Protein AF-A0A6N3T9E1-F1 (afdb_monomer_lite)

Structure (mmCIF, N/CA/C/O backbone):
data_AF-A0A6N3T9E1-F1
#
_entry.id   AF-A0A6N3T9E1-F1
#
loop_
_atom_site.group_PDB
_atom_site.id
_atom_site.type_symbol
_atom_site.label_atom_id
_atom_site.label_alt_id
_atom_site.label_comp_id
_atom_site.label_asym_id
_atom_site.label_entity_id
_atom_site.label_seq_id
_atom_site.pdbx_PDB_ins_code
_atom_site.Cartn_x
_atom_site.Cartn_y
_atom_site.Cartn_z
_atom_site.occupancy
_atom_site.B_iso_or_equiv
_atom_site.auth_seq_id
_atom_site.auth_comp_id
_atom_site.auth_asym_id
_atom_site.auth_atom_id
_atom_site.pdbx_PDB_model_num
ATOM 1 N N . MET A 1 1 ? 37.665 -4.414 -65.324 1.00 90.50 1 MET A N 1
ATOM 2 C CA . MET A 1 1 ? 37.406 -5.562 -64.437 1.00 90.50 1 MET A CA 1
ATOM 3 C C . MET A 1 1 ? 38.714 -6.316 -64.305 1.00 90.50 1 MET A C 1
ATOM 5 O O . MET A 1 1 ? 39.312 -6.601 -65.336 1.00 90.50 1 MET A O 1
ATOM 9 N N . THR A 1 2 ? 39.161 -6.590 -63.084 1.00 94.62 2 THR A N 1
ATOM 10 C CA . THR A 1 2 ? 40.425 -7.287 -62.794 1.00 94.62 2 THR A CA 1
ATOM 11 C C . THR A 1 2 ? 40.122 -8.499 -61.920 1.00 94.62 2 THR A C 1
ATOM 13 O O . THR A 1 2 ? 39.331 -8.387 -60.992 1.00 94.62 2 THR A O 1
ATOM 16 N N . THR A 1 3 ? 40.689 -9.667 -62.220 1.00 96.19 3 THR A N 1
ATOM 17 C CA . THR A 1 3 ? 40.465 -10.894 -61.433 1.00 96.19 3 THR A CA 1
ATOM 18 C C . THR A 1 3 ? 41.775 -11.370 -60.831 1.00 96.19 3 THR A C 1
ATOM 20 O O . THR A 1 3 ? 42.768 -11.478 -61.546 1.00 96.19 3 THR A O 1
ATOM 23 N N . TYR A 1 4 ? 41.746 -11.679 -59.538 1.00 96.88 4 TYR A N 1
ATOM 24 C CA . TYR A 1 4 ? 42.853 -12.250 -58.788 1.00 96.88 4 TYR A CA 1
ATOM 25 C C . TYR A 1 4 ? 42.524 -13.697 -58.416 1.00 96.88 4 TYR A C 1
ATOM 27 O O . TYR A 1 4 ? 41.406 -14.018 -57.994 1.00 96.88 4 TYR A O 1
ATOM 35 N N . THR A 1 5 ? 43.499 -14.578 -58.598 1.00 94.62 5 THR A N 1
ATOM 36 C CA . THR A 1 5 ? 43.406 -16.023 -58.359 1.00 94.62 5 THR A CA 1
ATOM 37 C C . THR A 1 5 ? 44.331 -16.467 -57.232 1.00 94.62 5 THR A C 1
ATOM 39 O O . THR A 1 5 ? 45.091 -15.669 -56.691 1.00 94.62 5 THR A O 1
ATOM 42 N N . SER A 1 6 ? 44.283 -17.756 -56.893 1.00 94.88 6 SER A N 1
ATOM 43 C CA . SER A 1 6 ? 45.102 -18.375 -55.847 1.00 94.88 6 SER A CA 1
ATOM 44 C C . SER A 1 6 ? 46.546 -17.857 -55.794 1.00 94.88 6 SER A C 1
ATOM 46 O O . SER A 1 6 ? 47.275 -17.928 -56.783 1.00 94.88 6 SER A O 1
ATOM 48 N N . GLY A 1 7 ? 46.960 -17.364 -54.623 1.00 91.94 7 GLY A N 1
ATOM 49 C CA . GLY A 1 7 ? 48.310 -16.853 -54.356 1.00 91.94 7 GLY A CA 1
ATOM 50 C C . GLY A 1 7 ? 48.563 -15.410 -54.805 1.00 91.94 7 GLY A C 1
ATOM 51 O O . GLY A 1 7 ? 49.646 -14.885 -54.550 1.00 91.94 7 GLY A O 1
ATOM 52 N N . GLN A 1 8 ? 47.597 -14.760 -55.458 1.00 96.69 8 GLN A N 1
ATOM 53 C CA . GLN A 1 8 ? 47.700 -13.351 -55.826 1.00 96.69 8 GLN A CA 1
ATOM 54 C C . GLN A 1 8 ? 47.146 -12.442 -54.730 1.00 96.69 8 GLN A C 1
ATOM 56 O O . GLN A 1 8 ? 46.159 -12.768 -54.064 1.00 96.69 8 GLN A O 1
ATOM 61 N N . THR A 1 9 ? 47.770 -11.269 -54.609 1.00 96.12 9 THR A N 1
ATOM 62 C CA . THR A 1 9 ? 47.374 -10.229 -53.662 1.00 96.12 9 THR A CA 1
ATOM 63 C C . THR A 1 9 ? 46.905 -8.981 -54.400 1.00 96.12 9 THR A C 1
ATOM 65 O O . THR A 1 9 ? 47.670 -8.412 -55.181 1.00 96.12 9 THR A O 1
ATOM 68 N N . ALA A 1 10 ? 45.682 -8.535 -54.124 1.00 94.31 10 ALA A N 1
ATOM 69 C CA . ALA A 1 10 ? 45.163 -7.243 -54.565 1.00 94.31 10 ALA A CA 1
ATOM 70 C C . ALA A 1 10 ? 45.410 -6.182 -53.480 1.00 94.31 10 ALA A C 1
ATOM 72 O O . ALA A 1 10 ? 45.291 -6.472 -52.289 1.00 94.31 10 ALA A O 1
ATOM 73 N N . SER A 1 11 ? 45.787 -4.960 -53.862 1.00 92.88 11 SER A N 1
ATOM 74 C CA . SER A 1 11 ? 45.938 -3.839 -52.923 1.00 92.88 11 SER A CA 1
ATOM 75 C C . SER A 1 11 ? 45.684 -2.494 -53.608 1.00 92.88 11 SER A C 1
ATOM 77 O O . SER A 1 11 ? 45.753 -2.391 -54.833 1.00 92.88 11 SER A O 1
ATOM 79 N N . GLY A 1 12 ? 45.399 -1.453 -52.822 1.00 89.31 12 GLY A N 1
ATOM 80 C CA . GLY A 1 12 ? 45.185 -0.090 -53.321 1.00 89.31 12 GLY A CA 1
ATOM 81 C C . GLY A 1 12 ? 43.715 0.283 -53.534 1.00 89.31 12 GLY A C 1
ATOM 82 O O . GLY A 1 12 ? 42.813 -0.318 -52.953 1.00 89.31 12 GLY A O 1
ATOM 83 N N . THR A 1 13 ? 43.474 1.329 -54.327 1.00 93.31 13 THR A N 1
ATOM 84 C CA . THR A 1 13 ? 42.143 1.939 -54.476 1.00 93.31 13 THR A CA 1
ATOM 85 C C . THR A 1 13 ? 41.408 1.442 -55.720 1.00 93.31 13 THR A C 1
ATOM 87 O O . THR A 1 13 ? 41.895 1.589 -56.841 1.00 93.31 13 THR A O 1
ATOM 90 N N . VAL A 1 14 ? 40.184 0.951 -55.534 1.00 94.44 14 VAL A N 1
ATOM 91 C CA . VAL A 1 14 ? 39.246 0.568 -56.593 1.00 94.44 14 VAL A CA 1
ATOM 92 C C . VAL A 1 14 ? 38.311 1.747 -56.887 1.00 94.44 14 VAL A C 1
ATOM 94 O O . VAL A 1 14 ? 37.379 2.027 -56.132 1.00 94.44 14 VAL A O 1
ATOM 97 N N . TYR A 1 15 ? 38.566 2.456 -57.991 1.00 94.88 15 TYR A N 1
ATOM 98 C CA . TYR A 1 15 ? 37.801 3.630 -58.436 1.00 94.88 15 TYR A CA 1
ATOM 99 C C . TYR A 1 15 ? 37.155 3.374 -59.800 1.00 94.88 15 TYR A C 1
ATOM 101 O O . TYR A 1 15 ? 37.859 3.117 -60.776 1.00 94.88 15 TYR A O 1
ATOM 109 N N . ASN A 1 16 ? 35.820 3.462 -59.872 1.00 93.88 16 ASN A N 1
ATOM 110 C CA . ASN A 1 16 ? 35.030 3.264 -61.102 1.00 93.88 16 ASN A CA 1
ATOM 111 C C . ASN A 1 16 ? 35.384 1.986 -61.886 1.00 93.88 16 ASN A C 1
ATOM 113 O O . ASN A 1 16 ? 35.276 1.921 -63.112 1.00 93.88 16 ASN A O 1
ATOM 117 N N . SER A 1 17 ? 35.833 0.961 -61.167 1.00 94.88 17 SER A N 1
ATOM 118 C CA . SER A 1 17 ? 36.281 -0.317 -61.702 1.00 94.88 17 SER A CA 1
ATOM 119 C C . SER A 1 17 ? 35.798 -1.455 -60.804 1.00 94.88 17 SER A C 1
ATOM 121 O O . SER A 1 17 ? 35.282 -1.226 -59.713 1.00 94.88 17 SER A O 1
ATOM 123 N N . GLN A 1 18 ? 35.925 -2.691 -61.278 1.00 96.88 18 GLN A N 1
ATOM 124 C CA . GLN A 1 18 ? 35.532 -3.875 -60.520 1.00 96.88 18 GLN A CA 1
ATOM 125 C C . GLN A 1 18 ? 36.720 -4.820 -60.375 1.00 96.88 18 GLN A C 1
ATOM 127 O O . GLN A 1 18 ? 37.381 -5.125 -61.373 1.00 96.88 18 GLN A O 1
ATOM 132 N N . GLU A 1 19 ? 36.936 -5.315 -59.163 1.00 97.19 19 GLU A N 1
ATOM 133 C CA . GLU A 1 19 ? 37.880 -6.380 -58.852 1.00 97.19 19 GLU A CA 1
ATOM 134 C C . GLU A 1 19 ? 37.158 -7.637 -58.361 1.00 97.19 19 GLU A C 1
ATOM 136 O O . GLU A 1 19 ? 36.131 -7.564 -57.687 1.00 97.19 19 GLU A O 1
ATOM 141 N N . ILE A 1 20 ? 37.691 -8.801 -58.724 1.00 97.56 20 ILE A N 1
ATOM 142 C CA . ILE A 1 20 ? 37.167 -10.113 -58.346 1.00 97.56 20 ILE A CA 1
ATOM 143 C C . ILE A 1 20 ? 38.274 -10.885 -57.635 1.00 97.56 20 ILE A C 1
ATOM 145 O O . ILE A 1 20 ? 39.304 -11.182 -58.238 1.00 97.56 20 ILE A O 1
ATOM 149 N N . LEU A 1 21 ? 38.045 -11.246 -56.377 1.00 97.50 21 LEU A N 1
ATOM 150 C CA . LEU A 1 21 ? 38.892 -12.150 -55.608 1.00 97.50 21 LEU A CA 1
ATOM 151 C C . LEU A 1 21 ? 38.279 -13.550 -55.668 1.00 97.50 21 LEU A C 1
ATOM 153 O O . LEU A 1 21 ? 37.199 -13.793 -55.125 1.00 97.50 21 LEU A O 1
ATOM 157 N N . SER A 1 22 ? 38.949 -14.460 -56.371 1.00 95.88 22 SER A N 1
ATOM 158 C CA . SER A 1 22 ? 38.555 -15.871 -56.464 1.00 95.88 22 SER A CA 1
ATOM 159 C C . SER A 1 22 ? 39.305 -16.732 -55.442 1.00 95.88 22 SER A C 1
ATOM 161 O O . SER A 1 22 ? 40.187 -16.240 -54.742 1.00 95.88 22 SER A O 1
ATOM 163 N N . SER A 1 23 ? 38.945 -18.014 -55.330 1.00 95.75 23 SER A N 1
ATOM 164 C CA . SER A 1 23 ? 39.493 -18.935 -54.323 1.00 95.75 23 SER A CA 1
ATOM 165 C C . SER A 1 23 ? 41.021 -18.844 -54.189 1.00 95.75 23 SER A C 1
ATOM 167 O O . SER A 1 23 ? 41.756 -19.003 -55.168 1.00 95.75 23 SER A O 1
ATOM 169 N N . GLY A 1 24 ? 41.494 -18.619 -52.960 1.00 91.94 24 GLY A N 1
ATOM 170 C CA . GLY A 1 24 ? 42.909 -18.493 -52.610 1.00 91.94 24 GLY A CA 1
ATOM 171 C C . GLY A 1 24 ? 43.543 -17.125 -52.899 1.00 91.94 24 GLY A C 1
ATOM 172 O O . GLY A 1 24 ? 44.747 -16.980 -52.685 1.00 91.94 24 GLY A O 1
ATOM 173 N N . ALA A 1 25 ? 42.790 -16.150 -53.417 1.00 96.69 25 ALA A N 1
ATOM 174 C CA . ALA A 1 25 ? 43.247 -14.769 -53.560 1.00 96.69 25 ALA A CA 1
ATOM 175 C C . ALA A 1 25 ? 43.039 -13.978 -52.260 1.00 96.69 25 ALA A C 1
ATOM 177 O O . ALA A 1 25 ? 42.069 -14.208 -51.527 1.00 96.69 25 ALA A O 1
ATOM 178 N N . THR A 1 26 ? 43.918 -13.003 -52.024 1.00 96.81 26 THR A N 1
ATOM 179 C CA . THR A 1 26 ? 43.855 -12.129 -50.846 1.00 96.81 26 THR A CA 1
ATOM 180 C C . THR A 1 26 ? 43.801 -10.664 -51.267 1.00 96.81 26 THR A C 1
ATOM 182 O O . THR A 1 26 ? 44.697 -10.180 -51.950 1.00 96.81 26 THR A O 1
ATOM 185 N N . GLY A 1 27 ? 42.787 -9.924 -50.840 1.00 95.12 27 GLY A N 1
ATOM 186 C CA . GLY A 1 27 ? 42.803 -8.463 -50.881 1.00 95.12 27 GLY A CA 1
ATOM 187 C C . GLY A 1 27 ? 43.386 -7.916 -49.581 1.00 95.12 27 GLY A C 1
ATOM 188 O O . GLY A 1 27 ? 43.037 -8.402 -48.506 1.00 95.12 27 GLY A O 1
ATOM 189 N N . LEU A 1 28 ? 44.296 -6.946 -49.663 1.00 93.94 28 LEU A N 1
ATOM 190 C CA . LEU A 1 28 ? 44.905 -6.295 -48.502 1.00 93.94 28 LEU A CA 1
ATOM 191 C C . LEU A 1 28 ? 44.727 -4.778 -48.579 1.00 93.94 28 LEU A C 1
ATOM 193 O O . LEU A 1 28 ? 45.266 -4.137 -49.487 1.00 93.94 28 LEU A O 1
ATOM 197 N N . TYR A 1 29 ? 44.072 -4.216 -47.561 1.00 92.31 29 TYR A N 1
ATOM 198 C CA . TYR A 1 29 ? 43.991 -2.771 -47.313 1.00 92.31 29 TYR A CA 1
ATOM 199 C C . TYR A 1 29 ? 43.438 -1.986 -48.514 1.00 92.31 29 TYR A C 1
ATOM 201 O O . TYR A 1 29 ? 44.020 -0.980 -48.941 1.00 92.31 29 TYR A O 1
ATOM 209 N N . GLN A 1 30 ? 42.365 -2.488 -49.121 1.00 91.62 30 GLN A N 1
ATOM 210 C CA . GLN A 1 30 ? 41.767 -1.907 -50.308 1.00 91.62 30 GLN A CA 1
ATOM 211 C C . GLN A 1 30 ? 40.738 -0.836 -49.947 1.00 91.62 30 GLN A C 1
ATOM 213 O O . GLN A 1 30 ? 39.880 -0.998 -49.086 1.00 91.62 30 GLN A O 1
ATOM 218 N N . SER A 1 31 ? 40.790 0.290 -50.655 1.00 90.06 31 SER A N 1
ATOM 219 C CA . SER A 1 31 ? 39.751 1.323 -50.558 1.00 90.06 31 SER A CA 1
ATOM 220 C C . SER A 1 31 ? 38.854 1.258 -51.782 1.00 90.06 31 SER A C 1
ATOM 222 O O . SER A 1 31 ? 39.354 1.191 -52.901 1.00 90.06 31 SER A O 1
ATOM 224 N N . VAL A 1 32 ? 37.538 1.308 -51.600 1.00 93.25 32 VAL A N 1
ATOM 225 C CA . VAL A 1 32 ? 36.581 1.291 -52.718 1.00 93.25 32 VAL A CA 1
ATOM 226 C C . VAL A 1 32 ? 35.842 2.616 -52.736 1.00 93.25 32 VAL A C 1
ATOM 228 O O . VAL A 1 32 ? 35.269 2.997 -51.727 1.00 93.25 32 VAL A O 1
ATOM 231 N N . ILE A 1 33 ? 35.858 3.332 -53.855 1.00 93.75 33 ILE A N 1
ATOM 232 C CA . ILE A 1 33 ? 35.274 4.679 -53.927 1.00 93.75 33 ILE A CA 1
ATOM 233 C C . ILE A 1 33 ? 34.430 4.877 -55.191 1.00 93.75 33 ILE A C 1
ATOM 235 O O . ILE A 1 33 ? 34.617 4.190 -56.203 1.00 93.75 33 ILE A O 1
ATOM 239 N N . SER A 1 34 ? 33.508 5.845 -55.158 1.00 93.56 34 SER A N 1
ATOM 240 C CA . SER A 1 34 ? 32.609 6.188 -56.271 1.00 93.56 34 SER A CA 1
ATOM 241 C C . SER A 1 34 ? 31.780 4.988 -56.762 1.00 93.56 34 SER A C 1
ATOM 243 O O . SER A 1 34 ? 30.967 4.465 -56.006 1.00 93.56 34 SER A O 1
ATOM 245 N N . THR A 1 35 ? 31.939 4.521 -58.005 1.00 93.06 35 THR A N 1
ATOM 246 C CA . THR A 1 35 ? 31.222 3.332 -58.518 1.00 93.06 35 THR A CA 1
ATOM 247 C C . THR A 1 35 ? 32.050 2.043 -58.465 1.00 93.06 35 THR A C 1
ATOM 249 O O . THR A 1 35 ? 31.663 1.036 -59.056 1.00 93.06 35 THR A O 1
ATOM 252 N N . GLY A 1 36 ? 33.186 2.063 -57.755 1.00 95.94 36 GLY A N 1
ATOM 253 C CA . GLY A 1 36 ? 34.081 0.917 -57.605 1.00 95.94 36 GLY A CA 1
ATOM 254 C C . GLY A 1 36 ? 33.424 -0.296 -56.936 1.00 95.94 36 GLY A C 1
ATOM 255 O O . GLY A 1 36 ? 32.500 -0.149 -56.133 1.00 95.94 36 GLY A O 1
ATOM 256 N N . GLN A 1 37 ? 33.892 -1.505 -57.256 1.00 96.75 37 GLN A N 1
ATOM 257 C CA . GLN A 1 37 ? 33.352 -2.747 -56.699 1.00 96.75 37 GLN A CA 1
ATOM 258 C C . GLN A 1 37 ? 34.424 -3.803 -56.417 1.00 96.75 37 GLN A C 1
ATOM 260 O O . GLN A 1 37 ? 35.285 -4.038 -57.258 1.00 96.75 37 GLN A O 1
ATOM 265 N N . ILE A 1 38 ? 34.314 -4.504 -55.288 1.00 97.00 38 ILE A N 1
ATOM 266 C CA . ILE A 1 38 ? 35.089 -5.721 -55.000 1.00 97.00 38 ILE A CA 1
ATOM 267 C C . ILE A 1 38 ? 34.120 -6.885 -54.795 1.00 97.00 38 ILE A C 1
ATOM 269 O O . ILE A 1 38 ? 33.187 -6.790 -53.999 1.00 97.00 38 ILE A O 1
ATOM 273 N N . LEU A 1 39 ? 34.331 -7.985 -55.515 1.00 97.25 39 LEU A N 1
ATOM 274 C CA . LEU A 1 39 ? 33.588 -9.233 -55.351 1.00 97.25 39 LEU A CA 1
ATOM 275 C C . LEU A 1 39 ? 34.504 -10.271 -54.702 1.00 97.25 39 LEU A C 1
ATOM 277 O O . LEU A 1 39 ? 35.533 -10.625 -55.273 1.00 97.25 39 LEU A O 1
ATOM 281 N N . VAL A 1 40 ? 34.116 -10.778 -53.535 1.00 96.56 40 VAL A N 1
ATOM 282 C CA . VAL A 1 40 ? 34.870 -11.776 -52.767 1.00 96.56 40 VAL A CA 1
ATOM 283 C C . VAL A 1 40 ? 34.139 -13.112 -52.854 1.00 96.56 40 VAL A C 1
ATOM 285 O O . VAL A 1 40 ? 33.039 -13.254 -52.320 1.00 96.56 40 VAL A O 1
ATOM 288 N N . TYR A 1 41 ? 34.716 -14.082 -53.562 1.00 96.12 41 TYR A N 1
ATOM 289 C CA . TYR A 1 41 ? 34.124 -15.410 -53.745 1.00 96.12 41 TYR A CA 1
ATOM 290 C C . TYR A 1 41 ? 34.610 -16.422 -52.703 1.00 96.12 41 TYR A C 1
ATOM 292 O O . TYR A 1 41 ? 35.498 -16.148 -51.898 1.00 96.12 41 TYR A O 1
ATOM 300 N N . SER A 1 42 ? 34.010 -17.614 -52.740 1.00 95.38 42 SER A N 1
ATOM 301 C CA . SER A 1 42 ? 34.351 -18.736 -51.868 1.00 95.38 42 SER A CA 1
ATOM 302 C C . SER A 1 42 ? 35.859 -19.000 -51.817 1.00 95.38 42 SER A C 1
ATOM 304 O O . SER A 1 42 ? 36.511 -19.105 -52.859 1.00 95.38 42 SER A O 1
ATOM 306 N N . GLY A 1 43 ? 36.411 -19.085 -50.604 1.00 92.38 43 GLY A N 1
ATOM 307 C CA . GLY A 1 43 ? 37.834 -19.335 -50.367 1.00 92.38 43 GLY A CA 1
ATOM 308 C C . GLY A 1 43 ? 38.756 -18.130 -50.593 1.00 92.38 43 GLY A C 1
ATOM 309 O O . GLY A 1 43 ? 39.971 -18.290 -50.491 1.00 92.38 43 GLY A O 1
ATOM 310 N N . ALA A 1 44 ? 38.221 -16.949 -50.915 1.00 96.62 44 ALA A N 1
ATOM 311 C CA . ALA A 1 44 ? 38.970 -15.694 -50.966 1.00 96.62 44 ALA A CA 1
ATOM 312 C C . ALA A 1 44 ? 38.838 -14.912 -49.650 1.00 96.62 44 ALA A C 1
ATOM 314 O O . ALA A 1 44 ? 37.827 -15.025 -48.947 1.00 96.62 44 ALA A O 1
ATOM 315 N N . ALA A 1 45 ? 39.839 -14.088 -49.339 1.00 95.06 45 ALA A N 1
ATOM 316 C CA . ALA A 1 45 ? 39.843 -13.246 -48.146 1.00 95.06 45 ALA A CA 1
ATOM 317 C C . ALA A 1 45 ? 40.135 -11.783 -48.488 1.00 95.06 45 ALA A C 1
ATOM 319 O O . ALA A 1 45 ? 41.068 -11.487 -49.230 1.00 95.06 45 ALA A O 1
ATOM 320 N N . LEU A 1 46 ? 39.372 -10.867 -47.903 1.00 94.62 46 LEU A N 1
ATOM 321 C CA . LEU A 1 46 ? 39.620 -9.431 -47.946 1.00 94.62 46 LEU A CA 1
ATOM 322 C C . LEU A 1 46 ? 39.985 -8.951 -46.537 1.00 94.62 46 LEU A C 1
ATOM 324 O O . LEU A 1 46 ? 39.166 -9.026 -45.626 1.00 94.62 46 LEU A O 1
ATOM 328 N N . ILE A 1 47 ? 41.221 -8.504 -46.330 1.00 93.06 47 ILE A N 1
ATOM 329 C CA . ILE A 1 47 ? 41.729 -8.094 -45.016 1.00 93.06 47 ILE A CA 1
ATOM 330 C C . ILE A 1 47 ? 41.867 -6.571 -45.005 1.00 93.06 47 ILE A C 1
ATOM 332 O O . ILE A 1 47 ? 42.847 -6.010 -45.498 1.00 93.06 47 ILE A O 1
ATOM 336 N N . GLU A 1 48 ? 40.887 -5.909 -44.399 1.00 90.12 48 GLU A N 1
ATOM 337 C CA . GLU A 1 48 ? 40.755 -4.450 -44.339 1.00 90.12 48 GLU A CA 1
ATOM 338 C C . GLU A 1 48 ? 41.154 -3.867 -42.983 1.00 90.12 48 GLU A C 1
ATOM 340 O O . GLU A 1 48 ? 40.696 -2.800 -42.571 1.00 90.12 48 GLU A O 1
ATOM 345 N N . GLN A 1 49 ? 42.046 -4.559 -42.279 1.00 85.69 49 GLN A N 1
ATOM 346 C CA . GLN A 1 49 ? 42.542 -4.145 -40.976 1.00 85.69 49 GLN A CA 1
ATOM 347 C C . GLN A 1 49 ? 44.065 -4.189 -40.924 1.00 85.69 49 GLN A C 1
ATOM 349 O O . GLN A 1 49 ? 44.674 -5.255 -41.002 1.00 85.69 49 GLN A O 1
ATOM 354 N N . LYS A 1 50 ? 44.687 -3.031 -40.683 1.00 86.00 50 LYS A N 1
ATOM 355 C CA . LYS A 1 50 ? 46.122 -2.908 -40.399 1.00 86.00 50 LYS A CA 1
ATOM 356 C C . LYS A 1 50 ? 46.330 -2.335 -39.001 1.00 86.00 50 LYS A C 1
ATOM 358 O O . LYS A 1 50 ? 46.311 -1.120 -38.793 1.00 86.00 50 LYS A O 1
ATOM 363 N N . GLY A 1 51 ? 46.534 -3.207 -38.016 1.00 83.31 51 GLY A N 1
ATOM 364 C CA . GLY A 1 51 ? 46.584 -2.793 -36.612 1.00 83.31 51 GLY A CA 1
ATOM 365 C C . GLY A 1 51 ? 45.239 -2.202 -36.173 1.00 83.31 51 GLY A C 1
ATOM 366 O O . GLY A 1 51 ? 44.240 -2.916 -36.147 1.00 83.31 51 GLY A O 1
ATOM 367 N N . LYS A 1 52 ? 45.217 -0.902 -35.843 1.00 79.19 52 LYS A N 1
ATOM 368 C CA . LYS A 1 52 ? 43.991 -0.151 -35.498 1.00 79.19 52 LYS A CA 1
ATOM 369 C C . LYS A 1 52 ? 43.348 0.578 -36.686 1.00 79.19 52 LYS A C 1
ATOM 371 O O . LYS A 1 52 ? 42.289 1.170 -36.521 1.00 79.19 52 LYS A O 1
ATOM 376 N N . VAL A 1 53 ? 43.996 0.588 -37.852 1.00 84.12 53 VAL A N 1
ATOM 377 C CA . VAL A 1 53 ? 43.487 1.275 -39.045 1.00 84.12 53 VAL A CA 1
ATOM 378 C C . VAL A 1 53 ? 42.571 0.331 -39.810 1.00 84.12 53 VAL A C 1
ATOM 380 O O . VAL A 1 53 ? 42.964 -0.800 -40.104 1.00 84.12 53 VAL A O 1
ATOM 383 N N . LEU A 1 54 ? 41.376 0.819 -40.133 1.00 86.44 54 LEU A N 1
ATOM 384 C CA . LEU A 1 54 ? 40.391 0.128 -40.952 1.00 86.44 54 LEU A CA 1
ATOM 385 C C . LEU A 1 54 ? 40.317 0.790 -42.327 1.00 86.44 54 LEU A C 1
ATOM 387 O O . LEU A 1 54 ? 40.415 2.011 -42.433 1.00 86.44 54 LEU A O 1
ATOM 391 N N . TYR A 1 55 ? 40.136 -0.032 -43.348 1.00 87.50 55 TYR A N 1
ATOM 392 C CA . TYR A 1 55 ? 39.980 0.346 -44.749 1.00 87.50 55 TYR A CA 1
ATOM 393 C C . TYR A 1 55 ? 38.605 -0.125 -45.238 1.00 87.50 55 TYR A C 1
ATOM 395 O O . TYR A 1 55 ? 37.938 -0.887 -44.544 1.00 87.50 55 TYR A O 1
ATOM 403 N N . GLY A 1 56 ? 38.129 0.313 -46.397 1.00 79.25 56 GLY A N 1
ATOM 404 C CA . GLY A 1 56 ? 36.869 -0.204 -46.934 1.00 79.25 56 GLY A CA 1
ATOM 405 C C . GLY A 1 56 ? 36.218 0.711 -47.963 1.00 79.25 56 GLY A C 1
ATOM 406 O O . GLY A 1 56 ? 36.914 1.516 -48.595 1.00 79.25 56 GLY A O 1
ATOM 407 N N . PRO A 1 57 ? 34.904 0.560 -48.215 1.00 81.94 57 PRO A N 1
ATOM 408 C CA . PRO A 1 57 ? 34.209 1.437 -49.135 1.00 81.94 57 PRO A CA 1
ATOM 409 C C . PRO A 1 57 ? 33.941 2.807 -48.495 1.00 81.94 57 PRO A C 1
ATOM 411 O O . PRO A 1 57 ? 33.344 2.903 -47.422 1.00 81.94 57 PRO A O 1
ATOM 414 N N . TYR A 1 58 ? 34.339 3.872 -49.186 1.00 79.06 58 TYR A N 1
ATOM 415 C CA . TYR A 1 58 ? 34.116 5.266 -48.804 1.00 79.06 58 TYR A CA 1
ATOM 416 C C . TYR A 1 58 ? 33.534 6.047 -49.985 1.00 79.06 58 TYR A C 1
ATOM 418 O O . TYR A 1 58 ? 33.836 5.742 -51.135 1.00 79.06 58 TYR A O 1
ATOM 426 N N . ASP A 1 59 ? 32.751 7.092 -49.716 1.00 83.25 59 ASP A N 1
ATOM 427 C CA . ASP A 1 59 ? 32.228 8.024 -50.730 1.00 83.25 59 ASP A CA 1
ATOM 428 C C . ASP A 1 59 ? 31.666 7.307 -51.982 1.00 83.25 59 ASP A C 1
ATOM 430 O O . ASP A 1 59 ? 32.023 7.593 -53.132 1.00 83.25 59 ASP A O 1
ATOM 434 N N . GLY A 1 60 ? 30.818 6.305 -51.734 1.00 87.38 60 GLY A N 1
ATOM 435 C CA . GLY A 1 60 ? 30.357 5.307 -52.695 1.00 87.38 60 GLY A CA 1
ATOM 436 C C . GLY A 1 60 ? 31.047 3.948 -52.524 1.00 87.38 60 GLY A C 1
ATOM 437 O O . GLY A 1 60 ? 31.556 3.603 -51.462 1.00 87.38 60 GLY A O 1
ATOM 438 N N . GLY A 1 61 ? 31.066 3.158 -53.593 1.00 93.00 61 GLY A N 1
ATOM 439 C CA . GLY A 1 61 ? 31.728 1.858 -53.644 1.00 93.00 61 GLY A CA 1
ATOM 440 C C . GLY A 1 61 ? 30.906 0.710 -53.051 1.00 93.00 61 GLY A C 1
ATOM 441 O O . GLY A 1 61 ? 30.097 0.893 -52.139 1.00 93.00 61 GLY A O 1
ATOM 442 N N . LYS A 1 62 ? 31.099 -0.506 -53.580 1.00 96.06 62 LYS A N 1
ATOM 443 C CA . LYS A 1 62 ? 30.424 -1.714 -53.076 1.00 96.06 62 LYS A CA 1
ATOM 444 C C . LYS A 1 62 ? 31.383 -2.877 -52.867 1.00 96.06 62 LYS A C 1
ATOM 446 O O . LYS A 1 62 ? 32.182 -3.185 -53.745 1.00 96.06 62 LYS A O 1
ATOM 451 N N . ILE A 1 63 ? 31.236 -3.585 -51.755 1.00 95.12 63 ILE A N 1
ATOM 452 C CA . ILE A 1 63 ? 31.863 -4.893 -51.548 1.00 95.12 63 ILE A CA 1
ATOM 453 C C . ILE A 1 63 ? 30.758 -5.942 -51.488 1.00 95.12 63 ILE A C 1
ATOM 455 O O . ILE A 1 63 ? 29.818 -5.818 -50.705 1.00 95.12 63 ILE A O 1
ATOM 459 N N . LEU A 1 64 ? 30.859 -6.962 -52.336 1.00 94.81 64 LEU A N 1
ATOM 460 C CA . LEU A 1 64 ? 29.942 -8.095 -52.366 1.00 94.81 64 LEU A CA 1
ATOM 461 C C . LEU A 1 64 ? 30.701 -9.347 -51.937 1.00 94.81 64 LEU A C 1
ATOM 463 O O . LEU A 1 64 ? 31.614 -9.787 -52.635 1.00 94.81 64 LEU A O 1
ATOM 467 N N . VAL A 1 65 ? 30.316 -9.927 -50.805 1.00 94.31 65 VAL A N 1
ATOM 468 C CA . VAL A 1 65 ? 30.919 -11.153 -50.274 1.00 94.31 65 VAL A CA 1
ATOM 469 C C . VAL A 1 65 ? 29.960 -12.309 -50.520 1.00 94.31 65 VAL A C 1
ATOM 471 O O . VAL A 1 65 ? 28.874 -12.367 -49.948 1.00 94.31 65 VAL A O 1
ATOM 474 N N . TYR A 1 66 ? 30.342 -13.224 -51.402 1.00 94.12 66 TYR A N 1
ATOM 475 C CA . TYR A 1 66 ? 29.554 -14.411 -51.716 1.00 94.12 66 TYR A CA 1
ATOM 476 C C . TYR A 1 66 ? 29.784 -15.518 -50.678 1.00 94.12 66 TYR A C 1
ATOM 478 O O . TYR A 1 66 ? 30.677 -15.437 -49.835 1.00 94.12 66 TYR A O 1
ATOM 486 N N . SER A 1 67 ? 28.966 -16.571 -50.746 1.00 93.00 67 SER A N 1
ATOM 487 C CA . SER A 1 67 ? 29.046 -17.728 -49.848 1.00 93.00 67 SER A CA 1
ATOM 488 C C . SER A 1 67 ? 30.468 -18.305 -49.786 1.00 93.00 67 SER A C 1
ATOM 490 O O . SER A 1 67 ? 31.108 -18.544 -50.814 1.00 93.00 67 SER A O 1
ATOM 492 N N . GLY A 1 68 ? 30.971 -18.491 -48.561 1.00 89.38 68 GLY A N 1
ATOM 493 C CA . GLY A 1 68 ? 32.331 -18.958 -48.275 1.00 89.38 68 GLY A CA 1
ATOM 494 C C . GLY A 1 68 ? 33.449 -17.930 -48.498 1.00 89.38 68 GLY A C 1
ATOM 495 O O . GLY A 1 68 ? 34.618 -18.292 -48.378 1.00 89.38 68 GLY A O 1
ATOM 496 N N . GLY A 1 69 ? 33.125 -16.689 -48.871 1.00 92.69 69 GLY A N 1
ATOM 497 C CA . GLY A 1 69 ? 34.070 -15.573 -48.892 1.00 92.69 69 GLY A CA 1
ATOM 498 C C . GLY A 1 69 ? 34.234 -14.953 -47.502 1.00 92.69 69 GLY A C 1
ATOM 499 O O . GLY A 1 69 ? 33.299 -14.963 -46.694 1.00 92.69 69 GLY A O 1
ATOM 500 N N . THR A 1 70 ? 35.412 -14.391 -47.234 1.00 92.12 70 THR A N 1
ATOM 501 C CA . THR A 1 70 ? 35.750 -13.815 -45.925 1.00 92.12 70 THR A CA 1
ATOM 502 C C . THR A 1 70 ? 36.174 -12.362 -46.052 1.00 92.12 70 THR A C 1
ATOM 504 O O . THR A 1 70 ? 36.973 -12.011 -46.917 1.00 92.12 70 THR A O 1
ATOM 507 N N . ILE A 1 71 ? 35.693 -11.527 -45.138 1.00 91.50 71 ILE A N 1
ATOM 508 C CA . ILE A 1 71 ? 36.197 -10.179 -44.902 1.00 91.50 71 ILE A CA 1
ATOM 509 C C . ILE A 1 71 ? 36.605 -10.033 -43.427 1.00 91.50 71 ILE A C 1
ATOM 511 O O . ILE A 1 71 ? 35.910 -10.507 -42.521 1.00 91.50 71 ILE A O 1
ATOM 515 N N . VAL A 1 72 ? 37.770 -9.425 -43.199 1.00 89.69 72 VAL A N 1
ATOM 516 C CA . VAL A 1 72 ? 38.340 -9.176 -41.871 1.00 89.69 72 VAL A CA 1
ATOM 517 C C . VAL A 1 72 ? 38.536 -7.677 -41.661 1.00 89.69 72 VAL A C 1
ATOM 519 O O . VAL A 1 72 ? 39.347 -7.060 -42.350 1.00 89.69 72 VAL A O 1
ATOM 522 N N . GLY A 1 73 ? 37.823 -7.105 -40.693 1.00 85.06 73 GLY A N 1
ATOM 523 C CA . GLY A 1 73 ? 37.735 -5.669 -40.461 1.00 85.06 73 GLY A CA 1
ATOM 524 C C . GLY A 1 73 ? 36.966 -4.943 -41.563 1.00 85.06 73 GLY A C 1
ATOM 525 O O . GLY A 1 73 ? 36.397 -5.550 -42.469 1.00 85.06 73 GLY A O 1
ATOM 526 N N . GLY A 1 74 ? 36.936 -3.619 -41.480 1.00 87.19 74 GLY A N 1
ATOM 527 C CA . GLY A 1 74 ? 36.349 -2.794 -42.526 1.00 87.19 74 GLY A CA 1
ATOM 528 C C . GLY A 1 74 ? 35.807 -1.469 -42.011 1.00 87.19 74 GLY A C 1
ATOM 529 O O . GLY A 1 74 ? 35.350 -1.366 -40.874 1.00 87.19 74 GLY A O 1
ATOM 530 N N . SER A 1 75 ? 35.821 -0.450 -42.859 1.00 91.06 75 SER A N 1
ATOM 531 C CA . SER A 1 75 ? 35.156 0.824 -42.626 1.00 91.06 75 SER A CA 1
ATOM 532 C C . SER A 1 75 ? 34.236 1.149 -43.795 1.00 91.06 75 SER A C 1
ATOM 534 O O . SER A 1 75 ? 34.659 1.104 -44.945 1.00 91.06 75 SER A O 1
ATOM 536 N N . ILE A 1 76 ? 32.977 1.460 -43.497 1.00 93.75 76 ILE A N 1
ATOM 537 C CA . ILE A 1 76 ? 31.957 1.818 -44.483 1.00 93.75 76 ILE A CA 1
ATOM 538 C C . ILE A 1 76 ? 31.607 3.287 -44.262 1.00 93.75 76 ILE A C 1
ATOM 540 O O . ILE A 1 76 ? 31.013 3.633 -43.241 1.00 93.75 76 ILE A O 1
ATOM 544 N N . GLY A 1 77 ? 32.018 4.144 -45.193 1.00 91.81 77 GLY A N 1
ATOM 545 C CA . GLY A 1 77 ? 31.750 5.580 -45.167 1.00 91.81 77 GLY A CA 1
ATOM 546 C C . GLY A 1 77 ? 30.518 5.989 -45.978 1.00 91.81 77 GLY A C 1
ATOM 547 O O . GLY A 1 77 ? 29.679 5.164 -46.340 1.00 91.81 77 GLY A O 1
ATOM 548 N N . SER A 1 78 ? 30.442 7.281 -46.307 1.00 93.06 78 SER A N 1
ATOM 549 C CA . SER A 1 78 ? 29.325 7.881 -47.050 1.00 93.06 78 SER A CA 1
ATOM 550 C C . SER A 1 78 ? 29.022 7.146 -48.350 1.00 93.06 78 SER A C 1
ATOM 552 O O . SER A 1 78 ? 29.912 6.933 -49.162 1.00 93.06 78 SER A O 1
ATOM 554 N N . GLY A 1 79 ? 27.777 6.708 -48.550 1.00 89.12 79 GLY A N 1
ATOM 555 C CA . GLY A 1 79 ? 27.350 5.990 -49.759 1.00 89.12 79 GLY A CA 1
ATOM 556 C C . GLY A 1 79 ? 27.995 4.613 -49.986 1.00 89.12 79 GLY A C 1
ATOM 557 O O . GLY A 1 79 ? 27.676 3.962 -50.982 1.00 89.12 79 GLY A O 1
ATOM 558 N N . GLY A 1 80 ? 28.880 4.161 -49.092 1.00 95.06 80 GLY A N 1
ATOM 559 C CA . GLY A 1 80 ? 29.519 2.852 -49.162 1.00 95.06 80 GLY A CA 1
ATOM 560 C C . GLY A 1 80 ? 28.568 1.732 -48.768 1.00 95.06 80 GLY A C 1
ATOM 561 O O . GLY A 1 80 ? 27.703 1.897 -47.905 1.00 95.06 80 GLY A O 1
ATOM 562 N N . THR A 1 81 ? 28.708 0.573 -49.412 1.00 95.31 81 THR A N 1
ATOM 563 C CA . THR A 1 81 ? 27.870 -0.595 -49.110 1.00 95.31 81 THR A CA 1
ATOM 564 C C . THR A 1 81 ? 28.678 -1.883 -49.035 1.00 95.31 81 THR A C 1
ATOM 566 O O . THR A 1 81 ? 29.445 -2.194 -49.947 1.00 95.31 81 THR A O 1
ATOM 569 N N . ILE A 1 82 ? 28.433 -2.679 -47.995 1.00 93.75 82 ILE A N 1
ATOM 570 C CA . ILE A 1 82 ? 28.839 -4.086 -47.941 1.00 93.75 82 ILE A CA 1
ATOM 571 C C . ILE A 1 82 ? 27.589 -4.969 -47.961 1.00 93.75 82 ILE A C 1
ATOM 573 O O . ILE A 1 82 ? 26.655 -4.761 -47.187 1.00 93.75 82 ILE A O 1
ATOM 577 N N . LEU A 1 83 ? 27.576 -5.949 -48.864 1.00 94.12 83 LEU A N 1
ATOM 578 C CA . LEU A 1 83 ? 26.523 -6.954 -48.994 1.00 94.12 83 LEU A CA 1
ATOM 579 C C . LEU A 1 83 ? 27.135 -8.341 -48.836 1.00 94.12 83 LEU A C 1
ATOM 581 O O . LEU A 1 83 ? 28.087 -8.666 -49.548 1.00 94.12 83 LEU A O 1
ATOM 585 N N . THR A 1 84 ? 26.583 -9.169 -47.954 1.00 92.94 84 THR A N 1
ATOM 586 C CA . THR A 1 84 ? 27.086 -10.533 -47.749 1.00 92.94 84 THR A CA 1
ATOM 587 C C . THR A 1 84 ? 26.000 -11.582 -47.969 1.00 92.94 84 THR A C 1
ATOM 589 O O . THR A 1 84 ? 24.871 -11.458 -47.495 1.00 92.94 84 THR A O 1
ATOM 592 N N . ALA A 1 85 ? 26.344 -12.630 -48.711 1.00 91.19 85 ALA A N 1
ATOM 593 C CA . ALA A 1 85 ? 25.491 -13.789 -48.937 1.00 91.19 85 ALA A CA 1
ATOM 594 C C . ALA A 1 85 ? 25.532 -14.761 -47.735 1.00 91.19 85 ALA A C 1
ATOM 596 O O . ALA A 1 85 ? 26.457 -14.683 -46.919 1.00 91.19 85 ALA A O 1
ATOM 597 N N . PRO A 1 86 ? 24.600 -15.734 -47.658 1.00 90.12 86 PRO A N 1
ATOM 598 C CA . PRO A 1 86 ? 24.633 -16.787 -46.643 1.00 90.12 86 PRO A CA 1
ATOM 599 C C . PRO A 1 86 ? 26.001 -17.451 -46.544 1.00 90.12 86 PRO A C 1
ATOM 601 O O . PRO A 1 86 ? 26.619 -17.719 -47.574 1.00 90.12 86 PRO A O 1
ATOM 604 N N . THR A 1 87 ? 26.461 -17.749 -45.322 1.00 85.81 87 THR A N 1
ATOM 605 C CA . THR A 1 87 ? 27.766 -18.377 -45.001 1.00 85.81 87 THR A CA 1
ATOM 606 C C . THR A 1 87 ? 29.020 -17.559 -45.343 1.00 85.81 87 THR A C 1
ATOM 608 O O . THR A 1 87 ? 30.134 -18.060 -45.191 1.00 85.81 87 THR A O 1
ATOM 611 N N . ALA A 1 88 ? 28.883 -16.311 -45.799 1.00 88.06 88 ALA A N 1
ATOM 612 C CA . ALA A 1 88 ? 30.008 -15.379 -45.807 1.00 88.06 88 ALA A CA 1
ATOM 613 C C . ALA A 1 88 ? 30.473 -15.098 -44.366 1.00 88.06 88 ALA A C 1
ATOM 615 O O . ALA A 1 88 ? 29.678 -15.160 -43.428 1.00 88.06 88 ALA A O 1
ATOM 616 N N . THR A 1 89 ? 31.750 -14.771 -44.181 1.00 84.19 89 THR A N 1
ATOM 617 C CA . THR A 1 89 ? 32.296 -14.439 -42.856 1.00 84.19 89 THR A CA 1
ATOM 618 C C . THR A 1 89 ? 32.687 -12.968 -42.802 1.00 84.19 89 THR A C 1
ATOM 620 O O . THR A 1 89 ? 33.542 -12.544 -43.576 1.00 84.19 89 THR A O 1
ATOM 623 N N . LEU A 1 90 ? 32.092 -12.206 -41.878 1.00 85.81 90 LEU A N 1
ATOM 624 C CA . LEU A 1 90 ? 32.548 -10.869 -41.498 1.00 85.81 90 LEU A CA 1
ATOM 625 C C . LEU A 1 90 ? 33.068 -10.934 -40.061 1.00 85.81 90 LEU A C 1
ATOM 627 O O . LEU A 1 90 ? 32.316 -11.144 -39.114 1.00 85.81 90 LEU A O 1
ATOM 631 N N . SER A 1 91 ? 34.378 -10.788 -39.912 1.00 78.44 91 SER A N 1
ATOM 632 C CA . SER A 1 91 ? 35.073 -10.907 -38.626 1.00 78.44 91 SER A CA 1
ATOM 633 C C . SER A 1 91 ? 36.050 -9.754 -38.447 1.00 78.44 91 SER A C 1
ATOM 635 O O . SER A 1 91 ? 36.340 -9.052 -39.405 1.00 78.44 91 SER A O 1
ATOM 637 N N . GLY A 1 92 ? 36.568 -9.542 -37.239 1.00 72.56 92 GLY A N 1
ATOM 638 C CA . GLY A 1 92 ? 37.375 -8.354 -36.946 1.00 72.56 92 GLY A CA 1
ATOM 639 C C . GLY A 1 92 ? 36.505 -7.096 -36.887 1.00 72.56 92 GLY A C 1
ATOM 640 O O . GLY A 1 92 ? 35.551 -6.942 -37.646 1.00 72.56 92 GLY A O 1
ATOM 641 N N . GLY A 1 93 ? 36.787 -6.211 -35.933 1.00 75.38 93 GLY A N 1
ATOM 642 C CA . GLY A 1 93 ? 35.908 -5.073 -35.688 1.00 75.38 93 GLY A CA 1
ATOM 643 C C . GLY A 1 93 ? 35.757 -4.176 -36.915 1.00 75.38 93 GLY A C 1
ATOM 644 O O . GLY A 1 93 ? 36.725 -3.911 -37.632 1.00 75.38 93 GLY A O 1
ATOM 645 N N . PHE A 1 94 ? 34.534 -3.717 -37.154 1.00 87.75 94 PHE A N 1
ATOM 646 C CA . PHE A 1 94 ? 34.193 -2.864 -38.286 1.00 87.75 94 PHE A CA 1
ATOM 647 C C . PHE A 1 94 ? 33.598 -1.536 -37.812 1.00 87.75 94 PHE A C 1
ATOM 649 O O . PHE A 1 94 ? 33.048 -1.434 -36.715 1.00 87.75 94 PHE A O 1
ATOM 656 N N . VAL A 1 95 ? 33.690 -0.507 -38.649 1.00 92.25 95 VAL A N 1
ATOM 657 C CA . VAL A 1 95 ? 33.066 0.798 -38.399 1.00 92.25 95 VAL A CA 1
ATOM 658 C C . VAL A 1 95 ? 32.145 1.144 -39.558 1.00 92.25 95 VAL A C 1
ATOM 660 O O . VAL A 1 95 ? 32.592 1.218 -40.698 1.00 92.25 95 VAL A O 1
ATOM 663 N N . VAL A 1 96 ? 30.872 1.404 -39.277 1.00 93.94 96 VAL A N 1
ATOM 664 C CA . VAL A 1 96 ? 29.924 1.944 -40.261 1.00 93.94 96 VAL A CA 1
ATOM 665 C C . VAL A 1 96 ? 29.613 3.376 -39.852 1.00 93.94 96 VAL A C 1
ATOM 667 O O . VAL A 1 96 ? 29.185 3.621 -38.728 1.00 93.94 96 VAL A O 1
ATOM 670 N N . ALA A 1 97 ? 29.851 4.339 -40.733 1.00 95.12 97 ALA A N 1
ATOM 671 C CA . ALA A 1 97 ? 29.679 5.748 -40.411 1.00 95.12 97 ALA A CA 1
ATOM 672 C C . ALA A 1 97 ? 29.147 6.550 -41.601 1.00 95.12 97 ALA A C 1
ATOM 674 O O . ALA A 1 97 ? 29.238 6.132 -42.754 1.00 95.12 97 ALA A O 1
ATOM 675 N N . ASN A 1 98 ? 28.645 7.750 -41.314 1.00 94.00 98 ASN A N 1
ATOM 676 C CA . ASN A 1 98 ? 28.325 8.787 -42.301 1.00 94.00 98 ASN A CA 1
ATOM 677 C C . ASN A 1 98 ? 27.342 8.319 -43.393 1.00 94.00 98 ASN A C 1
ATOM 679 O O . ASN A 1 98 ? 27.500 8.679 -44.553 1.00 94.00 98 ASN A O 1
ATOM 683 N N . GLY A 1 99 ? 26.345 7.500 -43.039 1.00 92.19 99 GLY A N 1
ATOM 684 C CA . GLY A 1 99 ? 25.366 6.951 -43.987 1.00 92.19 99 GLY A CA 1
ATOM 685 C C . GLY A 1 99 ? 25.784 5.651 -44.685 1.00 92.19 99 GLY A C 1
ATOM 686 O O . GLY A 1 99 ? 25.099 5.214 -45.607 1.00 92.19 99 GLY A O 1
ATOM 687 N N . GLY A 1 100 ? 26.896 5.032 -44.276 1.00 95.31 100 GLY A N 1
ATOM 688 C CA . GLY A 1 100 ? 27.305 3.716 -44.765 1.00 95.31 100 GLY A CA 1
ATOM 689 C C . GLY A 1 100 ? 26.292 2.611 -44.444 1.00 95.31 100 GLY A C 1
ATOM 690 O O . GLY A 1 100 ? 25.571 2.680 -43.443 1.00 95.31 100 GLY A O 1
ATOM 691 N N . VAL A 1 101 ? 26.251 1.574 -45.286 1.00 95.75 101 VAL A N 1
ATOM 692 C CA . VAL A 1 101 ? 25.305 0.454 -45.152 1.00 95.75 101 VAL A CA 1
ATOM 693 C C . VAL A 1 101 ? 26.012 -0.899 -45.156 1.00 95.75 101 VAL A C 1
ATOM 695 O O . VAL A 1 101 ? 26.795 -1.206 -46.055 1.00 95.75 101 VAL A O 1
ATOM 698 N N . LEU A 1 102 ? 25.662 -1.753 -44.197 1.00 94.38 102 LEU A N 1
ATOM 699 C CA . LEU A 1 102 ? 25.971 -3.184 -44.216 1.00 94.38 102 LEU A CA 1
ATOM 700 C C . LEU A 1 102 ? 24.657 -3.971 -44.236 1.00 94.38 102 LEU A C 1
ATOM 702 O O . LEU A 1 102 ? 23.820 -3.792 -43.360 1.00 94.38 102 LEU A O 1
ATOM 706 N N . SER A 1 103 ? 24.458 -4.855 -45.211 1.00 94.94 103 SER A N 1
ATOM 707 C CA . SER A 1 103 ? 23.310 -5.769 -45.226 1.00 94.94 103 SER A CA 1
ATOM 708 C C . SER A 1 103 ? 23.772 -7.203 -45.423 1.00 94.94 103 SER A C 1
ATOM 710 O O . SER A 1 103 ? 24.550 -7.487 -46.335 1.00 94.94 103 SER A O 1
ATOM 712 N N . HIS A 1 104 ? 23.306 -8.102 -44.558 1.00 91.06 104 HIS A N 1
ATOM 713 C CA . HIS A 1 104 ? 23.817 -9.464 -44.510 1.00 91.06 104 HIS A CA 1
ATOM 714 C C . HIS A 1 104 ? 22.719 -10.514 -44.305 1.00 91.06 104 HIS A C 1
ATOM 716 O O . HIS A 1 104 ? 21.832 -10.340 -43.470 1.00 91.06 104 HIS A O 1
ATOM 722 N N . TRP A 1 105 ? 22.811 -11.617 -45.057 1.00 91.31 105 TRP A N 1
ATOM 723 C CA . TRP A 1 105 ? 21.920 -12.785 -44.998 1.00 91.31 105 TRP A CA 1
ATOM 724 C C . TRP A 1 105 ? 22.712 -14.001 -44.550 1.00 91.31 105 TRP A C 1
ATOM 726 O O . TRP A 1 105 ? 23.779 -14.243 -45.100 1.00 91.31 105 TRP A O 1
ATOM 736 N N . GLY A 1 106 ? 22.201 -14.799 -43.611 1.00 83.44 106 GLY A N 1
ATOM 737 C CA . GLY A 1 106 ? 22.819 -16.089 -43.259 1.00 83.44 106 GLY A CA 1
ATOM 738 C C . GLY A 1 106 ? 24.273 -16.024 -42.759 1.00 83.44 106 GLY A C 1
ATOM 739 O O . GLY A 1 106 ? 24.944 -17.055 -42.731 1.00 83.44 106 GLY A O 1
ATOM 740 N N . SER A 1 107 ? 24.796 -14.832 -42.464 1.00 85.50 107 SER A N 1
ATOM 741 C CA . SER A 1 107 ? 26.182 -14.582 -42.062 1.00 85.50 107 SER A CA 1
ATOM 742 C C . SER A 1 107 ? 26.243 -13.775 -40.771 1.00 85.50 107 SER A C 1
ATOM 744 O O . SER A 1 107 ? 25.299 -13.051 -40.432 1.00 85.50 107 SER A O 1
ATOM 746 N N . VAL A 1 108 ? 27.377 -13.881 -40.080 1.00 86.56 108 VAL A N 1
ATOM 747 C CA . VAL A 1 108 ? 27.629 -13.231 -38.789 1.00 86.56 108 VAL A CA 1
ATOM 748 C C . VAL A 1 108 ? 28.451 -11.960 -38.992 1.00 86.56 108 VAL A C 1
ATOM 750 O O . VAL A 1 108 ? 29.455 -11.992 -39.701 1.00 86.56 108 VAL A O 1
ATOM 753 N N . ALA A 1 109 ? 28.023 -10.868 -38.363 1.00 86.94 109 ALA A N 1
ATOM 754 C CA . ALA A 1 109 ? 28.771 -9.629 -38.202 1.00 86.94 109 ALA A CA 1
ATOM 755 C C . ALA A 1 109 ? 29.068 -9.429 -36.707 1.00 86.94 109 ALA A C 1
ATOM 757 O O . ALA A 1 109 ? 28.138 -9.326 -35.911 1.00 86.94 109 ALA A O 1
ATOM 758 N N . SER A 1 110 ? 30.343 -9.383 -36.314 1.00 87.69 110 SER A N 1
ATOM 759 C CA . SER A 1 110 ? 30.737 -9.325 -34.895 1.00 87.69 110 SER A CA 1
ATOM 760 C C . SER A 1 110 ? 31.614 -8.116 -34.560 1.00 87.69 110 SER A C 1
ATOM 762 O O . SER A 1 110 ? 32.594 -7.866 -35.265 1.00 87.69 110 SER A O 1
ATOM 764 N N . GLY A 1 111 ? 31.335 -7.438 -33.442 1.00 79.12 111 GLY A N 1
ATOM 765 C CA . GLY A 1 111 ? 32.263 -6.509 -32.783 1.00 79.12 111 GLY A CA 1
ATOM 766 C C . GLY A 1 111 ? 32.516 -5.173 -33.494 1.00 79.12 111 GLY A C 1
ATOM 767 O O . GLY A 1 111 ? 33.670 -4.772 -33.634 1.00 79.12 111 GLY A O 1
ATOM 768 N N . GLY A 1 112 ? 31.469 -4.478 -33.946 1.00 88.00 112 GLY A N 1
ATOM 769 C CA . GLY A 1 112 ? 31.578 -3.215 -34.691 1.00 88.00 112 GLY A CA 1
ATOM 770 C C . GLY A 1 112 ? 30.876 -2.013 -34.052 1.00 88.00 112 GLY A C 1
ATOM 771 O O . GLY A 1 112 ? 30.080 -2.158 -33.127 1.00 88.00 112 GLY A O 1
ATOM 772 N N . THR A 1 113 ? 31.148 -0.820 -34.588 1.00 93.25 113 THR A N 1
ATOM 773 C CA . THR A 1 113 ? 30.554 0.454 -34.143 1.00 93.25 113 THR A CA 1
ATOM 774 C C . THR A 1 113 ? 29.834 1.156 -35.292 1.00 93.25 113 THR A C 1
ATOM 776 O O . THR A 1 113 ? 30.385 1.265 -36.390 1.00 93.25 113 THR A O 1
ATOM 779 N N . LEU A 1 114 ? 28.628 1.674 -35.041 1.00 95.50 114 LEU A N 1
ATOM 780 C CA . LEU A 1 114 ? 27.848 2.452 -36.007 1.00 95.50 114 LEU A CA 1
ATOM 781 C C . LEU A 1 114 ? 27.648 3.891 -35.521 1.00 95.50 114 LEU A C 1
ATOM 783 O O . LEU A 1 114 ? 27.298 4.098 -34.361 1.00 95.50 114 LEU A O 1
ATOM 787 N N . THR A 1 115 ? 27.797 4.881 -36.403 1.00 95.38 115 THR A N 1
ATOM 788 C CA . THR A 1 115 ? 27.536 6.303 -36.094 1.00 95.38 115 THR A CA 1
ATOM 789 C C . THR A 1 115 ? 27.037 7.093 -37.312 1.00 95.38 115 THR A C 1
ATOM 791 O O . THR A 1 115 ? 27.121 6.637 -38.450 1.00 95.38 115 THR A O 1
ATOM 794 N N . ASN A 1 116 ? 26.540 8.315 -37.097 1.00 93.56 116 ASN A N 1
ATOM 795 C CA . ASN A 1 116 ? 26.315 9.330 -38.135 1.00 93.56 116 ASN A CA 1
ATOM 796 C C . ASN A 1 116 ? 25.472 8.835 -39.333 1.00 93.56 116 ASN A C 1
ATOM 798 O O . ASN A 1 116 ? 25.915 8.911 -40.477 1.00 93.56 116 ASN A O 1
ATOM 802 N N . GLY A 1 117 ? 24.273 8.292 -39.107 1.00 91.75 117 GLY A N 1
ATOM 803 C CA . GLY A 1 117 ? 23.386 7.838 -40.193 1.00 91.75 117 GLY A CA 1
ATOM 804 C C . GLY A 1 117 ? 23.663 6.422 -40.707 1.00 91.75 117 GLY A C 1
ATOM 805 O O . GLY A 1 117 ? 22.992 5.965 -41.630 1.00 91.75 117 GLY A O 1
ATOM 806 N N . ALA A 1 118 ? 24.656 5.726 -40.152 1.00 96.00 118 ALA A N 1
ATOM 807 C CA . ALA A 1 118 ? 24.979 4.353 -40.524 1.00 96.00 118 ALA A CA 1
ATOM 808 C C . ALA A 1 118 ? 23.816 3.382 -40.283 1.00 96.00 118 ALA A C 1
ATOM 810 O O . ALA A 1 118 ? 23.096 3.505 -39.292 1.00 96.00 118 ALA A O 1
ATOM 811 N N . THR A 1 119 ? 23.667 2.380 -41.155 1.00 96.75 119 THR A N 1
ATOM 812 C CA . THR A 1 119 ? 22.640 1.339 -40.992 1.00 96.75 119 THR A CA 1
ATOM 813 C C . THR A 1 119 ? 23.191 -0.068 -41.208 1.00 96.75 119 THR A C 1
ATOM 815 O O . THR A 1 119 ? 23.847 -0.337 -42.217 1.00 96.75 119 THR A O 1
ATOM 818 N N . ILE A 1 120 ? 22.870 -0.987 -40.293 1.00 95.94 120 ILE A N 1
ATOM 819 C CA . ILE A 1 120 ? 22.987 -2.432 -40.526 1.00 95.94 120 ILE A CA 1
ATOM 820 C C . ILE A 1 120 ? 21.604 -3.030 -40.757 1.00 95.94 120 ILE A C 1
ATOM 822 O O . ILE A 1 120 ? 20.709 -2.846 -39.939 1.00 95.94 120 ILE A O 1
ATOM 826 N N . TYR A 1 121 ? 21.458 -3.812 -41.822 1.00 96.81 121 TYR A N 1
ATOM 827 C CA . TYR A 1 121 ? 20.295 -4.661 -42.058 1.00 96.81 121 TYR A CA 1
ATOM 828 C C . TYR A 1 121 ? 20.640 -6.125 -41.778 1.00 96.81 121 TYR A C 1
ATOM 830 O O . TYR A 1 121 ? 21.343 -6.763 -42.572 1.00 96.81 121 TYR A O 1
ATOM 838 N N . VAL A 1 122 ? 20.105 -6.657 -40.679 1.00 96.50 122 VAL A N 1
ATOM 839 C CA . VAL A 1 122 ? 20.205 -8.074 -40.309 1.00 96.50 122 VAL A CA 1
ATOM 840 C C . VAL A 1 122 ? 19.037 -8.812 -40.950 1.00 96.50 122 VAL A C 1
ATOM 842 O O . VAL A 1 122 ? 17.897 -8.755 -40.484 1.00 96.50 122 VAL A O 1
ATOM 845 N N . GLN A 1 123 ? 19.309 -9.466 -42.070 1.00 95.44 123 GLN A N 1
ATOM 846 C CA . GLN A 1 123 ? 18.285 -10.156 -42.844 1.00 95.44 123 GLN A CA 1
ATOM 847 C C . GLN A 1 123 ? 18.054 -11.567 -42.292 1.00 95.44 123 GLN A C 1
ATOM 849 O O . GLN A 1 123 ? 18.716 -11.999 -41.348 1.00 95.44 123 GLN A O 1
ATOM 854 N N . SER A 1 124 ? 17.118 -12.308 -42.887 1.00 94.44 124 SER A N 1
ATOM 855 C CA . SER A 1 124 ? 16.808 -13.678 -42.462 1.00 94.44 124 SER A CA 1
ATOM 856 C C . SER A 1 124 ? 18.064 -14.566 -42.403 1.00 94.44 124 SER A C 1
ATOM 858 O O . SER A 1 124 ? 18.870 -14.602 -43.341 1.00 94.44 124 SER A O 1
ATOM 860 N N . GLY A 1 125 ? 18.257 -15.245 -41.268 1.00 91.44 125 GLY A N 1
ATOM 861 C CA . GLY A 1 125 ? 19.424 -16.076 -40.963 1.00 91.44 125 GLY A CA 1
ATOM 862 C C . GLY A 1 125 ? 20.710 -15.304 -40.644 1.00 91.44 125 GLY A C 1
ATOM 863 O O . GLY A 1 125 ? 21.715 -15.924 -40.305 1.00 91.44 125 GLY A O 1
ATOM 864 N N . GLY A 1 126 ? 20.726 -13.975 -40.783 1.00 93.00 126 GLY A N 1
ATOM 865 C CA . GLY A 1 126 ? 21.860 -13.138 -40.398 1.00 93.00 126 GLY A CA 1
ATOM 866 C C . GLY A 1 126 ? 21.956 -12.973 -38.880 1.00 93.00 126 GLY A C 1
ATOM 867 O O . GLY A 1 126 ? 20.940 -13.001 -38.188 1.00 93.00 126 GLY A O 1
ATOM 868 N N . SER A 1 127 ? 23.172 -12.764 -38.369 1.00 93.38 127 SER A N 1
ATOM 869 C CA . SER A 1 127 ? 23.423 -12.492 -36.947 1.00 93.38 127 SER A CA 1
ATOM 870 C C . SER A 1 127 ? 24.339 -11.287 -36.758 1.00 93.38 127 SER A C 1
ATOM 872 O O . SER A 1 127 ? 25.386 -11.220 -37.400 1.00 93.38 127 SER A O 1
ATOM 874 N N . ALA A 1 128 ? 23.980 -10.360 -35.876 1.00 93.00 128 ALA A N 1
ATOM 875 C CA . ALA A 1 128 ? 24.834 -9.256 -35.445 1.00 93.00 128 ALA A CA 1
ATOM 876 C C . ALA A 1 128 ? 25.147 -9.401 -33.950 1.00 93.00 128 ALA A C 1
ATOM 878 O O . ALA A 1 128 ? 24.228 -9.472 -33.139 1.00 93.00 128 ALA A O 1
ATOM 879 N N . ASP A 1 129 ? 26.425 -9.475 -33.584 1.00 92.38 129 ASP A N 1
ATOM 880 C CA . ASP A 1 129 ? 26.855 -9.778 -32.213 1.00 92.38 129 ASP A CA 1
ATOM 881 C C . ASP A 1 129 ? 27.846 -8.738 -31.678 1.00 92.38 129 ASP A C 1
ATOM 883 O O . ASP A 1 129 ? 28.819 -8.381 -32.350 1.00 92.38 129 ASP A O 1
ATOM 887 N N . GLY A 1 130 ? 27.599 -8.236 -30.467 1.00 91.75 130 GLY A N 1
ATOM 888 C CA . GLY A 1 130 ? 28.492 -7.288 -29.794 1.00 91.75 130 GLY A CA 1
ATOM 889 C C . GLY A 1 130 ? 28.629 -5.947 -30.520 1.00 91.75 130 GLY A C 1
ATOM 890 O O . GLY A 1 130 ? 29.731 -5.406 -30.610 1.00 91.75 130 GLY A O 1
ATOM 891 N N . ILE A 1 131 ? 27.544 -5.448 -31.117 1.00 93.69 131 ILE A N 1
ATOM 892 C CA . ILE A 1 131 ? 27.555 -4.204 -31.892 1.00 93.69 131 ILE A CA 1
ATOM 893 C C . ILE A 1 131 ? 27.231 -3.000 -31.003 1.00 93.69 131 ILE A C 1
ATOM 895 O O . ILE A 1 131 ? 26.279 -3.034 -30.228 1.00 93.69 131 ILE A O 1
ATOM 899 N N . THR A 1 132 ? 27.976 -1.907 -31.166 1.00 96.31 132 THR A N 1
ATOM 900 C CA . THR A 1 132 ? 27.681 -0.618 -30.523 1.00 96.31 132 THR A CA 1
ATOM 901 C C . THR A 1 132 ? 27.018 0.330 -31.518 1.00 96.31 132 THR A C 1
ATOM 903 O O . THR A 1 132 ? 27.613 0.700 -32.533 1.00 96.31 132 THR A O 1
ATOM 906 N N . VAL A 1 133 ? 25.797 0.766 -31.218 1.00 97.88 133 VAL A N 1
ATOM 907 C CA . VAL A 1 133 ? 25.006 1.689 -32.042 1.00 97.88 133 VAL A CA 1
ATOM 908 C C . VAL A 1 133 ? 25.022 3.074 -31.403 1.00 97.88 133 VAL A C 1
ATOM 910 O O . VAL A 1 133 ? 24.425 3.293 -30.352 1.00 97.88 133 VAL A O 1
ATOM 913 N N . GLY A 1 134 ? 25.743 4.006 -32.020 1.00 96.38 134 GLY A N 1
ATOM 914 C CA . GLY A 1 134 ? 25.861 5.391 -31.574 1.00 96.38 134 GLY A CA 1
ATOM 915 C C . GLY A 1 134 ? 24.885 6.344 -32.265 1.00 96.38 134 GLY A C 1
ATOM 916 O O . GLY A 1 134 ? 23.984 5.939 -32.997 1.00 96.38 134 GLY A O 1
ATOM 917 N N . SER A 1 135 ? 25.103 7.641 -32.047 1.00 95.44 135 SER A N 1
ATOM 918 C CA . SER A 1 135 ? 24.207 8.709 -32.502 1.00 95.44 135 SER A CA 1
ATOM 919 C C . SER A 1 135 ? 23.903 8.660 -34.003 1.00 95.44 135 SER A C 1
ATOM 921 O O . SER A 1 135 ? 24.808 8.596 -34.843 1.00 95.44 135 SER A O 1
ATOM 923 N N . GLY A 1 136 ? 22.609 8.699 -34.328 1.00 93.38 136 GLY A N 1
ATOM 924 C CA . GLY A 1 136 ? 22.063 8.712 -35.680 1.00 93.38 136 GLY A CA 1
ATOM 925 C C . GLY A 1 136 ? 22.169 7.383 -36.425 1.00 93.38 136 GLY A C 1
ATOM 926 O O . GLY A 1 136 ? 21.831 7.349 -37.603 1.00 93.38 136 GLY A O 1
ATOM 927 N N . ALA A 1 137 ? 22.672 6.317 -35.800 1.00 97.81 137 ALA A N 1
ATOM 928 C CA . ALA A 1 137 ? 22.827 5.018 -36.440 1.00 97.81 137 ALA A CA 1
ATOM 929 C C . ALA A 1 137 ? 21.717 4.033 -36.067 1.00 97.81 137 ALA A C 1
ATOM 931 O O . ALA A 1 137 ? 21.114 4.144 -35.002 1.00 97.81 137 ALA A O 1
ATOM 932 N N . ASN A 1 138 ? 21.491 3.042 -36.933 1.00 97.75 138 ASN A N 1
ATOM 933 C CA . ASN A 1 138 ? 20.431 2.056 -36.757 1.00 97.75 138 ASN A CA 1
ATOM 934 C C . ASN A 1 138 ? 20.888 0.627 -37.061 1.00 97.75 138 ASN A C 1
ATOM 936 O O . ASN A 1 138 ? 21.608 0.375 -38.030 1.00 97.75 138 ASN A O 1
ATOM 940 N N . ILE A 1 139 ? 20.388 -0.328 -36.284 1.00 98.00 139 ILE A N 1
ATOM 941 C CA . ILE A 1 139 ? 20.278 -1.725 -36.711 1.00 98.00 139 ILE A CA 1
ATOM 942 C C . ILE A 1 139 ? 18.808 -1.990 -37.024 1.00 98.00 139 ILE A C 1
ATOM 944 O O . ILE A 1 139 ? 17.936 -1.666 -36.224 1.00 98.00 139 ILE A O 1
ATOM 948 N N . VAL A 1 140 ? 18.528 -2.596 -38.173 1.00 97.81 140 VAL A N 1
ATOM 949 C CA . VAL A 1 140 ? 17.186 -3.019 -38.574 1.00 97.81 140 VAL A CA 1
ATOM 950 C C . VAL A 1 140 ? 17.218 -4.512 -38.852 1.00 97.81 140 VAL A C 1
ATOM 952 O O . VAL A 1 140 ? 17.980 -4.987 -39.695 1.00 97.81 140 VAL A O 1
ATOM 955 N N . THR A 1 141 ? 16.389 -5.267 -38.144 1.00 97.38 141 THR A N 1
ATOM 956 C CA . THR A 1 141 ? 16.287 -6.719 -38.313 1.00 97.38 141 THR A CA 1
ATOM 957 C C . THR A 1 141 ? 15.014 -7.079 -39.069 1.00 97.38 141 THR A C 1
ATOM 959 O O . THR A 1 141 ? 13.958 -6.487 -38.853 1.00 97.38 141 THR A O 1
ATOM 962 N N . SER A 1 142 ? 15.109 -8.068 -39.951 1.00 95.62 142 SER A N 1
ATOM 963 C CA . SER A 1 142 ? 13.944 -8.727 -40.550 1.00 95.62 142 SER A CA 1
ATOM 964 C C . SER A 1 142 ? 13.586 -9.999 -39.782 1.00 95.62 142 SER A C 1
ATOM 966 O O . SER A 1 142 ? 14.368 -10.481 -38.961 1.00 95.62 142 SER A O 1
ATOM 968 N N . SER A 1 143 ? 12.431 -10.591 -40.096 1.00 95.44 143 SER A N 1
ATOM 969 C CA . SER A 1 143 ? 12.054 -11.900 -39.554 1.00 95.44 143 SER A CA 1
ATOM 970 C C . SER A 1 143 ? 13.152 -12.948 -39.802 1.00 95.44 143 SER A C 1
ATOM 972 O O . SER A 1 143 ? 13.664 -13.103 -40.917 1.00 95.44 143 SER A O 1
ATOM 974 N N . GLY A 1 144 ? 13.544 -13.648 -38.734 1.00 93.06 144 GLY A N 1
ATOM 975 C CA . GLY A 1 144 ? 14.645 -14.615 -38.732 1.00 93.06 144 GLY A CA 1
ATOM 976 C C . GLY A 1 144 ? 16.053 -14.012 -38.627 1.00 93.06 144 GLY A C 1
ATOM 977 O O . GLY A 1 144 ? 17.017 -14.771 -38.689 1.00 93.06 144 GLY A O 1
ATOM 978 N N . GLY A 1 145 ? 16.197 -12.690 -38.497 1.00 96.62 145 GLY A N 1
ATOM 979 C CA . GLY A 1 145 ? 17.459 -12.048 -38.118 1.00 96.62 145 GLY A CA 1
ATOM 980 C C . GLY A 1 145 ? 17.702 -12.122 -36.606 1.00 96.62 145 GLY A C 1
ATOM 981 O O . GLY A 1 145 ? 16.747 -12.070 -35.828 1.00 96.62 145 GLY A O 1
ATOM 982 N N . LEU A 1 146 ? 18.968 -12.234 -36.195 1.00 96.81 146 LEU A N 1
ATOM 983 C CA . LEU A 1 146 ? 19.386 -12.321 -34.792 1.00 96.81 146 LEU A CA 1
ATOM 984 C C . LEU A 1 146 ? 20.322 -11.170 -34.411 1.00 96.81 146 LEU A C 1
ATOM 986 O O . LEU A 1 146 ? 21.270 -10.857 -35.129 1.00 96.81 146 LEU A O 1
ATOM 990 N N . VAL A 1 147 ? 20.088 -10.572 -33.249 1.00 96.75 147 VAL A N 1
ATOM 991 C CA . VAL A 1 147 ? 20.974 -9.580 -32.635 1.00 96.75 147 VAL A CA 1
ATOM 992 C C . VAL A 1 147 ? 21.330 -10.036 -31.225 1.00 96.75 147 VAL A C 1
ATOM 994 O O . VAL A 1 147 ? 20.459 -10.468 -30.476 1.00 96.75 147 VAL A O 1
ATOM 997 N N . SER A 1 148 ? 22.599 -9.942 -30.844 1.00 96.50 148 SER A N 1
ATOM 998 C CA . SER A 1 148 ? 23.087 -10.351 -29.525 1.00 96.50 148 SER A CA 1
ATOM 999 C C . SER A 1 148 ? 24.091 -9.344 -28.966 1.00 96.50 148 SER A C 1
ATOM 1001 O O . SER A 1 148 ? 24.826 -8.707 -29.724 1.00 96.50 148 SER A O 1
ATOM 1003 N N . GLY A 1 149 ? 24.090 -9.149 -27.643 1.00 94.75 149 GLY A N 1
ATOM 1004 C CA . GLY A 1 149 ? 25.114 -8.370 -26.931 1.00 94.75 149 GLY A CA 1
ATOM 1005 C C . GLY A 1 149 ? 25.252 -6.922 -27.411 1.00 94.75 149 GLY A C 1
ATOM 1006 O O . GLY A 1 149 ? 26.328 -6.337 -27.328 1.00 94.75 149 GLY A O 1
ATOM 1007 N N . THR A 1 150 ? 24.197 -6.371 -28.010 1.00 96.50 150 THR A N 1
ATOM 1008 C CA . THR A 1 150 ? 24.236 -5.060 -28.663 1.00 96.50 150 THR A CA 1
ATOM 1009 C C . THR A 1 150 ? 24.015 -3.951 -27.648 1.00 96.50 150 THR A C 1
ATOM 1011 O O . THR A 1 150 ? 23.112 -4.042 -26.817 1.00 96.50 150 THR A O 1
ATOM 1014 N N . ILE A 1 151 ? 24.812 -2.889 -27.752 1.00 98.06 151 ILE A N 1
ATOM 1015 C CA . ILE A 1 151 ? 24.696 -1.682 -26.933 1.00 98.06 151 ILE A CA 1
ATOM 1016 C C . ILE A 1 151 ? 24.131 -0.565 -27.806 1.00 98.06 151 ILE A C 1
ATOM 1018 O O . ILE A 1 151 ? 24.767 -0.142 -28.772 1.00 98.06 151 ILE A O 1
ATOM 1022 N N . VAL A 1 152 ? 22.953 -0.056 -27.460 1.00 98.38 152 VAL A N 1
ATOM 1023 C CA . VAL A 1 152 ? 22.323 1.085 -28.130 1.00 98.38 152 VAL A CA 1
ATOM 1024 C C . VAL A 1 152 ? 22.515 2.319 -27.256 1.00 98.38 152 VAL A C 1
ATOM 1026 O O . VAL A 1 152 ? 21.936 2.434 -26.180 1.00 98.38 152 VAL A O 1
ATOM 1029 N N . SER A 1 153 ? 23.381 3.223 -27.703 1.00 97.25 153 SER A N 1
ATOM 1030 C CA . SER A 1 153 ? 23.743 4.455 -26.998 1.00 97.25 153 SER A CA 1
ATOM 1031 C C . SER A 1 153 ? 22.866 5.637 -27.421 1.00 97.25 153 SER A C 1
ATOM 1033 O O . SER A 1 153 ? 22.006 5.515 -28.291 1.00 97.25 153 SER A O 1
ATOM 1035 N N . SER A 1 154 ? 23.110 6.806 -26.823 1.00 96.56 154 SER A N 1
ATOM 1036 C CA . SER A 1 154 ? 22.375 8.042 -27.109 1.00 96.56 154 SER A CA 1
ATOM 1037 C C . SER A 1 154 ? 22.250 8.342 -28.610 1.00 96.56 154 SER A C 1
ATOM 1039 O O . SER A 1 154 ? 23.252 8.463 -29.322 1.00 96.56 154 SER A O 1
ATOM 1041 N N . GLY A 1 155 ? 21.005 8.458 -29.083 1.00 93.25 155 GLY A N 1
ATOM 1042 C CA . GLY A 1 155 ? 20.660 8.729 -30.478 1.00 93.25 155 GLY A CA 1
ATOM 1043 C C . GLY A 1 155 ? 20.765 7.525 -31.421 1.00 93.25 155 GLY A C 1
ATOM 1044 O O . GLY A 1 155 ? 20.560 7.707 -32.619 1.00 93.25 155 GLY A O 1
ATOM 1045 N N . GLY A 1 156 ? 21.112 6.336 -30.920 1.00 97.81 156 GLY A N 1
ATOM 1046 C CA . GLY A 1 156 ? 21.103 5.085 -31.677 1.00 97.81 156 GLY A CA 1
ATOM 1047 C C . GLY A 1 156 ? 19.741 4.384 -31.635 1.00 97.81 156 GLY A C 1
ATOM 1048 O O . GLY A 1 156 ? 18.995 4.522 -30.661 1.00 97.81 156 GLY A O 1
ATOM 1049 N N . GLY A 1 157 ? 19.435 3.614 -32.681 1.00 98.12 157 GLY A N 1
ATOM 1050 C CA . GLY A 1 157 ? 18.185 2.863 -32.820 1.00 98.12 157 GLY A CA 1
ATOM 1051 C C . GLY A 1 157 ? 18.376 1.373 -33.126 1.00 98.12 157 GLY A C 1
ATOM 1052 O O . GLY A 1 157 ? 19.293 0.976 -33.851 1.00 98.12 157 GLY A O 1
ATOM 1053 N N . LEU A 1 158 ? 17.473 0.542 -32.606 1.00 98.31 158 LEU A N 1
ATOM 1054 C CA . LEU A 1 158 ? 17.331 -0.872 -32.961 1.00 98.31 158 LEU A CA 1
ATOM 1055 C C . LEU A 1 158 ? 15.875 -1.174 -33.346 1.00 98.31 158 LEU A C 1
ATOM 1057 O O . LEU A 1 158 ? 15.013 -1.260 -32.478 1.00 98.31 158 LEU A O 1
ATOM 1061 N N . GLY A 1 159 ? 15.614 -1.360 -34.641 1.00 97.94 159 GLY A N 1
ATOM 1062 C CA . GLY A 1 159 ? 14.323 -1.811 -35.169 1.00 97.94 159 GLY A CA 1
ATOM 1063 C C . GLY A 1 159 ? 14.264 -3.338 -35.257 1.00 97.94 159 GLY A C 1
ATOM 1064 O O . GLY A 1 159 ? 15.065 -3.966 -35.963 1.00 97.94 159 GLY A O 1
ATOM 1065 N N . LEU A 1 160 ? 13.324 -3.952 -34.541 1.00 97.50 160 LEU A N 1
ATOM 1066 C CA . LEU A 1 160 ? 13.299 -5.388 -34.287 1.00 97.50 160 LEU A CA 1
ATOM 1067 C C . LEU A 1 160 ? 12.045 -6.077 -34.847 1.00 97.50 160 LEU A C 1
ATOM 1069 O O . LEU A 1 160 ? 10.997 -6.044 -34.216 1.00 97.50 160 LEU A O 1
ATOM 1073 N N . ALA A 1 161 ? 12.175 -6.771 -35.983 1.00 97.31 161 ALA A N 1
ATOM 1074 C CA . ALA A 1 161 ? 11.200 -7.767 -36.460 1.00 97.31 161 ALA A CA 1
ATOM 1075 C C . ALA A 1 161 ? 11.734 -9.216 -36.374 1.00 97.31 161 ALA A C 1
ATOM 1077 O O . ALA A 1 161 ? 11.035 -10.167 -36.726 1.00 97.31 161 ALA A O 1
ATOM 1078 N N . GLY A 1 162 ? 12.993 -9.384 -35.952 1.00 96.88 162 GLY A N 1
ATOM 1079 C CA . GLY A 1 162 ? 13.627 -10.663 -35.628 1.00 96.88 162 GLY A CA 1
ATOM 1080 C C . GLY A 1 162 ? 13.757 -10.882 -34.117 1.00 96.88 162 GLY A C 1
ATOM 1081 O O . GLY A 1 162 ? 12.887 -10.488 -33.343 1.00 96.88 162 GLY A O 1
ATOM 1082 N N . VAL A 1 163 ? 14.861 -11.492 -33.685 1.00 98.19 163 VAL A N 1
ATOM 1083 C CA . VAL A 1 163 ? 15.147 -11.745 -32.263 1.00 98.19 163 VAL A CA 1
ATOM 1084 C C . VAL A 1 163 ? 16.349 -10.927 -31.809 1.00 98.19 163 VAL A C 1
ATOM 1086 O O . VAL A 1 163 ? 17.379 -10.909 -32.480 1.00 98.19 163 VAL A O 1
ATOM 1089 N N . ALA A 1 164 ? 16.232 -10.274 -30.656 1.00 98.12 164 ALA A N 1
ATOM 1090 C CA . ALA A 1 164 ? 17.338 -9.614 -29.977 1.00 98.12 164 ALA A CA 1
ATOM 1091 C C . ALA A 1 164 ? 17.542 -10.243 -28.597 1.00 98.12 164 ALA A C 1
ATOM 1093 O O . ALA A 1 164 ? 16.573 -10.471 -27.876 1.00 98.12 164 ALA A O 1
ATOM 1094 N N . SER A 1 165 ? 18.786 -10.513 -28.212 1.00 98.06 165 SER A N 1
ATOM 1095 C CA . SER A 1 165 ? 19.120 -11.069 -26.900 1.00 98.06 165 SER A CA 1
ATOM 1096 C C . SER A 1 165 ? 20.208 -10.273 -26.194 1.00 98.06 165 SER A C 1
ATOM 1098 O O . SER A 1 165 ? 21.203 -9.904 -26.819 1.00 98.06 165 SER A O 1
ATOM 1100 N N . ASN A 1 166 ? 20.064 -10.079 -24.882 1.00 97.12 166 ASN A N 1
ATOM 1101 C CA . ASN A 1 166 ? 21.077 -9.447 -24.029 1.00 97.12 166 ASN A CA 1
ATOM 1102 C C . ASN A 1 166 ? 21.507 -8.065 -24.552 1.00 97.12 166 ASN A C 1
ATOM 1104 O O . ASN A 1 166 ? 22.696 -7.775 -24.681 1.00 97.12 166 ASN A O 1
ATOM 1108 N N . THR A 1 167 ? 20.536 -7.238 -24.948 1.00 97.81 167 THR A N 1
ATOM 1109 C CA . THR A 1 167 ? 20.801 -5.889 -25.461 1.00 97.81 167 THR A CA 1
ATOM 1110 C C . THR A 1 167 ? 20.754 -4.861 -24.340 1.00 97.81 167 THR A C 1
ATOM 1112 O O . THR A 1 167 ? 19.771 -4.817 -23.602 1.00 97.81 167 THR A O 1
ATOM 1115 N N . THR A 1 168 ? 21.739 -3.973 -24.272 1.00 98.56 168 THR A N 1
ATOM 1116 C CA . THR A 1 168 ? 21.728 -2.829 -23.354 1.00 98.56 168 THR A CA 1
ATOM 1117 C C . THR A 1 168 ? 21.298 -1.581 -24.110 1.00 98.56 168 THR A C 1
ATOM 1119 O O . THR A 1 168 ? 21.943 -1.183 -25.078 1.00 98.56 168 THR A O 1
ATOM 1122 N N . ILE A 1 169 ? 20.209 -0.954 -23.679 1.00 98.69 169 ILE A N 1
ATOM 1123 C CA . ILE A 1 169 ? 19.716 0.309 -24.225 1.00 98.69 169 ILE A CA 1
ATOM 1124 C C . ILE A 1 169 ? 20.037 1.393 -23.201 1.00 98.69 169 ILE A C 1
ATOM 1126 O O . ILE A 1 169 ? 19.341 1.534 -22.198 1.00 98.69 169 ILE A O 1
ATOM 1130 N N . SER A 1 170 ? 21.123 2.123 -23.438 1.00 98.38 170 SER A N 1
ATOM 1131 C CA . SER A 1 170 ? 21.591 3.189 -22.552 1.00 98.38 170 SER A CA 1
ATOM 1132 C C . SER A 1 170 ? 20.789 4.478 -22.751 1.00 98.38 170 SER A C 1
ATOM 1134 O O . SER A 1 170 ? 20.034 4.619 -23.717 1.00 98.38 170 SER A O 1
ATOM 1136 N N . SER A 1 171 ? 20.996 5.460 -21.872 1.00 97.75 171 SER A N 1
ATOM 1137 C CA . SER A 1 171 ? 20.317 6.757 -21.930 1.00 97.75 171 SER A CA 1
ATOM 1138 C C . SER A 1 171 ? 20.322 7.400 -23.325 1.00 97.75 171 SER A C 1
ATOM 1140 O O . SER A 1 171 ? 21.367 7.625 -23.945 1.00 97.75 171 SER A O 1
ATOM 1142 N N . GLY A 1 172 ? 19.118 7.690 -23.827 1.00 95.19 172 GLY A N 1
ATOM 1143 C CA . GLY A 1 172 ? 18.874 8.252 -25.159 1.00 95.19 172 GLY A CA 1
ATOM 1144 C C . GLY A 1 172 ? 18.913 7.249 -26.321 1.00 95.19 172 GLY A C 1
ATOM 1145 O O . GLY A 1 172 ? 18.691 7.665 -27.457 1.00 95.19 172 GLY A O 1
ATOM 1146 N N . GLY A 1 173 ? 19.207 5.973 -26.070 1.00 98.44 173 GLY A N 1
ATOM 1147 C CA . GLY A 1 173 ? 19.048 4.884 -27.033 1.00 98.44 173 GLY A CA 1
ATOM 1148 C C . GLY A 1 173 ? 17.604 4.381 -27.096 1.00 98.44 173 GLY A C 1
ATOM 1149 O O . GLY A 1 173 ? 16.843 4.524 -26.131 1.00 98.44 173 GLY A O 1
ATOM 1150 N N . VAL A 1 174 ? 17.222 3.794 -28.234 1.00 98.62 174 VAL A N 1
ATOM 1151 C CA . VAL A 1 174 ? 15.857 3.297 -28.471 1.00 98.62 174 VAL A CA 1
ATOM 1152 C C . VAL A 1 174 ? 15.864 1.907 -29.107 1.00 98.62 174 VAL A C 1
ATOM 1154 O O . VAL A 1 174 ? 16.588 1.661 -30.072 1.00 98.62 174 VAL A O 1
ATOM 1157 N N . ILE A 1 175 ? 15.005 1.020 -28.605 1.00 98.56 175 ILE A N 1
ATOM 1158 C CA . ILE A 1 175 ? 14.592 -0.215 -29.281 1.00 98.56 175 ILE A CA 1
ATOM 1159 C C . ILE A 1 175 ? 13.101 -0.145 -29.637 1.00 98.56 175 ILE A C 1
ATOM 1161 O O . ILE A 1 175 ? 12.272 0.233 -28.810 1.00 98.56 175 ILE A O 1
ATOM 1165 N N . GLU A 1 176 ? 12.761 -0.515 -30.867 1.00 98.62 176 GLU A N 1
ATOM 1166 C CA . GLU A 1 176 ? 11.389 -0.651 -31.364 1.00 98.62 176 GLU A CA 1
ATOM 1167 C C . GLU A 1 176 ? 11.154 -2.124 -31.706 1.00 98.62 176 GLU A C 1
ATOM 1169 O O . GLU A 1 176 ? 11.785 -2.673 -32.611 1.00 98.62 176 GLU A O 1
ATOM 1174 N N . VAL A 1 177 ? 10.290 -2.789 -30.943 1.00 98.62 177 VAL A N 1
ATOM 1175 C CA . VAL A 1 177 ? 9.941 -4.199 -31.121 1.00 98.62 177 VAL A CA 1
ATOM 1176 C C . VAL A 1 177 ? 8.654 -4.276 -31.924 1.00 98.62 177 VAL A C 1
ATOM 1178 O O . VAL A 1 177 ? 7.553 -4.175 -31.384 1.00 98.62 177 VAL A O 1
ATOM 1181 N N . ALA A 1 178 ? 8.826 -4.443 -33.230 1.00 97.56 178 ALA A N 1
ATOM 1182 C CA . ALA A 1 178 ? 7.751 -4.502 -34.201 1.00 97.56 178 ALA A CA 1
ATOM 1183 C C . ALA A 1 178 ? 7.044 -5.869 -34.188 1.00 97.56 178 ALA A C 1
ATOM 1185 O O . ALA A 1 178 ? 7.418 -6.802 -33.473 1.00 97.56 178 ALA A O 1
ATOM 1186 N N . SER A 1 179 ? 6.022 -6.004 -35.032 1.00 96.69 179 SER A N 1
ATOM 1187 C CA . SER A 1 179 ? 5.244 -7.237 -35.168 1.00 96.69 179 SER A CA 1
ATOM 1188 C C . SER A 1 179 ? 6.120 -8.457 -35.483 1.00 96.69 179 SER A C 1
ATOM 1190 O O . SER A 1 179 ? 6.896 -8.446 -36.441 1.00 96.69 179 SER A O 1
ATOM 1192 N N . GLY A 1 180 ? 5.995 -9.516 -34.674 1.00 93.88 180 GLY A N 1
ATOM 1193 C CA . GLY A 1 180 ? 6.803 -10.735 -34.782 1.00 93.88 180 GLY A CA 1
ATOM 1194 C C . GLY A 1 180 ? 8.221 -10.612 -34.211 1.00 93.88 180 GLY A C 1
ATOM 1195 O O . GLY A 1 180 ? 8.938 -11.611 -34.166 1.00 93.88 180 GLY A O 1
ATOM 1196 N N . GLY A 1 181 ? 8.617 -9.419 -33.759 1.00 98.25 181 GLY A N 1
ATOM 1197 C CA . GLY A 1 181 ? 9.877 -9.175 -33.073 1.00 98.25 181 GLY A CA 1
ATOM 1198 C C . GLY A 1 181 ? 9.862 -9.684 -31.633 1.00 98.25 181 GLY A C 1
ATOM 1199 O O . GLY A 1 181 ? 8.833 -9.670 -30.955 1.00 98.25 181 GLY A O 1
ATOM 1200 N N . THR A 1 182 ? 11.014 -10.137 -31.136 1.00 98.56 182 THR A N 1
ATOM 1201 C CA . THR A 1 182 ? 11.162 -10.567 -29.738 1.00 98.56 182 THR A CA 1
ATOM 1202 C C . THR A 1 182 ? 12.489 -10.111 -29.147 1.00 98.56 182 THR A C 1
ATOM 1204 O O . THR A 1 182 ? 13.547 -10.530 -29.615 1.00 98.56 182 THR A O 1
ATOM 1207 N N . ALA A 1 183 ? 12.446 -9.296 -28.093 1.00 98.56 183 ALA A N 1
ATOM 1208 C CA . ALA A 1 183 ? 13.630 -8.932 -27.314 1.00 98.56 183 ALA A CA 1
ATOM 1209 C C . ALA A 1 183 ? 13.674 -9.729 -26.002 1.00 98.56 183 ALA A C 1
ATOM 1211 O O . ALA A 1 183 ? 12.687 -9.777 -25.268 1.00 98.56 183 ALA A O 1
ATOM 1212 N N . ILE A 1 184 ? 14.803 -10.372 -25.700 1.00 98.50 184 ILE A N 1
ATOM 1213 C CA . ILE A 1 184 ? 14.960 -11.268 -24.547 1.00 98.50 184 ILE A CA 1
ATOM 1214 C C . ILE A 1 184 ? 16.168 -10.840 -23.717 1.00 98.50 184 ILE A C 1
ATOM 1216 O O . ILE A 1 184 ? 17.278 -10.748 -24.238 1.00 98.50 184 ILE A O 1
ATOM 1220 N N . GLY A 1 185 ? 15.988 -10.631 -22.413 1.00 98.00 185 GLY A N 1
ATOM 1221 C CA . GLY A 1 185 ? 17.107 -10.291 -21.526 1.00 98.00 185 GLY A CA 1
ATOM 1222 C C . GLY A 1 185 ? 17.677 -8.895 -21.781 1.00 98.00 185 GLY A C 1
ATOM 1223 O O . GLY A 1 185 ? 18.865 -8.672 -21.578 1.00 98.00 185 GLY A O 1
ATOM 1224 N N . SER A 1 186 ? 16.873 -7.978 -22.321 1.00 98.19 186 SER A N 1
ATOM 1225 C CA . SER A 1 186 ? 17.307 -6.600 -22.563 1.00 98.19 186 SER A CA 1
ATOM 1226 C C . SER A 1 186 ? 17.362 -5.801 -21.259 1.00 98.19 186 SER A C 1
ATOM 1228 O O . SER A 1 186 ? 16.475 -5.936 -20.422 1.00 98.19 186 SER A O 1
ATOM 1230 N N . THR A 1 187 ? 18.336 -4.906 -21.131 1.00 98.75 187 THR A N 1
ATOM 1231 C CA . THR A 1 187 ? 18.426 -3.932 -20.033 1.00 98.75 187 THR A CA 1
ATOM 1232 C C . THR A 1 187 ? 18.187 -2.532 -20.587 1.00 98.75 187 THR A C 1
ATOM 1234 O O . THR A 1 187 ? 18.895 -2.106 -21.499 1.00 98.75 187 THR A O 1
ATOM 1237 N N . LEU A 1 188 ? 17.193 -1.816 -20.063 1.00 98.75 188 LEU A N 1
ATOM 1238 C CA . LEU A 1 188 ? 16.918 -0.414 -20.376 1.00 98.75 188 LEU A CA 1
ATOM 1239 C C . LEU A 1 188 ? 17.523 0.460 -19.273 1.00 98.75 188 LEU A C 1
ATOM 1241 O O . LEU A 1 188 ? 16.856 0.746 -18.286 1.00 98.75 188 LEU A O 1
ATOM 1245 N N . ASP A 1 189 ? 18.776 0.866 -19.457 1.00 98.25 189 ASP A N 1
ATOM 1246 C CA . ASP A 1 189 ? 19.559 1.693 -18.530 1.00 98.25 189 ASP A CA 1
ATOM 1247 C C . ASP A 1 189 ? 19.419 3.175 -18.924 1.00 98.25 189 ASP A C 1
ATOM 1249 O O . ASP A 1 189 ? 20.236 3.747 -19.653 1.00 98.25 189 ASP A O 1
ATOM 1253 N N . GLY A 1 190 ? 18.274 3.770 -18.579 1.00 97.50 190 GLY A N 1
ATOM 1254 C CA . GLY A 1 190 ? 17.875 5.110 -19.040 1.00 97.50 190 GLY A CA 1
ATOM 1255 C C . GLY A 1 190 ? 17.410 5.190 -20.501 1.00 97.50 190 GLY A C 1
ATOM 1256 O O . GLY A 1 190 ? 17.021 6.263 -20.974 1.00 97.50 190 GLY A O 1
ATOM 1257 N N . GLY A 1 191 ? 17.477 4.080 -21.239 1.00 98.31 191 GLY A N 1
ATOM 1258 C CA . GLY A 1 191 ? 16.999 3.948 -22.614 1.00 98.31 191 GLY A CA 1
ATOM 1259 C C . GLY A 1 191 ? 15.498 3.672 -22.725 1.00 98.31 191 GLY A C 1
ATOM 1260 O O . GLY A 1 191 ? 14.798 3.505 -21.725 1.00 98.31 191 GLY A O 1
ATOM 1261 N N . LYS A 1 192 ? 14.985 3.613 -23.960 1.00 98.75 192 LYS A N 1
ATOM 1262 C CA . LYS A 1 192 ? 13.555 3.381 -24.223 1.00 98.75 192 LYS A CA 1
ATOM 1263 C C . LYS A 1 192 ? 13.297 2.128 -25.047 1.00 98.75 192 LYS A C 1
ATOM 1265 O O . LYS A 1 192 ? 14.011 1.873 -26.014 1.00 98.75 192 LYS A O 1
ATOM 1270 N N . ALA A 1 193 ? 12.227 1.415 -24.712 1.00 98.75 193 ALA A N 1
ATOM 1271 C CA . ALA A 1 193 ? 11.641 0.363 -25.529 1.00 98.75 193 ALA A CA 1
ATOM 1272 C C . ALA A 1 193 ? 10.197 0.708 -25.909 1.00 98.75 193 ALA A C 1
ATOM 1274 O O . ALA A 1 193 ? 9.375 0.994 -25.036 1.00 98.75 193 ALA A O 1
ATOM 1275 N N . TYR A 1 194 ? 9.888 0.623 -27.199 1.00 98.75 194 TYR A N 1
ATOM 1276 C CA . TYR A 1 194 ? 8.527 0.665 -27.730 1.00 98.75 194 TYR A CA 1
ATOM 1277 C C . TYR A 1 194 ? 8.167 -0.728 -28.237 1.00 98.75 194 TYR A C 1
ATOM 1279 O O . TYR A 1 194 ? 8.880 -1.274 -29.075 1.00 98.75 194 TYR A O 1
ATOM 1287 N N . VAL A 1 195 ? 7.111 -1.330 -27.692 1.00 98.81 195 VAL A N 1
ATOM 1288 C CA . VAL A 1 195 ? 6.640 -2.661 -28.092 1.00 98.81 195 VAL A CA 1
ATOM 1289 C C . VAL A 1 195 ? 5.312 -2.498 -28.813 1.00 98.81 195 VAL A C 1
ATOM 1291 O O . VAL A 1 195 ? 4.310 -2.123 -28.199 1.00 98.81 195 VAL A O 1
ATOM 1294 N N . ASP A 1 196 ? 5.317 -2.767 -30.113 1.00 98.38 196 ASP A N 1
ATOM 1295 C CA . ASP A 1 196 ? 4.161 -2.586 -30.984 1.00 98.38 196 ASP A CA 1
ATOM 1296 C C . ASP A 1 196 ? 3.318 -3.858 -31.093 1.00 98.38 196 ASP A C 1
ATOM 1298 O O . ASP A 1 196 ? 3.661 -4.916 -30.565 1.00 98.38 196 ASP A O 1
ATOM 1302 N N . ALA A 1 197 ? 2.188 -3.764 -31.794 1.00 98.38 197 ALA A N 1
ATOM 1303 C CA . ALA A 1 197 ? 1.253 -4.871 -31.963 1.00 98.38 197 ALA A CA 1
ATOM 1304 C C . ALA A 1 197 ? 1.942 -6.147 -32.496 1.00 98.38 197 ALA A C 1
ATOM 1306 O O . ALA A 1 197 ? 2.506 -6.174 -33.595 1.00 98.38 197 ALA A O 1
ATOM 1307 N N . GLY A 1 198 ? 1.856 -7.233 -31.723 1.00 97.62 198 GLY A N 1
ATOM 1308 C CA . GLY A 1 198 ? 2.508 -8.512 -32.014 1.00 97.62 198 GLY A CA 1
ATOM 1309 C C . GLY A 1 198 ? 4.006 -8.573 -31.686 1.00 97.62 198 GLY A C 1
ATOM 1310 O O . GLY A 1 198 ? 4.630 -9.593 -31.976 1.00 97.62 198 GLY A O 1
ATOM 1311 N N . GLY A 1 199 ? 4.587 -7.513 -31.124 1.00 98.62 199 GLY A N 1
ATOM 1312 C CA . GLY A 1 199 ? 5.931 -7.502 -30.554 1.00 98.62 199 GLY A CA 1
ATOM 1313 C C . GLY A 1 199 ? 5.943 -8.031 -29.118 1.00 98.62 199 GLY A C 1
ATOM 1314 O O . GLY A 1 199 ? 4.956 -7.911 -28.383 1.00 98.62 199 GLY A O 1
ATOM 1315 N N . VAL A 1 200 ? 7.071 -8.625 -28.714 1.00 98.81 200 VAL A N 1
ATOM 1316 C CA . VAL A 1 200 ? 7.244 -9.206 -27.375 1.00 98.81 200 VAL A CA 1
ATOM 1317 C C . VAL A 1 200 ? 8.570 -8.786 -26.750 1.00 98.81 200 VAL A C 1
ATOM 1319 O O . VAL A 1 200 ? 9.629 -8.933 -27.360 1.00 98.81 200 VAL A O 1
ATOM 1322 N N . ILE A 1 201 ? 8.533 -8.340 -25.497 1.00 98.81 201 ILE A N 1
ATOM 1323 C CA . ILE A 1 201 ? 9.732 -8.266 -24.652 1.00 98.81 201 ILE A CA 1
ATOM 1324 C C . ILE A 1 201 ? 9.646 -9.305 -23.535 1.00 98.81 201 ILE A C 1
ATOM 1326 O O . ILE A 1 201 ? 8.572 -9.572 -23.000 1.00 98.81 201 ILE A O 1
ATOM 1330 N N . SER A 1 202 ? 10.763 -9.934 -23.189 1.00 98.56 202 SER A N 1
ATOM 1331 C CA . SER A 1 202 ? 10.806 -10.952 -22.142 1.00 98.56 202 SER A CA 1
ATOM 1332 C C . SER A 1 202 ? 12.060 -10.815 -21.295 1.00 98.56 202 SER A C 1
ATOM 1334 O O . SER A 1 202 ? 13.154 -10.654 -21.834 1.00 98.56 202 SER A O 1
ATOM 1336 N N . LYS A 1 203 ? 11.930 -10.992 -19.974 1.00 98.50 203 LYS A N 1
ATOM 1337 C CA . LYS A 1 203 ? 13.056 -10.897 -19.028 1.00 98.50 203 LYS A CA 1
ATOM 1338 C C . LYS A 1 203 ? 13.799 -9.565 -19.159 1.00 98.50 203 LYS A C 1
ATOM 1340 O O . LYS A 1 203 ? 15.024 -9.528 -19.126 1.00 98.50 203 LYS A O 1
ATOM 1345 N N . THR A 1 204 ? 13.055 -8.497 -19.423 1.00 98.75 204 THR A N 1
ATOM 1346 C CA . THR A 1 204 ? 13.616 -7.157 -19.581 1.00 98.75 204 THR A CA 1
ATOM 1347 C C . THR A 1 204 ? 13.804 -6.525 -18.210 1.00 98.75 204 THR A C 1
ATOM 1349 O O . THR A 1 204 ? 12.877 -6.562 -17.407 1.00 98.75 204 THR A O 1
ATOM 1352 N N . THR A 1 205 ? 14.958 -5.912 -17.969 1.00 98.81 205 THR A N 1
ATOM 1353 C CA . THR A 1 205 ? 15.196 -5.058 -16.799 1.00 98.81 205 THR A CA 1
ATOM 1354 C C . THR A 1 205 ? 15.031 -3.600 -17.207 1.00 98.81 205 THR A C 1
ATOM 1356 O O . THR A 1 205 ? 15.601 -3.177 -18.213 1.00 98.81 205 THR A O 1
ATOM 1359 N N . VAL A 1 206 ? 14.251 -2.828 -16.454 1.00 98.88 206 VAL A N 1
ATOM 1360 C CA . VAL A 1 206 ? 14.033 -1.393 -16.676 1.00 98.88 206 VAL A CA 1
ATOM 1361 C C . VAL A 1 206 ? 14.571 -0.627 -15.474 1.00 98.88 206 VAL A C 1
ATOM 1363 O O . VAL A 1 206 ? 14.056 -0.798 -14.375 1.00 98.88 206 VAL A O 1
ATOM 1366 N N . GLU A 1 207 ? 15.592 0.206 -15.666 1.00 98.25 207 GLU A N 1
ATOM 1367 C CA . GLU A 1 207 ? 16.325 0.858 -14.572 1.00 98.25 207 GLU A CA 1
ATOM 1368 C C . GLU A 1 207 ? 16.833 2.253 -14.966 1.00 98.25 207 GLU A C 1
ATOM 1370 O O . GLU A 1 207 ? 16.825 2.628 -16.139 1.00 98.25 207 GLU A O 1
ATOM 1375 N N . ASN A 1 208 ? 17.277 3.050 -13.991 1.00 95.69 208 ASN A N 1
ATOM 1376 C CA . ASN A 1 208 ? 17.979 4.320 -14.228 1.00 95.69 208 ASN A CA 1
ATOM 1377 C C . ASN A 1 208 ? 17.235 5.286 -15.176 1.00 95.69 208 ASN A C 1
ATOM 1379 O O . ASN A 1 208 ? 17.831 5.881 -16.072 1.00 95.69 208 ASN A O 1
ATOM 1383 N N . SER A 1 209 ? 15.929 5.490 -14.961 1.00 96.06 209 SER A N 1
ATOM 1384 C CA . SER A 1 209 ? 15.031 6.275 -15.842 1.00 96.06 209 SER A CA 1
ATOM 1385 C C . SER A 1 209 ? 14.690 5.614 -17.181 1.00 96.06 209 SER A C 1
ATOM 1387 O O . SER A 1 209 ? 14.194 6.278 -18.094 1.00 96.06 209 SER A O 1
ATOM 1389 N N . GLY A 1 210 ? 14.953 4.314 -17.317 1.00 98.38 210 GLY A N 1
ATOM 1390 C CA . GLY A 1 210 ? 14.534 3.515 -18.456 1.00 98.38 210 GLY A CA 1
ATOM 1391 C C . GLY A 1 210 ? 13.013 3.449 -18.564 1.00 98.38 210 GLY A C 1
ATOM 1392 O O . GLY A 1 210 ? 12.299 3.494 -17.559 1.00 98.38 210 GLY A O 1
ATOM 1393 N N . ILE A 1 211 ? 12.509 3.351 -19.795 1.00 98.75 211 ILE A N 1
ATOM 1394 C CA . ILE A 1 211 ? 11.067 3.289 -20.060 1.00 98.75 211 ILE A CA 1
ATOM 1395 C C . ILE A 1 211 ? 10.766 2.170 -21.049 1.00 98.75 211 ILE A C 1
ATOM 1397 O O . ILE A 1 211 ? 11.262 2.190 -22.174 1.00 98.75 211 ILE A O 1
ATOM 1401 N N . ALA A 1 212 ? 9.884 1.250 -20.673 1.00 98.81 212 ALA A N 1
ATOM 1402 C CA . ALA A 1 212 ? 9.265 0.301 -21.593 1.00 98.81 212 ALA A CA 1
ATOM 1403 C C . ALA A 1 212 ? 7.790 0.666 -21.796 1.00 98.81 212 ALA A C 1
ATOM 1405 O O . ALA A 1 212 ? 7.052 0.808 -20.826 1.00 98.81 212 ALA A O 1
ATOM 1406 N N . THR A 1 213 ? 7.348 0.825 -23.044 1.00 98.88 213 THR A N 1
ATOM 1407 C CA . THR A 1 213 ? 5.940 1.072 -23.395 1.00 98.88 213 THR A CA 1
ATOM 1408 C C . THR A 1 213 ? 5.379 -0.118 -24.165 1.00 98.88 213 THR A C 1
ATOM 1410 O O . THR A 1 213 ? 5.898 -0.465 -25.224 1.00 98.88 213 THR A O 1
ATOM 1413 N N . VAL A 1 214 ? 4.315 -0.727 -23.642 1.00 98.88 214 VAL A N 1
ATOM 1414 C CA . VAL A 1 214 ? 3.621 -1.878 -24.235 1.00 98.88 214 VAL A CA 1
ATOM 1415 C C . VAL A 1 214 ? 2.311 -1.395 -24.855 1.00 98.88 214 VAL A C 1
ATOM 1417 O O . VAL A 1 214 ? 1.374 -1.033 -24.140 1.00 98.88 214 VAL A O 1
ATOM 1420 N N . SER A 1 215 ? 2.262 -1.357 -26.186 1.00 98.69 215 SER A N 1
ATOM 1421 C CA . SER A 1 215 ? 1.115 -0.870 -26.960 1.00 98.69 215 SER A CA 1
ATOM 1422 C C . SER A 1 215 ? 0.000 -1.915 -27.097 1.00 98.69 215 SER A C 1
ATOM 1424 O O . SER A 1 215 ? 0.136 -3.072 -26.698 1.00 98.69 215 SER A O 1
ATOM 1426 N N . ALA A 1 216 ? -1.121 -1.517 -27.702 1.00 98.50 216 ALA A N 1
ATOM 1427 C CA . ALA A 1 216 ? -2.234 -2.417 -27.988 1.00 98.50 216 ALA A CA 1
ATOM 1428 C C . ALA A 1 216 ? -1.792 -3.653 -28.797 1.00 98.50 216 ALA A C 1
ATOM 1430 O O . ALA A 1 216 ? -1.178 -3.525 -29.857 1.00 98.50 216 ALA A O 1
ATOM 1431 N N . GLY A 1 217 ? -2.123 -4.853 -28.311 1.00 98.12 217 GLY A N 1
ATOM 1432 C CA . GLY A 1 217 ? -1.751 -6.125 -28.939 1.00 98.12 217 GLY A CA 1
ATOM 1433 C C . GLY A 1 217 ? -0.286 -6.537 -28.751 1.00 98.12 217 GLY A C 1
ATOM 1434 O O . GLY A 1 217 ? 0.137 -7.524 -29.352 1.00 98.12 217 GLY A O 1
ATOM 1435 N N . ALA A 1 218 ? 0.492 -5.795 -27.960 1.00 98.81 218 ALA A N 1
ATOM 1436 C CA . ALA A 1 218 ? 1.858 -6.139 -27.580 1.00 98.81 218 ALA A CA 1
ATOM 1437 C C . ALA A 1 218 ? 1.898 -6.922 -26.258 1.00 98.81 218 ALA A C 1
ATOM 1439 O O . ALA A 1 218 ? 0.924 -6.944 -25.496 1.00 98.81 218 ALA A O 1
ATOM 1440 N N . SER A 1 219 ? 3.033 -7.559 -25.961 1.00 98.75 219 SER A N 1
ATOM 1441 C CA . SER A 1 219 ? 3.216 -8.286 -24.700 1.00 98.75 219 SER A CA 1
ATOM 1442 C C . SER A 1 219 ? 4.589 -8.080 -24.071 1.00 98.75 219 SER A C 1
ATOM 1444 O O . SER A 1 219 ? 5.607 -7.987 -24.755 1.00 98.75 219 SER A O 1
ATOM 1446 N N . ALA A 1 220 ? 4.616 -8.073 -22.743 1.00 98.81 220 ALA A N 1
ATOM 1447 C CA . ALA A 1 220 ? 5.839 -8.081 -21.954 1.00 98.81 220 ALA A CA 1
ATOM 1448 C C . ALA A 1 220 ? 5.763 -9.158 -20.863 1.00 98.81 220 ALA A C 1
ATOM 1450 O O . ALA A 1 220 ? 4.749 -9.295 -20.179 1.00 98.81 220 ALA A O 1
ATOM 1451 N N . LEU A 1 221 ? 6.820 -9.958 -20.731 1.00 98.75 221 LEU A N 1
ATOM 1452 C CA . LEU A 1 221 ? 6.834 -11.150 -19.881 1.00 98.75 221 LEU A CA 1
ATOM 1453 C C . LEU A 1 221 ? 8.024 -11.131 -18.927 1.00 98.75 221 LEU A C 1
ATOM 1455 O O . LEU A 1 221 ? 9.167 -10.991 -19.363 1.00 98.75 221 LEU A O 1
ATOM 1459 N N . ASN A 1 222 ? 7.784 -11.385 -17.643 1.00 98.56 222 ASN A N 1
ATOM 1460 C CA . ASN A 1 222 ? 8.828 -11.468 -16.619 1.00 98.56 222 ASN A CA 1
ATOM 1461 C C . ASN A 1 222 ? 9.727 -10.221 -16.596 1.00 98.56 222 ASN A C 1
ATOM 1463 O O . ASN A 1 222 ? 10.952 -10.335 -16.594 1.00 98.56 222 ASN A O 1
ATOM 1467 N N . THR A 1 223 ? 9.128 -9.036 -16.706 1.00 98.81 223 THR A N 1
ATOM 1468 C CA . THR A 1 223 ? 9.863 -7.768 -16.672 1.00 98.81 223 THR A CA 1
ATOM 1469 C C . THR A 1 223 ? 10.189 -7.404 -15.228 1.00 98.81 223 THR A C 1
ATOM 1471 O O . THR A 1 223 ? 9.314 -7.467 -14.369 1.00 98.81 223 THR A O 1
ATOM 1474 N N . THR A 1 224 ? 11.421 -6.975 -14.973 1.00 98.81 224 THR A N 1
ATOM 1475 C CA . THR A 1 224 ? 11.834 -6.412 -13.685 1.00 98.81 224 THR A CA 1
ATOM 1476 C C . THR A 1 224 ? 11.956 -4.900 -13.824 1.00 98.81 224 THR A C 1
ATOM 1478 O O . THR A 1 224 ? 12.675 -4.414 -14.698 1.00 98.81 224 THR A O 1
ATOM 1481 N N . VAL A 1 225 ? 11.243 -4.150 -12.989 1.00 98.81 225 VAL A N 1
ATOM 1482 C CA . VAL A 1 225 ? 11.293 -2.687 -12.946 1.00 98.81 225 VAL A CA 1
ATOM 1483 C C . VAL A 1 225 ? 12.008 -2.270 -11.669 1.00 98.81 225 VAL A C 1
ATOM 1485 O O . VAL A 1 225 ? 11.477 -2.432 -10.575 1.00 98.81 225 VAL A O 1
ATOM 1488 N N . GLU A 1 226 ? 13.221 -1.758 -11.825 1.00 98.06 226 GLU A N 1
ATOM 1489 C CA . GLU A 1 226 ? 14.108 -1.341 -10.740 1.00 98.06 226 GLU A CA 1
ATOM 1490 C C . GLU A 1 226 ? 14.009 0.170 -10.491 1.00 98.06 226 GLU A C 1
ATOM 1492 O O . GLU A 1 226 ? 13.223 0.878 -11.125 1.00 98.06 226 GLU A O 1
ATOM 1497 N N . THR A 1 227 ? 14.829 0.681 -9.573 1.00 95.50 227 THR A N 1
ATOM 1498 C CA . THR A 1 227 ? 14.883 2.091 -9.173 1.00 95.50 227 THR A CA 1
ATOM 1499 C C . THR A 1 227 ? 14.833 3.060 -10.363 1.00 95.50 227 THR A C 1
ATOM 1501 O O . THR A 1 227 ? 15.686 3.035 -11.257 1.00 95.50 227 THR A O 1
ATOM 1504 N N . ASN A 1 228 ? 13.853 3.968 -10.340 1.00 94.12 228 ASN A N 1
ATOM 1505 C CA . ASN A 1 228 ? 13.551 4.963 -11.376 1.00 94.12 228 ASN A CA 1
ATOM 1506 C C . ASN A 1 228 ? 13.164 4.387 -12.751 1.00 94.12 228 ASN A C 1
ATOM 1508 O O . ASN A 1 228 ? 12.985 5.154 -13.696 1.00 94.12 228 ASN A O 1
ATOM 1512 N N . GLY A 1 229 ? 13.055 3.069 -12.908 1.00 98.25 229 GLY A N 1
ATOM 1513 C CA . GLY A 1 229 ? 12.526 2.440 -14.111 1.00 98.25 229 GLY A CA 1
ATOM 1514 C C . GLY A 1 229 ? 11.006 2.567 -14.186 1.00 98.25 229 GLY A C 1
ATOM 1515 O O . GLY A 1 229 ? 10.325 2.565 -13.162 1.00 98.25 229 GLY A O 1
ATOM 1516 N N . ASN A 1 230 ? 10.465 2.655 -15.404 1.00 98.56 230 ASN A N 1
ATOM 1517 C CA . ASN A 1 230 ? 9.021 2.700 -15.629 1.00 98.56 230 ASN A CA 1
ATOM 1518 C C . ASN A 1 230 ? 8.577 1.728 -16.726 1.00 98.56 230 ASN A C 1
ATOM 1520 O O . ASN A 1 230 ? 9.048 1.788 -17.866 1.00 98.56 230 ASN A O 1
ATOM 1524 N N . LEU A 1 231 ? 7.608 0.875 -16.404 1.00 98.88 231 LEU A N 1
ATOM 1525 C CA . LEU A 1 231 ? 6.874 0.068 -17.375 1.00 98.88 231 LEU A CA 1
ATOM 1526 C C . LEU A 1 231 ? 5.472 0.659 -17.557 1.00 98.88 231 LEU A C 1
ATOM 1528 O O . LEU A 1 231 ? 4.723 0.806 -16.597 1.00 98.88 231 LEU A O 1
ATOM 1532 N N . VAL A 1 232 ? 5.115 1.002 -18.792 1.00 98.81 232 VAL A N 1
ATOM 1533 C CA . VAL A 1 232 ? 3.827 1.610 -19.146 1.00 98.81 232 VAL A CA 1
ATOM 1534 C C . VAL A 1 232 ? 3.052 0.656 -20.043 1.00 98.81 232 VAL A C 1
ATOM 1536 O O . VAL A 1 232 ? 3.486 0.340 -21.151 1.00 98.81 232 VAL A O 1
ATOM 1539 N N . VAL A 1 233 ? 1.886 0.217 -19.581 1.00 98.81 233 VAL A N 1
ATOM 1540 C CA . VAL A 1 233 ? 0.983 -0.678 -20.311 1.00 98.81 233 VAL A CA 1
ATOM 1541 C C . VAL A 1 233 ? -0.195 0.130 -20.819 1.00 98.81 233 VAL A C 1
ATOM 1543 O O . VAL A 1 233 ? -1.064 0.533 -20.048 1.00 98.81 233 VAL A O 1
ATOM 1546 N N . LEU A 1 234 ? -0.227 0.383 -22.123 1.00 98.62 234 LEU A N 1
ATOM 1547 C CA . LEU A 1 234 ? -1.318 1.121 -22.750 1.00 98.62 234 LEU A CA 1
ATOM 1548 C C . LEU A 1 234 ? -2.562 0.238 -22.897 1.00 98.62 234 LEU A C 1
ATOM 1550 O O . LEU A 1 234 ? -2.495 -0.987 -22.789 1.00 98.62 234 LEU A O 1
ATOM 1554 N N . SER A 1 235 ? -3.705 0.863 -23.184 1.00 98.44 235 SER A N 1
ATOM 1555 C CA . SER A 1 235 ? -4.952 0.139 -23.448 1.00 98.44 235 SER A CA 1
ATOM 1556 C C . SER A 1 235 ? -4.759 -0.919 -24.544 1.00 98.44 235 SER A C 1
ATOM 1558 O O . SER A 1 235 ? -4.217 -0.635 -25.613 1.00 98.44 235 SER A O 1
ATOM 1560 N N . GLY A 1 236 ? -5.171 -2.156 -24.254 1.00 97.69 236 GLY A N 1
ATOM 1561 C CA . GLY A 1 236 ? -4.984 -3.323 -25.121 1.00 97.69 236 GLY A CA 1
ATOM 1562 C C . GLY A 1 236 ? -3.593 -3.973 -25.071 1.00 97.69 236 GLY A C 1
ATOM 1563 O O . GLY A 1 236 ? -3.400 -4.994 -25.729 1.00 97.69 236 GLY A O 1
ATOM 1564 N N . GLY A 1 237 ? -2.627 -3.401 -24.348 1.00 98.75 237 GLY A N 1
ATOM 1565 C CA . GLY A 1 237 ? -1.342 -4.036 -24.045 1.00 98.75 237 GLY A CA 1
ATOM 1566 C C . GLY A 1 237 ? -1.447 -4.989 -22.852 1.00 98.75 237 GLY A C 1
ATOM 1567 O O . GLY A 1 237 ? -2.345 -4.846 -22.016 1.00 98.75 237 GLY A O 1
ATOM 1568 N N . ALA A 1 238 ? -0.533 -5.960 -22.765 1.00 98.81 238 ALA A N 1
ATOM 1569 C CA . ALA A 1 238 ? -0.530 -6.959 -21.696 1.00 98.81 238 ALA A CA 1
ATOM 1570 C C . ALA A 1 238 ? 0.865 -7.192 -21.093 1.00 98.81 238 ALA A C 1
ATOM 1572 O O . ALA A 1 238 ? 1.846 -7.369 -21.818 1.00 98.81 238 ALA A O 1
ATOM 1573 N N . VAL A 1 239 ? 0.938 -7.259 -19.761 1.00 98.88 239 VAL A N 1
ATOM 1574 C CA . VAL A 1 239 ? 2.126 -7.702 -19.014 1.00 98.88 239 VAL A CA 1
ATOM 1575 C C . VAL A 1 239 ? 1.811 -8.914 -18.137 1.00 98.88 239 VAL A C 1
ATOM 1577 O O . VAL A 1 239 ? 0.695 -9.053 -17.623 1.00 98.88 239 VAL A O 1
ATOM 1580 N N . SER A 1 240 ? 2.795 -9.793 -17.939 1.00 98.75 240 SER A N 1
ATOM 1581 C CA . SER A 1 240 ? 2.668 -10.930 -17.022 1.00 98.75 240 SER A CA 1
ATOM 1582 C C . SER A 1 240 ? 3.967 -11.252 -16.290 1.00 98.75 240 SER A C 1
ATOM 1584 O O . SER A 1 240 ? 5.035 -11.255 -16.907 1.00 98.75 240 SER A O 1
ATOM 1586 N N . GLY A 1 241 ? 3.867 -11.561 -14.995 1.00 98.56 241 GLY A N 1
ATOM 1587 C CA . GLY A 1 241 ? 5.014 -11.937 -14.162 1.00 98.56 241 GLY A CA 1
ATOM 1588 C C . GLY A 1 241 ? 5.950 -10.765 -13.871 1.00 98.56 241 GLY A C 1
ATOM 1589 O O . GLY A 1 241 ? 7.159 -10.955 -13.782 1.00 98.56 241 GLY A O 1
ATOM 1590 N N . THR A 1 242 ? 5.421 -9.541 -13.824 1.00 98.88 242 THR A N 1
ATOM 1591 C CA . THR A 1 242 ? 6.233 -8.343 -13.592 1.00 98.88 242 THR A CA 1
ATOM 1592 C C . THR A 1 242 ? 6.657 -8.261 -12.126 1.00 98.88 242 THR A C 1
ATOM 1594 O O . THR A 1 242 ? 5.815 -8.372 -11.240 1.00 98.88 242 THR A O 1
ATOM 1597 N N . THR A 1 243 ? 7.934 -7.982 -11.870 1.00 98.88 243 THR A N 1
ATOM 1598 C CA . THR A 1 243 ? 8.433 -7.596 -10.543 1.00 98.88 243 THR A CA 1
ATOM 1599 C C . THR A 1 243 ? 8.696 -6.096 -10.531 1.00 98.88 243 THR A C 1
ATOM 1601 O O . THR A 1 243 ? 9.445 -5.598 -11.370 1.00 98.88 243 THR A O 1
ATOM 1604 N N . VAL A 1 244 ? 8.092 -5.372 -9.592 1.00 98.81 244 VAL A N 1
ATOM 1605 C CA . VAL A 1 244 ? 8.329 -3.942 -9.367 1.00 98.81 244 VAL A CA 1
ATOM 1606 C C . VAL A 1 244 ? 9.087 -3.786 -8.052 1.00 98.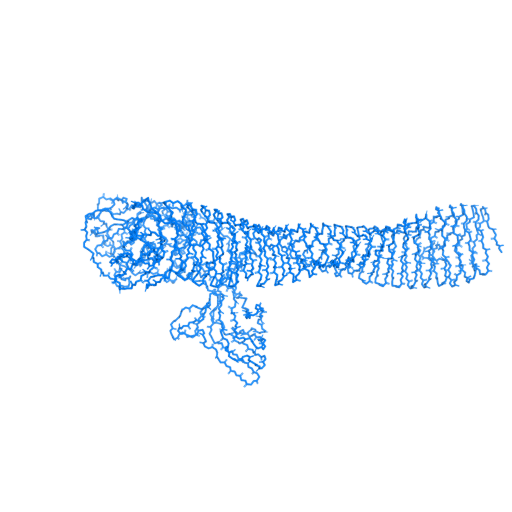81 244 VAL A C 1
ATOM 1608 O O . VAL A 1 244 ? 8.519 -3.969 -6.976 1.00 98.81 244 VAL A O 1
ATOM 1611 N N . SER A 1 245 ? 10.376 -3.483 -8.155 1.00 98.12 245 SER A N 1
ATOM 1612 C CA . SER A 1 245 ? 11.289 -3.305 -7.027 1.00 98.12 245 SER A CA 1
ATOM 1613 C C . SER A 1 245 ? 11.201 -1.884 -6.452 1.00 98.12 245 SER A C 1
ATOM 1615 O O . SER A 1 245 ? 10.476 -1.024 -6.958 1.00 98.12 245 SER A O 1
ATOM 1617 N N . SER A 1 246 ? 11.966 -1.618 -5.390 1.00 95.44 246 SER A N 1
ATOM 1618 C CA . SER A 1 246 ? 12.009 -0.309 -4.730 1.00 95.44 246 SER A CA 1
ATOM 1619 C C . SER A 1 246 ? 12.313 0.832 -5.708 1.00 95.44 246 SER A C 1
ATOM 1621 O O . SER A 1 246 ? 13.301 0.793 -6.438 1.00 95.44 246 SER A O 1
ATOM 1623 N N . GLY A 1 247 ? 11.454 1.854 -5.739 1.00 89.62 247 GLY A N 1
ATOM 1624 C CA . GLY A 1 247 ? 11.588 2.999 -6.640 1.00 89.62 247 GLY A CA 1
ATOM 1625 C C . GLY A 1 247 ? 11.229 2.721 -8.105 1.00 89.62 247 GLY A C 1
ATOM 1626 O O . GLY A 1 247 ? 11.371 3.629 -8.925 1.00 89.62 247 GLY A O 1
ATOM 1627 N N . GLY A 1 248 ? 10.788 1.507 -8.446 1.00 97.31 248 GLY A N 1
ATOM 1628 C CA . GLY A 1 248 ? 10.245 1.162 -9.758 1.00 97.31 248 GLY A CA 1
ATOM 1629 C C . GLY A 1 248 ? 8.754 1.496 -9.880 1.00 97.31 248 GLY A C 1
ATOM 1630 O O . GLY A 1 248 ? 8.011 1.449 -8.895 1.00 97.31 248 GLY A O 1
ATOM 1631 N N . GLY A 1 249 ? 8.314 1.819 -11.100 1.00 98.38 249 GLY A N 1
ATOM 1632 C CA . GLY A 1 249 ? 6.925 2.167 -11.411 1.00 98.38 249 GLY A CA 1
ATOM 1633 C C . GLY A 1 249 ? 6.296 1.308 -12.512 1.00 98.38 249 GLY A C 1
ATOM 1634 O O . GLY A 1 249 ? 6.890 1.086 -13.571 1.00 98.38 249 GLY A O 1
ATOM 1635 N N . LEU A 1 250 ? 5.057 0.865 -12.294 1.00 98.81 250 LEU A N 1
ATOM 1636 C CA . LEU A 1 250 ? 4.221 0.200 -13.296 1.00 98.81 250 LEU A CA 1
ATOM 1637 C C . LEU A 1 250 ? 2.902 0.960 -13.490 1.00 98.81 250 LEU A C 1
ATOM 1639 O O . LEU A 1 250 ? 2.045 0.931 -12.616 1.00 98.81 250 LEU A O 1
ATOM 1643 N N . GLY A 1 251 ? 2.714 1.587 -14.652 1.00 98.62 251 GLY A N 1
ATOM 1644 C CA . GLY A 1 251 ? 1.446 2.217 -15.038 1.00 98.62 251 GLY A CA 1
ATOM 1645 C C . GLY A 1 251 ? 0.606 1.293 -15.921 1.00 98.62 251 GLY A C 1
ATOM 1646 O O . GLY A 1 251 ? 1.091 0.821 -16.952 1.00 98.62 251 GLY A O 1
ATOM 1647 N N . VAL A 1 252 ? -0.652 1.039 -15.552 1.00 98.75 252 VAL A N 1
ATOM 1648 C CA . VAL A 1 252 ? -1.529 0.053 -16.204 1.00 98.75 252 VAL A CA 1
ATOM 1649 C C . VAL A 1 252 ? -2.831 0.691 -16.684 1.00 98.75 252 VAL A C 1
ATOM 1651 O O . VAL A 1 252 ? -3.749 0.905 -15.904 1.00 98.75 252 VAL A O 1
ATOM 1654 N N . ALA A 1 253 ? -2.940 0.922 -17.992 1.00 98.50 253 ALA A N 1
ATOM 1655 C CA . ALA A 1 253 ? -4.199 1.200 -18.698 1.00 98.50 253 ALA A CA 1
ATOM 1656 C C . ALA A 1 253 ? -4.675 0.005 -19.556 1.00 98.50 253 ALA A C 1
ATOM 1658 O O . ALA A 1 253 ? -5.768 0.033 -20.121 1.00 98.50 253 ALA A O 1
ATOM 1659 N N . GLY A 1 254 ? -3.835 -1.027 -19.698 1.00 98.62 254 GLY A N 1
ATOM 1660 C CA . GLY A 1 254 ? -4.159 -2.323 -20.300 1.00 98.62 254 GLY A CA 1
ATOM 1661 C C . GLY A 1 254 ? -4.367 -3.403 -19.237 1.00 98.62 254 GLY A C 1
ATOM 1662 O O . GLY A 1 254 ? -5.106 -3.200 -18.277 1.00 98.62 254 GLY A O 1
ATOM 1663 N N . VAL A 1 255 ? -3.701 -4.550 -19.393 1.00 98.81 255 VAL A N 1
ATOM 1664 C CA . VAL A 1 255 ? -3.797 -5.673 -18.445 1.00 98.81 255 VAL A CA 1
ATOM 1665 C C . VAL A 1 255 ? -2.439 -5.992 -17.829 1.00 98.81 255 VAL A C 1
ATOM 1667 O O . VAL A 1 255 ? -1.451 -6.158 -18.544 1.00 98.81 255 VAL A O 1
ATOM 1670 N N . ALA A 1 256 ? -2.406 -6.144 -16.507 1.00 98.88 256 ALA A N 1
ATOM 1671 C CA . ALA A 1 256 ? -1.278 -6.691 -15.766 1.00 98.88 256 ALA A CA 1
ATOM 1672 C C . ALA A 1 256 ? -1.697 -7.947 -14.997 1.00 98.88 256 ALA A C 1
ATOM 1674 O O . ALA A 1 256 ? -2.743 -7.969 -14.356 1.00 98.88 256 ALA A O 1
ATOM 1675 N N . SER A 1 257 ? -0.885 -9.001 -15.058 1.00 98.75 257 SER A N 1
ATOM 1676 C CA . SER A 1 257 ? -1.171 -10.266 -14.375 1.00 98.75 257 SER A CA 1
ATOM 1677 C C . SER A 1 257 ? 0.033 -10.769 -13.591 1.00 98.75 257 SER A C 1
ATOM 1679 O O . SER A 1 257 ? 1.161 -10.695 -14.079 1.00 98.75 257 SER A O 1
ATOM 1681 N N . ASN A 1 258 ? -0.216 -11.334 -12.408 1.00 98.50 258 ASN A N 1
ATOM 1682 C CA . ASN A 1 258 ? 0.816 -11.933 -11.556 1.00 98.50 258 ASN A CA 1
ATOM 1683 C C . ASN A 1 258 ? 1.968 -10.953 -11.276 1.00 98.50 258 ASN A C 1
ATOM 1685 O O . ASN A 1 258 ? 3.136 -11.272 -11.500 1.00 98.50 258 ASN A O 1
ATOM 1689 N N . THR A 1 259 ? 1.624 -9.725 -10.883 1.00 98.75 259 THR A N 1
ATOM 1690 C CA . THR A 1 259 ? 2.611 -8.688 -10.568 1.00 98.75 259 THR A CA 1
ATOM 1691 C C . THR A 1 259 ? 3.028 -8.801 -9.107 1.00 98.75 259 THR A C 1
ATOM 1693 O O . THR A 1 259 ? 2.178 -8.733 -8.226 1.00 98.75 259 THR A O 1
ATOM 1696 N N . THR A 1 260 ? 4.325 -8.879 -8.834 1.00 98.81 260 THR A N 1
ATOM 1697 C CA . THR A 1 260 ? 4.869 -8.717 -7.480 1.00 98.81 260 THR A CA 1
ATOM 1698 C C . THR A 1 260 ? 5.372 -7.290 -7.316 1.00 98.81 260 THR A C 1
ATOM 1700 O O . THR A 1 260 ? 6.219 -6.842 -8.087 1.00 98.81 260 THR A O 1
ATOM 1703 N N . VAL A 1 261 ? 4.859 -6.570 -6.322 1.00 98.75 261 VAL A N 1
ATOM 1704 C CA . VAL A 1 261 ? 5.285 -5.209 -5.985 1.00 98.75 261 VAL A CA 1
ATOM 1705 C C . VAL A 1 261 ? 5.975 -5.261 -4.630 1.00 98.75 261 VAL A C 1
ATOM 1707 O O . VAL A 1 261 ? 5.316 -5.417 -3.607 1.00 98.75 261 VAL A O 1
ATOM 1710 N N . SER A 1 262 ? 7.300 -5.166 -4.638 1.00 97.56 262 SER A N 1
ATOM 1711 C CA . SER A 1 262 ? 8.128 -5.217 -3.433 1.00 97.56 262 SER A CA 1
ATOM 1712 C C . SER A 1 262 ? 8.165 -3.866 -2.712 1.00 97.56 262 SER A C 1
ATOM 1714 O O . SER A 1 262 ? 7.728 -2.847 -3.253 1.00 97.56 262 SER A O 1
ATOM 1716 N N . ASN A 1 263 ? 8.737 -3.837 -1.506 1.00 92.69 263 ASN A N 1
ATOM 1717 C CA . ASN A 1 263 ? 8.847 -2.628 -0.690 1.00 92.69 263 ASN A CA 1
ATOM 1718 C C . ASN A 1 263 ? 9.415 -1.417 -1.459 1.00 92.69 263 ASN A C 1
ATOM 1720 O O . ASN A 1 263 ? 10.526 -1.444 -1.997 1.00 92.69 263 ASN A O 1
ATOM 1724 N N . GLY A 1 264 ? 8.636 -0.334 -1.497 1.00 84.81 264 GLY A N 1
ATOM 1725 C CA . GLY A 1 264 ? 8.948 0.902 -2.222 1.00 84.81 264 GLY A CA 1
ATOM 1726 C C . GLY A 1 264 ? 8.640 0.883 -3.725 1.00 84.81 264 GLY A C 1
ATOM 1727 O O . GLY A 1 264 ? 8.811 1.914 -4.376 1.00 84.81 264 GLY A O 1
ATOM 1728 N N . GLY A 1 265 ? 8.203 -0.247 -4.284 1.00 96.44 265 GLY A N 1
ATOM 1729 C CA . GLY A 1 265 ? 7.673 -0.341 -5.643 1.00 96.44 265 GLY A CA 1
ATOM 1730 C C . GLY A 1 265 ? 6.233 0.163 -5.730 1.00 96.44 265 GLY A C 1
ATOM 1731 O O . GLY A 1 265 ? 5.488 0.135 -4.743 1.00 96.44 265 GLY A O 1
ATOM 1732 N N . VAL A 1 266 ? 5.831 0.634 -6.914 1.00 98.31 266 VAL A N 1
ATOM 1733 C CA . VAL A 1 266 ? 4.497 1.212 -7.134 1.00 98.31 266 VAL A CA 1
ATOM 1734 C C . VAL A 1 266 ? 3.847 0.672 -8.405 1.00 98.31 266 VAL A C 1
ATOM 1736 O O . VAL A 1 266 ? 4.443 0.695 -9.482 1.00 98.31 266 VAL A O 1
ATOM 1739 N N . ILE A 1 267 ? 2.585 0.259 -8.288 1.00 98.50 267 ILE A N 1
ATOM 1740 C CA . ILE A 1 267 ? 1.674 0.050 -9.416 1.00 98.50 267 ILE A CA 1
ATOM 1741 C C . ILE A 1 267 ? 0.556 1.104 -9.397 1.00 98.50 267 ILE A C 1
ATOM 1743 O O . ILE A 1 267 ? -0.074 1.344 -8.370 1.00 98.50 267 ILE A O 1
ATOM 1747 N N . GLU A 1 268 ? 0.296 1.722 -10.543 1.00 98.69 268 GLU A N 1
ATOM 1748 C CA . GLU A 1 268 ? -0.830 2.627 -10.786 1.00 98.69 268 GLU A CA 1
ATOM 1749 C C . GLU A 1 268 ? -1.760 1.969 -11.810 1.00 98.69 268 GLU A C 1
ATOM 1751 O O . GLU A 1 268 ? -1.370 1.708 -12.950 1.00 98.69 268 GLU A O 1
ATOM 1756 N N . VAL A 1 269 ? -2.987 1.655 -11.401 1.00 98.62 269 VAL A N 1
ATOM 1757 C CA . VAL A 1 269 ? -4.017 1.076 -12.265 1.00 98.62 269 VAL A CA 1
ATOM 1758 C C . VAL A 1 269 ? -4.956 2.192 -12.694 1.00 98.62 269 VAL A C 1
ATOM 1760 O O . VAL A 1 269 ? -5.873 2.579 -11.968 1.00 98.62 269 VAL A O 1
ATOM 1763 N N . ALA A 1 270 ? -4.689 2.709 -13.888 1.00 97.00 270 ALA A N 1
ATOM 1764 C CA . ALA A 1 270 ? -5.402 3.820 -14.488 1.00 97.00 270 ALA A CA 1
ATOM 1765 C C . ALA A 1 270 ? -6.776 3.391 -15.036 1.00 97.00 270 ALA A C 1
ATOM 1767 O O . ALA A 1 270 ? -7.151 2.216 -15.044 1.00 97.00 270 ALA A O 1
ATOM 1768 N N . SER A 1 271 ? -7.529 4.363 -15.552 1.00 96.94 271 SER A N 1
ATOM 1769 C CA . SER A 1 271 ? -8.860 4.135 -16.123 1.00 96.94 271 SER A CA 1
ATOM 1770 C C . SER A 1 271 ? -8.861 3.081 -17.239 1.00 96.94 271 SER A C 1
ATOM 1772 O O . SER A 1 271 ? -8.097 3.182 -18.201 1.00 96.94 271 SER A O 1
ATOM 1774 N N . GLY A 1 272 ? -9.730 2.072 -17.117 1.00 94.44 272 GLY A N 1
ATOM 1775 C CA . GLY A 1 272 ? -9.813 0.938 -18.044 1.00 94.44 272 GLY A CA 1
ATOM 1776 C C . GLY A 1 272 ? -8.717 -0.117 -17.856 1.00 94.44 272 GLY A C 1
ATOM 1777 O O . GLY A 1 272 ? -8.773 -1.162 -18.504 1.00 94.44 272 GLY A O 1
ATOM 1778 N N . GLY A 1 273 ? -7.750 0.136 -16.971 1.00 98.56 273 GLY A N 1
ATOM 1779 C CA . GLY A 1 273 ? -6.712 -0.809 -16.596 1.00 98.56 273 GLY A CA 1
ATOM 1780 C C . GLY A 1 273 ? -7.231 -1.905 -15.670 1.00 98.56 273 GLY A C 1
ATOM 1781 O O . GLY A 1 273 ? -8.141 -1.698 -14.865 1.00 98.56 273 GLY A O 1
ATOM 1782 N N . THR A 1 274 ? -6.641 -3.093 -15.770 1.00 98.81 274 THR A N 1
ATOM 1783 C CA . THR A 1 274 ? -6.932 -4.212 -14.867 1.00 98.81 274 THR A CA 1
ATOM 1784 C C . THR A 1 274 ? -5.643 -4.876 -14.406 1.00 98.81 274 THR A C 1
ATOM 1786 O O . THR A 1 274 ? -4.838 -5.298 -15.237 1.00 98.81 274 THR A O 1
ATOM 1789 N N . ALA A 1 275 ? -5.462 -5.009 -13.092 1.00 98.75 275 ALA A N 1
ATOM 1790 C CA . ALA A 1 275 ? -4.402 -5.823 -12.506 1.00 98.75 275 ALA A CA 1
ATOM 1791 C C . ALA A 1 275 ? -4.999 -7.036 -11.776 1.00 98.75 275 ALA A C 1
ATOM 1793 O O . ALA A 1 275 ? -5.884 -6.888 -10.935 1.00 98.75 275 ALA A O 1
ATOM 1794 N N . THR A 1 276 ? -4.538 -8.241 -12.108 1.00 98.69 276 THR A N 1
ATOM 1795 C CA . THR A 1 276 ? -5.082 -9.496 -11.564 1.00 98.69 276 THR A CA 1
ATOM 1796 C C . THR A 1 276 ? -3.990 -10.341 -10.920 1.00 98.69 276 THR A C 1
ATOM 1798 O O . THR A 1 276 ? -2.944 -10.556 -11.539 1.00 98.69 276 THR A O 1
ATOM 1801 N N . GLY A 1 277 ? -4.243 -10.886 -9.732 1.00 98.38 277 GLY A N 1
ATOM 1802 C CA . GLY A 1 277 ? -3.280 -11.767 -9.059 1.00 98.38 277 GLY A CA 1
ATOM 1803 C C . GLY A 1 277 ? -2.017 -11.031 -8.618 1.00 98.38 277 GLY A C 1
ATOM 1804 O O . GLY A 1 277 ? -0.929 -11.598 -8.668 1.00 98.38 277 GLY A O 1
ATOM 1805 N N . SER A 1 278 ? -2.137 -9.743 -8.291 1.00 98.50 278 SER A N 1
ATOM 1806 C CA . SER A 1 278 ? -1.004 -8.962 -7.801 1.00 98.50 278 SER A CA 1
ATOM 1807 C C . SER A 1 278 ? -0.702 -9.304 -6.343 1.00 98.50 278 SER A C 1
ATOM 1809 O O . SER A 1 278 ? -1.620 -9.463 -5.544 1.00 98.50 278 SER A O 1
ATOM 1811 N N . THR A 1 279 ? 0.575 -9.323 -5.980 1.00 98.81 279 THR A N 1
ATOM 1812 C CA . THR A 1 279 ? 1.047 -9.415 -4.595 1.00 98.81 279 THR A CA 1
ATOM 1813 C C . THR A 1 279 ? 1.757 -8.115 -4.238 1.00 98.81 279 THR A C 1
ATOM 1815 O O . THR A 1 279 ? 2.750 -7.763 -4.877 1.00 98.81 279 THR A O 1
ATOM 1818 N N . LEU A 1 280 ? 1.243 -7.384 -3.250 1.00 98.31 280 LEU A N 1
ATOM 1819 C CA . LEU A 1 280 ? 1.858 -6.173 -2.709 1.00 98.31 280 LEU A CA 1
ATOM 1820 C C . LEU A 1 280 ? 2.622 -6.543 -1.435 1.00 98.31 280 LEU A C 1
ATOM 1822 O O . LEU A 1 280 ? 2.033 -6.572 -0.361 1.00 98.31 280 LEU A O 1
ATOM 1826 N N . ASP A 1 281 ? 3.912 -6.832 -1.577 1.00 96.88 281 ASP A N 1
ATOM 1827 C CA . ASP A 1 281 ? 4.836 -7.254 -0.518 1.00 96.88 281 ASP A CA 1
ATOM 1828 C C . ASP A 1 281 ? 5.645 -6.035 -0.040 1.00 96.88 281 ASP A C 1
ATOM 1830 O O . ASP A 1 281 ? 6.746 -5.751 -0.522 1.00 96.88 281 ASP A O 1
ATOM 1834 N N . GLY A 1 282 ? 5.016 -5.193 0.785 1.00 85.38 282 GLY A N 1
ATOM 1835 C CA . GLY A 1 282 ? 5.520 -3.854 1.144 1.00 85.38 282 GLY A CA 1
ATOM 1836 C C . GLY A 1 282 ? 5.363 -2.789 0.050 1.00 85.38 282 GLY A C 1
ATOM 1837 O O . GLY A 1 282 ? 5.642 -1.607 0.269 1.00 85.38 282 GLY A O 1
ATOM 1838 N N . GLY A 1 283 ? 4.933 -3.188 -1.148 1.00 89.12 283 GLY A N 1
ATOM 1839 C CA . GLY A 1 283 ? 4.678 -2.303 -2.282 1.00 89.12 283 GLY A CA 1
ATOM 1840 C C . GLY A 1 283 ? 3.340 -1.564 -2.212 1.00 89.12 283 GLY A C 1
ATOM 1841 O O . GLY A 1 283 ? 2.479 -1.856 -1.381 1.00 89.12 283 GLY A O 1
ATOM 1842 N N . LYS A 1 284 ? 3.137 -0.604 -3.121 1.00 95.25 284 LYS A N 1
ATOM 1843 C CA . LYS A 1 284 ? 1.900 0.194 -3.187 1.00 95.25 284 LYS A CA 1
ATOM 1844 C C . LYS A 1 284 ? 1.137 -0.014 -4.485 1.00 95.25 284 LYS A C 1
ATOM 1846 O O . LYS A 1 284 ? 1.740 -0.031 -5.556 1.00 95.25 284 LYS A O 1
ATOM 1851 N N . ALA A 1 285 ? -0.187 -0.077 -4.387 1.00 97.88 285 ALA A N 1
ATOM 1852 C CA . ALA A 1 285 ? -1.103 0.012 -5.513 1.00 97.88 285 ALA A CA 1
ATOM 1853 C C . ALA A 1 285 ? -2.017 1.233 -5.379 1.00 97.88 285 ALA A C 1
ATOM 1855 O O . ALA A 1 285 ? -2.702 1.390 -4.370 1.00 97.88 285 ALA A O 1
ATOM 1856 N N . TYR A 1 286 ? -2.069 2.058 -6.420 1.00 97.00 286 TYR A N 1
ATOM 1857 C CA . TYR A 1 286 ? -3.053 3.127 -6.575 1.00 97.00 286 TYR A CA 1
ATOM 1858 C C . TYR A 1 286 ? -4.039 2.725 -7.666 1.00 97.00 286 TYR A C 1
ATOM 1860 O O . TYR A 1 286 ? -3.632 2.450 -8.793 1.00 97.00 286 TYR A O 1
ATOM 1868 N N . VAL A 1 287 ? -5.326 2.640 -7.330 1.00 98.38 287 VAL A N 1
ATOM 1869 C CA . VAL A 1 287 ? -6.386 2.295 -8.283 1.00 98.38 287 VAL A CA 1
ATOM 1870 C C . VAL A 1 287 ? -7.230 3.535 -8.534 1.00 98.38 287 VAL A C 1
ATOM 1872 O O . VAL A 1 287 ? -7.927 4.014 -7.635 1.00 98.38 287 VAL A O 1
ATOM 1875 N N . ASP A 1 288 ? -7.153 4.054 -9.754 1.00 96.12 288 ASP A N 1
ATOM 1876 C CA . ASP A 1 288 ? -7.837 5.278 -10.160 1.00 96.12 288 ASP A CA 1
ATOM 1877 C C . ASP A 1 288 ? -9.247 5.004 -10.685 1.00 96.12 288 ASP A C 1
ATOM 1879 O O . ASP A 1 288 ? -9.670 3.863 -10.868 1.00 96.12 288 ASP A O 1
ATOM 1883 N N . ALA A 1 289 ? -9.993 6.074 -10.962 1.00 97.75 289 ALA A N 1
ATOM 1884 C CA . ALA A 1 289 ? -11.352 5.992 -11.484 1.00 97.75 289 ALA A CA 1
ATOM 1885 C C . ALA A 1 289 ? -11.442 5.114 -12.752 1.00 97.75 289 ALA A C 1
ATOM 1887 O O . ALA A 1 289 ? -10.850 5.411 -13.795 1.00 97.75 289 ALA A O 1
ATOM 1888 N N . GLY A 1 290 ? -12.235 4.042 -12.679 1.00 96.69 290 GLY A N 1
ATOM 1889 C CA . GLY A 1 290 ? -12.390 3.048 -13.743 1.00 96.69 290 GLY A CA 1
ATOM 1890 C C . GLY A 1 290 ? -11.268 2.005 -13.829 1.00 96.69 290 GLY A C 1
ATOM 1891 O O . GLY A 1 290 ? -11.315 1.171 -14.731 1.00 96.69 290 GLY A O 1
ATOM 1892 N N . GLY A 1 291 ? -10.272 2.051 -12.944 1.00 98.69 291 GLY A N 1
ATOM 1893 C CA . GLY A 1 291 ? -9.280 0.997 -12.756 1.00 98.69 291 GLY A CA 1
ATOM 1894 C C . GLY A 1 291 ? -9.814 -0.129 -11.866 1.00 98.69 291 GLY A C 1
ATOM 1895 O O . GLY A 1 291 ? -10.665 0.095 -10.996 1.00 98.69 291 GLY A O 1
ATOM 1896 N N . VAL A 1 292 ? -9.318 -1.348 -12.090 1.00 98.88 292 VAL A N 1
ATOM 1897 C CA . VAL A 1 292 ? -9.734 -2.543 -11.341 1.00 98.88 292 VAL A CA 1
ATOM 1898 C C . VAL A 1 292 ? -8.529 -3.352 -10.877 1.00 98.88 292 VAL A C 1
ATOM 1900 O O . VAL A 1 292 ? -7.669 -3.714 -11.681 1.00 98.88 292 VAL A O 1
ATOM 1903 N N . ILE A 1 293 ? -8.504 -3.707 -9.595 1.00 98.81 293 ILE A N 1
ATOM 1904 C CA . ILE A 1 293 ? -7.645 -4.783 -9.089 1.00 98.81 293 ILE A CA 1
ATOM 1905 C C . ILE A 1 293 ? -8.496 -5.997 -8.720 1.00 98.81 293 ILE A C 1
ATOM 1907 O O . ILE A 1 293 ? -9.618 -5.845 -8.239 1.00 98.81 293 ILE A O 1
ATOM 1911 N N . SER A 1 294 ? -7.991 -7.204 -8.957 1.00 98.44 294 SER A N 1
ATOM 1912 C CA . SER A 1 294 ? -8.694 -8.430 -8.573 1.00 98.44 294 SER A CA 1
ATOM 1913 C C . SER A 1 294 ? -7.747 -9.516 -8.093 1.00 98.44 294 SER A C 1
ATOM 1915 O O . SER A 1 294 ? -6.612 -9.597 -8.571 1.00 98.44 294 SER A O 1
ATOM 1917 N N . THR A 1 295 ? -8.224 -10.331 -7.147 1.00 98.38 295 THR A N 1
ATOM 1918 C CA . THR A 1 295 ? -7.457 -11.411 -6.508 1.00 98.38 295 THR A CA 1
ATOM 1919 C C . THR A 1 295 ? -6.089 -10.924 -6.024 1.00 98.38 295 THR A C 1
ATOM 1921 O O . THR A 1 295 ? -5.071 -11.579 -6.251 1.00 98.38 295 THR A O 1
ATOM 1924 N N . THR A 1 296 ? -6.053 -9.711 -5.468 1.00 98.69 296 THR A N 1
ATOM 1925 C CA . THR A 1 296 ? -4.824 -9.068 -4.995 1.00 98.69 296 THR A CA 1
ATOM 1926 C C . THR A 1 296 ? -4.545 -9.501 -3.563 1.00 98.69 296 THR A C 1
ATOM 1928 O O . THR A 1 296 ? -5.440 -9.428 -2.725 1.00 98.69 296 THR A O 1
ATOM 1931 N N . THR A 1 297 ? -3.304 -9.870 -3.267 1.00 98.75 297 THR A N 1
ATOM 1932 C CA . THR A 1 297 ? -2.822 -10.071 -1.896 1.00 98.75 297 THR A CA 1
ATOM 1933 C C . THR A 1 297 ? -2.052 -8.837 -1.443 1.00 98.75 297 THR A C 1
ATOM 1935 O O . THR A 1 297 ? -1.181 -8.353 -2.167 1.00 98.75 297 THR A O 1
ATOM 1938 N N . VAL A 1 298 ? -2.363 -8.322 -0.256 1.00 97.25 298 VAL A N 1
ATOM 1939 C CA . VAL A 1 298 ? -1.673 -7.185 0.367 1.00 97.25 298 VAL A CA 1
ATOM 1940 C C . VAL A 1 298 ? -1.017 -7.660 1.659 1.00 97.25 298 VAL A C 1
ATOM 1942 O O . VAL A 1 298 ? -1.724 -8.095 2.561 1.00 97.25 298 VAL A O 1
ATOM 1945 N N . GLU A 1 299 ? 0.311 -7.591 1.755 1.00 91.69 299 GLU A N 1
ATOM 1946 C CA . GLU A 1 299 ? 1.084 -8.158 2.869 1.00 91.69 299 GLU A CA 1
ATOM 1947 C C . GLU A 1 299 ? 2.347 -7.339 3.183 1.00 91.69 299 GLU A C 1
ATOM 1949 O O . GLU A 1 299 ? 2.754 -6.478 2.403 1.00 91.69 299 GLU A O 1
ATOM 1954 N N . ASN A 1 300 ? 2.974 -7.592 4.337 1.00 85.38 300 ASN A N 1
ATOM 1955 C CA . ASN A 1 300 ? 4.287 -7.044 4.710 1.00 85.38 300 ASN A CA 1
ATOM 1956 C C . ASN A 1 300 ? 4.390 -5.514 4.551 1.00 85.38 300 ASN A C 1
ATOM 1958 O O . ASN A 1 300 ? 5.327 -5.006 3.937 1.00 85.38 300 ASN A O 1
ATOM 1962 N N . SER A 1 301 ? 3.416 -4.773 5.091 1.00 81.69 301 SER A N 1
ATOM 1963 C CA . SER A 1 301 ? 3.301 -3.305 4.961 1.00 81.69 301 SER A CA 1
ATOM 1964 C C . SER A 1 301 ? 2.890 -2.809 3.571 1.00 81.69 301 SER A C 1
ATOM 1966 O O . SER A 1 301 ? 2.977 -1.614 3.280 1.00 81.69 301 SER A O 1
ATOM 1968 N N . GLY A 1 302 ? 2.417 -3.708 2.705 1.00 84.94 302 GLY A N 1
ATOM 1969 C CA . GLY A 1 302 ? 1.823 -3.365 1.423 1.00 84.94 302 GLY A CA 1
ATOM 1970 C C . GLY A 1 302 ? 0.554 -2.531 1.591 1.00 84.94 302 GLY A C 1
ATOM 1971 O O . GLY A 1 302 ? -0.185 -2.675 2.569 1.00 84.94 302 GLY A O 1
ATOM 1972 N N . ILE A 1 303 ? 0.288 -1.647 0.628 1.00 89.38 303 ILE A N 1
ATOM 1973 C CA . ILE A 1 303 ? -0.885 -0.763 0.659 1.00 89.38 303 ILE A CA 1
ATOM 1974 C C . ILE A 1 303 ? -1.586 -0.773 -0.693 1.00 89.38 303 ILE A C 1
ATOM 1976 O O . ILE A 1 303 ? -0.981 -0.437 -1.709 1.00 89.38 303 ILE A O 1
ATOM 1980 N N . ALA A 1 304 ? -2.881 -1.075 -0.700 1.00 95.94 304 ALA A N 1
ATOM 1981 C CA . ALA A 1 304 ? -3.749 -0.852 -1.850 1.00 95.94 304 ALA A CA 1
ATOM 1982 C C . ALA A 1 304 ? -4.721 0.297 -1.558 1.00 95.94 304 ALA A C 1
ATOM 1984 O O . ALA A 1 304 ? -5.491 0.221 -0.605 1.00 95.94 304 ALA A O 1
ATOM 1985 N N . THR A 1 305 ? -4.721 1.336 -2.391 1.00 96.00 305 THR A N 1
ATOM 1986 C CA . THR A 1 305 ? -5.646 2.472 -2.287 1.00 96.00 305 THR A CA 1
ATOM 1987 C C . THR A 1 305 ? -6.646 2.444 -3.436 1.00 96.00 305 THR A C 1
ATOM 1989 O O . THR A 1 305 ? -6.262 2.537 -4.601 1.00 96.00 305 THR A O 1
ATOM 1992 N N . VAL A 1 306 ? -7.935 2.354 -3.109 1.00 96.88 306 VAL A N 1
ATOM 1993 C CA . VAL A 1 306 ? -9.047 2.340 -4.069 1.00 96.88 306 VAL A CA 1
ATOM 1994 C C . VAL A 1 306 ? -9.723 3.709 -4.071 1.00 96.88 306 VAL A C 1
ATOM 1996 O O . VAL A 1 306 ? -10.408 4.074 -3.112 1.00 96.88 306 VAL A O 1
ATOM 1999 N N . SER A 1 307 ? -9.511 4.479 -5.138 1.00 95.50 307 SER A N 1
ATOM 2000 C CA . SER A 1 307 ? -10.032 5.842 -5.286 1.00 95.50 307 SER A CA 1
ATOM 2001 C C . SER A 1 307 ? -11.502 5.878 -5.722 1.00 95.50 307 SER A C 1
ATOM 2003 O O . SER A 1 307 ? -12.118 4.860 -6.040 1.00 95.50 307 SER A O 1
ATOM 2005 N N . ALA A 1 308 ? -12.080 7.080 -5.778 1.00 96.12 308 ALA A N 1
ATOM 2006 C CA . ALA A 1 308 ? -13.442 7.287 -6.259 1.00 96.12 308 ALA A CA 1
ATOM 2007 C C . ALA A 1 308 ? -13.655 6.707 -7.673 1.00 96.12 308 ALA A C 1
ATOM 2009 O O . ALA A 1 308 ? -12.925 7.041 -8.605 1.00 96.12 308 ALA A O 1
ATOM 2010 N N . GLY A 1 309 ? -14.673 5.858 -7.843 1.00 95.81 309 GLY A N 1
ATOM 2011 C CA . GLY A 1 309 ? -14.986 5.199 -9.115 1.00 95.81 309 GLY A CA 1
ATOM 2012 C C . GLY A 1 309 ? -14.062 4.032 -9.486 1.00 95.81 309 GLY A C 1
ATOM 2013 O O . GLY A 1 309 ? -14.205 3.487 -10.580 1.00 95.81 309 GLY A O 1
ATOM 2014 N N . ALA A 1 310 ? -13.120 3.661 -8.619 1.00 98.44 310 ALA A N 1
ATOM 2015 C CA . ALA A 1 310 ? -12.276 2.479 -8.765 1.00 98.44 310 ALA A CA 1
ATOM 2016 C C . ALA A 1 310 ? -12.926 1.241 -8.128 1.00 98.44 310 ALA A C 1
ATOM 2018 O O . ALA A 1 310 ? -13.877 1.351 -7.344 1.00 98.44 310 ALA A O 1
ATOM 2019 N N . SER A 1 311 ? -12.414 0.049 -8.445 1.00 98.62 311 SER A N 1
ATOM 2020 C CA . SER A 1 311 ? -12.891 -1.197 -7.834 1.00 98.62 311 SER A CA 1
ATOM 2021 C C . SER A 1 311 ? -11.771 -2.157 -7.440 1.00 98.62 311 SER A C 1
ATOM 2023 O O . SER A 1 311 ? -10.798 -2.324 -8.175 1.00 98.62 311 SER A O 1
ATOM 2025 N N . ALA A 1 312 ? -11.944 -2.836 -6.304 1.00 98.62 312 ALA A N 1
ATOM 2026 C CA . ALA A 1 312 ? -11.151 -4.007 -5.934 1.00 98.62 312 ALA A CA 1
ATOM 2027 C C . ALA A 1 312 ? -12.050 -5.226 -5.693 1.00 98.62 312 ALA A C 1
ATOM 2029 O O . ALA A 1 312 ? -13.097 -5.111 -5.054 1.00 98.62 312 ALA A O 1
ATOM 2030 N N . LEU A 1 313 ? -11.649 -6.386 -6.207 1.00 98.75 313 LEU A N 1
ATOM 2031 C CA . LEU A 1 313 ? -12.421 -7.628 -6.135 1.00 98.75 313 LEU A CA 1
ATOM 2032 C C . LEU A 1 313 ? -11.577 -8.748 -5.528 1.00 98.75 313 LEU A C 1
ATOM 2034 O O . LEU A 1 313 ? -10.435 -8.945 -5.936 1.00 98.75 313 LEU A O 1
ATOM 2038 N N . ASP A 1 314 ? -12.148 -9.501 -4.594 1.00 98.56 314 ASP A N 1
ATOM 2039 C CA . ASP A 1 314 ? -11.527 -10.687 -3.994 1.00 98.56 314 ASP A CA 1
ATOM 2040 C C . ASP A 1 314 ? -10.119 -10.402 -3.436 1.00 98.56 314 ASP A C 1
ATOM 2042 O O . ASP A 1 314 ? -9.180 -11.176 -3.626 1.00 98.56 314 ASP A O 1
ATOM 2046 N N . THR A 1 315 ? -9.947 -9.239 -2.802 1.00 98.62 315 THR A N 1
ATOM 2047 C CA . THR A 1 315 ? -8.673 -8.842 -2.192 1.00 98.62 315 THR A CA 1
ATOM 2048 C C . THR A 1 315 ? -8.476 -9.569 -0.866 1.00 98.62 315 THR A C 1
ATOM 2050 O O . THR A 1 315 ? -9.357 -9.548 -0.005 1.00 98.62 315 THR A O 1
ATOM 2053 N N . THR A 1 316 ? -7.291 -10.135 -0.664 1.00 98.69 316 THR A N 1
ATOM 2054 C CA . THR A 1 316 ? -6.863 -10.690 0.620 1.00 98.69 316 THR A CA 1
ATOM 2055 C C . THR A 1 316 ? -5.865 -9.743 1.274 1.00 98.69 316 THR A C 1
ATOM 2057 O O . THR A 1 316 ? -4.852 -9.387 0.675 1.00 98.69 316 THR A O 1
ATOM 2060 N N . VAL A 1 317 ? -6.154 -9.319 2.500 1.00 96.12 317 VAL A N 1
ATOM 2061 C CA . VAL A 1 317 ? -5.283 -8.455 3.298 1.00 96.12 317 VAL A CA 1
ATOM 2062 C C . VAL A 1 317 ? -4.685 -9.289 4.423 1.00 96.12 317 VAL A C 1
ATOM 2064 O O . VAL A 1 317 ? -5.401 -9.716 5.325 1.00 96.12 317 VAL A O 1
ATOM 2067 N N . GLU A 1 318 ? -3.388 -9.549 4.335 1.00 91.56 318 GLU A N 1
ATOM 2068 C CA . GLU A 1 318 ? -2.616 -10.369 5.270 1.00 91.56 318 GLU A CA 1
ATOM 2069 C C . GLU A 1 318 ? -1.860 -9.497 6.284 1.00 91.56 318 GLU A C 1
ATOM 2071 O O . GLU A 1 318 ? -2.034 -8.278 6.329 1.00 91.56 318 GLU A O 1
ATOM 2076 N N . THR A 1 319 ? -1.021 -10.122 7.111 1.00 80.88 319 THR A N 1
ATOM 2077 C CA . THR A 1 319 ? -0.237 -9.475 8.172 1.00 80.88 319 THR A CA 1
ATOM 2078 C C . THR A 1 319 ? 0.434 -8.179 7.708 1.00 80.88 319 THR A C 1
ATOM 2080 O O . THR A 1 319 ? 1.206 -8.169 6.745 1.00 80.88 319 THR A O 1
ATOM 2083 N N . ASN A 1 320 ? 0.162 -7.088 8.429 1.00 78.31 320 ASN A N 1
ATOM 2084 C CA . ASN A 1 320 ? 0.640 -5.725 8.182 1.00 78.31 320 ASN A CA 1
ATOM 2085 C C . ASN A 1 320 ? 0.215 -5.123 6.829 1.00 78.31 320 ASN A C 1
ATOM 2087 O O . ASN A 1 320 ? 0.627 -4.013 6.499 1.00 78.31 320 ASN A O 1
ATOM 2091 N N . GLY A 1 321 ? -0.589 -5.820 6.028 1.00 78.50 321 GLY A N 1
ATOM 2092 C CA . GLY A 1 321 ? -1.165 -5.287 4.802 1.00 78.50 321 GLY A CA 1
ATOM 2093 C C . GLY A 1 321 ? -2.324 -4.339 5.096 1.00 78.50 321 GLY A C 1
ATOM 2094 O O . GLY A 1 321 ? -3.067 -4.528 6.059 1.00 78.50 321 GLY A O 1
ATOM 2095 N N . ASN A 1 322 ? -2.511 -3.332 4.240 1.00 84.31 322 ASN A N 1
ATOM 2096 C CA . ASN A 1 322 ? -3.617 -2.385 4.360 1.00 84.31 322 ASN A CA 1
ATOM 2097 C C . ASN A 1 322 ? -4.348 -2.177 3.032 1.00 84.31 322 ASN A C 1
ATOM 2099 O O . ASN A 1 322 ? -3.756 -1.786 2.023 1.00 84.31 322 ASN A O 1
ATOM 2103 N N . LEU A 1 323 ? -5.665 -2.367 3.049 1.00 96.06 323 LEU A N 1
ATOM 2104 C CA . LEU A 1 323 ? -6.558 -1.937 1.978 1.00 96.06 323 LEU A CA 1
ATOM 2105 C C . LEU A 1 323 ? -7.288 -0.667 2.423 1.00 96.06 323 LEU A C 1
ATOM 2107 O O . LEU A 1 323 ? -8.040 -0.681 3.393 1.00 96.06 323 LEU A O 1
ATOM 2111 N N . VAL A 1 324 ? -7.081 0.430 1.700 1.00 90.88 324 VAL A N 1
ATOM 2112 C CA . VAL A 1 324 ? -7.697 1.733 1.969 1.00 90.88 324 VAL A CA 1
ATOM 2113 C C . VAL A 1 324 ? -8.688 2.054 0.863 1.00 90.88 324 VAL A C 1
ATOM 2115 O O . VAL A 1 324 ? -8.324 2.191 -0.305 1.00 90.88 324 VAL A O 1
ATOM 2118 N N . VAL A 1 325 ? -9.956 2.206 1.223 1.00 93.94 325 VAL A N 1
ATOM 2119 C CA . VAL A 1 325 ? -11.040 2.491 0.281 1.00 93.94 325 VAL A CA 1
ATOM 2120 C C . VAL A 1 325 ? -11.531 3.906 0.522 1.00 93.94 325 VAL A C 1
ATOM 2122 O O . VAL A 1 325 ? -12.194 4.188 1.520 1.00 93.94 325 VAL A O 1
ATOM 2125 N N . LEU A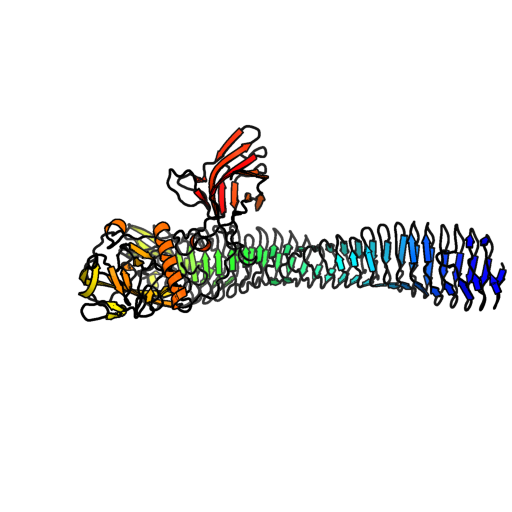 1 326 ? -11.205 4.811 -0.396 1.00 89.81 326 LEU A N 1
ATOM 2126 C CA . LEU A 1 326 ? -11.591 6.215 -0.299 1.00 89.81 326 LEU A CA 1
ATOM 2127 C C . LEU A 1 326 ? -13.073 6.406 -0.638 1.00 89.81 326 LEU A C 1
ATOM 2129 O O . LEU A 1 326 ? -13.721 5.532 -1.218 1.00 89.81 326 LEU A O 1
ATOM 2133 N N . SER A 1 327 ? -13.610 7.582 -0.312 1.00 93.75 327 SER A N 1
ATOM 2134 C CA . SER A 1 327 ? -14.991 7.933 -0.652 1.00 93.75 327 SER A CA 1
ATOM 2135 C C . SER A 1 327 ? -15.259 7.763 -2.153 1.00 93.75 327 SER A C 1
ATOM 2137 O O . SER A 1 327 ? -14.501 8.241 -2.997 1.00 93.75 327 SER A O 1
ATOM 2139 N N . GLY A 1 328 ? -16.333 7.043 -2.485 1.00 93.06 328 GLY A N 1
ATOM 2140 C CA . GLY A 1 328 ? -16.700 6.680 -3.857 1.00 93.06 328 GLY A CA 1
ATOM 2141 C C . GLY A 1 328 ? -15.947 5.479 -4.448 1.00 93.06 328 GLY A C 1
ATOM 2142 O O . GLY A 1 328 ? -16.276 5.075 -5.563 1.00 93.06 328 GLY A O 1
ATOM 2143 N N . GLY A 1 329 ? -14.949 4.922 -3.756 1.00 97.12 329 GLY A N 1
ATOM 2144 C CA . GLY A 1 329 ? -14.322 3.646 -4.107 1.00 97.12 329 GLY A CA 1
ATOM 2145 C C . GLY A 1 329 ? -15.185 2.460 -3.676 1.00 97.12 329 GLY A C 1
ATOM 2146 O O . GLY A 1 329 ? -15.981 2.575 -2.738 1.00 97.12 329 GLY A O 1
ATOM 2147 N N . ALA A 1 330 ? -15.045 1.323 -4.361 1.00 98.50 330 ALA A N 1
ATOM 2148 C CA . ALA A 1 330 ? -15.832 0.123 -4.084 1.00 98.50 330 ALA A CA 1
ATOM 2149 C C . ALA A 1 330 ? -14.962 -1.133 -3.968 1.00 98.50 330 ALA A C 1
ATOM 2151 O O . ALA A 1 330 ? -14.092 -1.374 -4.804 1.00 98.50 330 ALA A O 1
ATOM 2152 N N . VAL A 1 331 ? -15.234 -1.968 -2.965 1.00 98.69 331 VAL A N 1
ATOM 2153 C CA . VAL A 1 331 ? -14.595 -3.280 -2.809 1.00 98.69 331 VAL A CA 1
ATOM 2154 C C . VAL A 1 331 ? -15.621 -4.388 -2.588 1.00 98.69 331 VAL A C 1
ATOM 2156 O O . VAL A 1 331 ? -16.686 -4.166 -1.997 1.00 98.69 331 VAL A O 1
ATOM 2159 N N . SER A 1 332 ? -15.329 -5.589 -3.085 1.00 98.69 332 SER A N 1
ATOM 2160 C CA . SER A 1 332 ? -16.187 -6.762 -2.900 1.00 98.69 332 SER A CA 1
ATOM 2161 C C . SER A 1 332 ? -15.380 -8.033 -2.682 1.00 98.69 332 SER A C 1
ATOM 2163 O O . SER A 1 332 ? -14.359 -8.222 -3.337 1.00 98.69 332 SER A O 1
ATOM 2165 N N . GLY A 1 333 ? -15.848 -8.905 -1.786 1.00 98.50 333 GLY A N 1
ATOM 2166 C CA . GLY A 1 333 ? -15.203 -10.195 -1.517 1.00 98.50 333 GLY A CA 1
ATOM 2167 C C . GLY A 1 333 ? -13.897 -10.075 -0.730 1.00 98.50 333 GLY A C 1
ATOM 2168 O O . GLY A 1 333 ? -13.046 -10.957 -0.806 1.00 98.50 333 GLY A O 1
ATOM 2169 N N . THR A 1 334 ? -13.706 -8.975 0.004 1.00 98.69 334 THR A N 1
ATOM 2170 C CA . THR A 1 334 ? -12.473 -8.753 0.762 1.00 98.69 334 THR A CA 1
ATOM 2171 C C . THR A 1 334 ? -12.362 -9.735 1.927 1.00 98.69 334 THR A C 1
ATOM 2173 O O . THR A 1 334 ? -13.286 -9.859 2.732 1.00 98.69 334 THR A O 1
ATOM 2176 N N . THR A 1 335 ? -11.203 -10.377 2.059 1.00 98.75 335 THR A N 1
ATOM 2177 C CA . THR A 1 335 ? -10.828 -11.162 3.242 1.00 98.75 335 THR A CA 1
ATOM 2178 C C . THR A 1 335 ? -9.740 -10.427 4.011 1.00 98.75 335 THR A C 1
ATOM 2180 O O . THR A 1 335 ? -8.687 -10.137 3.453 1.00 98.75 335 THR A O 1
ATOM 2183 N N . VAL A 1 336 ? -9.987 -10.129 5.284 1.00 95.38 336 VAL A N 1
ATOM 2184 C CA . VAL A 1 336 ? -9.024 -9.492 6.188 1.00 95.38 336 VAL A CA 1
ATOM 2185 C C . VAL A 1 336 ? -8.532 -10.543 7.182 1.00 95.38 336 VAL A C 1
ATOM 2187 O O . VAL A 1 336 ? -9.300 -11.034 8.010 1.00 95.38 336 VAL A O 1
ATOM 2190 N N . SER A 1 337 ? -7.270 -10.934 7.048 1.00 92.81 337 SER A N 1
ATOM 2191 C CA . SER A 1 337 ? -6.588 -11.947 7.857 1.00 92.81 337 SER A CA 1
ATOM 2192 C C . SER A 1 337 ? -5.885 -11.318 9.073 1.00 92.81 337 SER A C 1
ATOM 2194 O O . SER A 1 337 ? -5.959 -10.110 9.297 1.00 92.81 337 SER A O 1
ATOM 2196 N N . SER A 1 338 ? -5.216 -12.141 9.885 1.00 81.56 338 SER A N 1
ATOM 2197 C CA . SER A 1 338 ? -4.523 -11.705 11.107 1.00 81.56 338 SER A CA 1
ATOM 2198 C C . SER A 1 338 ? -3.505 -10.601 10.834 1.00 81.56 338 SER A C 1
ATOM 2200 O O . SER A 1 338 ? -2.605 -10.783 10.023 1.00 81.56 338 SER A O 1
ATOM 2202 N N . GLY A 1 339 ? -3.617 -9.479 11.547 1.00 70.06 339 GLY A N 1
ATOM 2203 C CA . GLY A 1 339 ? -2.745 -8.315 11.386 1.00 70.06 339 GLY A CA 1
ATOM 2204 C C . GLY A 1 339 ? -3.000 -7.502 10.113 1.00 70.06 339 GLY A C 1
ATOM 2205 O O . GLY A 1 339 ? -2.251 -6.564 9.857 1.00 70.06 339 GLY A O 1
ATOM 2206 N N . GLY A 1 340 ? -4.006 -7.857 9.309 1.00 73.19 340 GLY A N 1
ATOM 2207 C CA . GLY A 1 340 ? -4.431 -7.092 8.139 1.00 73.19 340 GLY A CA 1
ATOM 2208 C C . GLY A 1 340 ? -5.476 -6.031 8.489 1.00 73.19 340 GLY A C 1
ATOM 2209 O O . GLY A 1 340 ? -6.308 -6.235 9.378 1.00 73.19 340 GLY A O 1
ATOM 2210 N N . GLY A 1 341 ? -5.455 -4.911 7.764 1.00 80.12 341 GLY A N 1
ATOM 2211 C CA . GLY A 1 341 ? -6.373 -3.785 7.961 1.00 80.12 341 GLY A CA 1
ATOM 2212 C C . GLY A 1 341 ? -7.191 -3.422 6.718 1.00 80.12 341 GLY A C 1
ATOM 2213 O O . GLY A 1 341 ? -6.664 -3.318 5.607 1.00 80.12 341 GLY A O 1
ATOM 2214 N N . LEU A 1 342 ? -8.487 -3.169 6.906 1.00 93.44 342 LEU A N 1
ATOM 2215 C CA . LEU A 1 342 ? -9.361 -2.543 5.912 1.00 93.44 342 LEU A CA 1
ATOM 2216 C C . LEU A 1 342 ? -9.894 -1.210 6.448 1.00 93.44 342 LEU A C 1
ATOM 2218 O O . LEU A 1 342 ? -10.790 -1.207 7.285 1.00 93.44 342 LEU A O 1
ATOM 2222 N N . GLY A 1 343 ? -9.382 -0.095 5.924 1.00 81.19 343 GLY A N 1
ATOM 2223 C CA . GLY A 1 343 ? -9.893 1.252 6.199 1.00 81.19 343 GLY A CA 1
ATOM 2224 C C . GLY A 1 343 ? -10.899 1.692 5.135 1.00 81.19 343 GLY A C 1
ATOM 2225 O O . GLY A 1 343 ? -10.593 1.674 3.939 1.00 81.19 343 GLY A O 1
ATOM 2226 N N . LEU A 1 344 ? -12.104 2.086 5.545 1.00 88.62 344 LEU A N 1
ATOM 2227 C CA . LEU A 1 344 ? -13.251 2.229 4.650 1.00 88.62 344 LEU A CA 1
ATOM 2228 C C . LEU A 1 344 ? -13.967 3.579 4.798 1.00 88.62 344 LEU A C 1
ATOM 2230 O O . LEU A 1 344 ? -14.790 3.761 5.684 1.00 88.62 344 LEU A O 1
ATOM 2234 N N . ALA A 1 345 ? -13.742 4.481 3.842 1.00 87.88 345 ALA A N 1
ATOM 2235 C CA . ALA A 1 345 ? -14.558 5.680 3.602 1.00 87.88 345 ALA A CA 1
ATOM 2236 C C . ALA A 1 345 ? -15.468 5.547 2.358 1.00 87.88 345 ALA A C 1
ATOM 2238 O O . ALA A 1 345 ? -16.324 6.397 2.107 1.00 87.88 345 ALA A O 1
ATOM 2239 N N . GLY A 1 346 ? -15.260 4.504 1.545 1.00 92.69 346 GLY A N 1
ATOM 2240 C CA . GLY A 1 346 ? -16.100 4.128 0.403 1.00 92.69 346 GLY A CA 1
ATOM 2241 C C . GLY A 1 346 ? -17.103 3.021 0.736 1.00 92.69 346 GLY A C 1
ATOM 2242 O O . GLY A 1 346 ? -17.682 2.993 1.820 1.00 92.69 346 GLY A O 1
ATOM 2243 N N . VAL A 1 347 ? -17.318 2.095 -0.202 1.00 98.25 347 VAL A N 1
ATOM 2244 C CA . VAL A 1 347 ? -18.261 0.976 -0.037 1.00 98.25 347 VAL A CA 1
ATOM 2245 C C . VAL A 1 347 ? -17.529 -0.362 -0.048 1.00 98.25 347 VAL A C 1
ATOM 2247 O O . VAL A 1 347 ? -16.765 -0.646 -0.966 1.00 98.25 347 VAL A O 1
ATOM 2250 N N . ALA A 1 348 ? -17.817 -1.212 0.934 1.00 98.50 348 ALA A N 1
ATOM 2251 C CA . ALA A 1 348 ? -17.394 -2.605 0.974 1.00 98.50 348 ALA A CA 1
ATOM 2252 C C . ALA A 1 348 ? -18.610 -3.537 0.974 1.00 98.50 348 ALA A C 1
ATOM 2254 O O . ALA A 1 348 ? -19.655 -3.236 1.560 1.00 98.50 348 ALA A O 1
ATOM 2255 N N . SER A 1 349 ? -18.476 -4.681 0.309 1.00 98.44 349 SER A N 1
ATOM 2256 C CA . SER A 1 349 ? -19.490 -5.734 0.286 1.00 98.44 349 SER A CA 1
ATOM 2257 C C . SER A 1 349 ? -18.862 -7.114 0.443 1.00 98.44 349 SER A C 1
ATOM 2259 O O . SER A 1 349 ? -17.789 -7.371 -0.100 1.00 98.44 349 SER A O 1
ATOM 2261 N N . ASN A 1 350 ? -19.554 -8.023 1.130 1.00 98.44 350 ASN A N 1
ATOM 2262 C CA . ASN A 1 350 ? -19.100 -9.405 1.324 1.00 98.44 350 ASN A CA 1
ATOM 2263 C C . ASN A 1 350 ? -17.724 -9.482 2.012 1.00 98.44 350 ASN A C 1
ATOM 2265 O O . ASN A 1 350 ? -16.858 -10.251 1.597 1.00 98.44 350 ASN A O 1
ATOM 2269 N N . THR A 1 351 ? -17.514 -8.650 3.035 1.00 98.62 351 THR A N 1
ATOM 2270 C CA . THR A 1 351 ? -16.256 -8.604 3.787 1.00 98.62 351 THR A CA 1
ATOM 2271 C C . THR A 1 351 ? -16.212 -9.724 4.822 1.00 98.62 351 THR A C 1
ATOM 2273 O O . THR A 1 351 ? -17.119 -9.846 5.644 1.00 98.62 351 THR A O 1
ATOM 2276 N N . THR A 1 352 ? -15.140 -10.512 4.825 1.00 98.75 352 THR A N 1
ATOM 2277 C CA . THR A 1 352 ? -14.847 -11.488 5.884 1.00 98.75 352 THR A CA 1
ATOM 2278 C C . THR A 1 352 ? -13.671 -10.992 6.710 1.00 98.75 352 THR A C 1
ATOM 2280 O O . THR A 1 352 ? -12.600 -10.757 6.156 1.00 98.75 352 THR A O 1
ATOM 2283 N N . VAL A 1 353 ? -13.853 -10.845 8.020 1.00 96.81 353 VAL A N 1
ATOM 2284 C CA . VAL A 1 353 ? -12.791 -10.440 8.950 1.00 96.81 353 VAL A CA 1
ATOM 2285 C C . VAL A 1 353 ? -12.468 -11.628 9.850 1.00 96.81 353 VAL A C 1
ATOM 2287 O O . VAL A 1 353 ? -13.352 -12.176 10.511 1.00 96.81 353 VAL A O 1
ATOM 2290 N N . ASN A 1 354 ? -11.212 -12.063 9.826 1.00 92.88 354 ASN A N 1
ATOM 2291 C CA . ASN A 1 354 ? -10.706 -13.215 10.566 1.00 92.88 354 ASN A CA 1
ATOM 2292 C C . ASN A 1 354 ? -9.971 -12.786 11.844 1.00 92.88 354 ASN A C 1
ATOM 2294 O O . ASN A 1 354 ? -9.805 -11.600 12.107 1.00 92.88 354 ASN A O 1
ATOM 2298 N N . ASN A 1 355 ? -9.529 -13.765 12.636 1.00 87.38 355 ASN A N 1
ATOM 2299 C CA . ASN A 1 355 ? -8.798 -13.543 13.884 1.00 87.38 355 ASN A CA 1
ATOM 2300 C C . ASN A 1 355 ? -7.628 -12.566 13.706 1.00 87.38 355 ASN A C 1
ATOM 2302 O O . ASN A 1 355 ? -6.766 -12.820 12.869 1.00 87.38 355 ASN A O 1
ATOM 2306 N N . GLY A 1 356 ? -7.601 -11.489 14.493 1.00 72.44 356 GLY A N 1
ATOM 2307 C CA . GLY A 1 356 ? -6.593 -10.431 14.444 1.00 72.44 356 GLY A CA 1
ATOM 2308 C C . GLY A 1 356 ? -6.717 -9.475 13.254 1.00 72.44 356 GLY A C 1
ATOM 2309 O O . GLY A 1 356 ? -5.871 -8.598 13.108 1.00 72.44 356 GLY A O 1
ATOM 2310 N N . GLY A 1 357 ? -7.706 -9.662 12.378 1.00 76.75 357 GLY A N 1
ATOM 2311 C CA . GLY A 1 357 ? -8.016 -8.742 11.289 1.00 76.75 357 GLY A CA 1
ATOM 2312 C C . GLY A 1 357 ? -8.902 -7.595 11.765 1.00 76.75 357 GLY A C 1
ATOM 2313 O O . GLY A 1 357 ? -9.752 -7.782 12.641 1.00 76.75 357 GLY A O 1
ATOM 2314 N N . VAL A 1 358 ? -8.720 -6.421 11.159 1.00 83.06 358 VAL A N 1
ATOM 2315 C CA . VAL A 1 358 ? -9.435 -5.197 11.540 1.00 83.06 358 VAL A CA 1
ATOM 2316 C C . VAL A 1 358 ? -10.182 -4.605 10.350 1.00 83.06 358 VAL A C 1
ATOM 2318 O O . VAL A 1 358 ? -9.605 -4.361 9.288 1.00 83.06 358 VAL A O 1
ATOM 2321 N N . LEU A 1 359 ? -11.473 -4.335 10.541 1.00 91.69 359 LEU A N 1
ATOM 2322 C CA . LEU A 1 359 ? -12.278 -3.504 9.646 1.00 91.69 359 LEU A CA 1
ATOM 2323 C C . LEU A 1 359 ? -12.599 -2.181 10.343 1.00 91.69 359 LEU A C 1
ATOM 2325 O O . LEU A 1 359 ? -13.309 -2.167 11.343 1.00 91.69 359 LEU A O 1
ATOM 2329 N N . ASP A 1 360 ? -12.137 -1.078 9.774 1.00 84.25 360 ASP A N 1
ATOM 2330 C CA . ASP A 1 360 ? -12.426 0.271 10.244 1.00 84.25 360 ASP A CA 1
ATOM 2331 C C . ASP A 1 360 ? -13.331 1.000 9.242 1.00 84.25 360 ASP A C 1
ATOM 2333 O O . ASP A 1 360 ? -12.941 1.300 8.109 1.00 84.25 360 ASP A O 1
ATOM 2337 N N . ILE A 1 361 ? -14.581 1.234 9.640 1.00 88.94 361 ILE A N 1
ATOM 2338 C CA . ILE A 1 361 ? -15.586 1.943 8.849 1.00 88.94 361 ILE A CA 1
ATOM 2339 C C . ILE A 1 361 ? -15.572 3.409 9.264 1.00 88.94 361 ILE A C 1
ATOM 2341 O O . ILE A 1 361 ? -16.277 3.818 10.192 1.00 88.94 361 ILE A O 1
ATOM 2345 N N . GLY A 1 362 ? -14.801 4.194 8.519 1.00 78.19 362 GLY A N 1
ATOM 2346 C CA . GLY A 1 362 ? -14.678 5.627 8.714 1.00 78.19 362 GLY A CA 1
ATOM 2347 C C . GLY A 1 362 ? -15.939 6.406 8.330 1.00 78.19 362 GLY A C 1
ATOM 2348 O O . GLY A 1 362 ? -16.898 5.879 7.750 1.00 78.19 362 GLY A O 1
ATOM 2349 N N . SER A 1 363 ? -15.937 7.705 8.627 1.00 84.31 363 SER A N 1
ATOM 2350 C CA . SER A 1 363 ? -17.076 8.588 8.337 1.00 84.31 363 SER A CA 1
ATOM 2351 C C . SER A 1 363 ? -17.513 8.554 6.861 1.00 84.31 363 SER A C 1
ATOM 2353 O O . SER A 1 363 ? -16.714 8.760 5.946 1.00 84.31 363 SER A O 1
ATOM 2355 N N . GLY A 1 364 ? -18.803 8.298 6.613 1.00 86.19 364 GLY A N 1
ATOM 2356 C CA . GLY A 1 364 ? -19.379 8.165 5.268 1.00 86.19 364 GLY A CA 1
ATOM 2357 C C . GLY A 1 364 ? -19.122 6.815 4.586 1.00 86.19 364 GLY A C 1
ATOM 2358 O O . GLY A 1 364 ? -19.736 6.536 3.553 1.00 86.19 364 GLY A O 1
ATOM 2359 N N . GLY A 1 365 ? -18.273 5.964 5.169 1.00 92.25 365 GLY A N 1
ATOM 2360 C CA . GLY A 1 365 ? -18.035 4.601 4.712 1.00 92.25 365 GLY A CA 1
ATOM 2361 C C . GLY A 1 365 ? -19.250 3.700 4.916 1.00 92.25 365 GLY A C 1
ATOM 2362 O O . GLY A 1 365 ? -20.092 3.938 5.781 1.00 92.25 365 GLY A O 1
ATOM 2363 N N . THR A 1 366 ? -19.373 2.654 4.100 1.00 98.31 366 THR A N 1
ATOM 2364 C CA . THR A 1 366 ? -20.459 1.670 4.208 1.00 98.31 366 THR A CA 1
ATOM 2365 C C . THR A 1 366 ? -19.944 0.252 3.996 1.00 98.31 366 THR A C 1
ATOM 2367 O O . THR A 1 366 ? -19.497 -0.067 2.897 1.00 98.31 366 THR A O 1
ATOM 2370 N N . ALA A 1 367 ? -20.085 -0.631 4.988 1.00 98.12 367 ALA A N 1
ATOM 2371 C CA . ALA A 1 367 ? -19.770 -2.057 4.845 1.00 98.12 367 ALA A CA 1
ATOM 2372 C C . ALA A 1 367 ? -21.037 -2.917 4.917 1.00 98.12 367 ALA A C 1
ATOM 2374 O O . ALA A 1 367 ? -21.736 -2.906 5.930 1.00 98.12 367 ALA A O 1
ATOM 2375 N N . ASN A 1 368 ? -21.325 -3.694 3.873 1.00 97.88 368 ASN A N 1
ATOM 2376 C CA . ASN A 1 368 ? -22.506 -4.557 3.790 1.00 97.88 368 ASN A CA 1
ATOM 2377 C C . ASN A 1 368 ? -22.142 -6.041 3.668 1.00 97.88 368 ASN A C 1
ATOM 2379 O O . ASN A 1 368 ? -21.175 -6.406 3.005 1.00 97.88 368 ASN A O 1
ATOM 2383 N N . SER A 1 369 ? -23.002 -6.907 4.206 1.00 98.00 369 SER A N 1
ATOM 2384 C CA . SER A 1 369 ? -22.850 -8.368 4.154 1.00 98.00 369 SER A CA 1
ATOM 2385 C C . SER A 1 369 ? -21.532 -8.836 4.776 1.00 98.00 369 SER A C 1
ATOM 2387 O O . SER A 1 369 ? -20.754 -9.544 4.142 1.00 98.00 369 SER A O 1
ATOM 2389 N N . ASN A 1 370 ? -21.266 -8.406 6.009 1.00 98.44 370 ASN A N 1
ATOM 2390 C CA . ASN A 1 370 ? -20.007 -8.696 6.691 1.00 98.44 370 ASN A CA 1
ATOM 2391 C C . ASN A 1 370 ? -20.090 -9.996 7.509 1.00 98.44 370 ASN A C 1
ATOM 2393 O O . ASN A 1 370 ? -21.127 -10.291 8.109 1.00 98.44 370 ASN A O 1
ATOM 2397 N N . THR A 1 371 ? -18.987 -10.739 7.578 1.00 98.56 371 THR A N 1
ATOM 2398 C CA . THR A 1 371 ? -18.802 -11.899 8.465 1.00 98.56 371 THR A CA 1
ATOM 2399 C C . THR A 1 371 ? -17.624 -11.635 9.392 1.00 98.56 371 THR A C 1
ATOM 2401 O O . THR A 1 371 ? -16.498 -11.490 8.920 1.00 98.56 371 THR A O 1
ATOM 2404 N N . ILE A 1 372 ? -17.883 -11.551 10.696 1.00 97.81 372 ILE A N 1
ATOM 2405 C CA . ILE A 1 372 ? -16.899 -11.193 11.723 1.00 97.81 372 ILE A CA 1
ATOM 2406 C C . ILE A 1 372 ? -16.608 -12.438 12.560 1.00 97.81 372 ILE A C 1
ATOM 2408 O O . ILE A 1 372 ? -17.463 -12.885 13.326 1.00 97.81 372 ILE A O 1
ATOM 2412 N N . ASN A 1 373 ? -15.435 -13.039 12.362 1.00 93.38 373 ASN A N 1
ATOM 2413 C CA . ASN A 1 373 ? -15.046 -14.296 13.002 1.00 93.38 373 ASN A CA 1
ATOM 2414 C C . ASN A 1 373 ? -14.377 -14.074 14.371 1.00 93.38 373 ASN A C 1
ATOM 2416 O O . ASN A 1 373 ? -14.116 -12.948 14.780 1.00 93.38 373 ASN A O 1
ATOM 2420 N N . SER A 1 374 ? -14.080 -15.164 15.084 1.00 86.94 374 SER A N 1
ATOM 2421 C CA . SER A 1 374 ? -13.408 -15.119 16.390 1.00 86.94 374 SER A CA 1
ATOM 2422 C C . SER A 1 374 ? -12.117 -14.300 16.351 1.00 86.94 374 SER A C 1
ATOM 2424 O O . SER A 1 374 ? -11.248 -14.584 15.529 1.00 86.94 374 SER A O 1
ATOM 2426 N N . GLY A 1 375 ? -11.975 -13.346 17.273 1.00 75.00 375 GLY A N 1
ATOM 2427 C CA . GLY A 1 375 ? -10.816 -12.462 17.403 1.00 75.00 375 GLY A CA 1
ATOM 2428 C C . GLY A 1 375 ? -10.720 -11.371 16.333 1.00 75.00 375 GLY A C 1
ATOM 2429 O O . GLY A 1 375 ? -9.702 -10.691 16.268 1.00 75.00 375 GLY A O 1
ATOM 2430 N N . ALA A 1 376 ? -11.732 -11.228 15.474 1.00 74.25 376 ALA A N 1
ATOM 2431 C CA . ALA A 1 376 ? -11.841 -10.114 14.540 1.00 74.25 376 ALA A CA 1
ATOM 2432 C C . ALA A 1 376 ? -12.405 -8.870 15.233 1.00 74.25 376 ALA A C 1
ATOM 2434 O O . ALA A 1 376 ? -13.311 -8.976 16.068 1.00 74.25 376 ALA A O 1
ATOM 2435 N N . GLU A 1 377 ? -11.933 -7.699 14.814 1.00 76.75 377 GLU A N 1
ATOM 2436 C CA . GLU A 1 377 ? -12.395 -6.414 15.331 1.00 76.75 377 GLU A CA 1
ATOM 2437 C C . GLU A 1 377 ? -12.994 -5.552 14.219 1.00 76.75 377 GLU A C 1
ATOM 2439 O O . GLU A 1 377 ? -12.438 -5.418 13.125 1.00 76.75 377 GLU A O 1
ATOM 2444 N N . VAL A 1 378 ? -14.148 -4.954 14.511 1.00 84.50 378 VAL A N 1
ATOM 2445 C CA . VAL A 1 378 ? -14.786 -3.963 13.645 1.00 84.50 378 VAL A CA 1
ATOM 2446 C C . VAL A 1 378 ? -14.994 -2.675 14.414 1.00 84.50 378 VAL A C 1
ATOM 2448 O O . VAL A 1 378 ? -15.653 -2.677 15.453 1.00 84.50 378 VAL A O 1
ATOM 2451 N N . TYR A 1 379 ? -14.528 -1.571 13.849 1.00 78.56 379 TYR A N 1
ATOM 2452 C CA . TYR A 1 379 ? -14.771 -0.226 14.349 1.00 78.56 379 TYR A CA 1
ATOM 2453 C C . TYR A 1 379 ? -15.698 0.514 13.386 1.00 78.56 379 TYR A C 1
ATOM 2455 O O . TYR A 1 379 ? -15.567 0.408 12.167 1.00 78.56 379 TYR A O 1
ATOM 2463 N N . VAL A 1 380 ? -16.686 1.224 13.930 1.00 87.06 380 VAL A N 1
ATOM 2464 C CA . VAL A 1 380 ? -17.588 2.075 13.143 1.00 87.06 380 VAL A CA 1
ATOM 2465 C C . VAL A 1 380 ? -17.552 3.482 13.717 1.00 87.06 380 VAL A C 1
ATOM 2467 O O . VAL A 1 380 ? -18.016 3.725 14.836 1.00 87.06 380 VAL A O 1
ATOM 2470 N N . GLU A 1 381 ? -16.989 4.408 12.951 1.00 80.19 381 GLU A N 1
ATOM 2471 C CA . GLU A 1 381 ? -16.879 5.819 13.306 1.00 80.19 381 GLU A CA 1
ATOM 2472 C C . GLU A 1 381 ? -18.229 6.558 13.203 1.00 80.19 381 GLU A C 1
ATOM 2474 O O . GLU A 1 381 ? -19.186 6.066 12.588 1.00 80.19 381 GLU A O 1
ATOM 2479 N N . PRO A 1 382 ? -18.341 7.782 13.758 1.00 87.56 382 PRO A N 1
ATOM 2480 C CA . PRO A 1 382 ? -19.509 8.629 13.545 1.00 87.56 382 PRO A CA 1
ATOM 2481 C C . PRO A 1 382 ? -19.810 8.852 12.051 1.00 87.56 382 PRO A C 1
ATOM 2483 O O . PRO A 1 382 ? -18.963 9.282 11.266 1.00 87.56 382 PRO A O 1
ATOM 2486 N N . SER A 1 383 ? -21.067 8.634 11.661 1.00 90.94 383 SER A N 1
ATOM 2487 C CA . SER A 1 383 ? -21.557 8.625 10.270 1.00 90.94 383 SER A CA 1
ATOM 2488 C C . SER A 1 383 ? -21.018 7.493 9.380 1.00 90.94 383 SER A C 1
ATOM 2490 O O . SER A 1 383 ? -21.315 7.481 8.184 1.00 90.94 383 SER A O 1
ATOM 2492 N N . GLY A 1 384 ? -20.262 6.536 9.923 1.00 91.75 384 GLY A N 1
ATOM 2493 C CA . GLY A 1 384 ? -19.981 5.259 9.267 1.00 91.75 384 GLY A CA 1
ATOM 2494 C C . GLY A 1 384 ? -21.221 4.362 9.279 1.00 91.75 384 GLY A C 1
ATOM 2495 O O . GLY A 1 384 ? -22.002 4.382 10.233 1.00 91.75 384 GLY A O 1
ATOM 2496 N N . THR A 1 385 ? -21.439 3.594 8.211 1.00 98.38 385 THR A N 1
ATOM 2497 C CA . THR A 1 385 ? -22.620 2.734 8.054 1.00 98.38 385 THR A CA 1
ATOM 2498 C C . THR A 1 385 ? -22.250 1.255 8.070 1.00 98.38 385 THR A C 1
ATOM 2500 O O . THR A 1 385 ? -21.611 0.740 7.152 1.00 98.38 385 THR A O 1
ATOM 2503 N N . LEU A 1 386 ? -22.739 0.540 9.078 1.00 98.19 386 LEU A N 1
ATOM 2504 C CA . LEU A 1 386 ? -22.707 -0.912 9.142 1.00 98.19 386 LEU A CA 1
ATOM 2505 C C . LEU A 1 386 ? -24.027 -1.480 8.600 1.00 98.19 386 LEU A C 1
ATOM 2507 O O . LEU A 1 386 ? -25.119 -1.200 9.102 1.00 98.19 386 LEU A O 1
ATOM 2511 N N . GLY A 1 387 ? -23.938 -2.255 7.528 1.00 98.00 387 GLY A N 1
ATOM 2512 C CA . GLY A 1 387 ? -25.056 -2.984 6.944 1.00 98.00 387 GLY A CA 1
ATOM 2513 C C . GLY A 1 387 ? -25.273 -4.346 7.595 1.00 98.00 387 GLY A C 1
ATOM 2514 O O . GLY A 1 387 ? -24.883 -4.591 8.737 1.00 98.00 387 GLY A O 1
ATOM 2515 N N . THR A 1 388 ? -25.883 -5.261 6.838 1.00 98.19 388 THR A N 1
ATOM 2516 C CA . THR A 1 388 ? -26.084 -6.649 7.278 1.00 98.19 388 THR A CA 1
ATOM 2517 C C . THR A 1 388 ? -24.761 -7.273 7.705 1.00 98.19 388 THR A C 1
ATOM 2519 O O . THR A 1 388 ? -23.812 -7.284 6.924 1.00 98.19 388 THR A O 1
ATOM 2522 N N . THR A 1 389 ? -24.700 -7.785 8.931 1.00 98.62 389 THR A N 1
ATOM 2523 C CA . THR A 1 389 ? -23.464 -8.301 9.530 1.00 98.62 389 THR A CA 1
ATOM 2524 C C . THR A 1 389 ? -23.763 -9.520 10.392 1.00 98.62 389 THR A C 1
ATOM 2526 O O . THR A 1 389 ? -24.736 -9.519 11.137 1.00 98.62 389 THR A O 1
ATOM 2529 N N . THR A 1 390 ? -22.933 -10.557 10.303 1.00 98.44 390 THR A N 1
ATOM 2530 C CA . THR A 1 390 ? -22.953 -11.706 11.220 1.00 98.44 390 THR A CA 1
ATOM 2531 C C . THR A 1 390 ? -21.713 -11.666 12.101 1.00 98.44 390 THR A C 1
ATOM 2533 O O . THR A 1 390 ? -20.600 -11.633 11.580 1.00 98.44 390 THR A O 1
ATOM 2536 N N . VAL A 1 391 ? -21.907 -11.687 13.417 1.00 97.81 391 VAL A N 1
ATOM 2537 C CA . VAL A 1 391 ? -20.843 -11.726 14.425 1.00 97.81 391 VAL A CA 1
ATOM 2538 C C . VAL A 1 391 ? -20.803 -13.123 15.024 1.00 97.81 391 VAL A C 1
ATOM 2540 O O . VAL A 1 391 ? -21.749 -13.541 15.691 1.00 97.81 391 VAL A O 1
ATOM 2543 N N . ALA A 1 392 ? -19.739 -13.864 14.732 1.00 94.56 392 ALA A N 1
ATOM 2544 C CA . ALA A 1 392 ? -19.516 -15.199 15.268 1.00 94.56 392 ALA A CA 1
ATOM 2545 C C . ALA A 1 392 ? -18.960 -15.143 16.700 1.00 94.56 392 ALA A C 1
ATOM 2547 O O . ALA A 1 392 ? -18.580 -14.082 17.195 1.00 94.56 392 ALA A O 1
ATOM 2548 N N . ASN A 1 393 ? -18.875 -16.306 17.351 1.00 89.50 393 ASN A N 1
ATOM 2549 C CA . ASN A 1 393 ? -18.263 -16.443 18.673 1.00 89.50 393 ASN A CA 1
ATOM 2550 C C . ASN A 1 393 ? -16.849 -15.830 18.700 1.00 89.50 393 ASN A C 1
ATOM 2552 O O . ASN A 1 393 ? -16.018 -16.175 17.860 1.00 89.50 393 ASN A O 1
ATOM 2556 N N . GLY A 1 394 ? -16.600 -14.925 19.648 1.00 79.81 394 GLY A N 1
ATOM 2557 C CA . GLY A 1 394 ? -15.340 -14.211 19.833 1.00 79.81 394 GLY A CA 1
ATOM 2558 C C . GLY A 1 394 ? -15.099 -13.056 18.859 1.00 79.81 394 GLY A C 1
ATOM 2559 O O . GLY A 1 394 ? -14.058 -12.414 18.958 1.00 79.81 394 GLY A O 1
ATOM 2560 N N . GLY A 1 395 ? -15.991 -12.810 17.895 1.00 80.06 395 GLY A N 1
ATOM 2561 C CA . GLY A 1 395 ? -15.933 -11.630 17.032 1.00 80.06 395 GLY A CA 1
ATOM 2562 C C . GLY A 1 395 ? -16.505 -10.405 17.741 1.00 80.06 395 GLY A C 1
ATOM 2563 O O . GLY A 1 395 ? -17.436 -10.542 18.535 1.00 80.06 395 GLY A O 1
ATOM 2564 N N . ASN A 1 396 ? -15.971 -9.219 17.446 1.00 83.44 396 ASN A N 1
ATOM 2565 C CA . ASN A 1 396 ? -16.340 -7.994 18.150 1.00 83.44 396 ASN A CA 1
ATOM 2566 C C . ASN A 1 396 ? -16.651 -6.823 17.206 1.00 83.44 396 ASN A C 1
ATOM 2568 O O . ASN A 1 396 ? -15.951 -6.593 16.220 1.00 83.44 396 ASN A O 1
ATOM 2572 N N . ILE A 1 397 ? -17.677 -6.042 17.554 1.00 88.62 397 ILE A N 1
ATOM 2573 C CA . ILE A 1 397 ? -18.019 -4.768 16.911 1.00 88.62 397 ILE A CA 1
ATOM 2574 C C . ILE A 1 397 ? -18.017 -3.647 17.951 1.00 88.62 397 ILE A C 1
ATOM 2576 O O . ILE A 1 397 ? -18.661 -3.758 18.990 1.00 88.62 397 ILE A O 1
ATOM 2580 N N . ALA A 1 398 ? -17.386 -2.521 17.634 1.00 83.56 398 ALA A N 1
ATOM 2581 C CA . ALA A 1 398 ? -17.454 -1.281 18.393 1.00 83.56 398 ALA A CA 1
ATOM 2582 C C . ALA A 1 398 ? -17.982 -0.145 17.502 1.00 83.56 398 ALA A C 1
ATOM 2584 O O . ALA A 1 398 ? -17.257 0.433 16.692 1.00 83.56 398 ALA A O 1
ATOM 2585 N N . ALA A 1 399 ? -19.267 0.183 17.648 1.00 85.88 399 ALA A N 1
ATOM 2586 C CA . ALA A 1 399 ? -19.915 1.277 16.936 1.00 85.88 399 ALA A CA 1
ATOM 2587 C C . ALA A 1 399 ? -20.019 2.526 17.823 1.00 85.88 399 ALA A C 1
ATOM 2589 O O . ALA A 1 399 ? -20.684 2.531 18.865 1.00 85.88 399 ALA A O 1
ATOM 2590 N N . SER A 1 400 ? -19.364 3.600 17.386 1.00 79.62 400 SER A N 1
ATOM 2591 C CA . SER A 1 400 ? -19.285 4.874 18.103 1.00 79.62 400 SER A CA 1
ATOM 2592 C C . SER A 1 400 ? -20.612 5.640 18.106 1.00 79.62 400 SER A C 1
ATOM 2594 O O . SER A 1 400 ? -21.553 5.332 17.371 1.00 79.62 400 SER A O 1
ATOM 2596 N N . SER A 1 401 ? -20.688 6.698 18.918 1.00 88.06 401 SER A N 1
ATOM 2597 C CA . SER A 1 401 ? -21.831 7.618 18.898 1.00 88.06 401 SER A CA 1
ATOM 2598 C C . SER A 1 401 ? -22.022 8.220 17.508 1.00 88.06 401 SER A C 1
ATOM 2600 O O . SER A 1 401 ? -21.101 8.808 16.947 1.00 88.06 401 SER A O 1
ATOM 2602 N N . GLY A 1 402 ? -23.224 8.091 16.946 1.00 87.88 402 GLY A N 1
ATOM 2603 C CA . GLY A 1 402 ? -23.522 8.574 15.596 1.00 87.88 402 GLY A CA 1
ATOM 2604 C C . GLY A 1 402 ? -23.105 7.635 14.460 1.00 87.88 402 GLY A C 1
ATOM 2605 O O . GLY A 1 402 ? -23.307 8.000 13.303 1.00 87.88 402 GLY A O 1
ATOM 2606 N N . ALA A 1 403 ? -22.563 6.447 14.748 1.00 90.06 403 ALA A N 1
ATOM 2607 C CA . ALA A 1 403 ? -22.503 5.363 13.768 1.00 90.06 403 ALA A CA 1
ATOM 2608 C C . ALA A 1 403 ? -23.923 4.949 13.341 1.00 90.06 403 ALA A C 1
ATOM 2610 O O . ALA A 1 403 ? -24.883 5.149 14.084 1.00 90.06 403 ALA A O 1
ATOM 2611 N N . ILE A 1 404 ? -24.068 4.375 12.149 1.00 97.81 404 ILE A N 1
ATOM 2612 C CA . ILE A 1 404 ? -25.363 4.009 11.569 1.00 97.81 404 ILE A CA 1
ATOM 2613 C C . ILE A 1 404 ? -25.401 2.502 11.340 1.00 97.81 404 ILE A C 1
ATOM 2615 O O . ILE A 1 404 ? -24.612 1.963 10.571 1.00 97.81 404 ILE A O 1
ATOM 2619 N N . ILE A 1 405 ? -26.372 1.820 11.936 1.00 97.94 405 ILE A N 1
ATOM 2620 C CA . ILE A 1 405 ? -26.733 0.456 11.554 1.00 97.94 405 ILE A CA 1
ATOM 2621 C C . ILE A 1 405 ? -27.901 0.560 10.576 1.00 97.94 405 ILE A C 1
ATOM 2623 O O . ILE A 1 405 ? -28.996 0.997 10.929 1.00 97.94 405 ILE A O 1
ATOM 2627 N N . SER A 1 406 ? -27.666 0.183 9.321 1.00 96.69 406 SER A N 1
ATOM 2628 C CA . SER A 1 406 ? -28.674 0.274 8.251 1.00 96.69 406 SER A CA 1
ATOM 2629 C C . SER A 1 406 ? -29.437 -1.034 8.017 1.00 96.69 406 SER A C 1
ATOM 2631 O O . SER A 1 406 ? -30.510 -1.017 7.414 1.00 96.69 406 SER A O 1
ATOM 2633 N N . GLY A 1 407 ? -28.899 -2.159 8.501 1.00 93.69 407 GLY A N 1
ATOM 2634 C CA . GLY A 1 407 ? -29.451 -3.501 8.314 1.00 93.69 407 GLY A CA 1
ATOM 2635 C C . GLY A 1 407 ? -29.619 -4.277 9.621 1.00 93.69 407 GLY A C 1
ATOM 2636 O O . GLY A 1 407 ? -29.894 -3.701 10.675 1.00 93.69 407 GLY A O 1
ATOM 2637 N N . VAL A 1 408 ? -29.468 -5.600 9.524 1.00 98.00 408 VAL A N 1
ATOM 2638 C CA . VAL A 1 408 ? -29.522 -6.523 10.666 1.00 98.00 408 VAL A CA 1
ATOM 2639 C C . VAL A 1 408 ? -28.107 -6.949 11.047 1.00 98.00 408 VAL A C 1
ATOM 2641 O O . VAL A 1 408 ? -27.387 -7.508 10.218 1.00 98.00 408 VAL A O 1
ATOM 2644 N N . VAL A 1 409 ? -27.725 -6.728 12.303 1.00 98.50 409 VAL A N 1
ATOM 2645 C CA . VAL A 1 409 ? -26.520 -7.313 12.901 1.00 98.50 409 VAL A CA 1
ATOM 2646 C C . VAL A 1 409 ? -26.945 -8.532 13.709 1.00 98.50 409 VAL A C 1
ATOM 2648 O O . VAL A 1 409 ? -27.636 -8.402 14.713 1.00 98.50 409 VAL A O 1
ATOM 2651 N N . THR A 1 410 ? -26.563 -9.718 13.250 1.00 98.25 410 THR A N 1
ATOM 2652 C CA . THR A 1 410 ? -26.832 -10.988 13.932 1.00 98.25 410 THR A CA 1
ATOM 2653 C C . THR A 1 410 ? -25.668 -11.319 14.855 1.00 98.25 410 THR A C 1
ATOM 2655 O O . THR A 1 410 ? -24.553 -11.511 14.370 1.00 98.25 410 THR A O 1
ATOM 2658 N N . ILE A 1 411 ? -25.912 -11.402 16.160 1.00 96.38 411 ILE A N 1
ATOM 2659 C CA . ILE A 1 411 ? -24.903 -11.760 17.162 1.00 96.38 411 ILE A CA 1
ATOM 2660 C C . ILE A 1 411 ? -25.115 -13.225 17.539 1.00 96.38 411 ILE A C 1
ATOM 2662 O O . ILE A 1 411 ? -26.130 -13.572 18.139 1.00 96.38 411 ILE A O 1
ATOM 2666 N N . GLN A 1 412 ? -24.178 -14.094 17.165 1.00 93.31 412 GLN A N 1
ATOM 2667 C CA . GLN A 1 412 ? -24.165 -15.493 17.601 1.00 93.31 412 GLN A CA 1
ATOM 2668 C C . GLN A 1 412 ? -23.706 -15.596 19.060 1.00 93.31 412 GLN A C 1
ATOM 2670 O O . GLN A 1 412 ? -23.054 -14.683 19.565 1.00 93.31 412 GLN A O 1
ATOM 2675 N N . ASN A 1 413 ? -24.008 -16.711 19.734 1.00 85.38 413 ASN A N 1
ATOM 2676 C CA . ASN A 1 413 ? -23.560 -16.917 21.112 1.00 85.38 413 ASN A CA 1
ATOM 2677 C C . ASN A 1 413 ? -22.025 -16.782 21.221 1.00 85.38 413 ASN A C 1
ATOM 2679 O O . ASN A 1 413 ? -21.280 -17.412 20.463 1.00 85.38 413 ASN A O 1
ATOM 2683 N N . GLY A 1 414 ? -21.571 -15.933 22.144 1.00 80.56 414 GLY A N 1
ATOM 2684 C CA . GLY A 1 414 ? -20.167 -15.568 22.353 1.00 80.56 414 GLY A CA 1
ATOM 2685 C C . GLY A 1 414 ? -19.617 -14.464 21.439 1.00 80.56 414 GLY A C 1
ATOM 2686 O O . GLY A 1 414 ? -18.475 -14.055 21.629 1.00 80.56 414 GLY A O 1
ATOM 2687 N N . GLY A 1 415 ? -20.371 -13.981 20.447 1.00 88.06 415 GLY A N 1
ATOM 2688 C CA . GLY A 1 415 ? -20.024 -12.763 19.703 1.00 88.06 415 GLY A CA 1
ATOM 2689 C C . GLY A 1 415 ? -20.411 -11.511 20.489 1.00 88.06 415 GLY A C 1
ATOM 2690 O O . GLY A 1 415 ? -21.299 -11.581 21.335 1.00 88.06 415 GLY A O 1
ATOM 2691 N N . SER A 1 416 ? -19.784 -10.367 20.209 1.00 88.44 416 SER A N 1
ATOM 2692 C CA . SER A 1 416 ? -20.054 -9.115 20.924 1.00 88.44 416 SER A CA 1
ATOM 2693 C C . SER A 1 416 ? -20.249 -7.905 20.012 1.00 88.44 416 SER A C 1
ATOM 2695 O O . SER A 1 416 ? -19.660 -7.794 18.936 1.00 88.44 416 SER A O 1
ATOM 2697 N N . ALA A 1 417 ? -21.082 -6.965 20.458 1.00 91.00 417 ALA A N 1
ATOM 2698 C CA . ALA A 1 417 ? -21.254 -5.666 19.827 1.00 91.00 417 ALA A CA 1
ATOM 2699 C C . ALA A 1 417 ? -21.510 -4.577 20.876 1.00 91.00 417 ALA A C 1
ATOM 2701 O O . ALA A 1 417 ? -22.431 -4.680 21.683 1.00 91.00 417 ALA A O 1
ATOM 2702 N N . THR A 1 418 ? -20.743 -3.493 20.812 1.00 87.44 418 THR A N 1
ATOM 2703 C CA . THR A 1 418 ? -21.029 -2.242 21.516 1.00 87.44 418 THR A CA 1
ATOM 2704 C C . THR A 1 418 ? -21.649 -1.252 20.543 1.00 87.44 418 THR A C 1
ATOM 2706 O O . THR A 1 418 ? -21.064 -0.957 19.503 1.00 87.44 418 THR A O 1
ATOM 2709 N N . ILE A 1 419 ? -22.820 -0.717 20.882 1.00 92.25 419 ILE A N 1
ATOM 2710 C CA . ILE A 1 419 ? -23.524 0.288 20.077 1.00 92.25 419 ILE A CA 1
ATOM 2711 C C . ILE A 1 419 ? -23.914 1.493 20.925 1.00 92.25 419 ILE A C 1
ATOM 2713 O O . ILE A 1 419 ? -24.045 1.406 22.146 1.00 92.25 419 ILE A O 1
ATOM 2717 N N . TRP A 1 420 ? -24.165 2.623 20.274 1.00 90.94 420 TRP A N 1
ATOM 2718 C CA . TRP A 1 420 ? -24.761 3.788 20.919 1.00 90.94 420 TRP A CA 1
ATOM 2719 C C . TRP A 1 420 ? -26.273 3.855 20.725 1.00 90.94 420 TRP A C 1
ATOM 2721 O O . TRP A 1 420 ? -26.834 3.328 19.764 1.00 90.94 420 TRP A O 1
ATOM 2731 N N . ASN A 1 421 ? -26.937 4.564 21.636 1.00 90.56 421 ASN A N 1
ATOM 2732 C CA . ASN A 1 421 ? -28.387 4.740 21.646 1.00 90.56 421 ASN A CA 1
ATOM 2733 C C . ASN A 1 421 ? -28.986 5.292 20.340 1.00 90.56 421 ASN A C 1
ATOM 2735 O O . ASN A 1 421 ? -30.180 5.128 20.113 1.00 90.56 421 ASN A O 1
ATOM 2739 N N . ASN A 1 422 ? -28.193 5.946 19.495 1.00 92.19 422 ASN A N 1
ATOM 2740 C CA . ASN A 1 422 ? -28.628 6.561 18.246 1.00 92.19 422 ASN A CA 1
ATOM 2741 C C . ASN A 1 422 ? -28.269 5.762 16.979 1.00 92.19 422 ASN A C 1
ATOM 2743 O O . ASN A 1 422 ? -28.505 6.277 15.888 1.00 92.19 422 ASN A O 1
ATOM 2747 N N . ALA A 1 423 ? -27.773 4.524 17.095 1.00 91.81 423 ALA A N 1
ATOM 2748 C CA . ALA A 1 423 ? -27.262 3.761 15.953 1.00 91.81 423 ALA A CA 1
ATOM 2749 C C . ALA A 1 423 ? -28.321 3.360 14.901 1.00 91.81 423 ALA A C 1
ATOM 2751 O O . ALA A 1 423 ? -28.014 3.261 13.715 1.00 91.81 423 ALA A O 1
ATOM 2752 N N . GLY A 1 424 ? -29.581 3.155 15.300 1.00 94.94 424 GLY A N 1
ATOM 2753 C CA . GLY A 1 424 ? -30.653 2.702 14.403 1.00 94.94 424 GLY A CA 1
ATOM 2754 C C . GLY A 1 424 ? -30.565 1.210 14.053 1.00 94.94 424 GLY A C 1
ATOM 2755 O O . GLY A 1 424 ? -29.913 0.442 14.758 1.00 94.94 424 GLY A O 1
ATOM 2756 N N . GLY A 1 425 ? -31.264 0.780 12.999 1.00 96.81 425 GLY A N 1
ATOM 2757 C CA . GLY A 1 425 ? -31.209 -0.600 12.498 1.00 96.81 425 GLY A CA 1
ATOM 2758 C C . GLY A 1 425 ? -31.770 -1.661 13.450 1.00 96.81 425 GLY A C 1
ATOM 2759 O O . GLY A 1 425 ? -32.647 -1.389 14.277 1.00 96.81 425 GLY A O 1
ATOM 2760 N N . THR A 1 426 ? -31.297 -2.899 13.302 1.00 98.31 426 THR A N 1
ATOM 2761 C CA . THR A 1 426 ? -31.723 -4.042 14.122 1.00 98.31 426 THR A CA 1
ATOM 2762 C C . THR A 1 426 ? -30.524 -4.856 14.602 1.00 98.31 426 THR A C 1
ATOM 2764 O O . THR A 1 426 ? -29.668 -5.215 13.796 1.00 98.31 426 THR A O 1
ATOM 2767 N N . ILE A 1 427 ? -30.494 -5.187 15.894 1.00 98.06 427 ILE A N 1
ATOM 2768 C CA . ILE A 1 427 ? -29.659 -6.266 16.436 1.00 98.06 427 ILE A CA 1
ATOM 2769 C C . ILE A 1 427 ? -30.539 -7.503 16.589 1.00 98.06 427 ILE A C 1
ATOM 2771 O O . ILE A 1 427 ? -31.633 -7.411 17.141 1.00 98.06 427 ILE A O 1
ATOM 2775 N N . ASP A 1 428 ? -30.067 -8.645 16.112 1.00 97.06 428 ASP A N 1
ATOM 2776 C CA . ASP A 1 428 ? -30.702 -9.944 16.300 1.00 97.06 428 ASP A CA 1
ATOM 2777 C C . ASP A 1 428 ? -29.805 -10.823 17.174 1.00 97.06 428 ASP A C 1
ATOM 2779 O O . ASP A 1 428 ? -28.712 -11.215 16.755 1.00 97.06 428 ASP A O 1
ATOM 2783 N N . LEU A 1 429 ? -30.242 -11.080 18.405 1.00 93.62 429 LEU A N 1
ATOM 2784 C CA . LEU A 1 429 ? -29.545 -11.956 19.342 1.00 93.62 429 LEU A CA 1
ATOM 2785 C C . LEU A 1 429 ? -29.917 -13.405 19.029 1.00 93.62 429 LEU A C 1
ATOM 2787 O O . LEU A 1 429 ? -31.091 -13.759 18.976 1.00 93.62 429 LEU A O 1
ATOM 2791 N N . GLN A 1 430 ? -28.918 -14.243 18.780 1.00 89.81 430 GLN A N 1
ATOM 2792 C CA . GLN A 1 430 ? -29.114 -15.675 18.573 1.00 89.81 430 GLN A CA 1
ATOM 2793 C C . GLN A 1 430 ? -28.728 -16.426 19.849 1.00 89.81 430 GLN A C 1
ATOM 2795 O O . GLN A 1 430 ? -27.709 -16.075 20.439 1.00 89.81 430 GLN A O 1
ATOM 2800 N N . SER A 1 431 ? -29.474 -17.501 20.149 1.00 81.00 431 SER A N 1
ATOM 2801 C CA . SER A 1 431 ? -29.531 -18.258 21.422 1.00 81.00 431 SER A CA 1
ATOM 2802 C C . SER A 1 431 ? -30.385 -17.600 22.514 1.00 81.00 431 SER A C 1
ATOM 2804 O O . SER A 1 431 ? -30.987 -16.564 22.266 1.00 81.00 431 SER A O 1
ATOM 2806 N N . ASP A 1 432 ? -30.551 -18.290 23.647 1.00 77.75 432 ASP A N 1
ATOM 2807 C CA . ASP A 1 432 ? -31.343 -17.868 24.813 1.00 77.75 432 ASP A CA 1
ATOM 2808 C C . ASP A 1 432 ? -30.483 -17.454 26.023 1.00 77.75 432 ASP A C 1
ATOM 2810 O O . ASP A 1 432 ? -30.977 -17.315 27.145 1.00 77.75 432 ASP A O 1
ATOM 2814 N N . ASP A 1 433 ? -29.183 -17.277 25.788 1.00 78.94 433 ASP A N 1
ATOM 2815 C CA . ASP A 1 433 ? -28.131 -16.964 26.757 1.00 78.94 433 ASP A CA 1
ATOM 2816 C C . ASP A 1 433 ? -27.105 -15.943 26.218 1.00 78.94 433 ASP A C 1
ATOM 2818 O O . ASP A 1 433 ? -25.984 -15.842 26.720 1.00 78.94 433 ASP A O 1
ATOM 2822 N N . ASN A 1 434 ? -27.464 -15.177 25.187 1.00 83.88 434 ASN A N 1
ATOM 2823 C CA . ASN A 1 434 ? -26.578 -14.228 24.533 1.00 83.88 434 ASN A CA 1
ATOM 2824 C C . ASN A 1 434 ? -26.306 -13.005 25.418 1.00 83.88 434 ASN A C 1
ATOM 2826 O O . ASN A 1 434 ? -27.200 -12.210 25.711 1.00 83.88 434 ASN A O 1
ATOM 2830 N N . ALA A 1 435 ? -25.042 -12.822 25.796 1.00 83.88 435 ALA A N 1
ATOM 2831 C CA . ALA A 1 435 ? -24.585 -11.713 26.632 1.00 83.88 435 ALA A CA 1
ATOM 2832 C C . ALA A 1 435 ? -23.720 -10.683 25.884 1.00 83.88 435 ALA A C 1
ATOM 2834 O O . ALA A 1 435 ? -23.019 -9.889 26.505 1.00 83.88 435 ALA A O 1
ATOM 2835 N N . GLY A 1 436 ? -23.725 -10.714 24.550 1.00 83.75 436 GLY A N 1
ATOM 2836 C CA . GLY A 1 436 ? -22.761 -9.991 23.723 1.00 83.75 436 GLY A CA 1
ATOM 2837 C C . GLY A 1 436 ? -23.066 -8.519 23.455 1.00 83.75 436 GLY A C 1
ATOM 2838 O O . GLY A 1 436 ? -22.219 -7.822 22.899 1.00 83.75 436 GLY A O 1
ATOM 2839 N N . LEU A 1 437 ? -24.269 -8.037 23.774 1.00 92.06 437 LEU A N 1
ATOM 2840 C CA . LEU A 1 437 ? -24.701 -6.688 23.404 1.00 92.06 437 LEU A CA 1
ATOM 2841 C C . LEU A 1 437 ? -24.496 -5.687 24.545 1.00 92.06 437 LEU A C 1
ATOM 2843 O O . LEU A 1 437 ? -25.172 -5.769 25.569 1.00 92.06 437 LEU A O 1
ATOM 2847 N N . THR A 1 438 ? -23.675 -4.668 24.293 1.00 88.06 438 THR A N 1
ATOM 2848 C CA . THR A 1 438 ? -23.524 -3.486 25.151 1.00 88.06 438 THR A CA 1
ATOM 2849 C C . THR A 1 438 ? -24.113 -2.250 24.467 1.00 88.06 438 THR A C 1
ATOM 2851 O O . THR A 1 438 ? -23.834 -1.958 23.303 1.00 88.06 438 THR A O 1
ATOM 2854 N N . VAL A 1 439 ? -24.909 -1.473 25.201 1.00 90.75 439 VAL A N 1
ATOM 2855 C CA . VAL A 1 439 ? -25.531 -0.229 24.733 1.00 90.75 439 VAL A CA 1
ATOM 2856 C C . VAL A 1 439 ? -25.036 0.957 25.555 1.00 90.75 439 VAL A C 1
ATOM 2858 O O . VAL A 1 439 ? -25.283 1.060 26.754 1.00 90.75 439 VAL A O 1
ATOM 2861 N N . SER A 1 440 ? -24.388 1.901 24.881 1.00 87.44 440 SER A N 1
ATOM 2862 C CA . SER A 1 440 ? -23.871 3.149 25.445 1.00 87.44 440 SER A CA 1
ATOM 2863 C C . SER A 1 440 ? -24.793 4.349 25.187 1.00 87.44 440 SER A C 1
ATOM 2865 O O . SER A 1 440 ? -25.706 4.313 24.359 1.00 87.44 440 SER A O 1
ATOM 2867 N N . GLY A 1 441 ? -24.547 5.456 25.898 1.00 83.88 441 GLY A N 1
ATOM 2868 C CA . GLY A 1 441 ? -25.246 6.732 25.680 1.00 83.88 441 GLY A CA 1
ATOM 2869 C C . GLY A 1 441 ? -26.595 6.873 26.394 1.00 83.88 441 GLY A C 1
ATOM 2870 O O . GLY A 1 441 ? -27.355 7.788 26.085 1.00 83.88 441 GLY A O 1
ATOM 2871 N N . LEU A 1 442 ? -26.906 5.985 27.346 1.00 87.81 442 LEU A N 1
ATOM 2872 C CA . LEU A 1 442 ? -28.188 5.965 28.068 1.00 87.81 442 LEU A CA 1
ATOM 2873 C C . LEU A 1 442 ? -28.096 6.381 29.546 1.00 87.81 442 LEU A C 1
ATOM 2875 O O . LEU A 1 442 ? -29.130 6.508 30.198 1.00 87.81 442 LEU A O 1
ATOM 2879 N N . ALA A 1 443 ? -26.897 6.661 30.073 1.00 83.81 443 ALA A N 1
ATOM 2880 C CA . ALA A 1 443 ? -26.669 7.004 31.485 1.00 83.81 443 ALA A CA 1
ATOM 2881 C C . ALA A 1 443 ? -27.511 8.196 31.997 1.00 83.81 443 ALA A C 1
ATOM 2883 O O . ALA A 1 443 ? -27.874 8.252 33.170 1.00 83.81 443 ALA A O 1
ATOM 2884 N N . SER A 1 444 ? -27.861 9.142 31.116 1.00 84.12 444 SER A N 1
ATOM 2885 C CA . SER A 1 444 ? -28.709 10.307 31.436 1.00 84.12 444 SER A CA 1
ATOM 2886 C C . SER A 1 444 ? -30.173 10.153 30.990 1.00 84.12 444 SER A C 1
ATOM 2888 O O . SER A 1 444 ? -30.923 11.129 30.974 1.00 84.12 444 SER A O 1
ATOM 2890 N N . GLY A 1 445 ? -30.604 8.941 30.627 1.00 86.56 445 GLY A N 1
ATOM 2891 C CA . GLY A 1 445 ? -31.871 8.696 29.935 1.00 86.56 445 GLY A CA 1
ATOM 2892 C C . GLY A 1 445 ? -31.740 8.769 28.410 1.00 86.56 445 GLY A C 1
ATOM 2893 O O . GLY A 1 445 ? -30.687 9.100 27.872 1.00 86.56 445 GLY A O 1
ATOM 2894 N N . GLY A 1 446 ? -32.820 8.447 27.698 1.00 93.56 446 GLY A N 1
ATOM 2895 C CA . GLY A 1 446 ? -32.862 8.464 26.236 1.00 93.56 446 GLY A CA 1
ATOM 2896 C C . GLY A 1 446 ? -33.729 7.359 25.644 1.00 93.56 446 GLY A C 1
ATOM 2897 O O . GLY A 1 446 ? -34.448 6.652 26.345 1.00 93.56 446 GLY A O 1
ATOM 2898 N N . THR A 1 447 ? -33.683 7.215 24.325 1.00 94.94 447 THR A N 1
ATOM 2899 C CA . THR A 1 447 ? -34.312 6.101 23.605 1.00 94.94 447 THR A CA 1
ATOM 2900 C C . THR A 1 447 ? -33.252 5.437 22.750 1.00 94.94 447 THR A C 1
ATOM 2902 O O . THR A 1 447 ? -32.569 6.132 22.004 1.00 94.94 447 THR A O 1
ATOM 2905 N N . LEU A 1 448 ? -33.122 4.117 22.862 1.00 96.44 448 LEU A N 1
ATOM 2906 C CA . LEU A 1 448 ? -32.345 3.322 21.922 1.00 96.44 448 LEU A CA 1
ATOM 2907 C C . LEU A 1 448 ? -33.117 3.249 20.604 1.00 96.44 448 LEU A C 1
ATOM 2909 O O . LEU A 1 448 ? -34.202 2.679 20.568 1.00 96.44 448 LEU A O 1
ATOM 2913 N N . THR A 1 449 ? -32.601 3.832 19.527 1.00 96.56 449 THR A N 1
ATOM 2914 C CA . THR A 1 449 ? -33.259 3.816 18.209 1.00 96.56 449 THR A CA 1
ATOM 2915 C C . THR A 1 449 ? -33.167 2.456 17.521 1.00 96.56 449 THR A C 1
ATOM 2917 O O . THR A 1 449 ? -34.005 2.143 16.678 1.00 96.56 449 THR A O 1
ATOM 2920 N N . THR A 1 450 ? -32.183 1.643 17.895 1.00 97.38 450 THR A N 1
ATOM 2921 C CA . THR A 1 450 ? -32.003 0.269 17.426 1.00 97.38 450 THR A CA 1
ATOM 2922 C C . THR A 1 450 ? -33.089 -0.655 17.972 1.00 97.38 450 THR A C 1
ATOM 2924 O O . THR A 1 450 ? -33.441 -0.588 19.150 1.00 97.38 450 THR A O 1
ATOM 2927 N N . VAL A 1 451 ? -33.616 -1.529 17.115 1.00 98.00 451 VAL A N 1
ATOM 2928 C CA . VAL A 1 451 ? -34.554 -2.588 17.512 1.00 98.00 451 VAL A CA 1
ATOM 2929 C C . VAL A 1 451 ? -33.769 -3.840 17.881 1.00 98.00 451 VAL A C 1
ATOM 2931 O O . VAL A 1 451 ? -32.931 -4.289 17.106 1.00 98.00 451 VAL A O 1
ATOM 2934 N N . ILE A 1 452 ? -34.048 -4.415 19.044 1.00 96.81 452 ILE A N 1
ATOM 2935 C CA . ILE A 1 452 ? -33.457 -5.674 19.494 1.00 96.81 452 ILE A CA 1
ATOM 2936 C C . ILE A 1 452 ? -34.470 -6.797 19.257 1.00 96.81 452 ILE A C 1
ATOM 2938 O O . ILE A 1 452 ? -35.598 -6.754 19.756 1.00 96.81 452 ILE A O 1
ATOM 2942 N N . ASN A 1 453 ? -34.055 -7.795 18.488 1.00 95.06 453 ASN A N 1
ATOM 2943 C CA . ASN A 1 453 ? -34.772 -9.033 18.211 1.00 95.06 453 ASN A CA 1
ATOM 2944 C C . ASN A 1 453 ? -34.044 -10.219 18.849 1.00 95.06 453 ASN A C 1
ATOM 2946 O O . ASN A 1 453 ? -32.897 -10.100 19.278 1.00 95.06 453 ASN A O 1
ATOM 2950 N N . GLY A 1 454 ? -34.742 -11.349 18.946 1.00 88.75 454 GLY A N 1
ATOM 2951 C CA . GLY A 1 454 ? -34.183 -12.589 19.484 1.00 88.75 454 GLY A CA 1
ATOM 2952 C C . GLY A 1 454 ? -34.090 -12.645 21.010 1.00 88.75 454 GLY A C 1
ATOM 2953 O O . GLY A 1 454 ? -34.050 -13.742 21.546 1.00 88.75 454 GLY A O 1
ATOM 2954 N N . PHE A 1 455 ? -34.188 -11.499 21.699 1.00 87.94 455 PHE A N 1
ATOM 2955 C CA . PHE A 1 455 ? -34.144 -11.425 23.161 1.00 87.94 455 PHE A CA 1
ATOM 2956 C C . PHE A 1 455 ? -35.169 -12.355 23.824 1.00 87.94 455 PHE A C 1
ATOM 2958 O O . PHE A 1 455 ? -36.385 -12.211 23.660 1.00 87.94 455 PHE A O 1
ATOM 2965 N N . SER A 1 456 ? -34.662 -13.273 24.626 1.00 77.69 456 SER A N 1
ATOM 2966 C CA . SER A 1 456 ? -35.386 -14.311 25.324 1.00 77.69 456 SER A CA 1
ATOM 2967 C C . SER A 1 456 ? -34.777 -14.501 26.712 1.00 77.69 456 SER A C 1
ATOM 2969 O O . SER A 1 456 ? -33.567 -14.472 26.912 1.00 77.69 456 SER A O 1
ATOM 2971 N N . GLY A 1 457 ? -35.643 -14.628 27.714 1.00 59.72 457 GLY A N 1
ATOM 2972 C CA . GLY A 1 457 ? -35.208 -14.726 29.097 1.00 59.72 457 GLY A CA 1
ATOM 2973 C C . GLY A 1 457 ? -36.194 -15.502 29.935 1.00 59.72 457 GLY A C 1
ATOM 2974 O O . GLY A 1 457 ? -37.376 -15.172 29.973 1.00 59.72 457 GLY A O 1
ATOM 2975 N N . THR A 1 458 ? -35.712 -16.550 30.602 1.00 50.41 458 THR A N 1
ATOM 2976 C CA . THR A 1 458 ? -36.534 -17.375 31.506 1.00 50.41 458 THR A CA 1
ATOM 2977 C C . THR A 1 458 ? -36.171 -17.189 32.984 1.00 50.41 458 THR A C 1
ATOM 2979 O O . THR A 1 458 ? -36.897 -17.662 33.860 1.00 50.41 458 THR A O 1
ATOM 2982 N N . GLY A 1 459 ? -35.095 -16.447 33.280 1.00 49.50 459 GLY A N 1
ATOM 2983 C CA . GLY A 1 459 ? -34.657 -16.076 34.627 1.00 49.50 459 GLY A CA 1
ATOM 2984 C C . GLY A 1 459 ? -33.168 -15.691 34.691 1.00 49.50 459 GLY A C 1
ATOM 2985 O O . GLY A 1 459 ? -32.457 -15.826 33.695 1.00 49.50 459 GLY A O 1
ATOM 2986 N N . PRO A 1 460 ? -32.671 -15.218 35.852 1.00 47.44 460 PRO A N 1
ATOM 2987 C CA . PRO A 1 460 ? -31.257 -14.887 36.041 1.00 47.44 460 PRO A CA 1
ATOM 2988 C C . PRO A 1 460 ? -30.350 -16.098 35.757 1.00 47.44 460 PRO A C 1
ATOM 2990 O O . PRO A 1 460 ? -30.545 -17.158 36.349 1.00 47.44 460 PRO A O 1
ATOM 2993 N N . GLY A 1 461 ? -29.364 -15.935 34.870 1.00 50.53 461 GLY A N 1
ATOM 2994 C CA . GLY A 1 461 ? -28.360 -16.955 34.533 1.00 50.53 461 GLY A CA 1
ATOM 2995 C C . GLY A 1 461 ? -28.671 -17.850 33.324 1.00 50.53 461 GLY A C 1
ATOM 2996 O O . GLY A 1 461 ? -27.750 -18.505 32.860 1.00 50.53 461 GLY A O 1
ATOM 2997 N N . ASN A 1 462 ? -29.908 -17.845 32.803 1.00 57.69 462 ASN A N 1
ATOM 2998 C CA . ASN A 1 462 ? -30.337 -18.541 31.571 1.00 57.69 462 ASN A CA 1
ATOM 2999 C C . ASN A 1 462 ? -31.258 -17.607 30.755 1.00 57.69 462 ASN A C 1
ATOM 3001 O O . ASN A 1 462 ? -32.470 -17.830 30.626 1.00 57.69 462 ASN A O 1
ATOM 3005 N N . SER A 1 463 ? -30.702 -16.470 30.356 1.00 68.25 463 SER A N 1
ATOM 3006 C CA . SER A 1 463 ? -31.390 -15.414 29.621 1.00 68.25 463 SER A CA 1
ATOM 3007 C C . SER A 1 463 ? -30.364 -14.645 28.818 1.00 68.25 463 SER A C 1
ATOM 3009 O O . SER A 1 463 ? -29.249 -14.437 29.301 1.00 68.25 463 SER A O 1
ATOM 3011 N N . ASP A 1 464 ? -30.786 -14.121 27.675 1.00 82.50 464 ASP A N 1
ATOM 3012 C CA . ASP A 1 464 ? -30.061 -13.055 27.007 1.00 82.50 464 ASP A CA 1
ATOM 3013 C C . ASP A 1 464 ? -29.875 -11.879 27.974 1.00 82.50 464 ASP A C 1
ATOM 3015 O O . ASP A 1 464 ? -30.755 -11.572 28.794 1.00 82.50 464 ASP A O 1
ATOM 3019 N N . SER A 1 465 ? -28.733 -11.208 27.879 1.00 85.06 465 SER A N 1
ATOM 3020 C CA . SER A 1 465 ? -28.426 -10.016 28.659 1.00 85.06 465 SER A CA 1
ATOM 3021 C C . SER A 1 465 ? -27.973 -8.883 27.753 1.00 85.06 465 SER A C 1
ATOM 3023 O O . SER A 1 465 ? -27.156 -9.068 26.855 1.00 85.06 465 SER A O 1
ATOM 3025 N N . ILE A 1 466 ? -28.495 -7.694 28.035 1.00 88.31 466 ILE A N 1
ATOM 3026 C CA . ILE A 1 466 ? -28.100 -6.453 27.378 1.00 88.31 466 ILE A CA 1
ATOM 3027 C C . ILE A 1 466 ? -27.419 -5.606 28.441 1.00 88.31 466 ILE A C 1
ATOM 3029 O O . ILE A 1 466 ? -28.060 -5.208 29.417 1.00 88.31 466 ILE A O 1
ATOM 3033 N N . ASP A 1 467 ? -26.138 -5.338 28.246 1.00 86.06 467 ASP A N 1
ATOM 3034 C CA . ASP A 1 467 ? -25.376 -4.439 29.097 1.00 86.06 467 ASP A CA 1
ATOM 3035 C C . ASP A 1 467 ? -25.715 -2.978 28.747 1.00 86.06 467 ASP A C 1
ATOM 3037 O O . ASP A 1 467 ? -25.769 -2.591 27.578 1.00 86.06 467 ASP A O 1
ATOM 3041 N N . LEU A 1 468 ? -25.993 -2.157 29.761 1.00 86.06 468 LEU A N 1
ATOM 3042 C CA . LEU A 1 468 ? -26.336 -0.743 29.614 1.00 86.06 468 LEU A CA 1
ATOM 3043 C C . LEU A 1 468 ? -25.224 0.107 30.230 1.00 86.06 468 LEU A C 1
ATOM 3045 O O . LEU A 1 468 ? -25.312 0.539 31.382 1.00 86.06 468 LEU A O 1
ATOM 3049 N N . ALA A 1 469 ? -24.197 0.397 29.436 1.00 78.75 469 ALA A N 1
ATOM 3050 C CA . ALA A 1 469 ? -22.991 1.063 29.906 1.00 78.75 469 ALA A CA 1
ATOM 3051 C C . ALA A 1 469 ? -23.295 2.393 30.627 1.00 78.75 469 ALA A C 1
ATOM 3053 O O . ALA A 1 469 ? -23.904 3.322 30.078 1.00 78.75 469 ALA A O 1
ATOM 3054 N N . GLY A 1 470 ? -22.842 2.487 31.881 1.00 75.50 470 GLY A N 1
ATOM 3055 C CA . GLY A 1 470 ? -23.002 3.668 32.734 1.00 75.50 470 GLY A CA 1
ATOM 3056 C C . GLY A 1 470 ? -24.398 3.846 33.346 1.00 75.50 470 GLY A C 1
ATOM 3057 O O . GLY A 1 470 ? -24.666 4.893 33.940 1.00 75.50 470 GLY A O 1
ATOM 3058 N N . VAL A 1 471 ? -25.295 2.865 33.219 1.00 78.06 471 VAL A N 1
ATOM 3059 C CA . VAL A 1 471 ? -26.640 2.897 33.808 1.00 78.06 471 VAL A CA 1
ATOM 3060 C C . VAL A 1 471 ? -26.663 2.094 35.108 1.00 78.06 471 VAL A C 1
ATOM 3062 O O . VAL A 1 471 ? -26.468 0.888 35.108 1.00 78.06 471 VAL A O 1
ATOM 3065 N N . SER A 1 472 ? -26.973 2.747 36.232 1.00 79.62 472 SER A N 1
ATOM 3066 C CA . SER A 1 472 ? -27.142 2.046 37.511 1.00 79.62 472 SER A CA 1
ATOM 3067 C C . SER A 1 472 ? -28.557 1.484 37.672 1.00 79.62 472 SER A C 1
ATOM 3069 O O . SER A 1 472 ? -29.547 2.200 37.491 1.00 79.62 472 SER A O 1
ATOM 3071 N N . ALA A 1 473 ? -28.652 0.226 38.106 1.00 77.88 473 ALA A N 1
ATOM 3072 C CA . ALA A 1 473 ? -29.911 -0.406 38.501 1.00 77.88 473 ALA A CA 1
ATOM 3073 C C . ALA A 1 473 ? -30.444 0.097 39.862 1.00 77.88 473 ALA A C 1
ATOM 3075 O O . ALA A 1 473 ? -31.620 -0.093 40.187 1.00 77.88 473 ALA A O 1
ATOM 3076 N N . ALA A 1 474 ? -29.607 0.752 40.675 1.00 79.12 474 ALA A N 1
ATOM 3077 C CA . ALA A 1 474 ? -29.958 1.155 42.032 1.00 79.12 474 ALA A CA 1
ATOM 3078 C C . ALA A 1 474 ? -31.093 2.193 42.050 1.00 79.12 474 ALA A C 1
ATOM 3080 O O . ALA A 1 474 ? -30.959 3.311 41.553 1.00 79.12 474 ALA A O 1
ATOM 3081 N N . GLY A 1 475 ? -32.227 1.826 42.656 1.00 76.81 475 GLY A N 1
ATOM 3082 C CA . GLY A 1 475 ? -33.413 2.686 42.744 1.00 76.81 475 GLY A CA 1
ATOM 3083 C C . GLY A 1 475 ? -34.145 2.892 41.413 1.00 76.81 475 GLY A C 1
ATOM 3084 O O . GLY A 1 475 ? -35.065 3.708 41.354 1.00 76.81 475 GLY A O 1
ATOM 3085 N N . ALA A 1 476 ? -33.759 2.167 40.360 1.00 85.25 476 ALA A N 1
ATOM 3086 C CA . ALA A 1 476 ? -34.462 2.174 39.090 1.00 85.25 476 ALA A CA 1
ATOM 3087 C C . ALA A 1 476 ? -35.700 1.259 39.133 1.00 85.25 476 ALA A C 1
ATOM 3089 O O . ALA A 1 476 ? -35.761 0.268 39.860 1.00 85.25 476 ALA A O 1
ATOM 3090 N N . SER A 1 477 ? -36.707 1.596 38.332 1.00 87.69 477 SER A N 1
ATOM 3091 C CA . SER A 1 477 ? -37.909 0.783 38.104 1.00 87.69 477 SER A CA 1
ATOM 3092 C C . SER A 1 477 ? -38.148 0.635 36.606 1.00 87.69 477 SER A C 1
ATOM 3094 O O . SER A 1 477 ? -37.625 1.431 35.830 1.00 87.69 477 SER A O 1
ATOM 3096 N N . TYR A 1 478 ? -38.931 -0.350 36.169 1.00 91.50 478 TYR A N 1
ATOM 3097 C CA . TYR A 1 478 ? -39.259 -0.507 34.750 1.00 91.50 478 TYR A CA 1
ATOM 3098 C C . TYR A 1 478 ? -40.740 -0.823 34.522 1.00 91.50 478 TYR A C 1
ATOM 3100 O O . TYR A 1 478 ? -41.426 -1.355 35.394 1.00 91.50 478 TYR A O 1
ATOM 3108 N N . ALA A 1 479 ? -41.238 -0.466 33.338 1.00 93.06 479 ALA A N 1
ATOM 3109 C CA . ALA A 1 479 ? -42.600 -0.741 32.888 1.00 93.06 479 ALA A CA 1
ATOM 3110 C C . ALA A 1 479 ? -42.639 -1.001 31.375 1.00 93.06 479 ALA A C 1
ATOM 3112 O O . ALA A 1 479 ? -41.760 -0.555 30.639 1.00 93.06 479 ALA A O 1
ATOM 3113 N N . TYR A 1 480 ? -43.692 -1.671 30.908 1.00 94.75 480 TYR A N 1
ATOM 3114 C CA . TYR A 1 480 ? -43.905 -1.975 29.491 1.00 94.75 480 TYR A CA 1
ATOM 3115 C C . TYR A 1 480 ? -44.942 -1.015 28.891 1.00 94.75 480 TYR A C 1
ATOM 3117 O O . TYR A 1 480 ? -46.142 -1.227 29.093 1.00 94.75 480 TYR A O 1
ATOM 3125 N N . PRO A 1 481 ? -44.541 0.055 28.176 1.00 93.94 481 PRO A N 1
ATOM 3126 C CA . PRO A 1 481 ? -45.501 0.945 27.519 1.00 93.94 481 PRO A CA 1
ATOM 3127 C C . PRO A 1 481 ? -46.190 0.292 26.307 1.00 93.94 481 PRO A C 1
ATOM 3129 O O . PRO A 1 481 ? -47.252 0.747 25.890 1.00 93.94 481 PRO A O 1
ATOM 3132 N N . SER A 1 482 ? -45.602 -0.765 25.740 1.00 96.00 482 SER A N 1
ATOM 3133 C CA . SER A 1 482 ? -46.163 -1.580 24.659 1.00 96.00 482 SER A CA 1
ATOM 3134 C C . SER A 1 482 ? -45.628 -3.014 24.753 1.00 96.00 482 SER A C 1
ATOM 3136 O O . SER A 1 482 ? -44.823 -3.318 25.632 1.00 96.00 482 SER A O 1
ATOM 3138 N N . ASP A 1 483 ? -46.057 -3.900 23.853 1.00 94.38 483 ASP A N 1
ATOM 3139 C CA . ASP A 1 483 ? -45.574 -5.287 23.829 1.00 94.38 483 ASP A CA 1
ATOM 3140 C C . ASP A 1 483 ? -44.094 -5.401 23.386 1.00 94.38 483 ASP A C 1
ATOM 3142 O O . ASP A 1 483 ? -43.455 -6.410 23.677 1.00 94.38 483 ASP A O 1
ATOM 3146 N N . ASN A 1 484 ? -43.542 -4.360 22.742 1.00 95.31 484 ASN A N 1
ATOM 3147 C CA . ASN A 1 484 ? -42.200 -4.342 22.132 1.00 95.31 484 ASN A CA 1
ATOM 3148 C C . ASN A 1 484 ? -41.238 -3.325 22.772 1.00 95.31 484 ASN A C 1
ATOM 3150 O O . ASN A 1 484 ? -40.242 -2.927 22.165 1.00 95.31 484 ASN A O 1
ATOM 3154 N N . GLN A 1 485 ? -41.567 -2.814 23.956 1.00 94.88 485 GLN A N 1
ATOM 3155 C CA . GLN A 1 485 ? -40.756 -1.798 24.617 1.00 94.88 485 GLN A CA 1
ATOM 3156 C C . GLN A 1 485 ? -40.712 -2.014 26.118 1.00 94.88 485 GLN A C 1
ATOM 3158 O O . GLN A 1 485 ? -41.712 -2.376 26.740 1.00 94.88 485 GLN A O 1
ATOM 3163 N N . VAL A 1 486 ? -39.566 -1.677 26.698 1.00 93.38 486 VAL A N 1
ATOM 3164 C CA . VAL A 1 486 ? -39.398 -1.497 28.137 1.00 93.38 486 VAL A CA 1
ATOM 3165 C C . VAL A 1 486 ? -38.887 -0.085 28.402 1.00 93.38 486 VAL A C 1
ATOM 3167 O O . VAL A 1 486 ? -38.002 0.418 27.708 1.00 93.38 486 VAL A O 1
ATOM 3170 N N . VAL A 1 487 ? -39.482 0.581 29.390 1.00 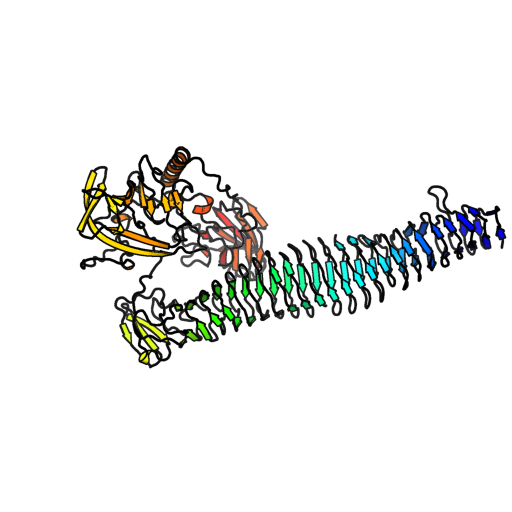96.50 487 VAL A N 1
ATOM 3171 C CA . VAL A 1 487 ? -39.055 1.898 29.868 1.00 96.50 487 VAL A CA 1
ATOM 3172 C C . VAL A 1 487 ? -38.514 1.749 31.274 1.00 96.50 487 VAL A C 1
ATOM 3174 O O . VAL A 1 487 ? -39.268 1.424 32.189 1.00 96.50 487 VAL A O 1
ATOM 3177 N N . ILE A 1 488 ? -37.226 2.027 31.443 1.00 93.38 488 ILE A N 1
ATOM 3178 C CA . ILE A 1 488 ? -36.541 2.066 32.731 1.00 93.38 488 ILE A CA 1
ATOM 3179 C C . ILE A 1 488 ? -36.579 3.511 33.235 1.00 93.38 488 ILE A C 1
ATOM 3181 O O . ILE A 1 488 ? -36.134 4.430 32.554 1.00 93.38 488 ILE A O 1
ATOM 3185 N N . THR A 1 489 ? -37.126 3.729 34.424 1.00 93.00 489 THR A N 1
ATOM 3186 C CA . THR A 1 489 ? -37.080 5.008 35.138 1.00 93.00 489 THR A CA 1
ATOM 3187 C C . THR A 1 489 ? -35.978 4.924 36.185 1.00 93.00 489 THR A C 1
ATOM 3189 O O . THR A 1 489 ? -36.101 4.159 37.139 1.00 93.00 489 THR A O 1
ATOM 3192 N N . LEU A 1 490 ? -34.904 5.688 35.990 1.00 88.50 490 LEU A N 1
ATOM 3193 C CA . LEU A 1 490 ? -33.755 5.751 36.894 1.00 88.50 490 LEU A CA 1
ATOM 3194 C C . LEU A 1 490 ? -34.123 6.442 38.213 1.00 88.50 490 LEU A C 1
ATOM 3196 O O . LEU A 1 490 ? -35.104 7.184 38.280 1.00 88.50 490 LEU A O 1
ATOM 3200 N N . ALA A 1 491 ? -33.284 6.288 39.241 1.00 85.06 491 ALA A N 1
ATOM 3201 C CA . ALA A 1 491 ? -33.447 6.996 40.516 1.00 85.06 491 ALA A CA 1
ATOM 3202 C C . ALA A 1 491 ? -33.466 8.532 40.363 1.00 85.06 491 ALA A C 1
ATOM 3204 O O . ALA A 1 491 ? -34.103 9.229 41.150 1.00 85.06 491 ALA A O 1
ATOM 3205 N N . SER A 1 492 ? -32.815 9.066 39.322 1.00 85.75 492 SER A N 1
ATOM 3206 C CA . SER A 1 492 ? -32.853 10.490 38.959 1.00 85.75 492 SER A CA 1
ATOM 3207 C C . SER A 1 492 ? -34.199 10.949 38.377 1.00 85.75 492 SER A C 1
ATOM 3209 O O . SER A 1 492 ? -34.411 12.144 38.185 1.00 85.75 492 SER A O 1
ATOM 3211 N N . GLY A 1 493 ? -35.101 10.018 38.052 1.00 88.50 493 GLY A N 1
ATOM 3212 C CA . GLY A 1 493 ? -36.338 10.260 37.308 1.00 88.50 493 GLY A CA 1
ATOM 3213 C C . GLY A 1 493 ? -36.163 10.276 35.785 1.00 88.50 493 GLY A C 1
ATOM 3214 O O . GLY A 1 493 ? -37.163 10.316 35.062 1.00 88.50 493 GLY A O 1
ATOM 3215 N N . ALA A 1 494 ? -34.925 10.216 35.281 1.00 91.00 494 ALA A N 1
ATOM 3216 C CA . ALA A 1 494 ? -34.654 10.084 33.853 1.00 91.00 494 ALA A CA 1
ATOM 3217 C C . ALA A 1 494 ? -35.186 8.745 33.316 1.00 91.00 494 ALA A C 1
ATOM 3219 O O . ALA A 1 494 ? -35.184 7.733 34.019 1.00 91.00 494 ALA A O 1
ATOM 3220 N N . LYS A 1 495 ? -35.653 8.739 32.064 1.00 94.50 495 LYS A N 1
ATOM 3221 C CA . LYS A 1 495 ? -36.256 7.562 31.427 1.00 94.50 495 LYS A CA 1
ATOM 3222 C C . LYS A 1 495 ? -35.383 7.052 30.292 1.00 94.50 495 LYS A C 1
ATOM 3224 O O . LYS A 1 495 ? -35.015 7.830 29.415 1.00 94.50 495 LYS A O 1
ATOM 3229 N N . ILE A 1 496 ? -35.109 5.755 30.295 1.00 96.62 496 ILE A N 1
ATOM 3230 C CA . ILE A 1 496 ? -34.481 5.010 29.205 1.00 96.62 496 ILE A CA 1
ATOM 3231 C C . ILE A 1 496 ? -35.565 4.176 28.531 1.00 96.62 496 ILE A C 1
ATOM 3233 O O . ILE A 1 496 ? -36.276 3.445 29.212 1.00 96.62 496 ILE A O 1
ATOM 3237 N N . THR A 1 497 ? -35.689 4.264 27.211 1.00 96.38 497 THR A N 1
ATOM 3238 C CA . THR A 1 497 ? -36.587 3.412 26.419 1.00 96.38 497 THR A CA 1
ATOM 3239 C C . THR A 1 497 ? -35.758 2.458 25.573 1.00 96.38 497 THR A C 1
ATOM 3241 O O . THR A 1 497 ? -34.956 2.914 24.757 1.00 96.38 497 THR A O 1
ATOM 3244 N N . LEU A 1 498 ? -35.964 1.154 25.749 1.00 96.06 498 LEU A N 1
ATOM 3245 C CA . LEU A 1 498 ? -35.376 0.114 24.905 1.00 96.06 498 LEU A CA 1
ATOM 3246 C C . LEU A 1 498 ? -36.457 -0.466 23.990 1.00 96.06 498 LEU A C 1
ATOM 3248 O O . LEU A 1 498 ? -37.557 -0.790 24.450 1.00 96.06 498 LEU A O 1
ATOM 3252 N N . ASN A 1 499 ? -36.139 -0.603 22.704 1.00 96.12 499 ASN A N 1
ATOM 3253 C CA . ASN A 1 499 ? -36.995 -1.256 21.718 1.00 96.12 499 ASN A CA 1
ATOM 3254 C C . ASN A 1 499 ? -36.597 -2.731 21.624 1.00 96.12 499 ASN A C 1
ATOM 3256 O O . ASN A 1 499 ? -35.648 -3.064 20.923 1.00 96.12 499 ASN A O 1
ATOM 3260 N N . ILE A 1 500 ? -37.303 -3.600 22.346 1.00 94.94 500 ILE A N 1
ATOM 3261 C CA . ILE A 1 500 ? -37.039 -5.042 22.389 1.00 94.94 500 ILE A CA 1
ATOM 3262 C C . ILE A 1 500 ? -38.320 -5.760 21.967 1.00 94.94 500 ILE A C 1
ATOM 3264 O O . ILE A 1 500 ? -39.343 -5.688 22.654 1.00 94.94 500 ILE A O 1
ATOM 3268 N N . THR A 1 501 ? -38.286 -6.436 20.823 1.00 94.12 501 THR A N 1
ATOM 3269 C CA . THR A 1 501 ? -39.465 -7.085 20.242 1.00 94.12 501 THR A CA 1
ATOM 3270 C C . THR A 1 501 ? -39.997 -8.184 21.165 1.00 94.12 501 THR A C 1
ATOM 3272 O O . THR A 1 501 ? -39.265 -9.083 21.559 1.00 94.12 501 THR A O 1
ATOM 3275 N N . GLY A 1 502 ? -41.287 -8.127 21.513 1.00 91.31 502 GLY A N 1
ATOM 3276 C CA . GLY A 1 502 ? -41.952 -9.131 22.350 1.00 91.31 502 GLY A CA 1
ATOM 3277 C C . GLY A 1 502 ? -41.606 -9.099 23.845 1.00 91.31 502 GLY A C 1
ATOM 3278 O O . GLY A 1 502 ? -42.074 -9.975 24.576 1.00 91.31 502 GLY A O 1
ATOM 3279 N N . VAL A 1 503 ? -40.858 -8.093 24.319 1.00 89.69 503 VAL A N 1
ATOM 3280 C CA . VAL A 1 503 ? -40.283 -8.051 25.678 1.00 89.69 503 VAL A CA 1
ATOM 3281 C C . VAL A 1 503 ? -41.299 -8.192 26.815 1.00 89.69 503 VAL A C 1
ATOM 3283 O O . VAL A 1 503 ? -40.986 -8.715 27.879 1.00 89.69 503 VAL A O 1
ATOM 3286 N N . LYS A 1 504 ? -42.549 -7.765 26.614 1.00 88.19 504 LYS A N 1
ATOM 3287 C CA . LYS A 1 504 ? -43.600 -7.910 27.635 1.00 88.19 504 LYS A CA 1
ATOM 3288 C C . LYS A 1 504 ? -44.001 -9.371 27.868 1.00 88.19 504 LYS A C 1
ATOM 3290 O O . LYS A 1 504 ? -44.425 -9.711 28.970 1.00 88.19 504 LYS A O 1
ATOM 3295 N N . ASN A 1 505 ? -43.899 -10.210 26.836 1.00 87.12 505 ASN A N 1
ATOM 3296 C CA . ASN A 1 505 ? -44.229 -11.632 26.918 1.00 87.12 505 ASN A CA 1
ATOM 3297 C C . ASN A 1 505 ? -43.056 -12.454 27.462 1.00 87.12 505 ASN A C 1
ATOM 3299 O O . ASN A 1 505 ? -43.288 -13.411 28.194 1.00 87.12 505 ASN A O 1
ATOM 3303 N N . THR A 1 506 ? -41.820 -12.087 27.115 1.00 82.75 506 THR A N 1
ATOM 3304 C CA . THR A 1 506 ? -40.606 -12.743 27.627 1.00 82.75 506 THR A CA 1
ATOM 3305 C C . THR A 1 506 ? -40.282 -12.314 29.055 1.00 82.75 506 THR A C 1
ATOM 3307 O O . THR A 1 506 ? -39.834 -13.122 29.857 1.00 82.75 506 THR A O 1
ATOM 3310 N N . GLY A 1 507 ? -40.567 -11.060 29.403 1.00 79.94 507 GLY A N 1
ATOM 3311 C CA . GLY A 1 507 ? -40.154 -10.450 30.658 1.00 79.94 507 GLY A CA 1
ATOM 3312 C C . GLY A 1 507 ? -38.797 -9.751 30.544 1.00 79.94 507 GLY A C 1
ATOM 3313 O O . GLY A 1 507 ? -38.039 -9.941 29.596 1.00 79.94 507 GLY A O 1
ATOM 3314 N N . PHE A 1 508 ? -38.519 -8.902 31.528 1.00 82.75 508 PHE A N 1
ATOM 3315 C CA . PHE A 1 508 ? -37.316 -8.091 31.649 1.00 82.75 508 PHE A CA 1
ATOM 3316 C C . PHE A 1 508 ? -36.969 -7.984 33.130 1.00 82.75 508 PHE A C 1
ATOM 3318 O O . PHE A 1 508 ? -37.857 -7.771 33.957 1.00 82.75 508 PHE A O 1
ATOM 3325 N N . VAL A 1 509 ? -35.692 -8.118 33.472 1.00 80.06 509 VAL A N 1
ATOM 3326 C CA . VAL A 1 509 ? -35.185 -7.895 34.828 1.00 80.06 509 VAL A CA 1
ATOM 3327 C C . VAL A 1 509 ? -33.982 -6.976 34.716 1.00 80.06 509 VAL A C 1
ATOM 3329 O O . VAL A 1 509 ? -33.063 -7.252 33.955 1.00 80.06 509 VAL A O 1
ATOM 3332 N N . LEU A 1 510 ? -33.992 -5.886 35.480 1.00 78.12 510 LEU A N 1
ATOM 3333 C CA . LEU A 1 510 ? -32.842 -5.000 35.596 1.00 78.12 510 LEU A CA 1
ATOM 3334 C C . LEU A 1 510 ? -31.974 -5.469 36.767 1.00 78.12 510 LEU A C 1
ATOM 3336 O O . LEU A 1 510 ? -32.461 -5.544 37.897 1.00 78.12 510 LEU A O 1
ATOM 3340 N N . VAL A 1 511 ? -30.713 -5.786 36.487 1.00 73.06 511 VAL A N 1
ATOM 3341 C CA . VAL A 1 511 ? -29.723 -6.257 37.465 1.00 73.06 511 VAL A CA 1
ATOM 3342 C C . VAL A 1 511 ? -28.529 -5.302 37.436 1.00 73.06 511 VAL A C 1
ATOM 3344 O O . VAL A 1 511 ? -28.234 -4.729 36.393 1.00 73.06 511 VAL A O 1
ATOM 3347 N N . ASP A 1 512 ? -27.890 -5.084 38.585 1.00 66.06 512 ASP A N 1
ATOM 3348 C CA . ASP A 1 512 ? -26.635 -4.328 38.668 1.00 66.06 512 ASP A CA 1
ATOM 3349 C C . ASP A 1 512 ? -25.494 -5.187 38.102 1.00 66.06 512 ASP A C 1
ATOM 3351 O O . ASP A 1 512 ? -25.338 -6.342 38.506 1.00 66.06 512 ASP A O 1
ATOM 3355 N N . ASP A 1 513 ? -24.737 -4.645 37.151 1.00 54.72 513 ASP A N 1
ATOM 3356 C CA . ASP A 1 513 ? -23.625 -5.332 36.494 1.00 54.72 513 ASP A CA 1
ATOM 3357 C C . ASP A 1 513 ? -22.314 -5.224 37.291 1.00 54.72 513 ASP A C 1
ATOM 3359 O O . ASP A 1 513 ? -21.383 -5.982 37.028 1.00 54.72 513 ASP A O 1
ATOM 3363 N N . GLY A 1 514 ? -22.223 -4.311 38.267 1.00 45.81 514 GLY A N 1
ATOM 3364 C CA . GLY A 1 514 ? -21.002 -4.027 39.021 1.00 45.81 514 GLY A CA 1
ATOM 3365 C C . GLY A 1 514 ? -19.891 -3.298 38.242 1.00 45.81 514 GLY A C 1
ATOM 3366 O O . GLY A 1 514 ? -18.768 -3.244 38.751 1.00 45.81 514 GLY A O 1
ATOM 3367 N N . HIS A 1 515 ? -20.158 -2.731 37.052 1.00 41.44 515 HIS A N 1
ATOM 3368 C CA . HIS A 1 515 ? -19.137 -2.207 36.116 1.00 41.44 515 HIS A CA 1
ATOM 3369 C C . HIS A 1 515 ? -19.162 -0.682 35.865 1.00 41.44 515 HIS A C 1
ATOM 3371 O O . HIS A 1 515 ? -18.447 -0.174 35.000 1.00 41.44 515 HIS A O 1
ATOM 3377 N N . GLY A 1 516 ? -19.915 0.100 36.641 1.00 32.47 516 GLY A N 1
ATOM 3378 C CA . GLY A 1 516 ? -19.938 1.565 36.522 1.00 32.47 516 GLY A CA 1
ATOM 3379 C C . GLY A 1 516 ? -18.635 2.278 36.940 1.00 32.47 516 GLY A C 1
ATOM 3380 O O . GLY A 1 516 ? -18.581 2.834 38.034 1.00 32.47 516 GLY A O 1
ATOM 3381 N N . GLY A 1 517 ? -17.630 2.340 36.054 1.00 29.55 517 GLY A N 1
ATOM 3382 C CA . GLY A 1 517 ? -16.480 3.261 36.125 1.00 29.55 517 GLY A CA 1
ATOM 3383 C C . GLY A 1 517 ? -15.099 2.599 36.245 1.00 29.55 517 GLY A C 1
ATOM 3384 O O . GLY A 1 517 ? -14.919 1.640 36.989 1.00 29.55 517 GLY A O 1
ATOM 3385 N N . ALA A 1 518 ? -14.113 3.137 35.511 1.00 25.41 518 ALA A N 1
ATOM 3386 C CA . ALA A 1 518 ? -12.719 2.696 35.536 1.00 25.41 518 ALA A CA 1
ATOM 3387 C C . ALA A 1 518 ? -12.157 2.724 36.961 1.00 25.41 518 ALA A C 1
ATOM 3389 O O . ALA A 1 518 ? -12.138 3.758 37.629 1.00 25.41 518 ALA A O 1
ATOM 3390 N N . SER A 1 519 ? -11.696 1.569 37.410 1.00 33.53 519 SER A N 1
ATOM 3391 C CA . SER A 1 519 ? -11.259 1.343 38.770 1.00 33.53 519 SER A CA 1
ATOM 3392 C C . SER A 1 519 ? -9.732 1.246 38.794 1.00 33.53 519 SER A C 1
ATOM 3394 O O . SER A 1 519 ? -9.145 0.289 38.289 1.00 33.53 519 SER A O 1
ATOM 3396 N N . ALA A 1 520 ? -9.080 2.252 39.380 1.00 36.91 520 ALA A N 1
ATOM 3397 C CA . ALA A 1 520 ? -7.771 2.062 39.989 1.00 36.91 520 ALA A CA 1
ATOM 3398 C C . ALA A 1 520 ? -7.990 1.120 41.182 1.00 36.91 520 ALA A C 1
ATOM 3400 O O . ALA A 1 520 ? -8.462 1.535 42.239 1.00 36.91 520 ALA A O 1
ATOM 3401 N N . GLU A 1 521 ? -7.810 -0.180 40.963 1.00 53.41 521 GLU A N 1
ATOM 3402 C CA . GLU A 1 521 ? -8.089 -1.199 41.975 1.00 53.41 521 GLU A CA 1
ATOM 3403 C C . GLU A 1 521 ? -6.806 -1.501 42.734 1.00 53.41 521 GLU A C 1
ATOM 3405 O O . GLU A 1 521 ? -5.801 -1.896 42.149 1.00 53.41 521 GLU A O 1
ATOM 3410 N N . VAL A 1 522 ? -6.846 -1.293 44.045 1.00 57.22 522 VAL A N 1
ATOM 3411 C CA . VAL A 1 522 ? -5.705 -1.295 44.969 1.00 57.22 522 VAL A CA 1
ATOM 3412 C C . VAL A 1 522 ? -5.747 -2.558 45.835 1.00 57.22 522 VAL A C 1
ATOM 3414 O O . VAL A 1 522 ? -6.241 -2.526 46.953 1.00 57.22 522 VAL A O 1
ATOM 3417 N N . CYS A 1 523 ? -5.272 -3.710 45.362 1.00 79.81 523 CYS A N 1
ATOM 3418 C CA . CYS A 1 523 ? -5.694 -4.996 45.936 1.00 79.81 523 CYS A CA 1
ATOM 3419 C C . CYS A 1 523 ? -4.557 -5.999 46.148 1.00 79.81 523 CYS A C 1
ATOM 3421 O O . CYS A 1 523 ? -3.559 -5.984 45.426 1.00 79.81 523 CYS A O 1
ATOM 3423 N N . PHE A 1 524 ? -4.756 -6.906 47.106 1.00 85.88 524 PHE A N 1
ATOM 3424 C CA . PHE A 1 524 ? -3.894 -8.068 47.334 1.00 85.88 524 PHE A CA 1
ATOM 3425 C C . PHE A 1 524 ? -4.346 -9.243 46.481 1.00 85.88 524 PHE A C 1
ATOM 3427 O O . PHE A 1 524 ? -5.544 -9.490 46.397 1.00 85.88 524 PHE A O 1
ATOM 3434 N N . LEU A 1 525 ? -3.427 -10.009 45.897 1.00 90.81 525 LEU A N 1
ATOM 3435 C CA . LEU A 1 525 ? -3.800 -11.290 45.291 1.00 90.81 525 LEU A CA 1
ATOM 3436 C C . LEU A 1 525 ? -3.973 -12.366 46.376 1.00 90.81 525 LEU A C 1
ATOM 3438 O O . LEU A 1 525 ? -3.546 -12.195 47.523 1.00 90.81 525 LEU A O 1
ATOM 3442 N N . ALA A 1 526 ? -4.618 -13.477 46.011 1.00 87.12 526 ALA A N 1
ATOM 3443 C CA . ALA A 1 526 ? -4.731 -14.646 46.883 1.00 87.12 526 ALA A CA 1
ATOM 3444 C C . ALA A 1 526 ? -3.364 -15.051 47.470 1.00 87.12 526 ALA A C 1
ATOM 3446 O O . ALA A 1 526 ? -2.325 -14.937 46.818 1.00 87.12 526 ALA A O 1
ATOM 3447 N N . ASP A 1 527 ? -3.384 -15.552 48.706 1.00 91.12 527 ASP A N 1
ATOM 3448 C CA . ASP A 1 527 ? -2.222 -16.010 49.479 1.00 91.12 527 ASP A CA 1
ATOM 3449 C C . ASP A 1 527 ? -1.272 -14.914 49.991 1.00 91.12 527 ASP A C 1
ATOM 3451 O O . ASP A 1 527 ? -0.219 -15.241 50.560 1.00 91.12 527 ASP A O 1
ATOM 3455 N N . SER A 1 528 ? -1.614 -13.631 49.847 1.00 92.44 528 SER A N 1
ATOM 3456 C CA . SER A 1 528 ? -0.939 -12.561 50.592 1.00 92.44 528 SER A CA 1
ATOM 3457 C C . SER A 1 528 ? -1.210 -12.695 52.089 1.00 92.44 528 SER A C 1
ATOM 3459 O O . SER A 1 528 ? -2.353 -12.837 52.516 1.00 92.44 528 SER A O 1
ATOM 3461 N N . LEU A 1 529 ? -0.157 -12.672 52.904 1.00 95.62 529 LEU A N 1
ATOM 3462 C CA . LEU A 1 529 ? -0.231 -12.960 54.335 1.00 95.62 529 LEU A CA 1
ATOM 3463 C C . LEU A 1 529 ? -0.292 -11.672 55.166 1.00 95.62 529 LEU A C 1
ATOM 3465 O O . LEU A 1 529 ? 0.724 -11.003 55.356 1.00 95.62 529 LEU A O 1
ATOM 3469 N N . ILE A 1 530 ? -1.469 -11.355 55.707 1.00 95.38 530 ILE A N 1
ATOM 3470 C CA . ILE A 1 530 ? -1.725 -10.183 56.552 1.00 95.38 530 ILE A CA 1
ATOM 3471 C C . ILE A 1 530 ? -1.302 -10.460 57.998 1.00 95.38 530 ILE A C 1
ATOM 3473 O O . ILE A 1 530 ? -1.597 -11.514 58.566 1.00 95.38 530 ILE A O 1
ATOM 3477 N N . SER A 1 531 ? -0.613 -9.503 58.616 1.00 95.00 531 SER A N 1
ATOM 3478 C CA . SER A 1 531 ? -0.148 -9.612 60.003 1.00 95.00 531 SER A CA 1
ATOM 3479 C C . SER A 1 531 ? -1.284 -9.420 61.012 1.00 95.00 531 SER A C 1
ATOM 3481 O O . SER A 1 531 ? -1.990 -8.412 61.004 1.00 95.00 531 SER A O 1
ATOM 3483 N N . THR A 1 532 ? -1.402 -10.361 61.945 1.00 94.75 532 THR A N 1
ATOM 3484 C CA . THR A 1 532 ? -2.371 -10.378 63.052 1.00 94.75 532 THR A CA 1
ATOM 3485 C C . THR A 1 532 ? -1.639 -10.549 64.393 1.00 94.75 532 THR A C 1
ATOM 3487 O O . THR A 1 532 ? -0.481 -10.976 64.415 1.00 94.75 532 THR A O 1
ATOM 3490 N N . PRO A 1 533 ? -2.286 -10.290 65.546 1.00 92.69 533 PRO A N 1
ATOM 3491 C CA . PRO A 1 533 ? -1.678 -10.533 66.858 1.00 92.69 533 PRO A CA 1
ATOM 3492 C C . PRO A 1 533 ? -1.239 -11.988 67.108 1.00 92.69 533 PRO A C 1
ATOM 3494 O O . PRO A 1 533 ? -0.406 -12.229 67.979 1.00 92.69 533 PRO A O 1
ATOM 3497 N N . SER A 1 534 ? -1.794 -12.957 66.367 1.00 90.75 534 SER A N 1
ATOM 3498 C CA . SER A 1 534 ? -1.520 -14.394 66.542 1.00 90.75 534 SER A CA 1
ATOM 3499 C C . SER A 1 534 ? -0.584 -14.983 65.476 1.00 90.75 534 SER A C 1
ATOM 3501 O O . SER A 1 534 ? -0.374 -16.194 65.458 1.00 90.75 534 SER A O 1
ATOM 3503 N N . GLY A 1 535 ? -0.020 -14.153 64.593 1.00 92.50 535 GLY A N 1
ATOM 3504 C CA . GLY A 1 535 ? 0.780 -14.587 63.444 1.00 92.50 535 GLY A CA 1
ATOM 3505 C C . GLY A 1 535 ? 0.257 -13.985 62.144 1.00 92.50 535 GLY A C 1
ATOM 3506 O O . GLY A 1 535 ? -0.350 -12.919 62.156 1.00 92.50 535 GLY A O 1
ATOM 3507 N N . THR A 1 536 ? 0.473 -14.649 61.016 1.00 95.19 536 THR A N 1
ATOM 3508 C CA . THR A 1 536 ? -0.050 -14.200 59.722 1.00 95.19 536 THR A CA 1
ATOM 3509 C C . THR A 1 536 ? -1.253 -15.027 59.280 1.00 95.19 536 THR A C 1
ATOM 3511 O O . THR A 1 536 ? -1.331 -16.220 59.568 1.00 95.19 536 THR A O 1
ATOM 3514 N N . VAL A 1 537 ? -2.187 -14.391 58.574 1.00 95.38 537 VAL A N 1
ATOM 3515 C CA . VAL A 1 537 ? -3.390 -15.020 58.007 1.00 95.38 537 VAL A CA 1
ATOM 3516 C C . VAL A 1 537 ? -3.482 -14.644 56.530 1.00 95.38 537 VAL A C 1
ATOM 3518 O O . VAL A 1 537 ? -3.157 -13.514 56.166 1.00 95.38 537 VAL A O 1
ATOM 3521 N N . ALA A 1 538 ? -3.865 -15.588 55.671 1.00 94.25 538 ALA A N 1
ATOM 3522 C CA . ALA A 1 538 ? -4.028 -15.313 54.248 1.00 94.25 538 ALA A CA 1
ATOM 3523 C C . ALA A 1 538 ? -5.178 -14.325 54.023 1.00 94.25 538 ALA A C 1
ATOM 3525 O O . ALA A 1 538 ? -6.202 -14.397 54.696 1.00 94.25 538 ALA A O 1
ATOM 3526 N N . VAL A 1 539 ? -5.008 -13.387 53.093 1.00 92.50 539 VAL A N 1
ATOM 3527 C CA . VAL A 1 539 ? -5.944 -12.276 52.891 1.00 92.50 539 VAL A CA 1
ATOM 3528 C C . VAL A 1 539 ? -7.357 -12.760 52.558 1.00 92.50 539 VAL A C 1
ATOM 3530 O O . VAL A 1 539 ? -8.325 -12.158 53.014 1.00 92.50 539 VAL A O 1
ATOM 3533 N N . GLN A 1 540 ? -7.479 -13.886 51.849 1.00 90.69 540 GLN A N 1
ATOM 3534 C CA . GLN A 1 540 ? -8.762 -14.514 51.536 1.00 90.69 540 GLN A CA 1
ATOM 3535 C C . GLN A 1 540 ? -9.496 -15.092 52.757 1.00 90.69 540 GLN A C 1
ATOM 3537 O O . GLN A 1 540 ? -10.705 -15.292 52.691 1.00 90.69 540 GLN A O 1
ATOM 3542 N N . ASP A 1 541 ? -8.779 -15.347 53.856 1.00 91.19 541 ASP A N 1
ATOM 3543 C CA . ASP A 1 541 ? -9.316 -15.938 55.085 1.00 91.19 541 ASP A CA 1
ATOM 3544 C C . ASP A 1 541 ? -9.614 -14.883 56.165 1.00 91.19 541 ASP A C 1
ATOM 3546 O O . ASP A 1 541 ? -10.180 -15.217 57.205 1.00 91.19 541 ASP A O 1
ATOM 3550 N N . ILE A 1 542 ? -9.240 -13.615 55.945 1.00 88.06 542 ILE A N 1
ATOM 3551 C CA . ILE A 1 542 ? -9.547 -12.511 56.864 1.00 88.06 542 ILE A CA 1
ATOM 3552 C C . ILE A 1 542 ? -11.052 -12.225 56.833 1.00 88.06 542 ILE A C 1
ATOM 3554 O O . ILE A 1 542 ? -11.640 -11.992 55.775 1.00 88.06 542 ILE A O 1
ATOM 3558 N N . GLN A 1 543 ? -11.674 -12.178 58.007 1.00 84.50 543 GLN A N 1
ATOM 3559 C CA . GLN A 1 543 ? -13.099 -11.911 58.171 1.00 84.50 543 GLN A CA 1
ATOM 3560 C C . GLN A 1 543 ? -13.363 -10.600 58.915 1.00 84.50 543 GLN A C 1
ATOM 3562 O O . GLN A 1 543 ? -12.538 -10.071 59.661 1.00 84.50 543 GLN A O 1
ATOM 3567 N N . ILE A 1 544 ? -14.570 -10.063 58.731 1.00 83.06 544 ILE A N 1
ATOM 3568 C CA . ILE A 1 544 ? -15.041 -8.904 59.495 1.00 83.06 544 ILE A CA 1
ATOM 3569 C C . ILE A 1 544 ? -15.053 -9.250 60.987 1.00 83.06 544 ILE A C 1
ATOM 3571 O O . ILE A 1 544 ? -15.627 -10.255 61.402 1.00 83.06 544 ILE A O 1
ATOM 3575 N N . GLY A 1 545 ? -14.466 -8.373 61.799 1.00 84.25 545 GLY A N 1
ATOM 3576 C CA . GLY A 1 545 ? -14.283 -8.570 63.234 1.00 84.25 545 GLY A CA 1
ATOM 3577 C C . GLY A 1 545 ? -12.909 -9.120 63.617 1.00 84.25 545 GLY A C 1
ATOM 3578 O O . GLY A 1 545 ? -12.544 -9.018 64.792 1.00 84.25 545 GLY A O 1
ATOM 3579 N N . ASP A 1 546 ? -12.127 -9.626 62.659 1.00 88.88 546 ASP A N 1
ATOM 3580 C CA . ASP A 1 546 ? -10.751 -10.041 62.916 1.00 88.88 546 ASP A CA 1
ATOM 3581 C C . ASP A 1 546 ? -9.877 -8.853 63.314 1.00 88.88 546 ASP A C 1
ATOM 3583 O O . ASP A 1 546 ? -10.133 -7.694 62.972 1.00 88.88 546 ASP A O 1
ATOM 3587 N N . LYS A 1 547 ? -8.818 -9.150 64.068 1.00 93.12 547 LYS A N 1
ATOM 3588 C CA . LYS A 1 547 ? -7.827 -8.161 64.485 1.00 93.12 547 LYS A CA 1
ATOM 3589 C C . LYS A 1 547 ? -6.584 -8.271 63.620 1.00 93.12 547 LYS A C 1
ATOM 3591 O O . LYS A 1 547 ? -5.920 -9.306 63.629 1.00 93.12 547 LYS A O 1
ATOM 3596 N N . ILE A 1 548 ? -6.224 -7.177 62.963 1.00 94.06 548 ILE A N 1
ATOM 3597 C CA . ILE A 1 548 ? -4.964 -7.041 62.227 1.00 94.06 548 ILE A CA 1
ATOM 3598 C C . ILE A 1 548 ? -4.040 -6.047 62.929 1.00 94.06 548 ILE A C 1
ATOM 3600 O O . ILE A 1 548 ? -4.477 -5.233 63.747 1.00 94.06 548 ILE A O 1
ATOM 3604 N N . LEU A 1 549 ? -2.745 -6.125 62.635 1.00 93.12 549 LEU A N 1
ATOM 3605 C CA . LEU A 1 549 ? -1.757 -5.183 63.151 1.00 93.12 549 LEU A CA 1
ATOM 3606 C C . LEU A 1 549 ? -1.648 -3.972 62.223 1.00 93.12 549 LEU A C 1
ATOM 3608 O O . LEU A 1 549 ? -1.423 -4.124 61.023 1.00 93.12 549 LEU A O 1
ATOM 3612 N N . SER A 1 550 ? -1.756 -2.776 62.797 1.00 91.94 550 SER A N 1
ATOM 3613 C CA . SER A 1 550 ? -1.438 -1.520 62.127 1.00 91.94 550 SER A CA 1
ATOM 3614 C C . SER A 1 550 ? -0.190 -0.872 62.711 1.00 91.94 550 SER A C 1
ATOM 3616 O O . SER A 1 550 ? 0.148 -1.060 63.882 1.00 91.94 550 SER A O 1
ATOM 3618 N N . TYR A 1 551 ? 0.472 -0.067 61.889 1.00 90.62 551 TYR A N 1
ATOM 3619 C CA . TYR A 1 551 ? 1.744 0.571 62.190 1.00 90.62 551 TYR A CA 1
ATOM 3620 C C . TYR A 1 551 ? 1.582 2.083 62.057 1.00 90.62 551 TYR A C 1
ATOM 3622 O O . TYR A 1 551 ? 1.155 2.598 61.030 1.00 90.62 551 TYR A O 1
ATOM 3630 N N . THR A 1 552 ? 1.900 2.841 63.097 1.00 84.19 552 THR A N 1
ATOM 3631 C CA . THR A 1 552 ? 1.840 4.308 63.032 1.00 84.19 552 THR A CA 1
ATOM 3632 C C . THR A 1 552 ? 3.000 4.878 63.823 1.00 84.19 552 THR A C 1
ATOM 3634 O O . THR A 1 552 ? 3.119 4.626 65.018 1.00 84.19 552 THR A O 1
ATOM 3637 N N . ASN A 1 553 ? 3.892 5.618 63.157 1.00 78.38 553 ASN A N 1
ATOM 3638 C CA . ASN A 1 553 ? 5.097 6.198 63.768 1.00 78.38 553 ASN A CA 1
ATOM 3639 C C . ASN A 1 553 ? 5.937 5.182 64.575 1.00 78.38 553 ASN A C 1
ATOM 3641 O O . ASN A 1 553 ? 6.440 5.494 65.652 1.00 78.38 553 ASN A O 1
ATOM 3645 N N . GLY A 1 554 ? 6.057 3.947 64.075 1.00 74.81 554 GLY A N 1
ATOM 3646 C CA . GLY A 1 554 ? 6.806 2.866 64.730 1.00 74.81 554 GLY A CA 1
ATOM 3647 C C . GLY A 1 554 ? 6.086 2.186 65.903 1.00 74.81 554 GLY A C 1
ATOM 3648 O O . GLY A 1 554 ? 6.641 1.265 66.497 1.00 74.81 554 GLY A O 1
ATOM 3649 N N . VAL A 1 555 ? 4.858 2.598 66.230 1.00 85.31 555 VAL A N 1
ATOM 3650 C CA . VAL A 1 555 ? 4.008 1.939 67.229 1.00 85.31 555 VAL A CA 1
ATOM 3651 C C . VAL A 1 555 ? 3.102 0.927 66.534 1.00 85.31 555 VAL A C 1
ATOM 3653 O O . VAL A 1 555 ? 2.449 1.255 65.543 1.00 85.31 555 VAL A O 1
ATOM 3656 N N . VAL A 1 556 ? 3.060 -0.295 67.069 1.00 91.50 556 VAL A N 1
ATOM 3657 C CA . VAL A 1 556 ? 2.164 -1.362 66.608 1.00 91.50 556 VAL A CA 1
ATOM 3658 C C . VAL A 1 556 ? 0.881 -1.329 67.433 1.00 91.50 556 VAL A C 1
ATOM 3660 O O . VAL A 1 556 ? 0.936 -1.381 68.663 1.00 91.50 556 VAL A O 1
ATOM 3663 N N . THR A 1 557 ? -0.268 -1.253 66.767 1.00 91.94 557 THR A N 1
ATOM 3664 C CA . THR A 1 557 ? -1.595 -1.270 67.400 1.00 91.94 557 THR A CA 1
ATOM 3665 C C . THR A 1 557 ? -2.511 -2.288 66.735 1.00 91.94 557 THR A C 1
ATOM 3667 O O . THR A 1 557 ? -2.356 -2.586 65.556 1.00 91.94 557 THR A O 1
ATOM 3670 N N . GLU A 1 558 ? -3.484 -2.816 67.476 1.00 92.56 558 GLU A N 1
ATOM 3671 C CA . GLU A 1 558 ? -4.518 -3.689 66.910 1.00 92.56 558 GLU A CA 1
ATOM 3672 C C . GLU A 1 558 ? -5.626 -2.847 66.265 1.00 92.56 558 GLU A C 1
ATOM 3674 O O . GLU A 1 558 ? -6.139 -1.915 66.888 1.00 92.56 558 GLU A O 1
ATOM 3679 N N . GLN A 1 559 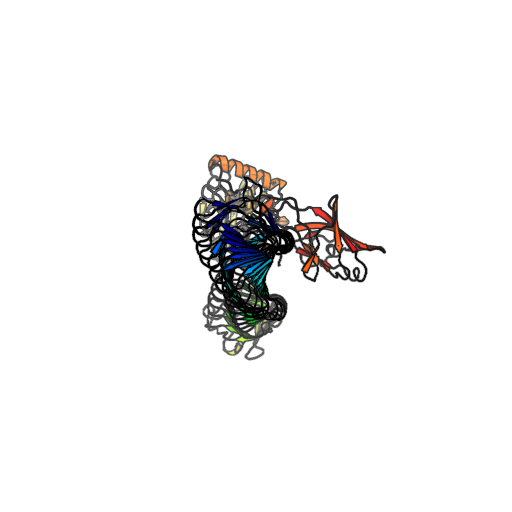? -6.026 -3.203 65.046 1.00 89.25 559 GLN A N 1
ATOM 3680 C CA . GLN A 1 559 ? -7.194 -2.651 64.360 1.00 89.25 559 GLN A CA 1
ATOM 3681 C C . GLN A 1 559 ? -8.200 -3.759 64.082 1.00 89.25 559 GLN A C 1
ATOM 3683 O O . GLN A 1 559 ? -7.822 -4.884 63.757 1.00 89.25 559 GLN A O 1
ATOM 3688 N N . ILE A 1 560 ? -9.485 -3.433 64.209 1.00 89.94 560 ILE A N 1
ATOM 3689 C CA . ILE A 1 560 ? -10.572 -4.347 63.858 1.00 89.94 560 ILE A CA 1
ATOM 3690 C C . ILE A 1 560 ? -10.872 -4.179 62.372 1.00 89.94 560 ILE A C 1
ATOM 3692 O O . ILE A 1 560 ? -11.072 -3.054 61.902 1.00 89.94 560 ILE A O 1
ATOM 3696 N N . VAL A 1 561 ? -10.919 -5.299 61.657 1.00 87.19 561 VAL A N 1
ATOM 3697 C CA . VAL A 1 561 ? -11.375 -5.362 60.272 1.00 87.19 561 VAL A CA 1
ATOM 3698 C C . VAL A 1 561 ? -12.874 -5.095 60.244 1.00 87.19 561 VAL A C 1
ATOM 3700 O O . VAL A 1 561 ? -13.659 -5.809 60.867 1.00 87.19 561 VAL A O 1
ATOM 3703 N N . VAL A 1 562 ? -13.277 -4.046 59.535 1.00 80.69 562 VAL A N 1
ATOM 3704 C CA . VAL A 1 562 ? -14.682 -3.627 59.422 1.00 80.69 562 VAL A CA 1
ATOM 3705 C C . VAL A 1 562 ? -15.311 -4.053 58.107 1.00 80.69 562 VAL A C 1
ATOM 3707 O O . VAL A 1 562 ? -16.536 -4.131 58.021 1.00 80.69 562 VAL A O 1
ATOM 3710 N N . TRP A 1 563 ? -14.484 -4.336 57.100 1.00 76.56 563 TRP A N 1
ATOM 3711 C CA . TRP A 1 563 ? -14.929 -4.789 55.794 1.00 76.56 563 TRP A CA 1
ATOM 3712 C C . TRP A 1 563 ? -13.829 -5.582 55.083 1.00 76.56 563 TRP A C 1
ATOM 3714 O O . TRP A 1 563 ? -12.641 -5.293 55.229 1.00 76.56 563 TRP A O 1
ATOM 3724 N N . THR A 1 564 ? -14.247 -6.584 54.315 1.00 77.88 564 THR A N 1
ATOM 3725 C CA . THR A 1 564 ? -13.409 -7.313 53.364 1.00 77.88 564 THR A CA 1
ATOM 3726 C C . THR A 1 564 ? -14.156 -7.447 52.042 1.00 77.88 564 THR A C 1
ATOM 3728 O O . THR A 1 564 ? -15.387 -7.547 52.027 1.00 77.88 564 THR A O 1
ATOM 3731 N N . GLY A 1 565 ? -13.425 -7.428 50.929 1.00 68.81 565 GLY A N 1
ATOM 3732 C CA . GLY A 1 565 ? -14.003 -7.535 49.589 1.00 68.81 565 GLY A CA 1
ATOM 3733 C C . GLY A 1 565 ? -13.155 -8.401 48.676 1.00 68.81 565 GLY A C 1
ATOM 3734 O O . GLY A 1 565 ? -11.935 -8.386 48.796 1.00 68.81 565 GLY A O 1
ATOM 3735 N N . CYS A 1 566 ? -13.799 -9.139 47.773 1.00 74.00 566 CYS A N 1
ATOM 3736 C CA . CYS A 1 566 ? -13.149 -9.968 46.758 1.00 74.00 566 CYS A CA 1
ATOM 3737 C C . CYS A 1 566 ? -13.723 -9.675 45.364 1.00 74.00 566 CYS A C 1
ATOM 3739 O O . CYS A 1 566 ? -14.939 -9.486 45.216 1.00 74.00 566 CYS A O 1
ATOM 3741 N N . LYS A 1 567 ? -12.862 -9.641 44.343 1.00 67.75 567 LYS A N 1
ATOM 3742 C CA . LYS A 1 567 ? -13.252 -9.508 42.935 1.00 67.75 567 LYS A CA 1
ATOM 3743 C C . LYS A 1 567 ? -12.274 -10.262 42.022 1.00 67.75 567 LYS A C 1
ATOM 3745 O O . LYS A 1 567 ? -11.117 -10.471 42.373 1.00 67.75 567 LYS A O 1
ATOM 3750 N N . HIS A 1 568 ? -12.775 -10.693 40.865 1.00 76.50 568 HIS A N 1
ATOM 3751 C CA . HIS A 1 568 ? -12.012 -11.375 39.820 1.00 76.50 568 HIS A CA 1
ATOM 3752 C C . HIS A 1 568 ? -11.688 -10.401 38.683 1.00 76.50 568 HIS A C 1
ATOM 3754 O O . HIS A 1 568 ? -12.555 -9.617 38.290 1.00 76.50 568 HIS A O 1
ATOM 3760 N N . THR A 1 569 ? -10.479 -10.469 38.122 1.00 70.94 569 THR A N 1
ATOM 3761 C CA . THR A 1 569 ? -10.087 -9.678 36.942 1.00 70.94 569 THR A CA 1
ATOM 3762 C C . THR A 1 569 ? -9.345 -10.515 35.905 1.00 70.94 569 THR A C 1
ATOM 3764 O O . THR A 1 569 ? -8.728 -11.533 36.219 1.00 70.94 569 THR A O 1
ATOM 3767 N N . THR A 1 570 ? -9.410 -10.073 34.649 1.00 74.75 570 THR A N 1
ATOM 3768 C CA . THR A 1 570 ? -8.698 -10.643 33.500 1.00 74.75 570 THR A CA 1
ATOM 3769 C C . THR A 1 570 ? -7.905 -9.540 32.804 1.00 74.75 570 THR A C 1
ATOM 3771 O O . THR A 1 570 ? -8.391 -8.424 32.622 1.00 74.75 570 THR A O 1
ATOM 3774 N N . VAL A 1 571 ? -6.670 -9.855 32.424 1.00 73.94 571 VAL A N 1
ATOM 3775 C CA . VAL A 1 571 ? -5.746 -8.929 31.765 1.00 73.94 571 VAL A CA 1
ATOM 3776 C C . VAL A 1 571 ? -6.250 -8.563 30.365 1.00 73.94 571 VAL A C 1
ATOM 3778 O O . VAL A 1 571 ? -6.608 -9.431 29.571 1.00 73.94 571 VAL A O 1
ATOM 3781 N N . ARG A 1 572 ? -6.192 -7.272 30.032 1.00 70.38 572 ARG A N 1
ATOM 3782 C CA . ARG A 1 572 ? -6.479 -6.707 28.709 1.00 70.38 572 ARG A CA 1
ATOM 3783 C C . ARG A 1 572 ? -5.237 -6.774 27.824 1.00 70.38 572 ARG A C 1
ATOM 3785 O O . ARG A 1 572 ? -4.332 -5.950 27.940 1.00 70.38 572 ARG A O 1
ATOM 3792 N N . LEU A 1 573 ? -5.188 -7.779 26.953 1.00 67.56 573 LEU A N 1
ATOM 3793 C CA . LEU A 1 573 ? -4.119 -7.928 25.963 1.00 67.56 573 LEU A CA 1
ATOM 3794 C C . LEU A 1 573 ? -4.140 -6.746 24.975 1.00 67.56 573 LEU A C 1
ATOM 3796 O O . LEU A 1 573 ? -5.210 -6.283 24.598 1.00 67.56 573 LEU A O 1
ATOM 3800 N N . GLY A 1 574 ? -2.964 -6.252 24.581 1.00 64.19 574 GLY A N 1
ATOM 3801 C CA . GLY A 1 574 ? -2.820 -5.118 23.656 1.00 64.19 574 GLY A CA 1
ATOM 3802 C C . GLY A 1 574 ? -2.789 -3.733 24.315 1.00 64.19 574 GLY A C 1
ATOM 3803 O O . GLY A 1 574 ? -2.434 -2.763 23.656 1.00 64.19 574 GLY A O 1
ATOM 3804 N N . MET A 1 575 ? -3.093 -3.626 25.614 1.00 73.06 575 MET A N 1
ATOM 3805 C CA . MET A 1 575 ? -2.836 -2.404 26.383 1.00 73.06 575 MET A CA 1
ATOM 3806 C C . MET A 1 575 ? -1.406 -2.386 26.939 1.00 73.06 575 MET A C 1
ATOM 3808 O O . MET A 1 575 ? -0.837 -3.455 27.177 1.00 73.06 575 MET A O 1
ATOM 3812 N N . PRO A 1 576 ? -0.838 -1.199 27.215 1.00 80.31 576 PRO A N 1
ATOM 3813 C CA . PRO A 1 576 ? 0.426 -1.110 27.931 1.00 80.31 576 PRO A CA 1
ATOM 3814 C C . PRO A 1 576 ? 0.358 -1.770 29.312 1.00 80.31 576 PRO A C 1
ATOM 3816 O O . PRO A 1 576 ? -0.698 -1.758 29.943 1.00 80.31 576 PRO A O 1
ATOM 3819 N N . ASP A 1 577 ? 1.469 -2.330 29.798 1.00 84.69 577 ASP A N 1
ATOM 3820 C CA . ASP A 1 577 ? 1.484 -3.199 30.987 1.00 84.69 577 ASP A CA 1
ATOM 3821 C C . ASP A 1 577 ? 0.852 -2.564 32.238 1.00 84.69 577 ASP A C 1
ATOM 3823 O O . ASP A 1 577 ? 0.106 -3.227 32.963 1.00 84.69 577 ASP A O 1
ATOM 3827 N N . ASP A 1 578 ? 1.089 -1.267 32.450 1.00 79.69 578 ASP A N 1
ATOM 3828 C CA . ASP A 1 578 ? 0.556 -0.479 33.566 1.00 79.69 578 ASP A CA 1
ATOM 3829 C C . ASP A 1 578 ? -0.966 -0.248 33.489 1.00 79.69 578 ASP A C 1
ATOM 3831 O O . ASP A 1 578 ? -1.598 0.126 34.478 1.00 79.69 578 ASP A O 1
ATOM 3835 N N . MET A 1 579 ? -1.565 -0.505 32.324 1.00 76.38 579 MET A N 1
ATOM 3836 C CA . MET A 1 579 ? -2.995 -0.368 32.029 1.00 76.38 579 MET A CA 1
ATOM 3837 C C . MET A 1 579 ? -3.663 -1.701 31.654 1.00 76.38 579 MET A C 1
ATOM 3839 O O . MET A 1 579 ? -4.893 -1.801 31.662 1.00 76.38 579 MET A O 1
ATOM 3843 N N . ALA A 1 580 ? -2.882 -2.738 31.352 1.00 74.75 580 ALA A N 1
ATOM 3844 C CA . ALA A 1 580 ? -3.359 -4.052 30.932 1.00 74.75 580 ALA A CA 1
ATOM 3845 C C . ALA A 1 580 ? -3.962 -4.868 32.083 1.00 74.75 580 ALA A C 1
ATOM 3847 O O . ALA A 1 580 ? -4.688 -5.825 31.840 1.00 74.75 580 ALA A O 1
ATOM 3848 N N . GLY A 1 581 ? -3.701 -4.497 33.339 1.00 74.75 581 GLY A N 1
ATOM 3849 C CA . GLY A 1 581 ? -4.218 -5.211 34.511 1.00 74.75 581 GLY A CA 1
ATOM 3850 C C . GLY A 1 581 ? -3.347 -6.384 34.965 1.00 74.75 581 GLY A C 1
ATOM 3851 O O . GLY A 1 581 ? -3.806 -7.202 35.763 1.00 74.75 581 GLY A O 1
ATOM 3852 N N . TYR A 1 582 ? -2.097 -6.477 34.493 1.00 86.12 582 TYR A N 1
ATOM 3853 C CA . TYR A 1 582 ? -1.119 -7.422 35.041 1.00 86.12 582 TYR A CA 1
ATOM 3854 C C . TYR A 1 582 ? -0.865 -7.145 36.529 1.00 86.12 582 TYR A C 1
ATOM 3856 O O . TYR A 1 582 ? -0.766 -5.978 36.915 1.00 86.12 582 TYR A O 1
ATOM 3864 N N . PRO A 1 583 ? -0.717 -8.178 37.376 1.00 92.69 583 PRO A N 1
ATOM 3865 C CA . PRO A 1 583 ? -0.287 -7.963 38.748 1.00 92.69 583 PRO A CA 1
ATOM 3866 C C . PRO A 1 583 ? 1.204 -7.601 38.781 1.00 92.69 583 PRO A C 1
ATOM 3868 O O . PRO A 1 583 ? 1.995 -8.058 37.951 1.00 92.69 583 PRO A O 1
ATOM 3871 N N . VAL A 1 584 ? 1.601 -6.804 39.768 1.00 94.62 584 VAL A N 1
ATOM 3872 C CA . VAL A 1 584 ? 3.005 -6.536 40.083 1.00 94.62 584 VAL A CA 1
ATOM 3873 C C . VAL A 1 584 ? 3.493 -7.610 41.049 1.00 94.62 584 VAL A C 1
ATOM 3875 O O . VAL A 1 584 ? 2.945 -7.783 42.141 1.00 94.62 584 VAL A O 1
ATOM 3878 N N . ARG A 1 585 ? 4.544 -8.328 40.648 1.00 96.88 585 ARG A N 1
ATOM 3879 C CA . ARG A 1 585 ? 5.280 -9.255 41.505 1.00 96.88 585 ARG A CA 1
ATOM 3880 C C . ARG A 1 585 ? 6.482 -8.547 42.109 1.00 96.88 585 ARG A C 1
ATOM 3882 O O . ARG A 1 585 ? 7.308 -7.990 41.390 1.00 96.88 585 ARG A O 1
ATOM 3889 N N . ILE A 1 586 ? 6.596 -8.628 43.429 1.00 97.44 586 ILE A N 1
ATOM 3890 C CA . ILE A 1 586 ? 7.741 -8.155 44.208 1.00 97.44 586 ILE A CA 1
ATOM 3891 C C . ILE A 1 586 ? 8.422 -9.388 44.787 1.00 97.44 586 ILE A C 1
ATOM 3893 O O . ILE A 1 586 ? 7.834 -10.099 45.603 1.00 97.44 586 ILE A O 1
ATOM 3897 N N . LEU A 1 587 ? 9.650 -9.665 44.356 1.00 97.00 587 LEU A N 1
ATOM 3898 C CA . LEU A 1 587 ? 10.379 -10.852 44.792 1.00 97.00 587 LEU A CA 1
ATOM 3899 C C . LEU A 1 587 ? 10.720 -10.793 46.283 1.00 97.00 587 LEU A C 1
ATOM 3901 O O . LEU A 1 587 ? 10.947 -9.728 46.863 1.00 97.00 587 LEU A O 1
ATOM 3905 N N . LYS A 1 588 ? 10.837 -11.963 46.907 1.00 96.44 588 LYS A N 1
ATOM 3906 C CA . LYS A 1 588 ? 11.361 -12.092 48.268 1.00 96.44 588 LYS A CA 1
ATOM 3907 C C . LYS A 1 588 ? 12.689 -11.334 48.432 1.00 96.44 588 LYS A C 1
ATOM 3909 O O . LYS A 1 588 ? 13.633 -11.589 47.693 1.00 96.44 588 LYS A O 1
ATOM 3914 N N . ASN A 1 589 ? 12.806 -10.514 49.478 1.00 95.38 589 ASN A N 1
ATOM 3915 C CA . ASN A 1 589 ? 13.949 -9.638 49.796 1.00 95.38 589 ASN A CA 1
ATOM 3916 C C . ASN A 1 589 ? 14.162 -8.425 48.866 1.00 95.38 589 ASN A C 1
ATOM 3918 O O . ASN A 1 589 ? 15.184 -7.737 49.007 1.00 95.38 589 ASN A O 1
ATOM 3922 N N . ALA A 1 590 ? 13.246 -8.153 47.928 1.00 95.62 590 ALA A N 1
ATOM 3923 C CA . ALA A 1 590 ? 13.398 -7.071 46.951 1.00 95.62 590 ALA A CA 1
ATOM 3924 C C . ALA A 1 590 ? 13.537 -5.681 47.591 1.00 95.62 590 ALA A C 1
ATOM 3926 O O . ALA A 1 590 ? 14.279 -4.850 47.075 1.00 95.62 590 ALA A O 1
ATOM 3927 N N . ILE A 1 591 ? 12.866 -5.437 48.720 1.00 96.06 591 ILE A N 1
ATOM 3928 C CA . ILE A 1 591 ? 12.816 -4.126 49.378 1.00 96.06 591 ILE A CA 1
ATOM 3929 C C . ILE A 1 591 ? 13.890 -3.998 50.463 1.00 96.06 591 ILE A C 1
ATOM 3931 O O . ILE A 1 591 ? 14.649 -3.033 50.490 1.00 96.06 591 ILE A O 1
ATOM 3935 N N . ALA A 1 592 ? 13.974 -4.989 51.349 1.00 94.69 592 ALA A N 1
ATOM 3936 C CA . ALA A 1 592 ? 14.966 -5.090 52.420 1.00 94.69 592 ALA A CA 1
ATOM 3937 C C . ALA A 1 592 ? 15.195 -6.567 52.775 1.00 94.69 592 ALA A C 1
ATOM 3939 O O . ALA A 1 592 ? 14.537 -7.454 52.226 1.00 94.69 592 ALA A O 1
ATOM 3940 N N . ASP A 1 593 ? 16.146 -6.869 53.659 1.00 94.00 593 ASP A N 1
ATOM 3941 C CA . ASP A 1 593 ? 16.392 -8.255 54.070 1.00 94.00 593 ASP A CA 1
ATOM 3942 C C . ASP A 1 593 ? 15.140 -8.810 54.760 1.00 94.00 593 ASP A C 1
ATOM 3944 O O . ASP A 1 593 ? 14.685 -8.281 55.773 1.00 94.00 593 ASP A O 1
ATOM 3948 N N . GLY A 1 594 ? 14.556 -9.863 54.185 1.00 93.69 594 GLY A N 1
ATOM 3949 C CA . GLY A 1 594 ? 13.285 -10.428 54.630 1.00 93.69 594 GLY A CA 1
ATOM 3950 C C . GLY A 1 594 ? 12.040 -9.625 54.238 1.00 93.69 594 GLY A C 1
ATOM 3951 O O . GLY A 1 594 ? 10.971 -9.947 54.748 1.00 93.69 594 GLY A O 1
ATOM 3952 N N . VAL A 1 595 ? 12.142 -8.617 53.359 1.00 96.00 595 VAL A N 1
ATOM 3953 C CA . VAL A 1 595 ? 11.006 -7.777 52.938 1.00 96.00 595 VAL A CA 1
ATOM 3954 C C . VAL A 1 595 ? 10.885 -7.717 51.405 1.00 96.00 595 VAL A C 1
ATOM 3956 O O . VAL A 1 595 ? 11.777 -7.172 50.747 1.00 96.00 595 VAL A O 1
ATOM 3959 N N . PRO A 1 596 ? 9.789 -8.236 50.823 1.00 97.25 596 PRO A N 1
ATOM 3960 C CA . PRO A 1 596 ? 8.847 -9.160 51.463 1.00 97.25 596 PRO A CA 1
ATOM 3961 C C . PRO A 1 596 ? 9.540 -10.497 51.819 1.00 97.25 596 PRO A C 1
ATOM 3963 O O . PRO A 1 596 ? 10.574 -10.846 51.241 1.00 97.25 596 PRO A O 1
ATOM 3966 N N . PHE A 1 597 ? 9.021 -11.259 52.789 1.00 96.62 597 PHE A N 1
ATOM 3967 C CA . PHE A 1 597 ? 9.634 -12.535 53.219 1.00 96.62 597 PHE A CA 1
ATOM 3968 C C . PHE A 1 597 ? 9.314 -13.709 52.275 1.00 96.62 597 PHE A C 1
ATOM 3970 O O . PHE A 1 597 ? 9.937 -14.776 52.365 1.00 96.62 597 PHE A O 1
ATOM 3977 N N . LYS A 1 598 ? 8.364 -13.499 51.361 1.00 95.50 598 LYS A N 1
ATOM 3978 C CA . LYS A 1 598 ? 8.002 -14.329 50.204 1.00 95.50 598 LYS A CA 1
ATOM 3979 C C . LYS A 1 598 ? 7.748 -13.415 49.005 1.00 95.50 598 LYS A C 1
ATOM 3981 O O . LYS A 1 598 ? 7.654 -12.209 49.186 1.00 95.50 598 LYS A O 1
ATOM 3986 N N . ASP A 1 599 ? 7.612 -13.977 47.810 1.00 96.50 599 ASP A N 1
ATOM 3987 C CA . ASP A 1 599 ? 7.142 -13.191 46.670 1.00 96.50 599 ASP A CA 1
ATOM 3988 C C . ASP A 1 599 ? 5.735 -12.661 46.964 1.00 96.50 599 ASP A C 1
ATOM 3990 O O . ASP A 1 599 ? 4.837 -13.431 47.321 1.00 96.50 599 ASP A O 1
ATOM 3994 N N . MET A 1 600 ? 5.573 -11.352 46.826 1.00 95.75 600 MET A N 1
ATOM 3995 C CA . MET A 1 600 ? 4.327 -10.631 47.052 1.00 95.75 600 MET A CA 1
ATOM 3996 C C . MET A 1 600 ? 3.698 -10.295 45.700 1.00 95.75 600 MET A C 1
ATOM 3998 O O . MET A 1 600 ? 4.396 -9.894 44.767 1.00 95.75 600 MET A O 1
ATOM 4002 N N . LEU A 1 601 ? 2.383 -10.472 45.597 1.00 94.88 601 LEU A N 1
ATOM 4003 C CA . LEU A 1 601 ? 1.602 -10.181 44.401 1.00 94.88 601 LEU A CA 1
ATOM 4004 C C . LEU A 1 601 ? 0.498 -9.185 44.746 1.00 94.88 601 LEU A C 1
ATOM 4006 O O . LEU A 1 601 ? -0.369 -9.463 45.573 1.00 94.88 601 LEU A O 1
ATOM 4010 N N . ILE A 1 602 ? 0.531 -8.035 44.085 1.00 91.94 602 ILE A N 1
ATOM 4011 C CA . ILE A 1 602 ? -0.428 -6.945 44.276 1.00 91.94 602 ILE A CA 1
ATOM 4012 C C . ILE A 1 602 ? -0.799 -6.325 42.937 1.00 91.94 602 ILE A C 1
ATOM 4014 O O . ILE A 1 602 ? -0.104 -6.506 41.937 1.00 91.94 602 ILE A O 1
ATOM 4018 N N . THR A 1 603 ? -1.897 -5.583 42.897 1.00 87.00 603 THR A N 1
ATOM 4019 C CA . THR A 1 603 ? -2.252 -4.815 41.701 1.00 87.00 603 THR A CA 1
ATOM 4020 C C . THR A 1 603 ? -1.334 -3.590 41.523 1.00 87.00 603 THR A C 1
ATOM 4022 O O . THR A 1 603 ? -0.740 -3.112 42.493 1.00 87.00 603 THR A O 1
ATOM 4025 N N . PRO A 1 604 ? -1.214 -3.030 40.302 1.00 86.62 604 PRO A N 1
ATOM 4026 C CA . PRO A 1 604 ? -0.287 -1.923 40.015 1.00 86.62 604 PRO A CA 1
ATOM 4027 C C . PRO A 1 604 ? -0.546 -0.625 40.795 1.00 86.62 604 PRO A C 1
ATOM 4029 O O . PRO A 1 604 ? 0.372 0.166 41.017 1.00 86.62 604 PRO A O 1
ATOM 4032 N N . GLU A 1 605 ? -1.794 -0.392 41.198 1.00 82.88 605 GLU A N 1
ATOM 4033 C CA . GLU A 1 605 ? -2.209 0.796 41.953 1.00 82.88 605 GLU A CA 1
ATOM 4034 C C . GLU A 1 605 ? -2.074 0.602 43.475 1.00 82.88 605 GLU A C 1
ATOM 4036 O O . GLU A 1 605 ? -2.249 1.558 44.221 1.00 82.88 605 GLU A O 1
ATOM 4041 N N . HIS A 1 606 ? -1.735 -0.604 43.949 1.00 85.62 606 HIS A N 1
ATOM 4042 C CA . HIS A 1 606 ? -1.587 -0.887 45.376 1.00 85.62 606 HIS A CA 1
ATOM 4043 C C . HIS A 1 606 ? -0.384 -0.152 45.981 1.00 85.62 606 HIS A C 1
ATOM 4045 O O . HIS A 1 606 ? 0.736 -0.285 45.474 1.00 85.62 606 HIS A O 1
ATOM 4051 N N . CYS A 1 607 ? -0.583 0.616 47.058 1.00 88.69 607 CYS A N 1
ATOM 4052 C CA . CYS A 1 607 ? 0.485 1.430 47.624 1.00 88.69 607 CYS A CA 1
ATOM 4053 C C . CYS A 1 607 ? 1.308 0.708 48.686 1.00 88.69 607 CYS A C 1
ATOM 4055 O O . CYS A 1 607 ? 0.817 0.139 49.663 1.00 88.69 607 CYS A O 1
ATOM 4057 N N . LEU A 1 608 ? 2.617 0.845 48.546 1.00 93.75 608 LEU A N 1
ATOM 4058 C CA . LEU A 1 608 ? 3.605 0.430 49.523 1.00 93.75 608 LEU A CA 1
ATOM 4059 C C . LEU A 1 608 ? 4.024 1.622 50.387 1.00 93.75 608 LEU A C 1
ATOM 4061 O O . LEU A 1 608 ? 4.063 2.759 49.916 1.00 93.75 608 LEU A O 1
ATOM 4065 N N . PHE A 1 609 ? 4.343 1.373 51.654 1.00 94.06 609 PHE A N 1
ATOM 4066 C CA . PHE A 1 609 ? 4.667 2.428 52.608 1.00 94.06 609 PHE A CA 1
ATOM 4067 C C . PHE A 1 609 ? 6.181 2.623 52.754 1.00 94.06 609 PHE A C 1
ATOM 4069 O O . PHE A 1 609 ? 6.893 1.728 53.210 1.00 94.06 609 PHE A O 1
ATOM 4076 N N . PHE A 1 610 ? 6.659 3.824 52.423 1.00 93.25 610 PHE A N 1
ATOM 4077 C CA . PHE A 1 610 ? 8.066 4.222 52.491 1.00 93.25 610 PHE A CA 1
ATOM 4078 C C . PHE A 1 610 ? 8.206 5.594 53.144 1.00 93.25 610 PHE A C 1
ATOM 4080 O O . PHE A 1 610 ? 7.581 6.558 52.707 1.00 93.25 610 PHE A O 1
ATOM 4087 N N . ASP A 1 611 ? 9.034 5.698 54.186 1.00 90.44 611 ASP A N 1
ATOM 4088 C CA . ASP A 1 611 ? 9.406 6.967 54.832 1.00 90.44 611 ASP A CA 1
ATOM 4089 C C . ASP A 1 611 ? 8.225 7.921 55.103 1.00 90.44 611 ASP A C 1
ATOM 4091 O O . ASP A 1 611 ? 8.295 9.131 54.861 1.00 90.44 611 ASP A O 1
ATOM 4095 N N . GLY A 1 612 ? 7.114 7.370 55.603 1.00 89.19 612 GLY A N 1
ATOM 4096 C CA . GLY A 1 612 ? 5.921 8.148 55.941 1.00 89.19 612 GLY A CA 1
ATOM 4097 C C . GLY A 1 612 ? 4.982 8.444 54.771 1.00 89.19 612 GLY A C 1
ATOM 4098 O O . GLY A 1 612 ? 4.101 9.284 54.932 1.00 89.19 612 GLY A O 1
ATOM 4099 N N . ARG A 1 613 ? 5.166 7.811 53.608 1.00 89.50 613 ARG A N 1
ATOM 4100 C CA . ARG A 1 613 ? 4.394 8.059 52.382 1.00 89.50 613 ARG A CA 1
ATOM 4101 C C . ARG A 1 613 ? 3.934 6.756 51.738 1.00 89.50 613 ARG A C 1
ATOM 4103 O O . ARG A 1 613 ? 4.616 5.739 51.842 1.00 89.50 613 ARG A O 1
ATOM 4110 N N . PHE A 1 614 ? 2.804 6.809 51.045 1.00 91.19 614 PHE A N 1
ATOM 4111 C CA . PHE A 1 614 ? 2.312 5.722 50.204 1.00 91.19 614 PHE A CA 1
ATOM 4112 C C . PHE A 1 614 ? 2.763 5.929 48.756 1.00 91.19 614 PHE A C 1
ATOM 4114 O O . PHE A 1 614 ? 2.591 7.018 48.211 1.00 91.19 614 PHE A O 1
ATOM 4121 N N . VAL A 1 615 ? 3.352 4.899 48.146 1.00 90.62 615 VAL A N 1
ATOM 4122 C CA . VAL A 1 615 ? 3.839 4.918 46.758 1.00 90.62 615 VAL A CA 1
ATOM 4123 C C . VAL A 1 615 ? 3.221 3.748 45.988 1.00 90.62 615 VAL A C 1
ATOM 4125 O O . VAL A 1 615 ? 3.392 2.606 46.425 1.00 90.62 615 VAL A O 1
ATOM 4128 N N . PRO A 1 616 ? 2.537 3.984 44.854 1.00 92.06 616 PRO A N 1
ATOM 4129 C CA . PRO A 1 616 ? 1.957 2.908 44.056 1.00 92.06 616 PRO A CA 1
ATOM 4130 C C . PRO A 1 616 ? 3.005 1.934 43.507 1.00 92.06 616 PRO A C 1
ATOM 4132 O O . PRO A 1 616 ? 4.056 2.350 43.012 1.00 92.06 616 PRO A O 1
ATOM 4135 N N . ALA A 1 617 ? 2.692 0.637 43.524 1.00 92.75 617 ALA A N 1
ATOM 4136 C CA . ALA A 1 617 ? 3.606 -0.421 43.099 1.00 92.75 617 ALA A CA 1
ATOM 4137 C C . ALA A 1 617 ? 4.114 -0.254 41.656 1.00 92.75 617 ALA A C 1
ATOM 4139 O O . ALA A 1 617 ? 5.300 -0.482 41.407 1.00 92.75 617 ALA A O 1
ATOM 4140 N N . ARG A 1 618 ? 3.267 0.208 40.718 1.00 92.62 618 ARG A N 1
ATOM 4141 C CA 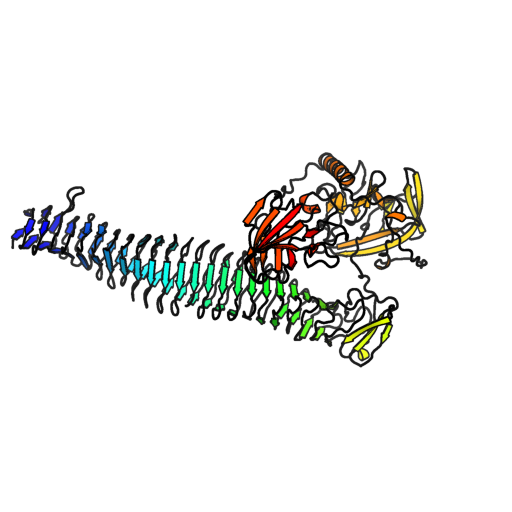. ARG A 1 618 ? 3.663 0.458 39.315 1.00 92.62 618 ARG A CA 1
ATOM 4142 C C . ARG A 1 618 ? 4.880 1.371 39.196 1.00 92.62 618 ARG A C 1
ATOM 4144 O O . ARG A 1 618 ? 5.698 1.189 38.301 1.00 92.62 618 ARG A O 1
ATOM 4151 N N . MET A 1 619 ? 5.007 2.340 40.107 1.00 93.44 619 MET A N 1
ATOM 4152 C CA . MET A 1 619 ? 6.055 3.355 40.034 1.00 93.44 619 MET A CA 1
ATOM 4153 C C . MET A 1 619 ? 7.415 2.839 40.511 1.00 93.44 619 MET A C 1
ATOM 4155 O O . MET A 1 619 ? 8.425 3.534 40.407 1.00 93.44 619 MET A O 1
ATOM 4159 N N . LEU A 1 620 ? 7.436 1.613 41.038 1.00 95.00 620 LEU A N 1
ATOM 4160 C CA . LEU A 1 620 ? 8.607 0.932 41.578 1.00 95.00 620 LEU A CA 1
ATOM 4161 C C . LEU A 1 620 ? 9.047 -0.255 40.702 1.00 95.00 620 LEU A C 1
ATOM 4163 O O . LEU A 1 620 ? 10.000 -0.945 41.056 1.00 95.00 620 LEU A O 1
ATOM 4167 N N . VAL A 1 621 ? 8.372 -0.498 39.570 1.00 94.12 621 VAL A N 1
ATOM 4168 C CA . VAL A 1 621 ? 8.650 -1.613 38.651 1.00 94.12 621 VAL A CA 1
ATOM 4169 C C . VAL A 1 621 ? 10.004 -1.427 37.973 1.00 94.12 621 VAL A C 1
ATOM 4171 O O . VAL A 1 621 ? 10.132 -0.650 37.040 1.00 94.12 621 VAL A O 1
ATOM 4174 N N . ASN A 1 622 ? 11.023 -2.147 38.436 1.00 91.38 622 ASN A N 1
ATOM 4175 C CA . ASN A 1 622 ? 12.399 -2.059 37.935 1.00 91.38 622 ASN A CA 1
ATOM 4176 C C . ASN A 1 622 ? 12.763 -3.157 36.917 1.00 91.38 622 ASN A C 1
ATOM 4178 O O . ASN A 1 622 ? 13.929 -3.291 36.555 1.00 91.38 622 ASN A O 1
ATOM 4182 N N . GLY A 1 623 ? 11.792 -3.985 36.516 1.00 89.50 623 GLY A N 1
ATOM 4183 C CA . GLY A 1 623 ? 11.968 -5.058 35.530 1.00 89.50 623 GLY A CA 1
ATOM 4184 C C . GLY A 1 623 ? 12.773 -6.268 36.026 1.00 89.50 623 GLY A C 1
ATOM 4185 O O . GLY A 1 623 ? 12.979 -7.214 35.272 1.00 89.50 623 GLY A O 1
ATOM 4186 N N . SER A 1 624 ? 13.227 -6.270 37.284 1.00 89.75 624 SER A N 1
ATOM 4187 C CA . SER A 1 624 ? 14.089 -7.316 37.846 1.00 89.75 624 SER A CA 1
ATOM 4188 C C . SER A 1 624 ? 13.517 -7.897 39.141 1.00 89.75 624 SER A C 1
ATOM 4190 O O . SER A 1 624 ? 12.987 -9.006 39.133 1.00 89.75 624 SER A O 1
ATOM 4192 N N . SER A 1 625 ? 13.585 -7.162 40.253 1.00 94.19 625 SER A N 1
ATOM 4193 C CA . SER A 1 625 ? 13.026 -7.595 41.540 1.00 94.19 625 SER A CA 1
ATOM 4194 C C . SER A 1 625 ? 11.573 -7.169 41.744 1.00 94.19 625 SER A C 1
ATOM 4196 O O . SER A 1 625 ? 10.888 -7.735 42.597 1.00 94.19 625 SER A O 1
ATOM 4198 N N . ILE A 1 626 ? 11.104 -6.191 40.963 1.00 96.06 626 ILE A N 1
ATOM 4199 C CA . ILE A 1 626 ? 9.724 -5.705 40.935 1.00 96.06 626 ILE A CA 1
ATOM 4200 C C . ILE A 1 626 ? 9.307 -5.607 39.469 1.00 96.06 626 ILE A C 1
ATOM 4202 O O . ILE A 1 626 ? 9.868 -4.802 38.725 1.00 96.06 626 ILE A O 1
ATOM 4206 N N . PHE A 1 627 ? 8.353 -6.428 39.033 1.00 95.12 627 PHE A N 1
ATOM 4207 C CA . PHE A 1 627 ? 7.959 -6.502 37.623 1.00 95.12 627 PHE A CA 1
ATOM 4208 C C . PHE A 1 627 ? 6.493 -6.887 37.432 1.00 95.12 627 PHE A C 1
ATOM 4210 O O . PHE A 1 627 ? 5.886 -7.522 38.295 1.00 95.12 627 PHE A O 1
ATOM 4217 N N . TYR A 1 628 ? 5.925 -6.518 36.283 1.00 94.19 628 TYR A N 1
ATOM 4218 C CA . TYR A 1 628 ? 4.613 -7.007 35.863 1.00 94.19 628 TYR A CA 1
ATOM 4219 C C . TYR A 1 628 ? 4.698 -8.493 35.526 1.00 94.19 628 TYR A C 1
ATOM 4221 O O . TYR A 1 628 ? 5.424 -8.897 34.615 1.00 94.19 628 TYR A O 1
ATOM 4229 N N . ASP A 1 629 ? 3.948 -9.327 36.241 1.00 93.75 629 ASP A N 1
ATOM 4230 C CA . ASP A 1 629 ? 3.957 -10.763 35.996 1.00 93.75 629 ASP A CA 1
ATOM 4231 C C . ASP A 1 629 ? 3.050 -11.118 34.815 1.00 93.75 629 ASP A C 1
ATOM 4233 O O . ASP A 1 629 ? 1.875 -11.465 34.960 1.00 93.75 629 ASP A O 1
ATOM 4237 N N . ARG A 1 630 ? 3.635 -11.062 33.615 1.00 91.25 630 ARG A N 1
ATOM 4238 C CA . ARG A 1 630 ? 2.944 -11.370 32.360 1.00 91.25 630 ARG A CA 1
ATOM 4239 C C . ARG A 1 630 ? 2.493 -12.832 32.247 1.00 91.25 630 ARG A C 1
ATOM 4241 O O . ARG A 1 630 ? 1.748 -13.136 31.312 1.00 91.25 630 ARG A O 1
ATOM 4248 N N . SER A 1 631 ? 2.912 -13.729 33.148 1.00 92.69 631 SER A N 1
ATOM 4249 C CA . SER A 1 631 ? 2.450 -15.125 33.165 1.00 92.69 631 SER A CA 1
ATOM 4250 C C . SER A 1 631 ? 1.038 -15.276 33.743 1.00 92.69 631 SER A C 1
ATOM 4252 O O . SER A 1 631 ? 0.337 -16.231 33.407 1.00 92.69 631 SER A O 1
ATOM 4254 N N . ILE A 1 632 ? 0.583 -14.309 34.546 1.00 86.25 632 ILE A N 1
ATOM 4255 C CA . ILE A 1 632 ? -0.747 -14.303 35.154 1.00 86.25 632 ILE A CA 1
ATOM 4256 C C . ILE A 1 632 ? -1.688 -13.494 34.258 1.00 86.25 632 ILE A C 1
ATOM 4258 O O . ILE A 1 632 ? -1.523 -12.288 34.092 1.00 86.25 632 ILE A O 1
ATOM 4262 N N . LYS A 1 633 ? -2.679 -14.166 33.660 1.00 84.88 633 LYS A N 1
ATOM 4263 C CA . LYS A 1 633 ? -3.660 -13.537 32.753 1.00 84.88 633 LYS A CA 1
ATOM 4264 C C . LYS A 1 633 ? -5.035 -13.302 33.383 1.00 84.88 633 LYS A C 1
ATOM 4266 O O . LYS A 1 633 ? -5.820 -12.543 32.829 1.00 84.88 633 LYS A O 1
ATOM 4271 N N . ALA A 1 634 ? -5.316 -13.919 34.526 1.00 79.88 634 ALA A N 1
ATOM 4272 C CA . ALA A 1 634 ? -6.517 -13.699 35.326 1.00 79.88 634 ALA A CA 1
ATOM 4273 C C . ALA A 1 634 ? -6.229 -14.060 36.790 1.00 79.88 634 ALA A C 1
ATOM 4275 O O . ALA A 1 634 ? -5.419 -14.956 37.042 1.00 79.88 634 ALA A O 1
ATOM 4276 N N . TYR A 1 635 ? -6.848 -13.359 37.741 1.00 82.69 635 TYR A N 1
ATOM 4277 C CA . TYR A 1 635 ? -6.644 -13.578 39.177 1.00 82.69 635 TYR A CA 1
ATOM 4278 C C . TYR A 1 635 ? -7.790 -13.013 40.025 1.00 82.69 635 TYR A C 1
ATOM 4280 O O . TYR A 1 635 ? -8.474 -12.068 39.625 1.00 82.69 635 TYR A O 1
ATOM 4288 N N . ASP A 1 636 ? -7.954 -13.584 41.220 1.00 79.88 636 ASP A N 1
ATOM 4289 C CA . ASP A 1 636 ? -8.782 -13.024 42.289 1.00 79.88 636 ASP A CA 1
ATOM 4290 C C . ASP A 1 636 ? -7.946 -12.099 43.170 1.00 79.88 636 ASP A C 1
ATOM 4292 O O . ASP A 1 636 ? -6.766 -12.360 43.438 1.00 79.88 636 ASP A O 1
ATOM 4296 N N . TYR A 1 637 ? -8.569 -11.026 43.642 1.00 80.12 637 TYR A N 1
ATOM 4297 C CA . TYR A 1 637 ? -7.937 -10.071 44.534 1.00 80.12 637 TYR A CA 1
ATOM 4298 C C . TYR A 1 637 ? -8.871 -9.603 45.644 1.00 80.12 637 TYR A C 1
ATOM 4300 O O . TYR A 1 637 ? -10.097 -9.609 45.512 1.00 80.12 637 TYR A O 1
ATOM 4308 N N . TYR A 1 638 ? -8.254 -9.189 46.747 1.00 82.81 638 TYR A N 1
ATOM 4309 C CA . TYR A 1 638 ? -8.880 -8.998 48.041 1.00 82.81 638 TYR A CA 1
ATOM 4310 C C . TYR A 1 638 ? -8.526 -7.639 48.646 1.00 82.81 638 TYR A C 1
ATOM 4312 O O . TYR A 1 638 ? -7.416 -7.124 48.480 1.00 82.81 638 TYR A O 1
ATOM 4320 N N . HIS A 1 639 ? -9.465 -7.099 49.417 1.00 81.19 639 HIS A N 1
ATOM 4321 C CA . HIS A 1 639 ? -9.295 -5.906 50.233 1.00 81.19 639 HIS A CA 1
ATOM 4322 C C . HIS A 1 639 ? -9.594 -6.186 51.697 1.00 81.19 639 HIS A C 1
ATOM 4324 O O . HIS A 1 639 ? -10.481 -6.973 52.028 1.00 81.19 639 HIS A O 1
ATOM 4330 N N . VAL A 1 640 ? -8.898 -5.453 52.564 1.00 81.62 640 VAL A N 1
ATOM 4331 C CA . VAL A 1 640 ? -9.121 -5.452 54.008 1.00 81.62 640 VAL A CA 1
ATOM 4332 C C . VAL A 1 640 ? -9.214 -4.009 54.472 1.00 81.62 640 VAL A C 1
ATOM 4334 O O . VAL A 1 640 ? -8.279 -3.234 54.291 1.00 81.62 640 VAL A O 1
ATOM 4337 N N . GLU A 1 641 ? -10.333 -3.647 55.082 1.00 83.25 641 GLU A N 1
ATOM 4338 C CA . GLU A 1 641 ? -10.592 -2.307 55.595 1.00 83.25 641 GLU A CA 1
ATOM 4339 C C . GLU A 1 641 ? -10.679 -2.295 57.116 1.00 83.25 641 GLU A C 1
ATOM 4341 O O . GLU A 1 641 ? -11.244 -3.191 57.747 1.00 83.25 641 GLU A O 1
ATOM 4346 N N . THR A 1 642 ? -10.185 -1.212 57.700 1.00 84.56 642 THR A N 1
ATOM 4347 C CA . THR A 1 642 ? -10.234 -0.906 59.130 1.00 84.56 642 THR A CA 1
ATOM 4348 C C . THR A 1 642 ? -11.074 0.345 59.393 1.00 84.56 642 THR A C 1
ATOM 4350 O O . THR A 1 642 ? -11.363 1.111 58.482 1.00 84.56 642 THR A O 1
ATOM 4353 N N . HIS A 1 643 ? -11.465 0.597 60.649 1.00 76.75 643 HIS A N 1
ATOM 4354 C CA . HIS A 1 643 ? -12.281 1.774 61.015 1.00 76.75 643 HIS A CA 1
ATOM 4355 C C . HIS A 1 643 ? -11.735 3.121 60.507 1.00 76.75 643 HIS A C 1
ATOM 4357 O O . HIS A 1 643 ? -12.510 4.033 60.220 1.00 76.75 643 HIS A O 1
ATOM 4363 N N . HIS A 1 644 ? -10.412 3.238 60.432 1.00 80.19 644 HIS A N 1
ATOM 4364 C CA . HIS A 1 644 ? -9.697 4.321 59.771 1.00 80.19 644 HIS A CA 1
ATOM 4365 C C . HIS A 1 644 ? -8.710 3.703 58.787 1.00 80.19 644 HIS A C 1
ATOM 4367 O O . HIS A 1 644 ? -8.223 2.601 59.050 1.00 80.19 644 HIS A O 1
ATOM 4373 N N . HIS A 1 645 ? -8.386 4.408 57.701 1.00 84.44 645 HIS A N 1
ATOM 4374 C CA . HIS A 1 645 ? -7.295 3.997 56.822 1.00 84.44 645 HIS A CA 1
ATOM 4375 C C . HIS A 1 645 ? -6.017 3.836 57.650 1.00 84.44 645 HIS A C 1
ATOM 4377 O O . HIS A 1 645 ? -5.735 4.661 58.524 1.00 84.44 645 HIS A O 1
ATOM 4383 N N . ALA A 1 646 ? -5.278 2.754 57.427 1.00 87.88 646 ALA A N 1
ATOM 4384 C CA . ALA A 1 646 ? -4.170 2.353 58.279 1.00 87.88 646 ALA A CA 1
ATOM 4385 C C . ALA A 1 646 ? -3.003 1.819 57.447 1.00 87.88 646 ALA A C 1
ATOM 4387 O O . ALA A 1 646 ? -3.199 1.241 56.384 1.00 87.88 646 ALA A O 1
ATOM 4388 N N . VAL A 1 647 ? -1.783 1.958 57.967 1.00 92.81 647 VAL A N 1
ATOM 4389 C CA . VAL A 1 647 ? -0.635 1.205 57.450 1.00 92.81 647 VAL A CA 1
ATOM 4390 C C . VAL A 1 647 ? -0.681 -0.185 58.078 1.00 92.81 647 VAL A C 1
ATOM 4392 O O . VAL A 1 647 ? -0.613 -0.307 59.303 1.00 92.81 647 VAL A O 1
ATOM 4395 N N . ILE A 1 648 ? -0.801 -1.222 57.261 1.00 93.94 648 ILE A N 1
ATOM 4396 C CA . ILE A 1 648 ? -0.826 -2.633 57.663 1.00 93.94 648 ILE A CA 1
ATOM 4397 C C . ILE A 1 648 ? 0.422 -3.347 57.137 1.00 93.94 648 ILE A C 1
ATOM 4399 O O . ILE A 1 648 ? 1.228 -2.757 56.422 1.00 93.94 648 ILE A O 1
ATOM 4403 N N . CYS A 1 649 ? 0.613 -4.611 57.513 1.00 94.06 649 CYS A N 1
ATOM 4404 C CA . CYS A 1 649 ? 1.740 -5.414 57.039 1.00 94.06 649 CYS A CA 1
ATOM 4405 C C . CYS A 1 649 ? 1.248 -6.664 56.306 1.00 94.06 649 CYS A C 1
ATOM 4407 O O . CYS A 1 649 ? 0.564 -7.496 56.913 1.00 94.06 649 CYS A O 1
ATOM 4409 N N . ALA A 1 650 ? 1.636 -6.798 55.037 1.00 94.81 650 ALA A N 1
ATOM 4410 C CA . ALA A 1 650 ? 1.344 -7.936 54.170 1.00 94.81 650 ALA A CA 1
ATOM 4411 C C . ALA A 1 650 ? 2.653 -8.532 53.639 1.00 94.81 650 ALA A C 1
ATOM 4413 O O . ALA A 1 650 ? 3.515 -7.802 53.157 1.00 94.81 650 ALA A O 1
ATOM 4414 N N . ASP A 1 651 ? 2.844 -9.847 53.772 1.00 95.94 651 ASP A N 1
ATOM 4415 C CA . ASP A 1 651 ? 4.065 -10.556 53.347 1.00 95.94 651 ASP A CA 1
ATOM 4416 C C . ASP A 1 651 ? 5.378 -9.955 53.911 1.00 95.94 651 ASP A C 1
ATOM 4418 O O . ASP A 1 651 ? 6.466 -10.147 53.367 1.00 95.94 651 ASP A O 1
ATOM 4422 N N . GLY A 1 652 ? 5.291 -9.241 55.042 1.00 92.62 652 GLY A N 1
ATOM 4423 C CA . GLY A 1 652 ? 6.409 -8.548 55.691 1.00 92.62 652 GLY A CA 1
ATOM 4424 C C . GLY A 1 652 ? 6.627 -7.108 55.219 1.00 92.62 652 GLY A C 1
ATOM 4425 O O . GLY A 1 652 ? 7.473 -6.418 55.784 1.00 92.62 652 GLY A O 1
ATOM 4426 N N . MET A 1 653 ? 5.873 -6.648 54.218 1.00 95.75 653 MET A N 1
ATOM 4427 C CA . MET A 1 653 ? 5.927 -5.294 53.676 1.00 95.75 653 MET A CA 1
ATOM 4428 C C . MET A 1 653 ? 4.849 -4.399 54.294 1.00 95.75 653 MET A C 1
ATOM 4430 O O . MET A 1 653 ? 3.683 -4.786 54.384 1.00 95.75 653 MET A O 1
ATOM 4434 N N . LEU A 1 654 ? 5.235 -3.184 54.699 1.00 95.44 654 LEU A N 1
ATOM 4435 C CA . LEU A 1 654 ? 4.277 -2.168 55.130 1.00 95.44 654 LEU A CA 1
ATOM 4436 C C . LEU A 1 654 ? 3.541 -1.598 53.919 1.00 95.44 654 LEU A C 1
ATOM 4438 O O . LEU A 1 654 ? 4.150 -1.201 52.928 1.00 95.44 654 LEU A O 1
ATOM 4442 N N . THR A 1 655 ? 2.223 -1.556 54.009 1.00 93.00 655 THR A N 1
ATOM 4443 C CA . THR A 1 655 ? 1.333 -1.234 52.896 1.00 93.00 655 THR A CA 1
ATOM 4444 C C . THR A 1 655 ? 0.020 -0.669 53.426 1.00 93.00 655 THR A C 1
ATOM 4446 O O . THR A 1 655 ? -0.140 -0.492 54.635 1.00 93.00 655 THR A O 1
ATOM 4449 N N . GLU A 1 656 ? -0.894 -0.307 52.544 1.00 88.44 656 GLU A N 1
ATOM 4450 C CA . GLU A 1 656 ? -2.147 0.334 52.918 1.00 88.44 656 GLU A CA 1
ATOM 4451 C C . GLU A 1 656 ? -3.259 -0.673 53.251 1.00 88.44 656 GLU A C 1
ATOM 4453 O O . GLU A 1 656 ? -3.303 -1.781 52.712 1.00 88.44 656 GLU A O 1
ATOM 4458 N N . SER A 1 657 ? -4.162 -0.305 54.165 1.00 85.31 657 SER A N 1
ATOM 4459 C CA . SER A 1 657 ? -5.490 -0.922 54.229 1.00 85.31 657 SER A CA 1
ATOM 4460 C C . SER A 1 657 ? -6.395 -0.313 53.158 1.00 85.31 657 SER A C 1
ATOM 4462 O O . SER A 1 657 ? -6.043 0.651 52.497 1.00 85.31 657 SER A O 1
ATOM 4464 N N . TYR A 1 658 ? -7.577 -0.869 52.932 1.00 78.12 658 TYR A N 1
ATOM 4465 C CA . TYR A 1 658 ? -8.486 -0.309 51.940 1.00 78.12 658 TYR A CA 1
ATOM 4466 C C . TYR A 1 658 ? -9.075 1.035 52.400 1.00 78.12 658 TYR A C 1
ATOM 4468 O O . TYR A 1 658 ? -9.585 1.148 53.517 1.00 78.12 658 TYR A O 1
ATOM 4476 N N . LEU A 1 659 ? -9.039 2.038 51.519 1.00 69.62 659 LEU A N 1
ATOM 4477 C CA . LEU A 1 659 ? -9.733 3.319 51.663 1.00 69.62 659 LEU A CA 1
ATOM 4478 C C . LEU A 1 659 ? -10.872 3.395 50.633 1.00 69.62 659 LEU A C 1
ATOM 4480 O O . LEU A 1 659 ? -10.622 3.452 49.431 1.00 69.62 659 LEU A O 1
ATOM 4484 N N . ASP A 1 660 ? -12.125 3.421 51.098 1.00 62.50 660 ASP A N 1
ATOM 4485 C CA . ASP A 1 660 ? -13.310 3.469 50.225 1.00 62.50 660 ASP A CA 1
ATOM 4486 C C . ASP A 1 660 ? -13.537 4.863 49.629 1.00 62.50 660 ASP A C 1
ATOM 4488 O O . ASP A 1 660 ? -14.360 5.644 50.101 1.00 62.50 660 ASP A O 1
ATOM 4492 N N . THR A 1 661 ? -12.848 5.171 48.536 1.00 51.38 661 THR A N 1
ATOM 4493 C CA . THR A 1 661 ? -13.066 6.402 47.759 1.00 51.38 661 THR A CA 1
ATOM 4494 C C . THR A 1 661 ? -14.321 6.344 46.869 1.00 51.38 661 THR A C 1
ATOM 4496 O O . THR A 1 661 ? -14.509 7.200 46.004 1.00 51.38 661 THR A O 1
ATOM 4499 N N . GLY A 1 662 ? -15.216 5.368 47.083 1.00 42.53 662 GLY A N 1
ATOM 4500 C CA . GLY A 1 662 ? -16.495 5.221 46.382 1.00 42.53 662 GLY A CA 1
ATOM 4501 C C . GLY A 1 662 ? -16.617 3.975 45.500 1.00 42.53 662 GLY A C 1
ATOM 4502 O O . GLY A 1 662 ? -17.650 3.804 44.850 1.00 42.53 662 GLY A O 1
ATOM 4503 N N . ASN A 1 663 ? -15.608 3.097 45.477 1.00 47.56 663 ASN A N 1
ATOM 4504 C CA . ASN A 1 663 ? -15.585 1.871 44.669 1.00 47.56 663 ASN A CA 1
ATOM 4505 C C . ASN A 1 663 ? -16.020 0.604 45.432 1.00 47.56 663 ASN A C 1
ATOM 4507 O O . ASN A 1 663 ? -16.128 -0.448 44.811 1.00 47.56 663 ASN A O 1
ATOM 4511 N N . ARG A 1 664 ? -16.367 0.676 46.728 1.00 51.28 664 ARG A N 1
ATOM 4512 C CA . ARG A 1 664 ? -16.750 -0.512 47.529 1.00 51.28 664 ARG A CA 1
ATOM 4513 C C . ARG A 1 664 ? -17.901 -1.335 46.930 1.00 51.28 664 ARG A C 1
ATOM 4515 O O . ARG A 1 664 ? -18.007 -2.534 47.172 1.00 51.28 664 ARG A O 1
ATOM 4522 N N . LYS A 1 665 ? -18.768 -0.706 46.130 1.00 39.50 665 LYS A N 1
ATOM 4523 C CA . LYS A 1 665 ? -19.953 -1.330 45.513 1.00 39.50 665 LYS A CA 1
ATOM 4524 C C . LYS A 1 665 ? -19.634 -2.397 44.457 1.00 39.50 665 LYS A C 1
ATOM 4526 O O . LYS A 1 665 ? -20.535 -3.143 44.098 1.00 39.50 665 LYS A O 1
ATOM 4531 N N . THR A 1 666 ? -18.397 -2.474 43.966 1.00 36.25 666 THR A N 1
ATOM 4532 C CA . THR A 1 666 ? -18.000 -3.412 42.902 1.00 36.25 666 THR A CA 1
ATOM 4533 C C . THR A 1 666 ? -17.498 -4.765 43.430 1.00 36.25 666 THR A C 1
ATOM 4535 O O . THR A 1 666 ? -17.187 -5.650 42.637 1.00 36.25 666 THR A O 1
ATOM 4538 N N . PHE A 1 667 ? -17.441 -4.964 44.753 1.00 39.31 667 PHE A N 1
ATOM 4539 C CA . PHE A 1 667 ? -16.840 -6.139 45.399 1.00 39.31 667 PHE A CA 1
ATOM 4540 C C . PHE A 1 667 ? -17.872 -7.116 45.975 1.00 39.31 667 PHE A C 1
ATOM 4542 O O . PHE A 1 667 ? -18.909 -6.713 46.505 1.00 39.31 667 PHE A O 1
ATOM 4549 N N . ARG A 1 668 ? -17.561 -8.421 45.942 1.00 41.34 668 ARG A N 1
ATOM 4550 C CA . ARG A 1 668 ? -18.323 -9.459 46.661 1.00 41.34 668 ARG A CA 1
ATOM 4551 C C . ARG A 1 668 ? -17.871 -9.513 48.129 1.00 41.34 668 ARG A C 1
ATOM 4553 O O . ARG A 1 668 ? -16.672 -9.467 48.392 1.00 41.34 668 ARG A O 1
ATOM 4560 N N . GLN A 1 669 ? -18.814 -9.643 49.070 1.00 42.38 669 GLN A N 1
ATOM 4561 C CA . GLN A 1 669 ? -18.566 -9.757 50.520 1.00 42.38 669 GLN A CA 1
ATOM 4562 C C . GLN A 1 669 ? -19.215 -11.034 51.086 1.00 42.38 669 GLN A C 1
ATOM 4564 O O . GLN A 1 669 ? -20.365 -11.330 50.759 1.00 42.38 669 GLN A O 1
ATOM 4569 N N . GLU A 1 670 ? -18.534 -11.731 52.002 1.00 37.81 670 GLU A N 1
ATOM 4570 C CA . GLU A 1 670 ? -19.124 -12.785 52.845 1.00 37.81 670 GLU A CA 1
ATOM 4571 C C . GLU A 1 670 ? -19.262 -12.301 54.308 1.00 37.81 670 GLU A C 1
ATOM 4573 O O . GLU A 1 670 ? -18.290 -11.844 54.906 1.00 37.81 670 GLU A O 1
ATOM 4578 N N . GLY A 1 671 ? -20.468 -12.357 54.903 1.00 36.84 671 GLY A N 1
ATOM 4579 C CA . GLY A 1 671 ? -20.701 -12.020 56.325 1.00 36.84 671 GLY A CA 1
ATOM 4580 C C . GLY A 1 671 ? -21.983 -11.225 56.642 1.00 36.84 671 GLY A C 1
ATOM 4581 O O . GLY A 1 671 ? -22.759 -10.878 55.755 1.00 36.84 671 GLY A O 1
ATOM 4582 N N . ALA A 1 672 ? -22.236 -10.959 57.935 1.00 30.22 672 ALA A N 1
ATOM 4583 C CA . ALA A 1 672 ? -23.448 -10.285 58.425 1.00 30.22 672 ALA A CA 1
ATOM 4584 C C . ALA A 1 672 ? -23.512 -8.792 58.032 1.00 30.22 672 ALA A C 1
ATOM 4586 O O . ALA A 1 672 ? -22.525 -8.069 58.130 1.00 30.22 672 ALA A O 1
ATOM 4587 N N . VAL A 1 673 ? -24.702 -8.339 57.618 1.00 32.56 673 VAL A N 1
ATOM 4588 C CA . VAL A 1 673 ? -25.007 -6.996 57.085 1.00 32.56 673 VAL A CA 1
ATOM 4589 C C . VAL A 1 673 ? -24.510 -5.864 58.003 1.00 32.56 673 VAL A C 1
ATOM 4591 O O . VAL A 1 673 ? -24.971 -5.739 59.138 1.00 32.56 673 VAL A O 1
ATOM 4594 N N . VAL A 1 674 ? -23.631 -4.993 57.489 1.00 32.72 674 VAL A N 1
ATOM 4595 C CA . VAL A 1 674 ? -23.155 -3.762 58.155 1.00 32.72 674 VAL A CA 1
ATOM 4596 C C . VAL A 1 674 ? -23.795 -2.529 57.501 1.00 32.72 674 VAL A C 1
ATOM 4598 O O . VAL A 1 674 ? -24.038 -2.495 56.297 1.00 32.72 674 VAL A O 1
ATOM 4601 N N . ALA A 1 675 ? -24.105 -1.509 58.306 1.00 30.28 675 ALA A N 1
ATOM 4602 C CA . ALA A 1 675 ? -24.744 -0.272 57.863 1.00 30.28 675 ALA A CA 1
ATOM 4603 C C . ALA A 1 675 ? -23.881 0.520 56.857 1.00 30.28 675 ALA A C 1
ATOM 4605 O O . ALA A 1 675 ? -22.743 0.881 57.154 1.00 30.28 675 ALA A O 1
ATOM 4606 N N . LEU A 1 676 ? -24.474 0.858 55.705 1.00 31.95 676 LEU A N 1
ATOM 4607 C CA . LEU A 1 676 ? -23.913 1.737 54.673 1.00 31.95 676 LEU A CA 1
ATOM 4608 C C . LEU A 1 676 ? -23.614 3.130 55.252 1.00 31.95 676 LEU A C 1
ATOM 4610 O O . LEU A 1 676 ? -24.520 3.948 55.429 1.00 31.95 676 LEU A O 1
ATOM 4614 N N . ARG A 1 677 ? -22.341 3.428 55.527 1.00 34.97 677 ARG A N 1
ATOM 4615 C CA . ARG A 1 677 ? -21.882 4.811 55.702 1.00 34.97 677 ARG A CA 1
ATOM 4616 C C . ARG A 1 677 ? -21.512 5.368 54.333 1.00 34.97 677 ARG A C 1
ATOM 4618 O O . ARG A 1 677 ? -20.532 4.950 53.738 1.00 34.97 677 ARG A O 1
ATOM 4625 N N . ASN A 1 678 ? -22.332 6.291 53.839 1.00 36.44 678 ASN A N 1
ATOM 4626 C CA . ASN A 1 678 ? -22.108 7.017 52.593 1.00 36.44 678 ASN A CA 1
ATOM 4627 C C . ASN A 1 678 ? -21.361 8.322 52.910 1.00 36.44 678 ASN A C 1
ATOM 4629 O O . ASN A 1 678 ? -21.976 9.381 53.034 1.00 36.44 678 ASN A O 1
ATOM 4633 N N . THR A 1 679 ? -20.053 8.231 53.135 1.00 38.91 679 THR A N 1
ATOM 4634 C CA . THR A 1 679 ? -19.182 9.400 53.316 1.00 38.91 679 THR A CA 1
ATOM 4635 C C . THR A 1 679 ? -18.099 9.350 52.258 1.00 38.91 679 THR A C 1
ATOM 4637 O O . THR A 1 679 ? -17.277 8.443 52.287 1.00 38.91 679 THR A O 1
ATOM 4640 N N . SER A 1 680 ? -18.119 10.304 51.328 1.00 43.91 680 SER A N 1
ATOM 4641 C CA . SER A 1 680 ? -17.076 10.495 50.322 1.00 43.91 680 SER A CA 1
ATOM 4642 C C . SER A 1 680 ? -15.752 10.789 51.031 1.00 43.91 680 SER A C 1
ATOM 4644 O O . SER A 1 680 ? -15.558 11.904 51.514 1.00 43.91 680 SER A O 1
ATOM 4646 N N . VAL A 1 681 ? -14.883 9.786 51.161 1.00 54.91 681 VAL A N 1
ATOM 4647 C CA . VAL A 1 681 ? -13.543 9.960 51.731 1.00 54.91 681 VAL A CA 1
ATOM 4648 C C . VAL A 1 681 ? -12.530 10.169 50.611 1.00 54.91 681 VAL A C 1
ATOM 4650 O O . VAL A 1 681 ? -12.599 9.549 49.552 1.00 54.91 681 VAL A O 1
ATOM 4653 N N . THR A 1 682 ? -11.613 11.092 50.848 1.00 54.38 682 THR A N 1
ATOM 4654 C CA . THR A 1 682 ? -10.520 11.490 49.957 1.00 54.38 682 THR A CA 1
ATOM 4655 C C . THR A 1 682 ? -9.190 11.075 50.571 1.00 54.38 682 THR A C 1
ATOM 4657 O O . THR A 1 682 ? -9.060 10.995 51.799 1.00 54.38 682 THR A O 1
ATOM 4660 N N . TRP A 1 683 ? -8.191 10.831 49.727 1.00 60.75 683 TRP A N 1
ATOM 4661 C CA . TRP A 1 683 ? -6.834 10.529 50.178 1.00 60.75 683 TRP A CA 1
ATOM 4662 C C . TRP A 1 683 ? -6.233 11.682 50.986 1.00 60.75 683 TRP A C 1
ATOM 4664 O O . TRP A 1 683 ? -5.575 11.452 51.997 1.00 60.75 683 TRP A O 1
ATOM 4674 N N . GLU A 1 684 ? -6.518 12.915 50.577 1.00 63.34 684 GLU A N 1
ATOM 4675 C CA . GLU A 1 684 ? -6.007 14.146 51.176 1.00 63.34 684 GLU A CA 1
ATOM 4676 C C . GLU A 1 684 ? -6.422 14.310 52.642 1.00 63.34 684 GLU A C 1
ATOM 4678 O O . GLU A 1 684 ? -5.627 14.782 53.455 1.00 63.34 684 GLU A O 1
ATOM 4683 N N . ASP A 1 685 ? -7.643 13.896 52.988 1.00 63.19 685 ASP A N 1
ATOM 4684 C CA . ASP A 1 685 ? -8.227 14.170 54.304 1.00 63.19 685 ASP A CA 1
ATOM 4685 C C . ASP A 1 685 ? -8.308 12.931 55.213 1.00 63.19 685 ASP A C 1
ATOM 4687 O O . ASP A 1 685 ? -8.447 13.072 56.430 1.00 63.19 685 ASP A O 1
ATOM 4691 N N . HIS A 1 686 ? -8.248 11.717 54.649 1.00 69.62 686 HIS A N 1
ATOM 4692 C CA . HIS A 1 686 ? -8.589 10.488 55.380 1.00 69.62 686 HIS A CA 1
ATOM 4693 C C . HIS A 1 686 ? -7.528 9.385 55.319 1.00 69.62 686 HIS A C 1
ATOM 4695 O O . HIS A 1 686 ? -7.692 8.369 56.002 1.00 69.62 686 HIS A O 1
ATOM 4701 N N . ALA A 1 687 ? -6.456 9.543 54.535 1.00 75.06 687 ALA A N 1
ATOM 4702 C CA . ALA A 1 687 ? -5.433 8.511 54.445 1.00 75.06 687 ALA A CA 1
ATOM 4703 C C . ALA A 1 687 ? -4.505 8.475 55.674 1.00 75.06 687 ALA A C 1
ATOM 4705 O O . ALA A 1 687 ? -4.182 9.507 56.259 1.00 75.06 687 ALA A O 1
ATOM 4706 N N . ALA A 1 688 ? -4.018 7.281 56.040 1.00 82.81 688 ALA A N 1
ATOM 4707 C CA . ALA A 1 688 ? -3.061 7.101 57.140 1.00 82.81 688 ALA A CA 1
ATOM 4708 C C . ALA A 1 688 ? -1.726 7.832 56.916 1.00 82.81 688 ALA A C 1
ATOM 4710 O O . ALA A 1 688 ? -0.995 8.117 57.865 1.00 82.81 688 ALA A O 1
ATOM 4711 N N . ALA A 1 689 ? -1.401 8.086 55.650 1.00 83.56 689 ALA A N 1
ATOM 4712 C CA . ALA A 1 689 ? -0.224 8.791 55.182 1.00 83.56 689 ALA A CA 1
ATOM 4713 C C . ALA A 1 689 ? -0.512 9.391 53.794 1.00 83.56 689 ALA A C 1
ATOM 4715 O O . ALA A 1 689 ? -1.406 8.905 53.098 1.00 83.56 689 ALA A O 1
ATOM 4716 N N . PRO A 1 690 ? 0.219 10.435 53.372 1.00 81.88 690 PRO A N 1
ATOM 4717 C CA . PRO A 1 690 ? 0.028 11.031 52.056 1.00 81.88 690 PRO A CA 1
ATOM 4718 C C . PRO A 1 690 ? 0.428 10.067 50.930 1.00 81.88 690 PRO A C 1
ATOM 4720 O O . PRO A 1 690 ? 1.483 9.425 50.995 1.00 81.88 690 PRO A O 1
ATOM 4723 N N . LEU A 1 691 ? -0.388 10.024 49.873 1.00 80.81 691 LEU A N 1
ATOM 4724 C CA . LEU A 1 691 ? -0.015 9.447 48.582 1.00 80.81 691 LEU A CA 1
ATOM 4725 C C . LEU A 1 691 ? 1.079 10.311 47.946 1.00 80.81 691 LEU A C 1
ATOM 4727 O O . LEU A 1 691 ? 0.956 11.534 47.888 1.00 80.81 691 LEU A O 1
ATOM 4731 N N . CYS A 1 692 ? 2.155 9.691 47.472 1.00 85.00 692 CYS A N 1
ATOM 4732 C CA . CYS A 1 692 ? 3.278 10.393 46.872 1.00 85.00 692 CYS A CA 1
ATOM 4733 C C . CYS A 1 692 ? 3.634 9.797 45.512 1.00 85.00 692 CYS A C 1
ATOM 4735 O O . CYS A 1 692 ? 4.213 8.719 45.416 1.00 85.00 692 CYS A O 1
ATOM 4737 N N . VAL A 1 693 ? 3.320 10.565 44.471 1.00 87.62 693 VAL A N 1
ATOM 4738 C CA . VAL A 1 693 ? 3.683 10.297 43.072 1.00 87.62 693 VAL A CA 1
ATOM 4739 C C . VAL A 1 693 ? 4.714 11.308 42.546 1.00 87.62 693 VAL A C 1
ATOM 4741 O O . VAL A 1 693 ? 5.019 11.366 41.357 1.00 87.62 693 VAL A O 1
ATOM 4744 N N . GLU A 1 694 ? 5.259 12.146 43.433 1.00 86.75 694 GLU A N 1
ATOM 4745 C CA . GLU A 1 694 ? 6.240 13.163 43.067 1.00 86.75 694 GLU A CA 1
ATOM 4746 C C . GLU A 1 694 ? 7.579 12.513 42.703 1.00 86.75 694 GLU A C 1
ATOM 4748 O O . GLU A 1 694 ? 8.229 11.872 43.534 1.00 86.75 694 GLU A O 1
ATOM 4753 N N . ARG A 1 695 ? 8.042 12.744 41.470 1.00 90.56 695 ARG A N 1
ATOM 4754 C CA . ARG A 1 695 ? 9.313 12.210 40.952 1.00 90.56 695 ARG A CA 1
ATOM 4755 C C . ARG A 1 695 ? 10.506 12.478 41.879 1.00 90.56 695 ARG A C 1
ATOM 4757 O O . ARG A 1 695 ? 11.367 11.619 42.027 1.00 90.56 695 ARG A O 1
ATOM 4764 N N . SER A 1 696 ? 10.549 13.645 42.524 1.00 93.88 696 SER A N 1
ATOM 4765 C CA . SER A 1 696 ? 11.605 14.038 43.473 1.00 93.88 696 SER A CA 1
ATOM 4766 C C . SER A 1 696 ? 11.757 13.080 44.660 1.00 93.88 696 SER A C 1
ATOM 4768 O O . SER A 1 696 ? 12.837 13.013 45.244 1.00 93.88 696 SER A O 1
ATOM 4770 N N . PHE A 1 697 ? 10.697 12.350 45.012 1.00 93.94 697 PHE A N 1
ATOM 4771 C CA . PHE A 1 697 ? 10.696 11.330 46.054 1.00 93.94 697 PHE A CA 1
ATOM 4772 C C . PHE A 1 697 ? 10.789 9.914 45.470 1.00 93.94 697 PHE A C 1
ATOM 4774 O O . PHE A 1 697 ? 11.588 9.105 45.944 1.00 93.94 697 PHE A O 1
ATOM 4781 N N . VAL A 1 698 ? 10.008 9.620 44.424 1.00 94.62 698 VAL A N 1
ATOM 4782 C CA . VAL A 1 698 ? 9.875 8.254 43.895 1.00 94.62 698 VAL A CA 1
ATOM 4783 C C . VAL A 1 698 ? 11.098 7.813 43.090 1.00 94.62 698 VAL A C 1
ATOM 4785 O O . VAL A 1 698 ? 11.514 6.665 43.213 1.00 94.62 698 VAL A O 1
ATOM 4788 N N . GLU A 1 699 ? 11.735 8.699 42.319 1.00 95.06 699 GLU A N 1
ATOM 4789 C CA . GLU A 1 699 ? 12.914 8.332 41.523 1.00 95.06 699 GLU A CA 1
ATOM 4790 C C . GLU A 1 699 ? 14.112 7.924 42.403 1.00 95.06 699 GLU A C 1
ATOM 4792 O O . GLU A 1 699 ? 14.667 6.853 42.162 1.00 95.06 699 GLU A O 1
ATOM 4797 N N . PRO A 1 700 ? 14.506 8.665 43.464 1.00 96.50 700 PRO A N 1
ATOM 4798 C CA . PRO A 1 700 ? 15.550 8.195 44.379 1.00 96.50 700 PRO A CA 1
ATOM 4799 C C . PRO A 1 700 ? 15.229 6.845 45.033 1.00 96.50 700 PRO A C 1
ATOM 4801 O O . PRO A 1 700 ? 16.113 5.996 45.154 1.00 96.50 700 PRO A O 1
ATOM 4804 N N . LEU A 1 701 ? 13.970 6.628 45.428 1.00 95.38 701 LEU A N 1
ATOM 4805 C CA . LEU A 1 701 ? 13.518 5.358 45.996 1.00 95.38 701 LEU A CA 1
ATOM 4806 C C . LEU A 1 701 ? 13.653 4.217 44.978 1.00 95.38 701 LEU A C 1
ATOM 4808 O O . LEU A 1 701 ? 14.252 3.188 45.288 1.00 95.38 701 LEU A O 1
ATOM 4812 N N . PHE A 1 702 ? 13.165 4.425 43.756 1.00 95.94 702 PHE A N 1
ATOM 4813 C CA . PHE A 1 702 ? 13.302 3.488 42.646 1.00 95.94 702 PHE A CA 1
ATOM 4814 C C . PHE A 1 702 ? 14.768 3.107 42.407 1.00 95.94 702 PHE A C 1
ATOM 4816 O O . PHE A 1 702 ? 15.092 1.924 42.347 1.00 95.94 702 PHE A O 1
ATOM 4823 N N . ARG A 1 703 ? 15.676 4.092 42.341 1.00 94.88 703 ARG A N 1
ATOM 4824 C CA . ARG A 1 703 ? 17.113 3.852 42.112 1.00 94.88 703 ARG A CA 1
ATOM 4825 C C . ARG A 1 703 ? 17.766 3.052 43.238 1.00 94.88 703 ARG A C 1
ATOM 4827 O O . ARG A 1 703 ? 18.616 2.207 42.970 1.00 94.88 703 ARG A O 1
ATOM 4834 N N . ASN A 1 704 ? 17.347 3.262 44.485 1.00 95.06 704 ASN A N 1
ATOM 4835 C CA . ASN A 1 704 ? 17.821 2.452 45.609 1.00 95.06 704 ASN A CA 1
ATOM 4836 C C . ASN A 1 704 ? 17.361 0.989 45.488 1.00 95.06 704 ASN A C 1
ATOM 4838 O O . ASN A 1 704 ? 18.157 0.076 45.710 1.00 95.06 704 ASN A O 1
ATOM 4842 N N . LEU A 1 705 ? 16.101 0.760 45.101 1.00 94.88 705 LEU A N 1
ATOM 4843 C CA . LEU A 1 705 ? 15.554 -0.584 44.881 1.00 94.88 705 LEU A CA 1
ATOM 4844 C C . LEU A 1 705 ? 16.194 -1.276 43.670 1.00 94.88 705 LEU A C 1
ATOM 4846 O O . LEU A 1 705 ? 16.467 -2.472 43.718 1.00 94.88 705 LEU A O 1
ATOM 4850 N N . GLU A 1 706 ? 16.478 -0.529 42.605 1.00 92.81 706 GLU A N 1
ATOM 4851 C CA . GLU A 1 706 ? 17.216 -0.992 41.427 1.00 92.81 706 GLU A CA 1
ATOM 4852 C C . GLU A 1 706 ? 18.647 -1.418 41.798 1.00 92.81 706 GLU A C 1
ATOM 4854 O O . GLU A 1 706 ? 19.048 -2.541 41.492 1.00 92.81 706 GLU A O 1
ATOM 4859 N N . SER A 1 707 ? 19.391 -0.578 42.530 1.00 92.75 707 SER A N 1
ATOM 4860 C CA . SER A 1 707 ? 20.744 -0.902 43.013 1.00 92.75 707 SER A CA 1
ATOM 4861 C C . SER A 1 707 ? 20.740 -2.156 43.886 1.00 92.75 707 SER A C 1
ATOM 4863 O O . SER A 1 707 ? 21.543 -3.067 43.686 1.00 92.75 707 SER A O 1
ATOM 4865 N N . ARG A 1 708 ? 19.789 -2.250 44.821 1.00 93.56 708 ARG A N 1
ATOM 4866 C CA . ARG A 1 708 ? 19.616 -3.441 45.657 1.00 93.56 708 ARG A CA 1
ATOM 4867 C C . ARG A 1 708 ? 19.282 -4.679 44.823 1.00 93.56 708 ARG A C 1
ATOM 4869 O O . ARG A 1 708 ? 19.796 -5.762 45.102 1.00 93.56 708 ARG A O 1
ATOM 4876 N N . SER A 1 709 ? 18.434 -4.534 43.803 1.00 91.69 709 SER A N 1
ATOM 4877 C CA . SER A 1 709 ? 18.086 -5.632 42.901 1.00 91.69 709 SER A CA 1
ATOM 4878 C C . SER A 1 709 ? 19.331 -6.209 42.236 1.00 91.69 709 SER A C 1
ATOM 4880 O O . SER A 1 709 ? 19.528 -7.422 42.232 1.00 91.69 709 SER A O 1
ATOM 4882 N N . GLN A 1 710 ? 20.209 -5.332 41.745 1.00 89.69 710 GLN A N 1
ATOM 4883 C CA . GLN A 1 710 ? 21.464 -5.721 41.103 1.00 89.69 710 GLN A CA 1
ATOM 4884 C C . GLN A 1 710 ? 22.411 -6.447 42.067 1.00 89.69 710 GLN A C 1
ATOM 4886 O O . GLN A 1 710 ? 23.068 -7.407 41.669 1.00 89.69 710 GLN A O 1
ATOM 4891 N N . GLU A 1 711 ? 22.459 -6.029 43.334 1.00 89.62 711 GLU A N 1
ATOM 4892 C CA . GLU A 1 711 ? 23.281 -6.672 44.367 1.00 89.62 711 GLU A CA 1
ATOM 4893 C C . GLU A 1 711 ? 22.803 -8.088 44.723 1.00 89.62 711 GLU A C 1
ATOM 4895 O O . GLU A 1 711 ? 23.628 -8.972 44.959 1.00 89.62 711 GLU A O 1
ATOM 4900 N N . ILE A 1 712 ? 21.486 -8.315 44.773 1.00 89.50 712 ILE A N 1
ATOM 4901 C CA . ILE A 1 712 ? 20.896 -9.564 45.290 1.00 89.50 712 ILE A CA 1
ATOM 4902 C C . ILE A 1 712 ? 20.547 -10.554 44.179 1.00 89.50 712 ILE A C 1
ATOM 4904 O O . ILE A 1 712 ? 20.792 -11.752 44.322 1.00 89.50 712 ILE A O 1
ATOM 4908 N N . PHE A 1 713 ? 19.963 -10.070 43.084 1.00 87.12 713 PHE A N 1
ATOM 4909 C CA . PHE A 1 713 ? 19.452 -10.891 41.983 1.00 87.12 713 PHE A CA 1
ATOM 4910 C C . PHE A 1 713 ? 20.349 -10.835 40.738 1.00 87.12 713 PHE A C 1
ATOM 4912 O O . PHE A 1 713 ? 20.120 -11.578 39.785 1.00 87.12 713 PHE A O 1
ATOM 4919 N N . GLY A 1 714 ? 21.403 -10.011 40.768 1.00 81.25 714 GLY A N 1
ATOM 4920 C CA . GLY A 1 714 ? 22.306 -9.781 39.646 1.00 81.25 714 GLY A CA 1
ATOM 4921 C C . GLY A 1 714 ? 21.795 -8.708 38.684 1.00 81.25 714 GLY A C 1
ATOM 4922 O O . GLY A 1 714 ? 20.651 -8.262 38.749 1.00 81.25 714 GLY A O 1
ATOM 4923 N N . THR A 1 715 ? 22.666 -8.265 37.777 1.00 67.25 715 THR A N 1
ATOM 4924 C CA . THR A 1 715 ? 22.286 -7.314 36.728 1.00 67.25 715 THR A CA 1
ATOM 4925 C C . THR A 1 715 ? 21.334 -7.999 35.740 1.00 67.25 715 THR A C 1
ATOM 4927 O O . THR A 1 715 ? 21.704 -9.046 35.199 1.00 67.25 715 THR A O 1
ATOM 4930 N N . PRO A 1 716 ? 20.135 -7.449 35.478 1.00 60.53 716 PRO A N 1
ATOM 4931 C CA . PRO A 1 716 ? 19.252 -7.997 34.456 1.00 60.53 716 PRO A CA 1
ATOM 4932 C C . PRO A 1 716 ? 19.943 -7.997 33.084 1.00 60.53 716 PRO A C 1
ATOM 4934 O O . PRO A 1 716 ? 20.753 -7.121 32.772 1.00 60.53 716 PRO A O 1
ATOM 4937 N N . VAL A 1 717 ? 19.634 -9.001 32.259 1.00 47.44 717 VAL A N 1
ATOM 4938 C CA . VAL A 1 717 ? 20.045 -9.032 30.850 1.00 47.44 717 VAL A CA 1
ATOM 4939 C C . VAL A 1 717 ? 19.259 -7.930 30.144 1.00 47.44 717 VAL A C 1
ATOM 4941 O O . VAL A 1 717 ? 18.072 -8.099 29.909 1.00 47.44 717 VAL A O 1
ATOM 4944 N N . CYS A 1 718 ? 19.931 -6.796 29.931 1.00 38.56 718 CYS A N 1
ATOM 4945 C CA . CYS A 1 718 ? 19.512 -5.583 29.221 1.00 38.56 718 CYS A CA 1
ATOM 4946 C C . CYS A 1 718 ? 18.155 -5.684 28.491 1.00 38.56 718 CYS A C 1
ATOM 4948 O O . CYS A 1 718 ? 18.079 -6.315 27.437 1.00 38.56 718 CYS A O 1
ATOM 4950 N N . GLU A 1 719 ? 17.122 -4.990 28.984 1.00 48.12 719 GLU A N 1
ATOM 4951 C CA . GLU A 1 719 ? 16.172 -4.374 28.052 1.00 48.12 719 GLU A CA 1
ATOM 4952 C C . GLU A 1 719 ? 16.981 -3.350 27.252 1.00 48.12 719 GLU A C 1
ATOM 4954 O O . GLU A 1 719 ? 17.703 -2.535 27.835 1.00 48.12 719 GLU A O 1
ATOM 4959 N N . GLU A 1 720 ? 16.984 -3.475 25.926 1.00 45.66 720 GLU A N 1
ATOM 4960 C CA . GLU A 1 720 ? 17.647 -2.521 25.042 1.00 45.66 720 GLU A CA 1
ATOM 4961 C C . GLU A 1 720 ? 17.244 -1.106 25.458 1.00 45.66 720 GLU A C 1
ATOM 4963 O O . GLU A 1 720 ? 16.063 -0.815 25.639 1.00 45.66 720 GLU A O 1
ATOM 4968 N N . THR A 1 721 ? 18.219 -0.215 25.652 1.00 53.91 721 THR A N 1
ATOM 4969 C CA . THR A 1 721 ? 17.911 1.204 25.820 1.00 53.91 721 THR A CA 1
ATOM 4970 C C . THR A 1 721 ? 17.212 1.661 24.548 1.00 53.91 721 THR A C 1
ATOM 4972 O O . THR A 1 721 ? 17.888 1.891 23.542 1.00 53.91 721 THR A O 1
ATOM 4975 N N . VAL A 1 722 ? 15.879 1.741 24.584 1.00 65.88 722 VAL A N 1
ATOM 4976 C CA . VAL A 1 722 ? 15.075 2.184 23.446 1.00 65.88 722 VAL A CA 1
ATOM 4977 C C . VAL A 1 722 ? 15.592 3.559 23.056 1.00 65.88 722 VAL A C 1
ATOM 4979 O O . VAL A 1 722 ? 15.685 4.467 23.888 1.00 65.88 722 VAL A O 1
ATOM 4982 N N . ALA A 1 723 ? 16.037 3.693 21.809 1.00 79.81 723 ALA A N 1
ATOM 4983 C CA . ALA A 1 723 ? 16.606 4.941 21.342 1.00 79.81 723 ALA A CA 1
ATOM 4984 C C . ALA A 1 723 ? 15.549 6.044 21.487 1.00 79.81 723 ALA A C 1
ATOM 4986 O O . ALA A 1 723 ? 14.385 5.844 21.165 1.00 79.81 723 ALA A O 1
ATOM 4987 N N . THR A 1 724 ? 15.936 7.221 21.976 1.00 86.25 724 THR A N 1
ATOM 4988 C CA . THR A 1 724 ? 15.021 8.366 22.082 1.00 86.25 724 THR A CA 1
ATOM 4989 C C . THR A 1 724 ? 15.484 9.518 21.206 1.00 86.25 724 THR A C 1
ATOM 4991 O O . THR A 1 724 ? 16.686 9.753 21.074 1.00 86.25 724 THR A O 1
ATOM 4994 N N . THR A 1 725 ? 14.544 10.292 20.669 1.00 86.75 725 THR A N 1
ATOM 4995 C CA . THR A 1 725 ? 14.803 11.550 19.965 1.00 86.75 725 THR A CA 1
ATOM 4996 C C . THR A 1 725 ? 14.158 12.728 20.681 1.00 86.75 725 THR A C 1
ATOM 4998 O O . THR A 1 725 ? 13.084 12.617 21.265 1.00 86.75 725 THR A O 1
ATOM 5001 N N . SER A 1 726 ? 14.805 13.889 20.619 1.00 88.25 726 SER A N 1
ATOM 5002 C CA . SER A 1 726 ? 14.209 15.166 21.017 1.00 88.25 726 SER A CA 1
ATOM 5003 C C . SER A 1 726 ? 13.501 15.871 19.857 1.00 88.25 726 SER A C 1
ATOM 5005 O O . SER A 1 726 ? 12.900 16.922 20.072 1.00 88.25 726 SER A O 1
ATOM 5007 N N . ASP A 1 727 ? 13.562 15.319 18.639 1.00 89.31 727 ASP A N 1
ATOM 5008 C CA . ASP A 1 727 ? 12.872 15.866 17.475 1.00 89.31 727 ASP A CA 1
ATOM 5009 C C . ASP A 1 727 ? 11.372 15.517 17.515 1.00 89.31 727 ASP A C 1
ATOM 5011 O O . ASP A 1 727 ? 11.014 14.342 17.400 1.00 89.31 727 ASP A O 1
ATOM 5015 N N . PRO A 1 728 ? 10.475 16.509 17.631 1.00 90.81 728 PRO A N 1
ATOM 5016 C CA . PRO A 1 728 ? 9.035 16.282 17.579 1.00 90.81 728 PRO A CA 1
ATOM 5017 C C . PRO A 1 728 ? 8.471 15.950 16.186 1.00 90.81 728 PRO A C 1
ATOM 5019 O O . PRO A 1 728 ? 7.313 15.553 16.129 1.00 90.81 728 PRO A O 1
ATOM 5022 N N . ASP A 1 729 ? 9.210 16.141 15.080 1.00 92.88 729 ASP A N 1
ATOM 5023 C CA . ASP A 1 729 ? 8.692 16.068 13.690 1.00 92.88 729 ASP A CA 1
ATOM 5024 C C . ASP A 1 729 ? 7.347 16.801 13.515 1.00 92.88 729 ASP A C 1
ATOM 5026 O O . ASP A 1 729 ? 6.378 16.270 12.967 1.00 92.88 729 ASP A O 1
ATOM 5030 N N . VAL A 1 730 ? 7.279 18.044 14.017 1.00 94.25 730 VAL A N 1
ATOM 5031 C CA . VAL A 1 730 ? 6.061 18.861 13.918 1.00 94.25 730 VAL A CA 1
ATOM 5032 C C . VAL A 1 730 ? 5.743 19.142 12.453 1.00 94.25 730 VAL A C 1
ATOM 5034 O O . VAL A 1 730 ? 6.527 19.765 11.734 1.00 94.25 730 VAL A O 1
ATOM 5037 N N . ARG A 1 731 ? 4.542 18.757 12.033 1.00 95.06 731 ARG A N 1
ATOM 5038 C CA . ARG A 1 731 ? 3.971 19.021 10.711 1.00 95.06 731 ARG A CA 1
ATOM 5039 C C . ARG A 1 731 ? 2.508 19.425 10.837 1.00 95.06 731 ARG A C 1
ATOM 5041 O O . ARG A 1 731 ? 1.871 19.175 11.857 1.00 95.06 731 ARG A O 1
ATOM 5048 N N . LEU A 1 732 ? 1.974 20.060 9.801 1.00 94.62 732 LEU A N 1
ATOM 5049 C CA . LEU A 1 732 ? 0.546 20.348 9.715 1.00 94.62 732 LEU A CA 1
ATOM 5050 C C . LEU A 1 732 ? -0.109 19.437 8.685 1.00 94.62 732 LEU A C 1
ATOM 5052 O O . LEU A 1 732 ? 0.472 19.193 7.630 1.00 94.62 732 LEU A O 1
ATOM 5056 N N . LEU A 1 733 ? -1.323 18.986 8.972 1.00 93.06 733 LEU A N 1
ATOM 5057 C CA . LEU A 1 733 ? -2.195 18.315 8.015 1.00 93.06 733 LEU A CA 1
ATOM 5058 C C . LEU A 1 733 ? -3.379 19.233 7.702 1.00 93.06 733 LEU A C 1
ATOM 5060 O O . LEU A 1 733 ? -4.061 19.686 8.622 1.00 93.06 733 LEU A O 1
ATOM 5064 N N . THR A 1 734 ? -3.611 19.542 6.430 1.00 86.31 734 THR A N 1
ATOM 5065 C CA . THR A 1 734 ? -4.802 20.299 6.010 1.00 86.31 734 THR A CA 1
ATOM 5066 C C . THR A 1 734 ? -6.042 19.406 6.004 1.00 86.31 734 THR A C 1
ATOM 5068 O O . THR A 1 734 ? -5.949 18.181 5.997 1.00 86.31 734 THR A O 1
ATOM 5071 N N . GLU A 1 735 ? -7.225 20.009 5.921 1.00 82.88 735 GLU A N 1
ATOM 5072 C CA . GLU A 1 735 ? -8.507 19.319 5.733 1.00 82.88 735 GLU A CA 1
ATOM 5073 C C . GLU A 1 735 ? -8.575 18.469 4.450 1.00 82.88 735 GLU A C 1
ATOM 5075 O O . GLU A 1 735 ? -9.391 17.560 4.348 1.00 82.88 735 GLU A O 1
ATOM 5080 N N . THR A 1 736 ? -7.706 18.748 3.476 1.00 79.56 736 THR A N 1
ATOM 5081 C CA . THR A 1 736 ? -7.560 17.982 2.230 1.00 79.56 736 THR A CA 1
ATOM 5082 C C . THR A 1 736 ? -6.532 16.850 2.329 1.00 79.56 736 THR A C 1
ATOM 5084 O O . THR A 1 736 ? -6.265 16.187 1.330 1.00 79.56 736 THR A O 1
ATOM 5087 N N . GLY A 1 737 ? -5.921 16.646 3.503 1.00 80.94 737 GLY A N 1
ATOM 5088 C CA . GLY A 1 737 ? -4.890 15.632 3.734 1.00 80.94 737 GLY A CA 1
ATOM 5089 C C . GLY A 1 737 ? -3.482 16.029 3.272 1.00 80.94 737 GLY A C 1
ATOM 5090 O O . GLY A 1 737 ? -2.578 15.196 3.282 1.00 80.94 737 GLY A O 1
ATOM 5091 N N . ALA A 1 738 ? -3.252 17.286 2.874 1.00 79.81 738 ALA A N 1
ATOM 5092 C CA . ALA A 1 738 ? -1.923 17.742 2.477 1.00 79.81 738 ALA A CA 1
ATOM 5093 C C . ALA A 1 738 ? -1.030 17.965 3.707 1.00 79.81 738 ALA A C 1
ATOM 5095 O O . ALA A 1 738 ? -1.417 18.648 4.657 1.00 79.81 738 ALA A O 1
ATOM 5096 N N . VAL A 1 739 ? 0.188 17.421 3.668 1.00 91.56 739 VAL A N 1
ATOM 5097 C CA . VAL A 1 739 ? 1.188 17.594 4.730 1.00 91.56 739 VAL A CA 1
ATOM 5098 C C . VAL A 1 739 ? 2.033 18.838 4.458 1.00 91.56 739 VAL A C 1
ATOM 5100 O O . VAL A 1 739 ? 2.690 18.941 3.422 1.00 91.56 739 VAL A O 1
ATOM 5103 N N . ILE A 1 740 ? 2.071 19.765 5.414 1.00 88.62 740 ILE A N 1
ATOM 5104 C CA . ILE A 1 740 ? 2.882 20.985 5.369 1.00 88.62 740 ILE A CA 1
ATOM 5105 C C . ILE A 1 740 ? 3.993 20.874 6.415 1.00 88.62 740 ILE A C 1
ATOM 5107 O O . ILE A 1 740 ? 3.740 20.803 7.619 1.00 88.62 740 ILE A O 1
ATOM 5111 N N . ARG A 1 741 ? 5.244 20.884 5.949 1.00 93.00 741 ARG A N 1
ATOM 5112 C CA . ARG A 1 741 ? 6.441 20.897 6.802 1.00 93.00 741 ARG A CA 1
ATOM 5113 C C . ARG A 1 741 ? 6.833 22.332 7.191 1.00 93.00 741 ARG A C 1
ATOM 5115 O O . ARG A 1 741 ? 6.489 23.271 6.466 1.00 93.00 741 ARG A O 1
ATOM 5122 N N . PRO A 1 742 ? 7.529 22.530 8.326 1.00 91.00 742 PRO A N 1
ATOM 5123 C CA . PRO A 1 742 ? 7.926 23.863 8.760 1.00 91.00 742 PRO A CA 1
ATOM 5124 C C . PRO A 1 742 ? 8.903 24.480 7.753 1.00 91.00 742 PRO A C 1
ATOM 5126 O O . PRO A 1 742 ? 9.897 23.871 7.369 1.00 91.00 742 PRO A O 1
ATOM 5129 N N . LEU A 1 743 ? 8.622 25.714 7.341 1.00 86.56 743 LEU A N 1
ATOM 5130 C CA . LEU A 1 743 ? 9.490 26.531 6.490 1.00 86.56 743 LEU A CA 1
ATOM 5131 C C . LEU A 1 743 ? 10.710 27.045 7.266 1.00 86.56 743 LEU A C 1
ATOM 5133 O O . LEU A 1 743 ? 11.786 27.227 6.702 1.00 86.56 743 LEU A O 1
ATOM 5137 N N . ARG A 1 744 ? 10.521 27.337 8.557 1.00 87.19 744 ARG A N 1
ATOM 5138 C CA . ARG A 1 744 ? 11.559 27.847 9.459 1.00 87.19 744 ARG A CA 1
ATOM 5139 C C . ARG A 1 744 ? 11.308 27.349 10.874 1.00 87.19 744 ARG A C 1
ATOM 5141 O O . ARG A 1 744 ? 10.168 27.358 11.337 1.00 87.19 744 ARG A O 1
ATOM 5148 N N . GLN A 1 745 ? 12.393 27.003 11.554 1.00 88.62 745 GLN A N 1
ATOM 5149 C CA . GLN A 1 745 ? 12.424 26.654 12.967 1.00 88.62 745 GLN A CA 1
ATOM 5150 C C . GLN A 1 745 ? 13.549 27.447 13.633 1.00 88.62 745 GLN A C 1
ATOM 5152 O O . GLN A 1 745 ? 14.713 27.301 13.267 1.00 88.62 745 GLN A O 1
ATOM 5157 N N . GLU A 1 746 ? 13.212 28.301 14.597 1.00 87.31 746 GLU A N 1
ATOM 5158 C CA . GLU A 1 746 ? 14.203 29.077 15.347 1.00 87.31 746 GLU A CA 1
ATOM 5159 C C . GLU A 1 746 ? 13.702 29.365 16.761 1.00 87.31 746 GLU A C 1
ATOM 5161 O O . GLU A 1 746 ? 12.560 29.780 16.937 1.00 87.31 746 GLU A O 1
ATOM 5166 N N . ALA A 1 747 ? 14.551 29.132 17.768 1.00 84.81 747 ALA A N 1
ATOM 5167 C CA . ALA A 1 747 ? 14.257 29.405 19.181 1.00 84.81 747 ALA A CA 1
ATOM 5168 C C . ALA A 1 747 ? 12.890 28.864 19.671 1.00 84.81 747 ALA A C 1
ATOM 5170 O O . ALA A 1 747 ? 12.182 29.535 20.415 1.00 84.81 747 ALA A O 1
ATOM 5171 N N . GLY A 1 748 ? 12.503 27.658 19.230 1.00 85.62 748 GLY A N 1
ATOM 5172 C CA . GLY A 1 748 ? 11.229 27.023 19.601 1.00 85.62 748 GLY A CA 1
ATOM 5173 C C . GLY A 1 748 ? 10.011 27.499 18.801 1.00 85.62 748 GLY A C 1
ATOM 5174 O O . GLY A 1 748 ? 8.919 26.983 19.009 1.00 85.62 748 GLY A O 1
ATOM 5175 N N . VAL A 1 749 ? 10.168 28.432 17.857 1.00 92.75 749 VAL A N 1
ATOM 5176 C CA . VAL A 1 749 ? 9.078 28.898 16.990 1.00 92.75 749 VAL A CA 1
ATOM 5177 C C . VAL A 1 749 ? 9.125 28.177 15.644 1.00 92.75 749 VAL A C 1
ATOM 5179 O O . VAL A 1 749 ? 10.101 28.293 14.900 1.00 92.75 749 VAL A O 1
ATOM 5182 N N . TYR A 1 750 ? 8.046 27.470 15.311 1.00 94.62 750 TYR A N 1
ATOM 5183 C CA . TYR A 1 750 ? 7.865 26.751 14.049 1.00 94.62 750 TYR A CA 1
ATOM 5184 C C . TYR A 1 750 ? 6.940 27.543 13.138 1.00 94.62 750 TYR A C 1
ATOM 5186 O O . TYR A 1 750 ? 5.823 27.869 13.529 1.00 94.62 750 TYR A O 1
ATOM 5194 N N . SER A 1 751 ? 7.398 27.864 11.929 1.00 93.19 751 SER A N 1
ATOM 5195 C CA . SER A 1 751 ? 6.632 28.652 10.959 1.00 93.19 751 SER A CA 1
ATOM 5196 C C . SER A 1 751 ? 6.293 27.834 9.718 1.00 93.19 751 SER A C 1
ATOM 5198 O O . SER A 1 751 ? 7.183 27.251 9.106 1.00 93.19 751 SER A O 1
ATOM 5200 N N . PHE A 1 752 ? 5.026 27.839 9.315 1.00 93.75 752 PHE A N 1
ATOM 5201 C CA . PHE A 1 752 ? 4.469 27.050 8.217 1.00 93.75 752 PHE A CA 1
ATOM 5202 C C . PHE A 1 752 ? 3.802 27.969 7.201 1.00 93.75 752 PHE A C 1
ATOM 5204 O O . PHE A 1 752 ? 3.066 28.878 7.579 1.00 93.75 752 PHE A O 1
ATOM 5211 N N . MET A 1 753 ? 4.033 27.725 5.914 1.00 88.81 753 MET A N 1
ATOM 5212 C CA . MET A 1 753 ? 3.327 28.436 4.850 1.00 88.81 753 MET A CA 1
ATOM 5213 C C . MET A 1 753 ? 2.020 27.709 4.542 1.00 88.81 753 MET A C 1
ATOM 5215 O O . MET A 1 753 ? 2.043 26.562 4.106 1.00 88.81 753 MET A O 1
ATOM 5219 N N . LEU A 1 754 ? 0.888 28.371 4.777 1.00 87.19 754 LEU A N 1
ATOM 5220 C CA . LEU A 1 754 ? -0.432 27.801 4.538 1.00 87.19 754 LEU A CA 1
ATOM 5221 C C . LEU A 1 754 ? -0.944 28.149 3.132 1.00 87.19 754 LEU A C 1
ATOM 5223 O O . LEU A 1 754 ? -0.911 29.328 2.746 1.00 87.19 754 LEU A O 1
ATOM 5227 N N . PRO A 1 755 ? -1.479 27.164 2.385 1.00 81.56 755 PRO A N 1
ATOM 5228 C CA . PRO A 1 755 ? -2.243 27.418 1.173 1.00 81.56 755 PRO A CA 1
ATOM 5229 C C . PRO A 1 755 ? -3.422 28.363 1.433 1.00 81.56 755 PRO A C 1
ATOM 5231 O O . PRO A 1 755 ? -4.027 28.369 2.512 1.00 81.56 755 PRO A O 1
ATOM 5234 N N . SER A 1 756 ? -3.784 29.154 0.424 1.00 79.62 756 SER A N 1
ATOM 5235 C CA . SER A 1 756 ? -5.007 29.960 0.468 1.00 79.62 756 SER A CA 1
ATOM 5236 C C . SER A 1 756 ? -6.232 29.064 0.647 1.00 79.62 756 SER A C 1
ATOM 5238 O O . SER A 1 756 ? -6.332 28.030 -0.008 1.00 79.62 756 SER A O 1
ATOM 5240 N N . GLY A 1 757 ? -7.179 29.488 1.478 1.00 77.38 757 GLY A N 1
ATOM 5241 C CA . GLY A 1 757 ? -8.422 28.760 1.722 1.00 77.38 757 GLY A CA 1
ATOM 5242 C C . GLY A 1 757 ? -8.354 27.674 2.799 1.00 77.38 757 GLY A C 1
ATOM 5243 O O . GLY A 1 757 ? -9.382 27.061 3.047 1.00 77.38 757 GLY A O 1
ATOM 5244 N N . THR A 1 758 ? -7.206 27.465 3.458 1.00 85.44 758 THR A N 1
ATOM 5245 C CA . THR A 1 758 ? -7.060 26.474 4.547 1.00 85.44 758 THR A CA 1
ATOM 5246 C C . THR A 1 758 ? -7.926 26.854 5.753 1.00 85.44 758 THR A C 1
ATOM 5248 O O . THR A 1 758 ? -7.596 27.799 6.472 1.00 85.44 758 THR A O 1
ATOM 5251 N N . ALA A 1 759 ? -9.041 26.167 5.991 1.00 85.12 759 ALA A N 1
ATOM 5252 C CA . ALA A 1 759 ? -9.986 26.530 7.054 1.00 85.12 759 ALA A CA 1
ATOM 5253 C C . ALA A 1 759 ? -9.535 26.054 8.447 1.00 85.12 759 ALA A C 1
ATOM 5255 O O . ALA A 1 759 ? -9.814 26.694 9.469 1.00 85.12 759 ALA A O 1
ATOM 5256 N N . GLN A 1 760 ? -8.823 24.931 8.489 1.00 90.19 760 GLN A N 1
ATOM 5257 C CA . GLN A 1 760 ? -8.312 24.312 9.705 1.00 90.19 760 GLN A CA 1
ATOM 5258 C C . GLN A 1 760 ? -7.070 23.486 9.386 1.00 90.19 760 GLN A C 1
ATOM 5260 O O . GLN A 1 760 ? -6.871 23.055 8.257 1.00 90.19 760 GLN A O 1
ATOM 5265 N N . VAL A 1 761 ? -6.240 23.243 10.390 1.00 93.19 761 VAL A N 1
ATOM 5266 C CA . VAL A 1 761 ? -5.111 22.315 10.274 1.00 93.19 761 VAL A CA 1
A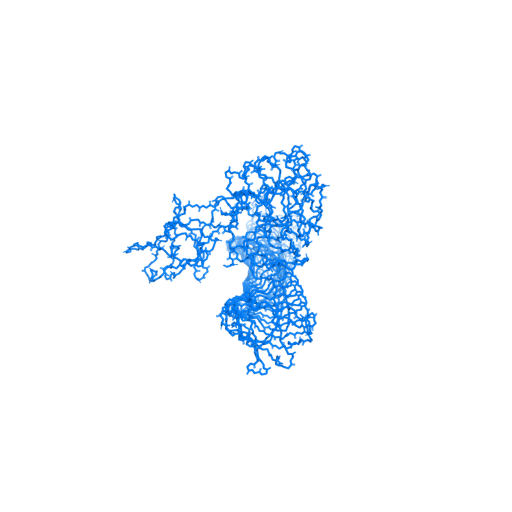TOM 5267 C C . VAL A 1 761 ? -5.082 21.400 11.484 1.00 93.19 761 VAL A C 1
ATOM 5269 O O . VAL A 1 761 ? -5.511 21.806 12.563 1.00 93.19 761 VAL A O 1
ATOM 5272 N N . ARG A 1 762 ? -4.546 20.190 11.340 1.00 95.88 762 ARG A N 1
ATOM 5273 C CA . ARG A 1 762 ? -4.125 19.376 12.484 1.00 95.88 762 ARG A CA 1
ATOM 5274 C C . ARG A 1 762 ? -2.631 19.558 12.712 1.00 95.88 762 ARG A C 1
ATOM 5276 O O . ARG A 1 762 ? -1.848 19.454 11.771 1.00 95.88 762 ARG A O 1
ATOM 5283 N N . ILE A 1 763 ? -2.250 19.868 13.946 1.00 96.56 763 ILE A N 1
ATOM 5284 C CA . ILE A 1 763 ? -0.865 19.909 14.404 1.00 96.56 763 ILE A CA 1
ATOM 5285 C C . ILE A 1 763 ? -0.481 18.481 14.762 1.00 96.56 763 ILE A C 1
ATOM 5287 O O . ILE A 1 763 ? -0.988 17.922 15.734 1.00 96.56 763 ILE A O 1
ATOM 5291 N N . VAL A 1 764 ? 0.407 17.916 13.959 1.00 96.25 764 VAL A N 1
ATOM 5292 C CA . VAL A 1 764 ? 0.866 16.540 14.078 1.00 96.25 764 VAL A CA 1
ATOM 5293 C C . VAL A 1 764 ? 2.309 16.537 14.566 1.00 96.25 764 VAL A C 1
ATOM 5295 O O . VAL A 1 764 ? 3.146 17.248 14.010 1.00 96.25 764 VAL A O 1
ATOM 5298 N N . SER A 1 765 ? 2.604 15.740 15.586 1.00 94.88 765 SER A N 1
ATOM 5299 C CA . SER A 1 765 ? 3.953 15.512 16.105 1.00 94.88 765 SER A CA 1
ATOM 5300 C C . SER A 1 765 ? 4.119 14.053 16.522 1.00 94.88 765 SER A C 1
ATOM 5302 O O . SER A 1 765 ? 3.139 13.324 16.656 1.00 94.88 765 SER A O 1
ATOM 5304 N N . ARG A 1 766 ? 5.356 13.634 16.794 1.00 93.69 766 ARG A N 1
ATOM 5305 C CA . ARG A 1 766 ? 5.590 12.461 17.646 1.00 93.69 766 ARG A CA 1
ATOM 5306 C C . ARG A 1 766 ? 4.903 12.678 18.996 1.00 93.69 766 ARG A C 1
ATOM 5308 O O . ARG A 1 766 ? 4.807 13.822 19.452 1.00 93.69 766 ARG A O 1
ATOM 5315 N N . ALA A 1 767 ? 4.440 11.595 19.607 1.00 90.38 767 ALA A N 1
ATOM 5316 C CA . ALA A 1 767 ? 3.898 11.569 20.958 1.00 90.38 767 ALA A CA 1
ATOM 5317 C C . ALA A 1 767 ? 4.355 10.293 21.665 1.00 90.38 767 ALA A C 1
ATOM 5319 O O . ALA A 1 767 ? 4.692 9.324 20.989 1.00 90.38 767 ALA A O 1
ATOM 5320 N N . ASN A 1 768 ? 4.493 10.361 22.987 1.00 88.62 768 ASN A N 1
ATOM 5321 C CA . ASN A 1 768 ? 4.800 9.223 23.855 1.00 88.62 768 ASN A CA 1
ATOM 5322 C C . ASN A 1 768 ? 4.252 9.489 25.259 1.00 88.62 768 ASN A C 1
ATOM 5324 O O . ASN A 1 768 ? 4.038 10.647 25.638 1.00 88.62 768 ASN A O 1
ATOM 5328 N N . ARG A 1 769 ? 4.111 8.440 26.073 1.00 88.44 769 ARG A N 1
ATOM 5329 C CA . ARG A 1 769 ? 3.790 8.592 27.496 1.00 88.44 769 ARG A CA 1
ATOM 5330 C C . ARG A 1 769 ? 5.065 8.876 28.296 1.00 88.44 769 ARG A C 1
ATOM 5332 O O . ARG A 1 769 ? 6.035 8.132 28.158 1.00 88.44 769 ARG A O 1
ATOM 5339 N N . PRO A 1 770 ? 5.103 9.908 29.162 1.00 88.25 770 PRO A N 1
ATOM 5340 C CA . PRO A 1 770 ? 6.270 10.206 29.997 1.00 88.25 770 PRO A CA 1
ATOM 5341 C C . PRO A 1 770 ? 6.793 9.016 30.808 1.00 88.25 770 PRO A C 1
ATOM 5343 O O . PRO A 1 770 ? 8.005 8.887 30.977 1.00 88.25 770 PRO A O 1
ATOM 5346 N N . VAL A 1 771 ? 5.895 8.143 31.269 1.00 85.81 771 VAL A N 1
ATOM 5347 C CA . VAL A 1 771 ? 6.240 6.896 31.969 1.00 85.81 771 VAL A CA 1
ATOM 5348 C C . VAL A 1 771 ? 7.116 5.951 31.126 1.00 85.81 771 VAL A C 1
ATOM 5350 O O . VAL A 1 771 ? 8.006 5.308 31.678 1.00 85.81 771 VAL A O 1
ATOM 5353 N N . ASP A 1 772 ? 6.949 5.933 29.800 1.00 85.81 772 ASP A N 1
ATOM 5354 C CA . ASP A 1 772 ? 7.696 5.049 28.890 1.00 85.81 772 ASP A CA 1
ATOM 5355 C C . ASP A 1 772 ? 9.073 5.616 28.514 1.00 85.81 772 ASP A C 1
ATOM 5357 O O . ASP A 1 772 ? 10.017 4.869 28.277 1.00 85.81 772 ASP A O 1
ATOM 5361 N N . VAL A 1 773 ? 9.204 6.947 28.457 1.00 86.25 773 VAL A N 1
ATOM 5362 C CA . VAL A 1 773 ? 10.434 7.621 27.992 1.00 86.25 773 VAL A CA 1
ATOM 5363 C C . VAL A 1 773 ? 11.338 8.128 29.116 1.00 86.25 773 VAL A C 1
ATOM 5365 O O . VAL A 1 773 ? 12.543 8.275 28.917 1.00 86.25 773 VAL A O 1
ATOM 5368 N N . ILE A 1 774 ? 10.780 8.447 30.289 1.00 86.88 774 ILE A N 1
ATOM 5369 C CA . ILE A 1 774 ? 11.546 8.903 31.461 1.00 86.88 774 ILE A CA 1
ATOM 5370 C C . ILE A 1 774 ? 11.760 7.742 32.435 1.00 86.88 774 ILE A C 1
ATOM 5372 O O . ILE A 1 774 ? 12.851 7.609 32.994 1.00 86.88 774 ILE A O 1
ATOM 5376 N N . GLY A 1 775 ? 10.726 6.925 32.640 1.00 87.38 775 GLY A N 1
ATOM 5377 C CA . GLY A 1 775 ? 10.754 5.743 33.490 1.00 87.38 775 GLY A CA 1
ATOM 5378 C C . GLY A 1 775 ? 9.501 5.583 34.362 1.00 87.38 775 GLY A C 1
ATOM 5379 O O . GLY A 1 775 ? 8.738 6.535 34.550 1.00 87.38 775 GLY A O 1
ATOM 5380 N N . PRO A 1 776 ? 9.326 4.395 34.970 1.00 88.75 776 PRO A N 1
ATOM 5381 C CA . PRO A 1 776 ? 8.128 4.011 35.726 1.00 88.75 776 PRO A CA 1
ATOM 5382 C C . PRO A 1 776 ? 7.858 4.903 36.946 1.00 88.75 776 PRO A C 1
ATOM 5384 O O . PRO A 1 776 ? 6.716 5.070 37.358 1.00 88.75 776 PRO A O 1
ATOM 5387 N N . PHE A 1 777 ? 8.886 5.550 37.497 1.00 91.94 777 PHE A N 1
ATOM 5388 C CA . PHE A 1 777 ? 8.787 6.503 38.611 1.00 91.94 777 PHE A CA 1
ATOM 5389 C C . PHE A 1 777 ? 8.136 7.855 38.236 1.00 91.94 777 PHE A C 1
ATOM 5391 O O . PHE A 1 777 ? 8.145 8.790 39.042 1.00 91.94 777 PHE A O 1
ATOM 5398 N N . VAL A 1 778 ? 7.586 7.982 37.024 1.00 88.12 778 VAL A N 1
ATOM 5399 C CA . VAL A 1 778 ? 6.772 9.112 36.559 1.00 88.12 778 VAL A CA 1
ATOM 5400 C C . VAL A 1 778 ? 5.316 8.672 36.417 1.00 88.12 778 VAL A C 1
ATOM 5402 O O . VAL A 1 778 ? 5.024 7.703 35.732 1.00 88.12 778 VAL A O 1
ATOM 5405 N N . ASP A 1 779 ? 4.393 9.416 37.029 1.00 84.88 779 ASP A N 1
ATOM 5406 C CA . ASP A 1 779 ? 2.964 9.061 37.046 1.00 84.88 779 ASP A CA 1
ATOM 5407 C C . ASP A 1 779 ? 2.159 9.565 35.832 1.00 84.88 779 ASP A C 1
ATOM 5409 O O . ASP A 1 779 ? 1.013 9.175 35.606 1.00 84.88 779 ASP A O 1
ATOM 5413 N N . ASP A 1 780 ? 2.738 10.454 35.024 1.00 80.00 780 ASP A N 1
ATOM 5414 C CA . ASP A 1 780 ? 2.048 10.985 33.849 1.00 80.00 780 ASP A CA 1
ATOM 5415 C C . ASP A 1 780 ? 1.972 9.922 32.740 1.00 80.00 780 ASP A C 1
ATOM 5417 O O . ASP A 1 780 ? 2.953 9.634 32.051 1.00 80.00 780 ASP A O 1
ATOM 5421 N N . ARG A 1 781 ? 0.780 9.336 32.592 1.00 82.62 781 ARG A N 1
ATOM 5422 C CA . ARG A 1 781 ? 0.441 8.288 31.612 1.00 82.62 781 ARG A CA 1
ATOM 5423 C C . ARG A 1 781 ? -0.191 8.833 30.327 1.00 82.62 781 ARG A C 1
ATOM 5425 O O . ARG A 1 781 ? -0.663 8.057 29.502 1.00 82.62 781 ARG A O 1
ATOM 5432 N N . ARG A 1 782 ? -0.274 10.157 30.165 1.00 84.69 782 ARG A N 1
ATOM 5433 C CA . ARG A 1 782 ? -0.872 10.774 28.973 1.00 84.69 782 ARG A CA 1
ATOM 5434 C C . ARG A 1 782 ? 0.050 10.614 27.772 1.00 84.69 782 ARG A C 1
ATOM 5436 O O . ARG A 1 782 ? 1.253 10.807 27.894 1.00 84.69 782 ARG A O 1
ATOM 5443 N N . GLU A 1 783 ? -0.527 10.366 26.605 1.00 87.56 783 GLU A N 1
ATOM 5444 C CA . GLU A 1 783 ? 0.181 10.403 25.326 1.00 87.56 783 GLU A CA 1
ATOM 5445 C C . GLU A 1 783 ? 0.520 11.866 24.995 1.00 87.56 783 GLU A C 1
ATOM 5447 O O . GLU A 1 783 ? -0.368 12.614 24.593 1.00 87.56 783 GLU A O 1
ATOM 5452 N N . LEU A 1 784 ? 1.745 12.337 25.247 1.00 89.12 784 LEU A N 1
ATOM 5453 C CA . LEU A 1 784 ? 2.108 13.752 25.102 1.00 89.12 784 LEU A CA 1
ATOM 5454 C C . LEU A 1 784 ? 2.864 14.000 23.796 1.00 89.12 784 LEU A C 1
ATOM 5456 O O . LEU A 1 784 ? 3.957 13.477 23.588 1.00 89.12 784 LEU A O 1
ATOM 5460 N N . GLY A 1 785 ? 2.290 14.848 22.940 1.00 93.25 785 GLY A N 1
ATOM 5461 C CA . GLY A 1 785 ? 2.934 15.356 21.735 1.00 93.25 785 GLY A CA 1
ATOM 5462 C C . GLY A 1 785 ? 3.830 16.550 22.045 1.00 93.25 785 GLY A C 1
ATOM 5463 O O . GLY A 1 785 ? 4.953 16.408 22.515 1.00 93.25 785 GLY A O 1
ATOM 5464 N N . ILE A 1 786 ? 3.320 17.758 21.809 1.00 94.50 786 ILE A N 1
ATOM 5465 C CA . ILE A 1 786 ? 4.052 19.016 22.005 1.00 94.50 786 ILE A CA 1
ATOM 5466 C C . ILE A 1 786 ? 3.261 19.970 22.899 1.00 94.50 786 ILE A C 1
ATOM 5468 O O . ILE A 1 786 ? 2.036 20.055 22.812 1.00 94.50 786 ILE A O 1
ATOM 5472 N N . ALA A 1 787 ? 3.959 20.720 23.749 1.00 94.31 787 ALA A N 1
ATOM 5473 C CA . ALA A 1 787 ? 3.362 21.787 24.540 1.00 94.31 787 ALA A CA 1
ATOM 5474 C C . ALA A 1 787 ? 3.401 23.084 23.736 1.00 94.31 787 ALA A C 1
ATOM 5476 O O . ALA A 1 787 ? 4.478 23.622 23.461 1.00 94.31 787 ALA A O 1
ATOM 5477 N N . VAL A 1 788 ? 2.232 23.588 23.355 1.00 95.06 788 VAL A N 1
ATOM 5478 C CA . VAL A 1 788 ? 2.103 24.777 22.508 1.00 95.06 788 VAL A CA 1
ATOM 5479 C C . VAL A 1 788 ? 1.660 25.963 23.356 1.00 95.06 788 VAL A C 1
ATOM 5481 O O . VAL A 1 788 ? 0.703 25.863 24.124 1.00 95.06 788 VAL A O 1
ATOM 5484 N N . GLY A 1 789 ? 2.390 27.070 23.223 1.00 94.00 789 GLY A N 1
ATOM 5485 C CA . GLY A 1 789 ? 2.037 28.377 23.768 1.00 94.00 789 GLY A CA 1
ATOM 5486 C C . GLY A 1 789 ? 1.394 29.255 22.696 1.00 94.00 789 GLY A C 1
ATOM 5487 O O . GLY A 1 789 ? 0.366 28.918 22.125 1.00 94.00 789 GLY A O 1
ATOM 5488 N N . GLU A 1 790 ? 2.001 30.398 22.373 1.00 93.94 790 GLU A N 1
ATOM 5489 C CA . GLU A 1 790 ? 1.411 31.316 21.393 1.00 93.94 790 GLU A CA 1
ATOM 5490 C C . GLU A 1 790 ? 1.278 30.722 19.979 1.00 93.94 790 GLU A C 1
ATOM 5492 O O . GLU A 1 790 ? 2.231 30.182 19.413 1.00 93.94 790 GLU A O 1
ATOM 5497 N N . ILE A 1 791 ? 0.109 30.943 19.365 1.00 94.38 791 ILE A N 1
ATOM 5498 C CA . ILE A 1 791 ? -0.165 30.629 17.961 1.00 94.38 791 ILE A CA 1
ATOM 5499 C C . ILE A 1 791 ? -0.544 31.911 17.228 1.00 94.38 791 ILE A C 1
ATOM 5501 O O . ILE A 1 791 ? -1.489 32.609 17.602 1.00 94.38 791 ILE A O 1
ATOM 5505 N N . ASN A 1 792 ? 0.185 32.219 16.161 1.00 91.31 792 ASN A N 1
ATOM 5506 C CA . ASN A 1 792 ? 0.010 33.445 15.398 1.00 91.31 792 ASN A CA 1
ATOM 5507 C C . ASN A 1 792 ? -0.074 33.150 13.903 1.00 91.31 792 ASN A C 1
ATOM 5509 O O . ASN A 1 792 ? 0.752 32.424 13.369 1.00 91.31 792 ASN A O 1
ATOM 5513 N N . LEU A 1 793 ? -1.020 33.771 13.213 1.00 88.62 793 LEU A N 1
ATOM 5514 C CA . LEU A 1 793 ? -1.184 33.675 11.771 1.00 88.62 793 LEU A CA 1
ATOM 5515 C C . LEU A 1 793 ? -0.923 35.047 11.141 1.00 88.62 793 LEU A C 1
ATOM 5517 O O . LEU A 1 793 ? -1.569 36.035 11.491 1.00 88.62 793 LEU A O 1
ATOM 5521 N N . VAL A 1 794 ? 0.073 35.124 10.261 1.00 85.12 794 VAL A N 1
ATOM 5522 C CA . VAL A 1 794 ? 0.540 36.363 9.624 1.00 85.12 794 VAL A CA 1
ATOM 5523 C C . VAL A 1 794 ? 0.182 36.350 8.144 1.00 85.12 794 VAL A C 1
ATOM 5525 O O . VAL A 1 794 ? 0.485 35.394 7.438 1.00 85.12 794 VAL A O 1
ATOM 5528 N N . PHE A 1 795 ? -0.397 37.443 7.661 1.00 81.88 795 PHE A N 1
ATOM 5529 C CA . PHE A 1 795 ? -0.750 37.668 6.262 1.00 81.88 795 PHE A CA 1
ATOM 5530 C C . PHE A 1 795 ? -0.122 38.967 5.758 1.00 81.88 795 PHE A C 1
ATOM 5532 O O . PHE A 1 795 ? 0.379 39.780 6.536 1.00 81.88 795 PHE A O 1
ATOM 5539 N N . ALA A 1 796 ? -0.211 39.212 4.449 1.00 70.56 796 ALA A N 1
ATOM 5540 C CA . ALA A 1 796 ? 0.311 40.434 3.833 1.00 70.56 796 ALA A CA 1
ATOM 5541 C C . ALA A 1 796 ? -0.259 41.737 4.440 1.00 70.56 796 ALA A C 1
ATOM 5543 O O . ALA A 1 796 ? 0.394 42.775 4.376 1.00 70.56 796 ALA A O 1
ATOM 5544 N N . ASN A 1 797 ? -1.462 41.696 5.026 1.00 70.62 797 ASN A N 1
ATOM 5545 C CA . ASN A 1 797 ? -2.183 42.853 5.563 1.00 70.62 797 ASN A CA 1
ATOM 5546 C C . ASN A 1 797 ? -2.371 42.842 7.097 1.00 70.62 797 ASN A C 1
ATOM 5548 O O . ASN A 1 797 ? -3.053 43.728 7.611 1.00 70.62 797 ASN A O 1
ATOM 5552 N N . GLY A 1 798 ? -1.792 41.889 7.842 1.00 76.19 798 GLY A N 1
ATOM 5553 C CA . GLY A 1 798 ? -1.940 41.857 9.302 1.00 76.19 798 GLY A CA 1
ATOM 5554 C C . GLY A 1 798 ? -1.483 40.570 9.993 1.00 76.19 798 GLY A C 1
ATOM 5555 O O . GLY A 1 798 ? -1.031 39.622 9.358 1.00 76.19 798 GLY A O 1
ATOM 5556 N N . LYS A 1 799 ? -1.611 40.546 11.324 1.00 84.94 799 LYS A N 1
ATOM 5557 C CA . LYS A 1 799 ? -1.325 39.397 12.198 1.00 84.94 799 LYS A CA 1
ATOM 5558 C C . LYS A 1 799 ? -2.553 39.103 13.059 1.00 84.94 799 LYS A C 1
ATOM 5560 O O . LYS A 1 799 ? -3.112 40.022 13.653 1.00 84.94 799 LYS A O 1
ATOM 5565 N N . GLN A 1 800 ? -2.925 37.834 13.168 1.00 86.06 800 GLN A N 1
ATOM 5566 C CA . GLN A 1 800 ? -3.997 37.339 14.027 1.00 86.06 800 GLN A CA 1
ATOM 5567 C C . GLN A 1 800 ? -3.436 36.342 15.044 1.00 86.06 800 GLN A C 1
ATOM 5569 O O . GLN A 1 800 ? -2.646 35.472 14.693 1.00 86.06 800 GLN A O 1
ATOM 5574 N N . ASN A 1 801 ? -3.856 36.446 16.303 1.00 90.31 801 ASN A N 1
ATOM 5575 C CA . ASN A 1 801 ? -3.559 35.446 17.327 1.00 90.31 801 ASN A CA 1
ATOM 5576 C C . ASN A 1 801 ? -4.684 34.397 17.383 1.00 90.31 801 ASN A C 1
ATOM 5578 O O . ASN A 1 801 ? -5.863 34.754 17.312 1.00 90.31 801 ASN A O 1
ATOM 5582 N N . ILE A 1 802 ? -4.330 33.115 17.497 1.00 89.94 802 ILE A N 1
ATOM 5583 C CA . ILE A 1 802 ? -5.287 32.003 17.554 1.00 89.94 802 ILE A CA 1
ATOM 5584 C C . ILE A 1 802 ? -5.250 31.378 18.950 1.00 89.94 802 ILE A C 1
ATOM 5586 O O . ILE A 1 802 ? -4.420 30.528 19.257 1.00 89.94 802 ILE A O 1
ATOM 5590 N N . GLY A 1 803 ? -6.207 31.768 19.791 1.00 89.25 803 GLY A N 1
ATOM 5591 C CA . GLY A 1 803 ? -6.352 31.258 21.159 1.00 89.25 803 GLY A CA 1
ATOM 5592 C C . GLY A 1 803 ? -7.269 30.039 21.303 1.00 89.25 803 GLY A C 1
ATOM 5593 O O . GLY A 1 803 ? -7.777 29.808 22.393 1.00 89.25 803 GLY A O 1
ATOM 5594 N N . ALA A 1 804 ? -7.562 29.291 20.229 1.00 88.19 804 ALA A N 1
ATOM 5595 C CA . ALA A 1 804 ? -8.520 28.175 20.276 1.00 88.19 804 ALA A CA 1
ATOM 5596 C C . ALA A 1 804 ? -8.123 27.085 21.292 1.00 88.19 804 ALA A C 1
ATOM 5598 O O . ALA A 1 804 ? -8.979 26.588 22.016 1.00 88.19 804 ALA A O 1
ATOM 5599 N N . HIS A 1 805 ? -6.826 26.791 21.396 1.00 89.75 805 HIS A N 1
ATOM 5600 C CA . HIS A 1 805 ? -6.261 25.814 22.330 1.00 89.75 805 HIS A CA 1
ATOM 5601 C C . HIS A 1 805 ? -6.326 26.259 23.807 1.00 89.75 805 HIS A C 1
ATOM 5603 O O . HIS A 1 805 ? -6.246 25.420 24.696 1.00 89.75 805 HIS A O 1
ATOM 5609 N N . LEU A 1 806 ? -6.523 27.556 24.083 1.00 89.12 806 LEU A N 1
ATOM 5610 C CA . LEU A 1 806 ? -6.618 28.115 25.443 1.00 89.12 806 LEU A CA 1
ATOM 5611 C C . LEU A 1 806 ? -8.062 28.231 25.958 1.00 89.12 806 LEU A C 1
ATOM 5613 O O . LEU A 1 806 ? -8.288 28.684 27.077 1.00 89.12 806 LEU A O 1
ATOM 5617 N N . ARG A 1 807 ? -9.063 27.853 25.155 1.00 84.94 807 ARG A N 1
ATOM 5618 C CA . ARG A 1 807 ? -10.478 27.916 25.555 1.00 84.94 807 ARG A CA 1
ATOM 5619 C C . ARG A 1 807 ? -10.811 26.839 26.594 1.00 84.94 807 ARG A C 1
ATOM 5621 O O . ARG A 1 807 ? -10.093 25.849 26.725 1.00 84.94 807 ARG A O 1
ATOM 5628 N N . THR A 1 808 ? -11.909 27.026 27.331 1.00 79.88 808 THR A N 1
ATOM 5629 C CA . THR A 1 808 ? -12.430 26.019 28.276 1.00 79.88 808 THR A CA 1
ATOM 5630 C C . THR A 1 808 ? -12.859 24.751 27.539 1.00 79.88 808 THR A C 1
ATOM 5632 O O . THR A 1 808 ? -12.397 23.668 27.880 1.00 79.88 808 THR A O 1
ATOM 5635 N N . GLU A 1 809 ? -13.659 24.899 26.479 1.00 80.31 809 GLU A N 1
ATOM 5636 C CA . GLU A 1 809 ? -13.927 23.840 25.501 1.00 80.31 809 GLU A CA 1
ATOM 5637 C C . GLU A 1 809 ? -12.844 23.885 24.422 1.00 80.31 809 GLU A C 1
ATOM 5639 O O . GLU A 1 809 ? -12.782 24.821 23.615 1.00 80.31 809 GLU A O 1
ATOM 5644 N N . LYS A 1 810 ? -11.944 22.902 24.461 1.00 84.69 810 LYS A N 1
ATOM 5645 C CA . LYS A 1 810 ? -10.811 22.805 23.541 1.00 84.69 810 LYS A CA 1
ATOM 5646 C C . LYS A 1 810 ? -11.194 21.975 22.312 1.00 84.69 810 LYS A C 1
ATOM 5648 O O . LYS A 1 810 ? -12.009 21.062 22.435 1.00 84.69 810 LYS A O 1
ATOM 5653 N N . PRO A 1 811 ? -10.619 22.270 21.133 1.00 86.81 811 PRO A N 1
ATOM 5654 C CA . PRO A 1 811 ? -10.715 21.377 19.987 1.00 86.81 811 PRO A CA 1
ATOM 5655 C C . PRO A 1 811 ? -10.142 19.988 20.302 1.00 86.81 811 PRO A C 1
ATOM 5657 O O . PRO A 1 811 ? -9.380 19.813 21.253 1.00 86.81 811 PRO A O 1
ATOM 5660 N N . GLU A 1 812 ? -10.478 19.015 19.465 1.00 89.38 812 GLU A N 1
ATOM 5661 C CA . GLU A 1 812 ? -9.970 17.646 19.547 1.00 89.38 812 GLU A CA 1
ATOM 5662 C C . GLU A 1 812 ? -8.428 17.589 19.569 1.00 89.38 812 GLU A C 1
ATOM 5664 O O . GLU A 1 812 ? -7.751 18.381 18.905 1.00 89.38 812 GLU A O 1
ATOM 5669 N N . GLY A 1 813 ? -7.874 16.657 20.349 1.00 84.44 813 GLY A N 1
ATOM 5670 C CA . GLY A 1 813 ? -6.431 16.411 20.463 1.00 84.44 813 GLY A CA 1
ATOM 5671 C C . GLY A 1 813 ? -5.647 17.359 21.383 1.00 84.44 813 GLY A C 1
ATOM 5672 O O . GLY A 1 813 ? -4.420 17.275 21.455 1.00 84.44 813 GLY A O 1
ATOM 5673 N N . TRP A 1 814 ? -6.325 18.244 22.122 1.00 89.00 814 TRP A N 1
ATOM 5674 C CA . TRP A 1 814 ? -5.721 19.094 23.158 1.00 89.00 814 TRP A CA 1
ATOM 5675 C C . TRP A 1 814 ? -6.091 18.618 24.565 1.00 89.00 814 TRP A C 1
ATOM 5677 O O . TRP A 1 814 ? -7.268 18.410 24.862 1.00 89.00 814 TRP A O 1
ATOM 5687 N N . TYR A 1 815 ? -5.113 18.523 25.469 1.00 85.19 815 TYR A N 1
ATOM 5688 C CA . TYR A 1 815 ? -5.393 18.135 26.852 1.00 85.19 815 TYR A CA 1
ATOM 5689 C C . TYR A 1 815 ? -6.091 19.248 27.652 1.00 85.19 815 TYR A C 1
ATOM 5691 O O . TYR A 1 815 ? -5.790 20.434 27.471 1.00 85.19 815 TYR A O 1
ATOM 5699 N N . PRO A 1 816 ? -6.987 18.893 28.593 1.00 77.50 816 PRO A N 1
ATOM 5700 C CA . PRO A 1 816 ? -7.528 19.838 29.561 1.00 77.50 816 PRO A CA 1
ATOM 5701 C C . PRO A 1 816 ? -6.419 20.489 30.398 1.00 77.50 816 PRO A C 1
ATOM 5703 O O . PRO A 1 816 ? -5.450 19.842 30.793 1.00 77.50 816 PRO A O 1
ATOM 5706 N N . THR A 1 817 ? -6.580 21.779 30.680 1.00 75.94 817 THR A N 1
ATOM 5707 C CA . THR A 1 817 ? -5.686 22.582 31.525 1.00 75.94 817 THR A CA 1
ATOM 5708 C C . THR A 1 817 ? -6.503 23.617 32.288 1.00 75.94 817 THR A C 1
ATOM 5710 O O . THR A 1 817 ? -7.630 23.937 31.891 1.00 75.94 817 THR A O 1
ATOM 5713 N N . ASP A 1 818 ? -5.924 24.165 33.356 1.00 72.56 818 ASP A N 1
ATOM 5714 C CA . ASP A 1 818 ? -6.520 25.268 34.106 1.00 72.56 818 ASP A CA 1
ATOM 5715 C C . ASP A 1 818 ? -6.822 26.467 33.197 1.00 72.56 818 ASP A C 1
ATOM 5717 O O . ASP A 1 818 ? -6.070 26.771 32.268 1.00 72.56 818 ASP A O 1
ATOM 5721 N N . ALA A 1 819 ? -7.892 27.205 33.507 1.00 66.12 819 ALA A N 1
ATOM 5722 C CA . ALA A 1 819 ? -8.357 28.342 32.704 1.00 66.12 819 ALA A CA 1
ATOM 5723 C C . ALA A 1 819 ? -7.317 29.473 32.534 1.00 66.12 819 ALA A C 1
ATOM 5725 O O . ALA A 1 819 ? -7.463 30.307 31.645 1.00 66.12 819 ALA A O 1
ATOM 5726 N N . ASN A 1 820 ? -6.274 29.495 33.371 1.00 74.19 820 ASN A N 1
ATOM 5727 C CA . ASN A 1 820 ? -5.190 30.479 33.336 1.00 74.19 820 ASN A CA 1
ATOM 5728 C C . ASN A 1 820 ? -3.901 29.953 32.679 1.00 74.19 820 ASN A C 1
ATOM 5730 O O . ASN A 1 820 ? -2.899 30.670 32.668 1.00 74.19 820 ASN A O 1
ATOM 5734 N N . SER A 1 821 ? -3.886 28.714 32.173 1.00 80.19 821 SER A N 1
ATOM 5735 C CA . SER A 1 821 ? -2.692 28.168 31.528 1.00 80.19 821 SER A CA 1
ATOM 5736 C C . SER A 1 821 ? -2.408 28.899 30.217 1.00 80.19 821 SER A C 1
ATOM 5738 O O . SER A 1 821 ? -3.298 29.082 29.391 1.00 80.19 821 SER A O 1
ATOM 5740 N N . THR A 1 822 ? -1.154 29.292 30.006 1.00 86.88 822 THR A N 1
ATOM 5741 C CA . THR A 1 822 ? -0.677 29.906 28.755 1.00 86.88 822 THR A CA 1
ATOM 5742 C C . THR A 1 822 ? -0.063 28.889 27.793 1.00 86.88 822 THR A C 1
ATOM 5744 O O . THR A 1 822 ? 0.363 29.261 26.701 1.00 86.88 822 THR A O 1
ATOM 5747 N N . VAL A 1 823 ? -0.003 27.618 28.204 1.00 91.56 823 VAL A N 1
ATOM 5748 C CA . VAL A 1 823 ? 0.587 26.501 27.461 1.00 91.56 823 VAL A CA 1
ATOM 5749 C C . VAL A 1 823 ? -0.316 25.278 27.593 1.00 91.56 823 VAL A C 1
ATOM 5751 O O . VAL A 1 823 ? -0.832 24.993 28.678 1.00 91.56 823 VAL A O 1
ATOM 5754 N N . VAL A 1 824 ? -0.513 24.543 26.499 1.00 91.94 824 VAL A N 1
ATOM 5755 C CA . VAL A 1 824 ? -1.354 23.339 26.475 1.00 91.94 824 VAL A CA 1
ATOM 5756 C C . VAL A 1 824 ? -0.661 22.234 25.691 1.00 91.94 824 VAL A C 1
ATOM 5758 O O . VAL A 1 824 ? -0.101 22.478 24.623 1.00 91.94 824 VAL A O 1
ATOM 5761 N N . TRP A 1 825 ? -0.689 21.018 26.232 1.00 93.25 825 TRP A N 1
ATOM 5762 C CA . TRP A 1 825 ? -0.156 19.834 25.565 1.00 93.25 825 TRP A CA 1
ATOM 5763 C C . TRP A 1 825 ? -1.130 19.296 24.516 1.00 93.25 825 TRP A C 1
ATOM 5765 O O . TRP A 1 825 ? -2.338 19.224 24.759 1.00 93.25 825 TRP A O 1
ATOM 5775 N N . THR A 1 826 ? -0.592 18.881 23.372 1.00 93.50 826 THR A N 1
ATOM 5776 C CA . THR A 1 826 ? -1.298 18.056 22.385 1.00 93.50 826 THR A CA 1
ATOM 5777 C C . THR A 1 826 ? -1.157 16.572 22.721 1.00 93.50 826 THR A C 1
ATOM 5779 O O . THR A 1 826 ? -0.211 16.179 23.406 1.00 93.50 826 THR A O 1
ATOM 5782 N N . ASN A 1 827 ? -2.050 15.737 22.190 1.00 89.75 827 ASN A N 1
ATOM 5783 C CA . ASN A 1 827 ? -1.925 14.275 22.222 1.00 89.75 827 ASN A CA 1
ATOM 5784 C C . ASN A 1 827 ? -1.097 13.691 21.056 1.00 89.75 827 ASN A C 1
ATOM 5786 O O . ASN A 1 827 ? -1.170 12.500 20.789 1.00 89.75 827 ASN A O 1
ATOM 5790 N N . GLY A 1 828 ? -0.365 14.534 20.317 1.00 92.12 828 GLY A N 1
ATOM 5791 C CA . GLY A 1 828 ? 0.301 14.165 19.059 1.00 92.12 828 GLY A CA 1
ATOM 5792 C C . GLY A 1 828 ? -0.489 14.509 17.794 1.00 92.12 828 GLY A C 1
ATOM 5793 O O . GLY A 1 828 ? 0.117 14.649 16.733 1.00 92.12 828 GLY A O 1
ATOM 5794 N N . ASN A 1 829 ? -1.806 14.738 17.895 1.00 94.06 829 ASN A N 1
ATOM 5795 C CA . ASN A 1 829 ? -2.662 15.062 16.752 1.00 94.06 829 ASN A CA 1
ATOM 5796 C C . ASN A 1 829 ? -3.777 16.058 17.109 1.00 94.06 829 ASN A C 1
ATOM 5798 O O . ASN A 1 829 ? -4.936 15.685 17.297 1.00 94.06 829 ASN A O 1
ATOM 5802 N N . ALA A 1 830 ? -3.454 17.349 17.164 1.00 93.50 830 ALA A N 1
ATOM 5803 C CA . ALA A 1 830 ? -4.373 18.361 17.679 1.00 93.50 830 ALA A CA 1
ATOM 5804 C C . ALA A 1 830 ? -5.016 19.227 16.591 1.00 93.50 830 ALA A C 1
ATOM 5806 O O . ALA A 1 830 ? -4.324 19.850 15.785 1.00 93.50 830 ALA A O 1
ATOM 5807 N N . LEU A 1 831 ? -6.345 19.339 16.600 1.00 94.12 831 LEU A N 1
ATOM 5808 C CA . LEU A 1 831 ? -7.088 20.184 15.668 1.00 94.12 831 LEU A CA 1
ATOM 5809 C C . LEU A 1 831 ? -6.913 21.672 16.012 1.00 94.12 831 LEU A C 1
ATOM 5811 O O . LEU A 1 831 ? -7.127 22.104 17.144 1.00 94.12 831 LEU A O 1
ATOM 5815 N N . LEU A 1 832 ? -6.586 22.493 15.018 1.00 94.38 832 LEU A N 1
ATOM 5816 C CA . LEU A 1 832 ? -6.489 23.943 15.138 1.00 94.38 832 LEU A CA 1
ATOM 5817 C C . LEU A 1 832 ? -7.399 24.626 14.102 1.00 94.38 832 LEU A C 1
ATOM 5819 O O . LEU A 1 832 ? -7.025 24.769 12.932 1.00 94.38 832 LEU A O 1
ATOM 5823 N N . PRO A 1 833 ? -8.578 25.111 14.523 1.00 91.50 833 PRO A N 1
ATOM 5824 C CA . PRO A 1 833 ? -9.434 25.929 13.674 1.00 91.50 833 PRO A CA 1
ATOM 5825 C C . PRO A 1 833 ? -8.776 27.284 13.375 1.00 91.50 833 PRO A C 1
ATOM 5827 O O . PRO A 1 833 ? -8.395 28.007 14.300 1.00 91.50 833 PRO A O 1
ATOM 5830 N N . LEU A 1 834 ? -8.681 27.660 12.095 1.00 85.69 834 LEU A N 1
ATOM 5831 C CA . LEU A 1 834 ? -8.086 28.935 11.663 1.00 85.69 834 LEU A CA 1
ATOM 5832 C C . LEU A 1 834 ? -9.145 30.025 11.390 1.00 85.69 834 LEU A C 1
ATOM 5834 O O . LEU A 1 834 ? -8.816 31.211 11.321 1.00 85.69 834 LEU A O 1
ATOM 5838 N N . GLY A 1 835 ? -10.427 29.649 11.300 1.00 70.62 835 GLY A N 1
ATOM 5839 C CA . GLY A 1 835 ? -11.552 30.563 11.052 1.00 70.62 835 GLY A CA 1
ATOM 5840 C C . GLY A 1 835 ? -11.578 31.121 9.620 1.00 70.62 835 GLY A C 1
ATOM 5841 O O . GLY A 1 835 ? -10.955 30.569 8.720 1.00 70.62 835 GLY A O 1
ATOM 5842 N N . GLU A 1 836 ? -12.277 32.241 9.380 1.00 63.03 836 GLU A N 1
ATOM 5843 C CA . GLU A 1 836 ? -12.352 32.874 8.040 1.00 63.03 836 GLU A CA 1
ATOM 5844 C C . GLU A 1 836 ? -11.034 33.535 7.568 1.00 63.03 836 GLU A C 1
ATOM 5846 O O . GLU A 1 836 ? -10.987 34.146 6.498 1.00 63.03 836 GLU A O 1
ATOM 5851 N N . ALA A 1 837 ? -9.958 33.424 8.351 1.00 55.09 837 ALA A N 1
ATOM 5852 C CA . ALA A 1 837 ? -8.718 34.176 8.184 1.00 55.09 837 ALA A CA 1
ATOM 5853 C C . ALA A 1 837 ? -7.959 33.866 6.877 1.00 55.09 837 ALA A C 1
ATOM 5855 O O . ALA A 1 837 ? -7.195 34.697 6.399 1.00 55.09 837 ALA A O 1
ATOM 5856 N N . THR A 1 838 ? -8.182 32.707 6.254 1.00 59.97 838 THR A N 1
ATOM 5857 C CA . THR A 1 838 ? -7.431 32.246 5.070 1.00 59.97 838 THR A CA 1
ATOM 5858 C C . THR A 1 838 ? -8.130 32.498 3.728 1.00 59.97 838 THR A C 1
ATOM 5860 O O . THR A 1 838 ? -7.646 32.028 2.696 1.00 59.97 838 THR A O 1
ATOM 5863 N N . ARG A 1 839 ? -9.231 33.269 3.685 1.00 60.06 839 ARG A N 1
ATOM 5864 C CA . ARG A 1 839 ? -10.009 33.500 2.447 1.00 60.06 839 ARG A CA 1
ATOM 5865 C C . ARG A 1 839 ? -9.271 34.266 1.323 1.00 60.06 839 ARG A C 1
ATOM 5867 O O . ARG A 1 839 ? -9.798 34.264 0.214 1.00 60.06 839 ARG A O 1
ATOM 5874 N N . ASN A 1 840 ? -8.103 34.898 1.567 1.00 58.00 840 ASN A N 1
ATOM 5875 C CA . ASN A 1 840 ? -7.097 35.374 0.571 1.00 58.00 840 ASN A CA 1
ATOM 5876 C C . ASN A 1 840 ? -6.040 36.325 1.205 1.00 58.00 840 ASN A C 1
ATOM 5878 O O . ASN A 1 840 ? -6.465 37.212 1.946 1.00 58.00 840 ASN A O 1
ATOM 5882 N N . PRO A 1 841 ? -4.736 36.342 0.821 1.00 65.31 841 PRO A N 1
ATOM 5883 C CA . PRO A 1 841 ? -3.891 35.318 0.189 1.00 65.31 841 PRO A CA 1
ATOM 5884 C C . PRO A 1 841 ? -3.074 34.530 1.250 1.00 65.31 841 PRO A C 1
ATOM 5886 O O . PRO A 1 841 ? -3.338 34.653 2.442 1.00 65.31 841 PRO A O 1
ATOM 5889 N N . MET A 1 842 ? -2.106 33.707 0.815 1.00 65.75 842 MET A N 1
ATOM 5890 C CA . MET A 1 842 ? -1.240 32.844 1.650 1.00 65.75 842 MET A CA 1
ATOM 5891 C C . MET A 1 842 ? -0.813 33.476 2.988 1.00 65.75 842 MET A C 1
ATOM 5893 O O . MET A 1 842 ? -0.391 34.635 3.031 1.00 65.75 842 MET A O 1
ATOM 5897 N N . GLY A 1 843 ? -0.880 32.686 4.062 1.00 80.69 843 GLY A N 1
ATOM 5898 C CA . GLY A 1 843 ? -0.502 33.096 5.416 1.00 80.69 843 GLY A CA 1
ATOM 5899 C C . GLY A 1 843 ? 0.625 32.241 5.990 1.00 80.69 843 GLY A C 1
ATOM 5900 O O . GLY A 1 843 ? 0.772 31.074 5.632 1.00 80.69 843 GLY A O 1
ATOM 5901 N N . ILE A 1 844 ? 1.423 32.816 6.887 1.00 88.81 844 ILE A N 1
ATOM 5902 C CA . ILE A 1 844 ? 2.424 32.089 7.673 1.00 88.81 844 ILE A CA 1
ATOM 5903 C C . ILE A 1 844 ? 1.844 31.829 9.060 1.00 88.81 844 ILE A C 1
ATOM 5905 O O . ILE A 1 844 ? 1.596 32.773 9.811 1.00 88.81 844 ILE A O 1
ATOM 5909 N N . LEU A 1 845 ? 1.634 30.559 9.399 1.00 92.00 845 LEU A N 1
ATOM 5910 C CA . LEU A 1 845 ? 1.265 30.134 10.746 1.00 92.00 845 LEU A CA 1
ATOM 5911 C C . LEU A 1 845 ? 2.536 29.901 11.561 1.00 92.00 845 LEU A C 1
ATOM 5913 O O . LEU A 1 845 ? 3.374 29.099 11.166 1.00 92.00 845 LEU A O 1
ATOM 5917 N N . SER A 1 846 ? 2.667 30.569 12.698 1.00 93.06 846 SER A N 1
ATOM 5918 C CA . SER A 1 846 ? 3.759 30.395 13.650 1.00 93.06 846 SER A CA 1
ATOM 5919 C C . SER A 1 846 ? 3.237 29.794 14.955 1.00 93.06 846 SER A C 1
ATOM 5921 O O . SER A 1 846 ? 2.303 30.332 15.551 1.00 93.06 846 SER A O 1
ATOM 5923 N N . LEU A 1 847 ? 3.865 28.705 15.396 1.00 94.94 847 LEU A N 1
ATOM 5924 C CA . LEU A 1 847 ? 3.596 27.988 16.644 1.00 94.94 847 LEU A CA 1
ATOM 5925 C C . LEU A 1 847 ? 4.799 28.128 17.581 1.00 94.94 847 LEU A C 1
ATOM 5927 O O . LEU A 1 847 ? 5.918 27.819 17.171 1.00 94.94 847 LEU A O 1
ATOM 5931 N N . THR A 1 848 ? 4.584 28.549 18.826 1.00 95.12 848 THR A N 1
ATOM 5932 C CA . THR A 1 848 ? 5.629 28.554 19.860 1.00 95.12 848 THR A CA 1
ATOM 5933 C C . THR A 1 848 ? 5.579 27.252 20.653 1.00 95.12 848 THR A C 1
ATOM 5935 O O . THR A 1 848 ? 4.625 27.009 21.391 1.00 95.12 848 THR A O 1
ATOM 5938 N N . LEU A 1 849 ? 6.614 26.426 20.515 1.00 93.81 849 LEU A N 1
ATOM 5939 C CA . LEU A 1 849 ? 6.805 25.205 21.290 1.00 93.81 849 LEU A CA 1
ATOM 5940 C C . LEU A 1 849 ? 7.479 25.530 22.624 1.00 93.81 849 LEU A C 1
ATOM 5942 O O . LEU A 1 849 ? 8.600 26.037 22.655 1.00 93.81 849 LEU A O 1
ATOM 5946 N N . CYS A 1 850 ? 6.795 25.221 23.721 1.00 92.50 850 CYS A N 1
ATOM 5947 C CA . CYS A 1 850 ? 7.276 25.455 25.081 1.00 92.50 850 CYS A CA 1
ATOM 5948 C C . CYS A 1 850 ? 7.961 24.220 25.682 1.00 92.50 850 CYS A C 1
ATOM 5950 O O . CYS A 1 850 ? 8.869 24.366 26.495 1.00 92.50 850 CYS A O 1
ATOM 5952 N N . ALA A 1 851 ? 7.540 23.020 25.280 1.00 90.81 851 ALA A N 1
ATOM 5953 C CA . ALA A 1 851 ? 8.147 21.749 25.661 1.00 90.81 851 ALA A CA 1
ATOM 5954 C C . ALA A 1 851 ? 7.831 20.676 24.609 1.00 90.81 851 ALA A C 1
ATOM 5956 O O . ALA A 1 851 ? 6.822 20.763 23.906 1.00 90.81 851 ALA A O 1
ATOM 5957 N N . ALA A 1 852 ? 8.715 19.691 24.483 1.00 89.94 852 ALA A N 1
ATOM 5958 C CA . ALA A 1 852 ? 8.611 18.580 23.545 1.00 89.94 852 ALA A CA 1
ATOM 5959 C C . ALA A 1 852 ? 9.537 17.447 24.004 1.00 89.94 852 ALA A C 1
ATOM 5961 O O . ALA A 1 852 ? 10.660 17.723 24.432 1.00 89.94 852 ALA A O 1
ATOM 5962 N N . GLY A 1 853 ? 9.083 16.205 23.847 1.00 83.00 853 GLY A N 1
ATOM 5963 C CA . GLY A 1 853 ? 9.882 14.999 24.050 1.00 83.00 853 GLY A CA 1
ATOM 5964 C C . GLY A 1 853 ? 10.431 14.801 25.474 1.00 83.00 853 GLY A C 1
ATOM 5965 O O . GLY A 1 853 ? 10.063 15.538 26.396 1.00 83.00 853 GLY A O 1
ATOM 5966 N N . PRO A 1 854 ? 11.335 13.818 25.661 1.00 88.06 854 PRO A N 1
ATOM 5967 C CA . PRO A 1 854 ? 11.866 12.899 24.640 1.00 88.06 854 PRO A CA 1
ATOM 5968 C C . PRO A 1 854 ? 10.796 11.965 24.050 1.00 88.06 854 PRO A C 1
ATOM 5970 O O . PRO A 1 854 ? 9.767 11.726 24.671 1.00 88.06 854 PRO A O 1
ATOM 5973 N N . TYR A 1 855 ? 11.040 11.455 22.844 1.00 88.94 855 TYR A N 1
ATOM 5974 C CA . TYR A 1 855 ? 10.168 10.512 22.139 1.00 88.94 855 TYR A CA 1
ATOM 5975 C C . TYR A 1 855 ? 10.916 9.211 21.874 1.00 88.94 855 TYR A C 1
ATOM 5977 O O . TYR A 1 855 ? 12.087 9.272 21.502 1.00 88.94 855 TYR A O 1
ATOM 5985 N N . LEU A 1 856 ? 10.258 8.060 22.001 1.00 84.88 856 LEU A N 1
ATOM 5986 C CA . LEU A 1 856 ? 10.809 6.786 21.545 1.00 84.88 856 LEU A CA 1
ATOM 5987 C C . LEU A 1 856 ? 11.029 6.862 20.025 1.00 84.88 856 LEU A C 1
ATOM 5989 O O . LEU A 1 856 ? 10.120 7.180 19.255 1.00 84.88 856 LEU A O 1
ATOM 5993 N N . LEU A 1 857 ? 12.265 6.624 19.593 1.00 74.00 857 LEU A N 1
ATOM 5994 C CA . LEU A 1 857 ? 12.572 6.260 18.221 1.00 74.00 857 LEU A CA 1
ATOM 5995 C C . LEU A 1 857 ? 12.179 4.799 18.110 1.00 74.00 857 LEU A C 1
ATOM 5997 O O . LEU A 1 857 ? 12.929 3.923 18.529 1.00 74.00 857 LEU A O 1
ATOM 6001 N N . ALA A 1 858 ? 10.985 4.553 17.591 1.00 55.56 858 ALA A N 1
ATOM 6002 C CA . ALA A 1 858 ? 10.653 3.214 17.160 1.00 55.56 858 ALA A CA 1
ATOM 6003 C C . ALA A 1 858 ? 11.754 2.739 16.196 1.00 55.56 858 ALA A C 1
ATOM 6005 O O . ALA A 1 858 ? 12.113 3.474 15.264 1.00 55.56 858 ALA A O 1
ATOM 6006 N N . ASP A 1 859 ? 12.244 1.510 16.380 1.00 42.00 859 ASP A N 1
ATOM 6007 C CA . ASP A 1 859 ? 12.651 0.727 15.215 1.00 42.00 859 ASP A CA 1
ATOM 6008 C C . ASP A 1 859 ? 11.504 0.842 14.207 1.00 42.00 859 ASP A C 1
ATOM 6010 O O . ASP A 1 859 ? 10.340 0.887 14.611 1.00 42.00 859 ASP A O 1
ATOM 6014 N N . GLU A 1 860 ? 11.797 0.955 12.913 1.00 33.69 860 GLU A N 1
ATOM 6015 C CA . GLU A 1 860 ? 10.838 1.318 11.848 1.00 33.69 860 GLU A CA 1
ATOM 6016 C C . GLU A 1 860 ? 9.571 0.414 11.746 1.00 33.69 860 GLU A C 1
ATOM 6018 O O . GLU A 1 860 ? 8.742 0.614 10.863 1.00 33.69 860 GLU A O 1
ATOM 6023 N N . ASN A 1 861 ? 9.380 -0.521 12.683 1.00 29.78 861 ASN A N 1
ATOM 6024 C CA . ASN A 1 861 ? 8.225 -1.371 12.944 1.00 29.78 861 ASN A CA 1
ATOM 6025 C C . ASN A 1 861 ? 7.139 -0.841 13.917 1.00 29.78 861 ASN A C 1
ATOM 6027 O O . ASN A 1 861 ? 6.083 -1.463 13.943 1.00 29.78 861 ASN A O 1
ATOM 6031 N N . GLU A 1 862 ? 7.303 0.246 14.693 1.00 28.67 862 GLU A N 1
ATOM 6032 C CA . GLU A 1 862 ? 6.290 0.598 15.736 1.00 28.67 862 GLU A CA 1
ATOM 6033 C C . GLU A 1 862 ? 5.643 2.003 15.677 1.00 28.67 862 GLU A C 1
ATOM 6035 O O . GLU A 1 862 ? 4.669 2.258 16.382 1.00 28.67 862 GLU A O 1
ATOM 6040 N N . MET A 1 863 ? 6.067 2.929 14.806 1.00 24.88 863 MET A N 1
ATOM 6041 C CA . MET A 1 863 ? 5.598 4.336 14.874 1.00 24.88 863 MET A CA 1
ATOM 6042 C C . MET A 1 863 ? 4.356 4.714 14.033 1.00 24.88 863 MET A C 1
ATOM 6044 O O . MET A 1 863 ? 4.134 5.900 13.780 1.00 24.88 863 MET A O 1
ATOM 6048 N N . VAL A 1 864 ? 3.527 3.761 13.588 1.00 25.66 864 VAL A N 1
ATOM 6049 C CA . VAL A 1 864 ? 2.322 4.071 12.772 1.00 25.66 864 VAL A CA 1
ATOM 6050 C C . VAL A 1 864 ? 1.015 4.083 13.588 1.00 25.66 864 VAL A C 1
ATOM 6052 O O . VAL A 1 864 ? -0.009 4.539 13.089 1.00 25.66 864 VAL A O 1
ATOM 6055 N N . ILE A 1 865 ? 1.031 3.691 14.867 1.00 28.89 865 ILE A N 1
ATOM 6056 C CA . ILE A 1 865 ? -0.206 3.494 15.649 1.00 28.89 865 ILE A CA 1
ATOM 6057 C C . ILE A 1 865 ? -0.825 4.796 16.218 1.00 28.89 865 ILE A C 1
ATOM 6059 O O . ILE A 1 865 ? -2.009 4.798 16.529 1.00 28.89 865 ILE A O 1
ATOM 6063 N N . SER A 1 866 ? -0.130 5.941 16.305 1.00 24.34 866 SER A N 1
ATOM 6064 C CA . SER A 1 866 ? -0.658 7.097 17.075 1.00 24.34 866 SER A CA 1
ATOM 6065 C C . SER A 1 866 ? -1.248 8.282 16.291 1.00 24.34 866 SER A C 1
ATOM 6067 O O . SER A 1 866 ? -1.439 9.353 16.867 1.00 24.34 866 SER A O 1
ATOM 6069 N N . LEU A 1 867 ? -1.577 8.144 14.999 1.00 24.41 867 LEU A N 1
ATOM 6070 C CA . LEU A 1 867 ? -2.103 9.279 14.209 1.00 24.41 867 LEU A CA 1
ATOM 6071 C C . LEU A 1 867 ? -3.471 9.105 13.545 1.00 24.41 867 LEU A C 1
ATOM 6073 O O . LEU A 1 867 ? -3.885 9.995 12.799 1.00 24.41 867 LEU A O 1
ATOM 6077 N N . VAL A 1 868 ? -4.219 8.059 13.888 1.00 25.55 868 VAL A N 1
ATOM 6078 C CA . VAL A 1 868 ? -5.664 8.002 13.624 1.00 25.55 868 VAL A CA 1
ATOM 6079 C C . VAL A 1 868 ? -6.360 7.633 14.930 1.00 25.55 868 VAL A C 1
ATOM 6081 O O . VAL A 1 868 ? -6.352 6.483 15.350 1.00 25.55 868 VAL A O 1
ATOM 6084 N N . GLY A 1 869 ? -6.862 8.657 15.610 1.00 25.06 869 GLY A N 1
ATOM 6085 C CA . GLY A 1 869 ? -7.630 8.603 16.847 1.00 25.06 869 GLY A CA 1
ATOM 6086 C C . GLY A 1 869 ? -8.338 9.930 17.035 1.00 25.06 869 GLY A C 1
ATOM 6087 O O . GLY A 1 869 ? -7.716 10.962 16.668 1.00 25.06 869 GLY A O 1
#

Radius of gyration: 40.99 Å; chains: 1; bounding box: 94×62×132 Å

pLDDT: mean 87.35, std 14.73, range [24.34, 98.88]

Organism: NCBI:txid104101

Sequence (869 aa):
MTTYTSGQTASGTVYNSQEILSSGATGLYQSVISTGQILVYSGAALIEQKGKVLYGPYDGGKILVYSGGTIVGGSIGSGGTILTAPTATLSGGFVVANGGVLSHWGSVASGGTLTNGATIYVQSGGSADGITVGSGANIVTSSGGLVSGTIVSSGGGLGLAGVASNTTISSGGVIEVASGGTAIGSTLDGGKAYVDAGGVISKTTVENSGIATVSAGASALNTTVETNGNLVVLSGGAVSGTTVSSGGGLGVAGVASNTTVSNGGVIEVASGGTATGSTLDGGKAYVDAGGVISTTTVENSGIATVSAGASALDTTVETNGNLVVLSGGAVSGTTVSSGGGLGLAGVASNTTVNNGGVLDIGSGGTANSNTINSGAEVYVEPSGTLGTTTVANGGNIAASSGAIISGVVTIQNGGSATIWNNAGGTIDLQSDDNAGLTVSGLASGGTLTTVINGFSGTGPGNSDSIDLAGVSAAGASYAYPSDNQVVITLASGAKITLNITGVKNTGFVLVDDGHGGASAEVCFLADSLISTPSGTVAVQDIQIGDKILSYTNGVVTEQIVVWTGCKHTTVRLGMPDDMAGYPVRILKNAIADGVPFKDMLITPEHCLFFDGRFVPARMLVNGSSIFYDRSIKAYDYYHVETHHHAVICADGMLTESYLDTGNRKTFRQEGAVVALRNTSVTWEDHAAAPLCVERSFVEPLFRNLESRSQEIFGTPVCEETVATTSDPDVRLLTETGAVIRPLRQEAGVYSFMLPSGTAQVRIVSRANRPVDVIGPFVDDRRELGIAVGEINLVFANGKQNIGAHLRTEKPEGWYPTDANSTVVWTNGNALLPLGEATRNPMGILSLTLCAAGPYLLADENEMVISLVG

Secondary structure (DSSP, 8-state):
-EEE-TT-EEEEEEESSEEEE-TT-EEEEEEEEEEEEEEE-TT-EEE-EETTEE--EEEEEEEEE-TT-EEEEEEE-TT-EEEE-TT-EEEEEEEE-TT-EEEESS-EEES-EE-TT-EEEE-TT-EEES-EE-TT-EEEE-TT-EEES-EE-TT-EEEESSEEES-EEETT-EEEE-TT-EEES-EEEB-EEEE-TT-EEES-EEETT-EEEE-TT-EEES-EE-TT-EEEE-TT-EEES-EE-TT-EEEESSEEES-EEETT-EEEE-TT-EEES-EEEB-EEEE-TT-EEES-EEETT-EEEE-TT-EEES-EE-TT-EEEE-TT-EEES-EE-TT-EEEESSEEES-EE-TT-EEEE-TT-EEESEEE-TT-EEEE-TT-EE-SEEE-TT-EEEEPTT-EE-SEEEE-TT-EEEEETT--SEEEE-SSS---EEEES-TT-EEEEEEEES--BSSTTSB--EEETT---TT-EEEEEETTEEEEE-TTS-EEEEEETTHHHH-------S--S------EETT-EEEETTEEEEGGG--TT-EEEEEETTEEEEEEEEEEEEEEEE--TTS-HHHHTPPEEE-TTSSBTTBSSS-EEE-TTPEEEETTEEEEGGGG--SSSEEE-TT--EEEEEEEEESS--EEEETTEEEEPP--SS-GGGSB--SS----------HHHH-SS-B---HHHHHHHHHHHHHHHHHHH----------EE-----EEEETT--EE--SEEETTEEEEEEPTT--EEEEE---B-HHHHT-TT----S-B-EEEEEEEEEETTEEEE--GGGSSSPPTTB----TT-S-EEB-SEEEEE-GGGGSSS-EEEEEEEEEE--EE---TTSTTTTS--

Foldseek 3Di:
DEEDEAPEEAEEEFEPEEYEYDANYEYEQYEYEDAGEYEFEANYEYEQDDPPHGHEYENAYEYEYEANGEYAEHEFYANYEYEYEANYEYYHEYEYEQQGEYEYENYEHEHYEYYNLYEYEQEANYEYECYEFDANYEYAYADNGEYENYEFEANGEYHFLYEYECYEFAANGEYEFDANGEYENYEFQNGEYEFDANGEYENYEFDNLYEYEFDANGEYELYEFDANGEYEYADNGEYENYEFEANGEYEFLHEYECYEFAANGEYEFDANGEYENYEFQNGEYEFDANGEYECYEFDNLYEYEFDANGEYELYEFEANGEYEYADNGEYENYEFYANGEYHFLYEYECYEFEANGEYEQDANGEYENYEFYANYEYEFYANGEYEEYEFYANGEYEYDVNAEDPEEYEYEANGAYEYELPHAYEYEYPAFAHARAEYEDALQADERNYAYHPWAYDDPPRGYDYHYANHAPVCKDWDDPDQQWIWIQHNVRHIHIYGYHRCVVRDDDDDGPLDNDDDPDAWFFWQWWWAFPVGTDTQVPDAQQGWGWFAAPNDIDTFGFHFKFKDKDFFQPPDDLLPRFFWKWAAQCLQHPPVLVHITTITQQWFFDDPQETEGLLLLDLVFRIHRPPVDGMGMTMATDTPAWGFTAISNTTGTHDDPQPSPSSTDGDDDDDDDDPDRDDQVPGHSGHYDLDLVPSVVSSVVSNVVSCVPVNDPPDPDPQDWDQFFQWWKQFPVRDIWGFPDDDPQKTKTKDAFPRQKIKTATFWDFCCVAVHSSHPGRAGFRFKWAWKWKADPVDIDTFCQLLDCDHFPQWDDDPNPDRITTGNRIGMGGPHPVRNDDMIMIMIGTPGGDGHGPDPPPPRPPRHDD

InterPro domains:
  IPR012332 Autotransporter, pectate lyase C-like domain superfamily [G3DSA:2.160.20.20] (115-566)
  IPR028992 Hedgehog/Intein (Hint) domain [PF13403] (522-661)
  IPR030930 Adhesin of bacterial autotransporter system [TIGR04415] (163-199)
  IPR030930 Adhesin of bacterial autotransporter system [TIGR04415] (219-252)
  IPR030930 Adhesin of bacterial autotransporter system [TIGR04415] (255-291)
  IPR030930 Adhesin of bacterial autotransporter system [TIGR04415] (293-329)
  IPR030930 Adhesin of bacterial autotransporter system [TIGR04415] (312-341)
  IPR030930 Adhesin of bacterial autotransporter system [TIGR04415] (347-384)
  IPR036844 Hint domain superfamily [SSF51294] (523-658)